Protein 5N0L (pdb70)

GO terms:
  GO:0000976 transcription cis-regulatory region binding (F, IPI)
  GO:0001217 DNA-binding transcription repressor activity (F, IPI)
  GO:0032993 protein-DNA complex (C, IPI)
  GO:0045892 negative regulation of DNA-templated transcription (P, EXP)

InterPro domains:
  IPR010312 Global transcriptional regulator CodY, N-terminal [PF06018] (5-179)
  IPR013198 Global transcriptional regulator CodY, C-terminal [PF08222] (199-256)
  IPR014154 Global transcriptional regulator CodY [MF_00621] (1-261)
  IPR014154 Global transcriptional regulator CodY [PIRSF011572] (3-258)
  IPR014154 Global transcriptional regulator CodY [PTHR40062] (4-258)
  IPR014154 Global transcriptional regulator CodY [TIGR02787] (6-254)
  IPR029016 GAF-like domain superfamily [G3DSA:3.30.450.40] (3-164)
  IPR036388 Winged helix-like DNA-binding domain superfamily [G3DSA:1.10.10.10] (165-260)
  IPR036390 Winged helix DNA-binding domain superfamily [SSF46785] (168-257)

Solvent-accessible surface area: 40087 Å² total

Nearest PDB structures (foldseek):
  5n0l-assembly1_F  TM=9.807E-01  e=4.565E-30  Clostridioides difficile
  5ey0-assembly1_A  TM=7.472E-01  e=2.878E-13  Staphylococcus aureus subsp. aureus Mu3
  5loe-assembly4_D  TM=6.927E-01  e=2.904E-14  Bacillus subtilis subsp. subtilis str. 168
  2gx5-assembly1_B  TM=6.848E-01  e=1.126E-12  Bacillus subtilis
  8c7u-assembly1_B  TM=6.972E-01  e=2.853E-12  Enterococcus faecalis V583

Foldseek 3Di:
DDDPVVVVVVVVVVVCVVPNPDQAAPQVVQQVLCVVVVWWKFWAWLQFFTRYTDDSPVVQDQWAQPPPRGGTGHDVQLSVLLVVDPAKDFFQAAVSVCVRVVPCVVPRQKGKIKHFQAAPRDGTTIMIIIDHDDGDDVVSVVSVHVSSPVVRPVVD/DDDPVVVVVVVVVVVCVPANPDDQAPQVVQVVLCVVVVWWKFWAWLQFFGRYTDDSPVVQDQWDQPPPPRTTGHDPQLSVLLVVDDAKDWFCAAPNCCSRPVPCVVVRQKGKIKHFQAAPRDGTTIMIIIDHDDGDDVVSVVVVHVSSPVVNVVVD/DDDPVVVVVVVVVVVCVVANVDDAAPQVVQVVLCVVVVWWKFWAWLQFFGRYTDHSPPVQDQWDADPVPRTTGHDPQLSVLLVVDDAKDFFQAAVSVCVRVVVCVVPRQKGKIKHFQAAPNHGTTIMMIIDHDDGDDVVSVVSRHVSSPVVNVVVD/DDDPVVVVVVVVVVLCVVAHPDQQACQVVQQVLCVVVVWWKFWAWLQFFTRYTDDSPVVQDQWDQDPPNRTTGHDPQLSVLLVVDPAKDWFQAAVSVCSRVVVCVPPRQKIKIKHFQAAPNHGTTIMIIIDHDDTDDVVSVVSVHVSSPVVNPVVD/DDDPVVVVVVVVVVLCVPANVHAAACAVVQQVLCVVVVWWKFWAWLQFFGRYTDHSPVVPDQWDADPPNGTTGHDPQLSVLLVVDPAKDFFQAAVSCCSRVVVCVPPSQKGKIKHFQAAPNHGTTIMIIIGHDDTDDVVSVVSVHVSSPVVNVVVD/DDDPVVVVVVVVVVLCVVANPDDQAPQVVQQVLCVVVVWWKFWAWLQFFGRYTDDSPVVPDQWDADPPNRTTGHDPQLSVLLVVDPAKDFFQAAPSVCVRVVPCVVPRQKGKIKHFQAAPNDGTTIMIIIDHDDGDDVVSVVSRHVSSPVVNPVVD

Structure (mmCIF, N/CA/C/O backbone):
data_5N0L
#
_entry.id   5N0L
#
_cell.length_a   120.890
_cell.length_b   190.390
_cell.length_c   43.510
_cell.angle_alpha   90.00
_cell.angle_beta   90.00
_cell.angle_gamma   90.00
#
_symmetry.space_group_name_H-M   'P 21 21 2'
#
loop_
_entity.id
_entity.type
_entity.pdbx_description
1 polymer 'GTP-sensing transcriptional pleiotropic repressor CodY'
2 non-polymer ISOLEUCINE
3 water water
#
loop_
_atom_site.group_PDB
_atom_site.id
_atom_site.type_symbol
_atom_site.label_atom_id
_atom_site.label_alt_id
_atom_site.label_comp_id
_atom_site.label_asym_id
_atom_site.label_entity_id
_atom_site.label_seq_id
_atom_site.pdbx_PDB_ins_code
_atom_site.Cartn_x
_atom_site.Cartn_y
_atom_site.Cartn_z
_atom_site.occupancy
_atom_site.B_iso_or_equiv
_atom_site.auth_seq_id
_atom_site.auth_comp_id
_atom_site.auth_asym_id
_atom_site.auth_atom_id
_atom_site.pdbx_PDB_model_num
ATOM 1 N N . MET A 1 4 ? 64.877 -44.872 -11.481 1.00 59.45 1 MET A N 1
ATOM 2 C CA . MET A 1 4 ? 63.444 -44.946 -11.027 1.00 57.16 1 MET A CA 1
ATOM 3 C C . MET A 1 4 ? 63.165 -43.923 -9.935 1.00 39.15 1 MET A C 1
ATOM 4 O O . MET A 1 4 ? 63.978 -43.725 -9.075 1.00 39.46 1 MET A O 1
ATOM 9 N N . ALA A 1 5 ? 62.004 -43.287 -9.942 1.00 35.96 2 ALA A N 1
ATOM 10 C CA . ALA A 1 5 ? 61.646 -42.426 -8.835 1.00 31.62 2 ALA A CA 1
ATOM 11 C C . ALA A 1 5 ? 61.600 -43.172 -7.506 1.00 26.71 2 ALA A C 1
ATOM 12 O O . ALA A 1 5 ? 61.324 -44.388 -7.463 1.00 29.59 2 ALA A O 1
ATOM 14 N N . SER A 1 6 ? 61.917 -42.431 -6.438 1.00 26.49 3 SER A N 1
ATOM 15 C CA . SER A 1 6 ? 61.899 -42.938 -5.090 1.00 28.24 3 SER A CA 1
ATOM 16 C C . SER A 1 6 ? 60.424 -43.410 -4.790 1.00 27.21 3 SER A C 1
ATOM 17 O O . SER A 1 6 ? 59.466 -42.931 -5.463 1.00 27.96 3 SER A O 1
ATOM 20 N N . GLU A 1 7 ? 60.313 -44.280 -3.829 1.00 27.83 4 GLU A N 1
ATOM 21 C CA . GLU A 1 7 ? 59.006 -44.775 -3.368 1.00 27.92 4 GLU A CA 1
ATOM 22 C C . GLU A 1 7 ? 58.094 -43.671 -2.945 1.00 30.24 4 GLU A C 1
ATOM 23 O O . GLU A 1 7 ? 56.834 -43.695 -3.385 1.00 27.87 4 GLU A O 1
ATOM 29 N N . VAL A 1 8 ? 58.603 -42.741 -2.122 1.00 27.44 5 VAL A N 1
ATOM 30 C CA . VAL A 1 8 ? 57.723 -41.592 -1.682 1.00 26.29 5 VAL A CA 1
ATOM 31 C C . VAL A 1 8 ? 57.215 -40.768 -2.882 1.00 26.45 5 VAL A C 1
ATOM 32 O O . VAL A 1 8 ? 56.038 -40.348 -2.923 1.00 24.71 5 VAL A O 1
ATOM 36 N N . LEU A 1 9 ? 58.075 -40.547 -3.875 1.00 26.32 6 LEU A N 1
ATOM 37 C CA . LEU A 1 9 ? 57.643 -39.845 -5.047 1.00 24.36 6 LEU A CA 1
ATOM 38 C C . LEU A 1 9 ? 56.572 -40.654 -5.839 1.00 25.93 6 LEU A C 1
ATOM 39 O O . LEU A 1 9 ? 55.608 -40.023 -6.358 1.00 27.08 6 LEU A O 1
ATOM 44 N N . GLN A 1 10 ? 56.750 -41.958 -5.952 1.00 18.42 7 GLN A N 1
ATOM 45 C CA . GLN A 1 10 ? 55.795 -42.787 -6.762 1.00 22.76 7 GLN A CA 1
ATOM 46 C C . GLN A 1 10 ? 54.452 -42.797 -6.064 1.00 25.77 7 GLN A C 1
ATOM 47 O O . GLN A 1 10 ? 53.395 -42.793 -6.762 1.00 29.22 7 GLN A O 1
ATOM 53 N N . LYS A 1 11 ? 54.486 -42.867 -4.754 1.00 23.70 8 LYS A N 1
ATOM 54 C CA . LYS A 1 11 ? 53.185 -42.877 -3.934 1.00 22.70 8 LYS A CA 1
ATOM 55 C C . LYS A 1 11 ? 52.517 -41.526 -3.974 1.00 23.00 8 LYS A C 1
ATOM 56 O O . LYS A 1 11 ? 51.307 -41.467 -4.206 1.00 28.20 8 LYS A O 1
ATOM 62 N N . THR A 1 12 ? 53.256 -40.433 -3.843 1.00 23.46 9 THR A N 1
ATOM 63 C CA . THR A 1 12 ? 52.762 -39.088 -4.041 1.00 22.73 9 THR A CA 1
ATOM 64 C C . THR A 1 12 ? 52.135 -38.957 -5.412 1.00 26.65 9 THR A C 1
ATOM 65 O O . THR A 1 12 ? 51.090 -38.274 -5.596 1.00 24.87 9 THR A O 1
ATOM 69 N N . ARG A 1 13 ? 52.772 -39.534 -6.431 1.00 24.29 10 ARG A N 1
ATOM 70 C CA . ARG A 1 13 ? 52.268 -39.393 -7.806 1.00 25.36 10 ARG A CA 1
ATOM 71 C C . ARG A 1 13 ? 50.887 -40.131 -7.931 1.00 24.29 10 ARG A C 1
ATOM 72 O O . ARG A 1 13 ? 49.989 -39.652 -8.657 1.00 27.19 10 ARG A O 1
ATOM 80 N N . LYS A 1 14 ? 50.727 -41.247 -7.252 1.00 26.35 11 LYS A N 1
ATOM 81 C CA . LYS A 1 14 ? 49.445 -41.992 -7.212 1.00 26.74 11 LYS A CA 1
ATOM 82 C C . LYS A 1 14 ? 48.409 -41.183 -6.546 1.00 30.37 11 LYS A C 1
ATOM 83 O O . LYS A 1 14 ? 47.292 -41.063 -7.123 1.00 33.78 11 LYS A O 1
ATOM 89 N N . ILE A 1 15 ? 48.693 -40.682 -5.379 1.00 25.38 12 ILE A N 1
ATOM 90 C CA . ILE A 1 15 ? 47.760 -39.814 -4.665 1.00 27.89 12 ILE A CA 1
ATOM 91 C C . ILE A 1 15 ? 47.348 -38.636 -5.565 1.00 31.28 12 ILE A C 1
ATOM 92 O O . ILE A 1 15 ? 46.140 -38.336 -5.668 1.00 29.46 12 ILE A O 1
ATOM 97 N N . ASN A 1 16 ? 48.321 -37.963 -6.217 1.00 25.79 13 ASN A N 1
ATOM 98 C CA . ASN A 1 16 ? 48.043 -36.779 -6.977 1.00 27.47 13 ASN A CA 1
ATOM 99 C C . ASN A 1 16 ? 47.193 -37.107 -8.194 1.00 26.30 13 ASN A C 1
ATOM 100 O O . ASN A 1 16 ? 46.349 -36.275 -8.606 1.00 31.74 13 ASN A O 1
ATOM 105 N N . LYS A 1 17 ? 47.341 -38.315 -8.733 1.00 25.35 14 LYS A N 1
ATOM 106 C CA . LYS A 1 17 ? 46.504 -38.713 -9.903 1.00 28.05 14 LYS A CA 1
ATOM 107 C C . LYS A 1 17 ? 45.068 -38.794 -9.426 1.00 32.41 14 LYS A C 1
ATOM 108 O O . LYS A 1 17 ? 44.164 -38.341 -10.166 1.00 35.60 14 LYS A O 1
ATOM 114 N N . THR A 1 18 ? 44.873 -39.333 -8.242 1.00 30.67 15 THR A N 1
ATOM 115 C CA . THR A 1 18 ? 43.527 -39.375 -7.661 1.00 32.93 15 THR A CA 1
ATOM 116 C C . THR A 1 18 ? 42.962 -37.983 -7.436 1.00 41.50 15 THR A C 1
ATOM 117 O O . THR A 1 18 ? 41.775 -37.716 -7.771 1.00 43.45 15 THR A O 1
ATOM 121 N N . LEU A 1 19 ? 43.779 -37.087 -6.888 1.00 35.64 16 LEU A N 1
ATOM 122 C CA . LEU A 1 19 ? 43.375 -35.688 -6.641 1.00 38.99 16 LEU A CA 1
ATOM 123 C C . LEU A 1 19 ? 43.164 -34.856 -7.882 1.00 50.55 16 LEU A C 1
ATOM 124 O O . LEU A 1 19 ? 42.117 -34.209 -8.024 1.00 46.91 16 LEU A O 1
ATOM 129 N N . GLN A 1 20 ? 44.190 -34.806 -8.727 1.00 56.08 17 GLN A N 1
ATOM 130 C CA . GLN A 1 20 ? 44.146 -34.030 -9.970 1.00 46.92 17 GLN A CA 1
ATOM 131 C C . GLN A 1 20 ? 42.942 -34.382 -10.783 1.00 36.08 17 GLN A C 1
ATOM 132 O O . GLN A 1 20 ? 42.511 -33.612 -11.593 1.00 64.77 17 GLN A O 1
ATOM 138 N N . THR A 1 21 ? 42.481 -35.587 -10.560 1.00 45.48 18 THR A N 1
ATOM 139 C CA . THR A 1 21 ? 41.336 -36.163 -11.199 1.00 52.49 18 THR A CA 1
ATOM 140 C C . THR A 1 21 ? 40.086 -35.619 -10.626 1.00 66.68 18 THR A C 1
ATOM 141 O O . THR A 1 21 ? 39.320 -35.004 -11.337 1.00 95.84 18 THR A O 1
ATOM 145 N N A SER A 1 22 ? 39.706 -36.083 -9.278 0.50 70.22 19 SER A N 1
ATOM 146 N N B SER A 1 22 ? 39.795 -35.898 -9.210 0.50 51.84 19 SER A N 1
ATOM 147 C CA A SER A 1 22 ? 38.458 -35.810 -8.671 0.50 53.75 19 SER A CA 1
ATOM 148 C CA B SER A 1 22 ? 38.693 -35.398 -8.442 0.50 50.66 19 SER A CA 1
ATOM 149 C C A SER A 1 22 ? 38.387 -34.833 -7.569 0.50 49.00 19 SER A C 1
ATOM 150 C C B SER A 1 22 ? 39.159 -34.459 -7.343 0.50 59.30 19 SER A C 1
ATOM 151 O O A SER A 1 22 ? 37.278 -34.378 -7.220 0.50 66.34 19 SER A O 1
ATOM 152 O O B SER A 1 22 ? 39.013 -33.259 -7.523 0.50 57.53 19 SER A O 1
ATOM 157 N N A GLY A 1 23 ? 39.554 -34.587 -6.988 0.50 44.17 20 GLY A N 1
ATOM 158 N N B GLY A 1 23 ? 39.539 -35.045 -6.187 0.50 67.83 20 GLY A N 1
ATOM 159 C CA A GLY A 1 23 ? 39.724 -33.794 -5.803 0.50 45.51 20 GLY A CA 1
ATOM 160 C CA B GLY A 1 23 ? 39.977 -34.423 -4.930 0.50 58.52 20 GLY A CA 1
ATOM 161 C C A GLY A 1 23 ? 40.033 -34.777 -4.665 0.50 29.86 20 GLY A C 1
ATOM 162 C C B GLY A 1 23 ? 39.394 -33.164 -4.281 0.50 57.79 20 GLY A C 1
ATOM 163 O O A GLY A 1 23 ? 40.245 -34.372 -3.572 0.50 39.81 20 GLY A O 1
ATOM 164 O O B GLY A 1 23 ? 39.528 -32.101 -4.789 0.50 47.26 20 GLY A O 1
ATOM 165 N N A GLY A 1 24 ? 39.816 -36.053 -4.952 0.50 39.71 21 GLY A N 1
ATOM 166 N N B GLY A 1 24 ? 38.750 -33.261 -3.112 0.50 63.57 21 GLY A N 1
ATOM 167 C CA A GLY A 1 24 ? 39.778 -37.087 -3.915 0.50 26.73 21 GLY A CA 1
ATOM 168 C CA B GLY A 1 24 ? 38.105 -34.426 -2.599 0.50 45.21 21 GLY A CA 1
ATOM 169 C C A GLY A 1 24 ? 38.352 -37.188 -3.279 0.50 23.71 21 GLY A C 1
ATOM 170 C C B GLY A 1 24 ? 36.609 -34.297 -2.930 0.50 50.76 21 GLY A C 1
ATOM 171 O O A GLY A 1 24 ? 38.027 -38.108 -2.538 0.50 14.82 21 GLY A O 1
ATOM 172 O O B GLY A 1 24 ? 35.754 -34.063 -2.151 0.50 58.90 21 GLY A O 1
ATOM 173 N N A SER A 1 25 ? 37.554 -36.203 -3.697 0.50 25.69 22 SER A N 1
ATOM 174 N N B SER A 1 25 ? 36.415 -34.325 -4.185 0.50 40.16 22 SER A N 1
ATOM 175 C CA A SER A 1 25 ? 36.236 -35.781 -3.304 0.50 27.40 22 SER A CA 1
ATOM 176 C CA B SER A 1 25 ? 35.137 -34.247 -4.694 0.50 36.10 22 SER A CA 1
ATOM 177 C C A SER A 1 25 ? 35.176 -36.125 -4.302 0.50 30.32 22 SER A C 1
ATOM 178 C C B SER A 1 25 ? 34.756 -35.622 -4.890 0.50 33.97 22 SER A C 1
ATOM 179 O O A SER A 1 25 ? 35.388 -36.122 -5.482 0.50 24.65 22 SER A O 1
ATOM 180 O O B SER A 1 25 ? 35.374 -36.403 -5.558 0.50 81.01 22 SER A O 1
ATOM 185 N N A SER A 1 26 ? 34.009 -36.386 -3.777 0.50 23.09 23 SER A N 1
ATOM 186 N N B SER A 1 26 ? 33.772 -35.943 -4.111 0.50 33.28 23 SER A N 1
ATOM 187 C CA A SER A 1 26 ? 32.903 -36.689 -4.623 0.50 25.12 23 SER A CA 1
ATOM 188 C CA B SER A 1 26 ? 32.968 -37.048 -4.407 0.50 38.32 23 SER A CA 1
ATOM 189 C C A SER A 1 26 ? 31.610 -36.474 -3.849 0.50 30.86 23 SER A C 1
ATOM 190 C C B SER A 1 26 ? 31.643 -36.583 -3.753 0.50 36.44 23 SER A C 1
ATOM 191 O O A SER A 1 26 ? 31.619 -36.054 -2.747 0.50 29.52 23 SER A O 1
ATOM 192 O O B SER A 1 26 ? 31.621 -36.192 -2.648 0.50 50.64 23 SER A O 1
ATOM 197 N N . VAL A 1 27 ? 30.657 -36.473 -4.464 1.00 24.50 24 VAL A N 1
ATOM 198 C CA . VAL A 1 27 ? 29.331 -36.289 -3.823 1.00 26.39 24 VAL A CA 1
ATOM 199 C C . VAL A 1 27 ? 28.647 -37.632 -3.756 1.00 19.49 24 VAL A C 1
ATOM 200 O O . VAL A 1 27 ? 28.662 -38.350 -4.690 1.00 21.17 24 VAL A O 1
ATOM 204 N N . SER A 1 28 ? 28.144 -37.969 -2.588 1.00 38.31 25 SER A N 1
ATOM 205 C CA . SER A 1 28 ? 27.455 -39.211 -2.341 1.00 29.77 25 SER A CA 1
ATOM 206 C C . SER A 1 28 ? 25.961 -38.940 -2.153 1.00 27.58 25 SER A C 1
ATOM 207 O O . SER A 1 28 ? 25.642 -37.986 -1.573 1.00 26.21 25 SER A O 1
ATOM 210 N N . PHE A 1 29 ? 25.170 -39.837 -2.697 1.00 35.03 26 PHE A N 1
ATOM 211 C CA . PHE A 1 29 ? 23.725 -39.854 -2.594 1.00 25.19 26 PHE A CA 1
ATOM 212 C C . PHE A 1 29 ? 23.347 -41.084 -1.786 1.00 20.85 26 PHE A C 1
ATOM 213 O O . PHE A 1 29 ? 22.289 -41.627 -1.938 1.00 23.35 26 PHE A O 1
ATOM 221 N N . ASP A 1 30 ? 24.227 -41.530 -0.909 1.00 20.96 27 ASP A N 1
ATOM 222 C CA . ASP A 1 30 ? 23.913 -42.680 -0.070 1.00 19.07 27 ASP A CA 1
ATOM 223 C C . ASP A 1 30 ? 22.682 -42.410 0.852 1.00 20.32 27 ASP A C 1
ATOM 224 O O . ASP A 1 30 ? 21.931 -43.336 1.092 1.00 22.64 27 ASP A O 1
ATOM 229 N N . LEU A 1 31 ? 22.529 -41.195 1.347 1.00 20.63 28 LEU A N 1
ATOM 230 C CA . LEU A 1 31 ? 21.430 -40.872 2.292 1.00 21.37 28 LEU A CA 1
ATOM 231 C C . LEU A 1 31 ? 20.109 -40.904 1.507 1.00 23.09 28 LEU A C 1
ATOM 232 O O . LEU A 1 31 ? 19.156 -41.593 1.983 1.00 23.35 28 LEU A O 1
ATOM 237 N N . LEU A 1 32 ? 20.096 -40.369 0.326 1.00 21.06 29 LEU A N 1
ATOM 238 C CA . LEU A 1 32 ? 18.792 -40.447 -0.475 1.00 20.35 29 LEU A CA 1
ATOM 239 C C . LEU A 1 32 ? 18.565 -41.882 -0.869 1.00 22.55 29 LEU A C 1
ATOM 240 O O . LEU A 1 32 ? 17.428 -42.404 -0.841 1.00 23.06 29 LEU A O 1
ATOM 245 N N . ALA A 1 33 ? 19.607 -42.611 -1.329 1.00 22.23 30 ALA A N 1
ATOM 246 C CA . ALA A 1 33 ? 19.392 -43.986 -1.728 1.00 23.39 30 ALA A CA 1
ATOM 247 C C . ALA A 1 33 ? 18.826 -44.825 -0.565 1.00 21.69 30 ALA A C 1
ATOM 248 O O . ALA A 1 33 ? 18.050 -45.780 -0.833 1.00 23.00 30 ALA A O 1
ATOM 250 N N . GLY A 1 34 ? 19.351 -44.630 0.666 1.00 21.25 31 GLY A N 1
ATOM 251 C CA . GLY A 1 34 ? 18.882 -45.328 1.867 1.00 23.41 31 GLY A CA 1
ATOM 252 C C . GLY A 1 34 ? 17.387 -44.998 2.087 1.00 22.78 31 GLY A C 1
ATOM 253 O O . GLY A 1 34 ? 16.659 -45.880 2.524 1.00 24.38 31 GLY A O 1
ATOM 254 N N . ALA A 1 35 ? 17.072 -43.740 1.971 1.00 21.26 32 ALA A N 1
ATOM 255 C CA . ALA A 1 35 ? 15.624 -43.279 2.215 1.00 22.03 32 ALA A CA 1
ATOM 256 C C . ALA A 1 35 ? 14.704 -43.984 1.174 1.00 24.91 32 ALA A C 1
ATOM 257 O O . ALA A 1 35 ? 13.696 -44.608 1.509 1.00 23.39 32 ALA A O 1
ATOM 259 N N . LEU A 1 36 ? 15.068 -43.923 -0.064 1.00 21.55 33 LEU A N 1
ATOM 260 C CA . LEU A 1 36 ? 14.346 -44.641 -1.163 1.00 22.67 33 LEU A CA 1
ATOM 261 C C . LEU A 1 36 ? 14.316 -46.105 -0.966 1.00 23.54 33 LEU A C 1
ATOM 262 O O . LEU A 1 36 ? 13.288 -46.784 -1.225 1.00 23.10 33 LEU A O 1
ATOM 267 N N . GLY A 1 37 ? 15.464 -46.750 -0.612 1.00 18.75 34 GLY A N 1
ATOM 268 C CA . GLY A 1 37 ? 15.450 -48.268 -0.561 1.00 18.60 34 GLY A CA 1
ATOM 269 C C . GLY A 1 37 ? 14.597 -48.670 0.721 1.00 19.90 34 GLY A C 1
ATOM 270 O O . GLY A 1 37 ? 14.006 -49.757 0.761 1.00 24.28 34 GLY A O 1
ATOM 271 N N . ASP A 1 38 ? 14.477 -47.798 1.723 1.00 22.42 35 ASP A N 1
ATOM 272 C CA . ASP A 1 38 ? 13.622 -48.054 2.896 1.00 26.49 35 ASP A CA 1
ATOM 273 C C . ASP A 1 38 ? 12.158 -47.922 2.440 1.00 27.47 35 ASP A C 1
ATOM 274 O O . ASP A 1 38 ? 11.389 -48.874 2.663 1.00 25.16 35 ASP A O 1
ATOM 279 N N . VAL A 1 39 ? 11.799 -46.839 1.775 1.00 22.34 36 VAL A N 1
ATOM 280 C CA . VAL A 1 39 ? 10.268 -46.599 1.508 1.00 27.96 36 VAL A CA 1
ATOM 281 C C . VAL A 1 39 ? 9.910 -47.655 0.467 1.00 44.23 36 VAL A C 1
ATOM 282 O O . VAL A 1 39 ? 8.846 -48.141 0.660 1.00 32.21 36 VAL A O 1
ATOM 286 N N . LEU A 1 40 ? 10.759 -48.051 -0.618 1.00 30.35 37 LEU A N 1
ATOM 287 C CA . LEU A 1 40 ? 10.431 -48.925 -1.583 1.00 29.55 37 LEU A CA 1
ATOM 288 C C . LEU A 1 40 ? 10.894 -50.335 -1.387 1.00 21.96 37 LEU A C 1
ATOM 289 O O . LEU A 1 40 ? 10.660 -51.112 -2.304 1.00 25.39 37 LEU A O 1
ATOM 294 N N . SER A 1 41 ? 11.536 -50.667 -0.212 1.00 23.16 38 SER A N 1
ATOM 295 C CA . SER A 1 41 ? 12.052 -52.030 0.083 1.00 23.64 38 SER A CA 1
ATOM 296 C C . SER A 1 41 ? 12.835 -52.508 -1.107 1.00 24.72 38 SER A C 1
ATOM 297 O O . SER A 1 41 ? 12.589 -53.616 -1.597 1.00 22.66 38 SER A O 1
ATOM 300 N N . SER A 1 42 ? 13.790 -51.680 -1.578 1.00 24.23 39 SER A N 1
ATOM 301 C CA . SER A 1 42 ? 14.397 -51.977 -2.859 1.00 22.91 39 SER A CA 1
ATOM 302 C C . SER A 1 42 ? 15.950 -51.844 -2.780 1.00 21.77 39 SER A C 1
ATOM 303 O O . SER A 1 42 ? 16.392 -51.076 -1.992 1.00 21.26 39 SER A O 1
ATOM 306 N N . ASN A 1 43 ? 16.613 -52.515 -3.692 1.00 19.44 40 ASN A N 1
ATOM 307 C CA . ASN A 1 43 ? 18.048 -52.055 -4.051 1.00 21.66 40 ASN A CA 1
ATOM 308 C C . ASN A 1 43 ? 17.919 -50.808 -4.856 1.00 21.22 40 ASN A C 1
ATOM 309 O O . ASN A 1 43 ? 17.156 -50.791 -5.798 1.00 21.62 40 ASN A O 1
ATOM 314 N N . VAL A 1 44 ? 18.693 -49.779 -4.532 1.00 19.80 41 VAL A N 1
ATOM 315 C CA . VAL A 1 44 ? 18.707 -48.515 -5.192 1.00 19.75 41 VAL A CA 1
ATOM 316 C C . VAL A 1 44 ? 20.190 -48.187 -5.610 1.00 20.64 41 VAL A C 1
ATOM 317 O O . VAL A 1 44 ? 21.066 -48.175 -4.725 1.00 22.30 41 VAL A O 1
ATOM 321 N N . TYR A 1 45 ? 20.310 -47.881 -6.848 1.00 19.05 42 TYR A N 1
ATOM 322 C CA . TYR A 1 45 ? 21.597 -47.371 -7.408 1.00 19.13 42 TYR A CA 1
ATOM 323 C C . TYR A 1 45 ? 21.444 -46.032 -8.045 1.00 22.19 42 TYR A C 1
ATOM 324 O O . TYR A 1 45 ? 20.558 -45.844 -8.927 1.00 22.17 42 TYR A O 1
ATOM 333 N N . VAL A 1 46 ? 22.249 -45.045 -7.591 1.00 20.22 43 VAL A N 1
ATOM 334 C CA . VAL A 1 46 ? 22.312 -43.762 -8.237 1.00 19.11 43 VAL A CA 1
ATOM 335 C C . VAL A 1 46 ? 23.616 -43.811 -9.043 1.00 22.45 43 VAL A C 1
ATOM 336 O O . VAL A 1 46 ? 24.645 -43.872 -8.394 1.00 25.67 43 VAL A O 1
ATOM 340 N N . VAL A 1 47 ? 23.513 -43.735 -10.352 1.00 20.98 44 VAL A N 1
ATOM 341 C CA . VAL A 1 47 ? 24.629 -44.048 -11.220 1.00 22.72 44 VAL A CA 1
ATOM 342 C C . VAL A 1 47 ? 24.876 -42.870 -12.151 1.00 26.39 44 VAL A C 1
ATOM 343 O O . VAL A 1 47 ? 23.982 -42.417 -12.898 1.00 23.09 44 VAL A O 1
ATOM 347 N N . SER A 1 48 ? 26.128 -42.316 -12.206 1.00 23.18 45 SER A N 1
ATOM 348 C CA . SER A 1 48 ? 26.400 -41.237 -13.103 1.00 25.97 45 SER A CA 1
ATOM 349 C C . SER A 1 48 ? 26.327 -41.741 -14.576 1.00 23.89 45 SER A C 1
ATOM 350 O O . SER A 1 48 ? 26.329 -42.963 -14.839 1.00 22.66 45 SER A O 1
ATOM 353 N N . ALA A 1 49 ? 26.283 -40.795 -15.530 1.00 25.55 46 ALA A N 1
ATOM 354 C CA . ALA A 1 49 ? 26.187 -41.148 -16.964 1.00 26.56 46 ALA A CA 1
ATOM 355 C C . ALA A 1 49 ? 27.379 -42.040 -17.359 1.00 25.77 46 ALA A C 1
ATOM 356 O O . ALA A 1 49 ? 27.277 -42.963 -18.163 1.00 23.49 46 ALA A O 1
ATOM 358 N N . LYS A 1 50 ? 28.544 -41.729 -16.744 1.00 27.00 47 LYS A N 1
ATOM 359 C CA . LYS A 1 50 ? 29.763 -42.599 -16.965 1.00 23.54 47 LYS A CA 1
ATOM 360 C C . LYS A 1 50 ? 29.902 -43.882 -16.159 1.00 25.29 47 LYS A C 1
ATOM 361 O O . LYS A 1 50 ? 30.900 -44.652 -16.257 1.00 26.36 47 LYS A O 1
ATOM 367 N N . GLY A 1 51 ? 28.822 -44.269 -15.463 1.00 24.07 48 GLY A N 1
ATOM 368 C CA . GLY A 1 51 ? 28.809 -45.490 -14.807 1.00 25.77 48 GLY A CA 1
ATOM 369 C C . GLY A 1 51 ? 29.179 -45.525 -13.361 1.00 21.68 48 GLY A C 1
ATOM 370 O O . GLY A 1 51 ? 29.221 -46.648 -12.791 1.00 24.11 48 GLY A O 1
ATOM 371 N N . LYS A 1 52 ? 29.513 -44.402 -12.736 1.00 20.61 49 LYS A N 1
ATOM 372 C CA . LYS A 1 52 ? 30.014 -44.478 -11.358 1.00 23.75 49 LYS A CA 1
ATOM 373 C C . LYS A 1 52 ? 28.835 -44.560 -10.390 1.00 21.20 49 LYS A C 1
ATOM 374 O O . LYS A 1 52 ? 27.892 -43.756 -10.521 1.00 25.51 49 LYS A O 1
ATOM 380 N N . VAL A 1 53 ? 28.913 -45.416 -9.400 1.00 20.99 50 VAL A N 1
ATOM 381 C CA . VAL A 1 53 ? 27.894 -45.507 -8.347 1.00 23.20 50 VAL A CA 1
ATOM 382 C C . VAL A 1 53 ? 28.080 -44.403 -7.309 1.00 27.13 50 VAL A C 1
ATOM 383 O O . VAL A 1 53 ? 29.092 -44.444 -6.521 1.00 30.96 50 VAL A O 1
ATOM 387 N N . LEU A 1 54 ? 27.204 -43.380 -7.331 1.00 22.35 51 LEU A N 1
ATOM 388 C CA . LEU A 1 54 ? 27.226 -42.260 -6.468 1.00 23.84 51 LEU A CA 1
ATOM 389 C C . LEU A 1 54 ? 26.431 -42.451 -5.200 1.00 23.04 51 LEU A C 1
ATOM 390 O O . LEU A 1 54 ? 26.628 -41.722 -4.196 1.00 21.99 51 LEU A O 1
ATOM 395 N N . GLY A 1 55 ? 25.446 -43.374 -5.276 1.00 20.30 52 GLY A N 1
ATOM 396 C CA . GLY A 1 55 ? 24.579 -43.618 -4.118 1.00 21.62 52 GLY A CA 1
ATOM 397 C C . GLY A 1 55 ? 24.125 -45.064 -4.224 1.00 19.04 52 GLY A C 1
ATOM 398 O O . GLY A 1 55 ? 23.843 -45.579 -5.316 1.00 21.45 52 GLY A O 1
ATOM 399 N N . LEU A 1 56 ? 24.081 -45.725 -3.097 1.00 20.81 53 LEU A N 1
ATOM 400 C CA . LEU A 1 56 ? 23.790 -47.147 -3.057 1.00 22.37 53 LEU A CA 1
ATOM 401 C C . LEU A 1 56 ? 23.070 -47.502 -1.827 1.00 23.68 53 LEU A C 1
ATOM 402 O O . LEU A 1 56 ? 23.441 -47.069 -0.782 1.00 22.21 53 LEU A O 1
ATOM 407 N N . HIS A 1 57 ? 21.989 -48.324 -1.971 1.00 24.59 54 HIS A N 1
ATOM 408 C CA . HIS A 1 57 ? 21.377 -49.005 -0.866 1.00 20.21 54 HIS A CA 1
ATOM 409 C C . HIS A 1 57 ? 21.019 -50.408 -1.282 1.00 22.86 54 HIS A C 1
ATOM 410 O O . HIS A 1 57 ? 20.434 -50.640 -2.386 1.00 24.52 54 HIS A O 1
ATOM 417 N N . LEU A 1 58 ? 21.319 -51.373 -0.440 1.00 22.90 55 LEU A N 1
ATOM 418 C CA . LEU A 1 58 ? 21.059 -52.820 -0.785 1.00 23.29 55 LEU A CA 1
ATOM 419 C C . LEU A 1 58 ? 20.108 -53.473 0.200 1.00 27.16 55 LEU A C 1
ATOM 420 O O . LEU A 1 58 ? 20.468 -53.779 1.317 1.00 25.85 55 LEU A O 1
ATOM 425 N N . ASN A 1 59 ? 18.856 -53.641 -0.229 1.00 27.77 56 ASN A N 1
ATOM 426 C CA . ASN A 1 59 ? 17.906 -54.462 0.499 1.00 24.25 56 ASN A CA 1
ATOM 427 C C . ASN A 1 59 ? 18.238 -55.958 0.383 1.00 23.69 56 ASN A C 1
ATOM 428 O O . ASN A 1 59 ? 17.987 -56.704 1.304 1.00 31.33 56 ASN A O 1
ATOM 433 N N . ASP A 1 60 ? 18.799 -56.369 -0.768 1.00 25.10 57 ASP A N 1
ATOM 434 C CA . ASP A 1 60 ? 19.149 -57.723 -1.083 1.00 27.71 57 ASP A CA 1
ATOM 435 C C . ASP A 1 60 ? 20.667 -57.713 -1.495 1.00 29.52 57 ASP A C 1
ATOM 436 O O . ASP A 1 60 ? 20.982 -57.514 -2.632 1.00 26.53 57 ASP A O 1
ATOM 441 N N . VAL A 1 61 ? 21.524 -57.835 -0.497 1.00 26.78 58 VAL A N 1
ATOM 442 C CA . VAL A 1 61 ? 23.012 -57.635 -0.709 1.00 29.66 58 VAL A CA 1
ATOM 443 C C . VAL A 1 61 ? 23.620 -58.552 -1.783 1.00 27.98 58 VAL A C 1
ATOM 444 O O . VAL A 1 61 ? 24.479 -58.102 -2.609 1.00 31.23 58 VAL A O 1
ATOM 448 N N . GLN A 1 62 ? 23.117 -59.777 -1.874 1.00 28.35 59 GLN A N 1
ATOM 449 C CA . GLN A 1 62 ? 23.634 -60.760 -2.812 1.00 31.83 59 GLN A CA 1
ATOM 450 C C . GLN A 1 62 ? 23.421 -60.417 -4.251 1.00 25.33 59 GLN A C 1
ATOM 451 O O . GLN A 1 62 ? 24.069 -60.982 -5.120 1.00 29.49 59 GLN A O 1
ATOM 457 N N . ASP A 1 63 ? 22.416 -59.575 -4.564 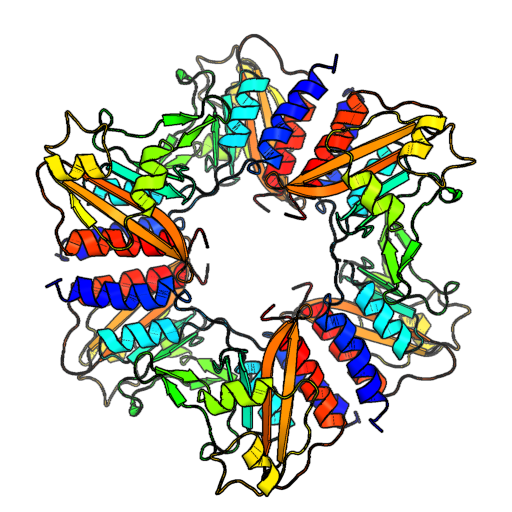1.00 24.59 60 ASP A N 1
ATOM 458 C CA . ASP A 1 63 ? 22.120 -59.182 -5.907 1.00 26.03 60 ASP A CA 1
ATOM 459 C C . ASP A 1 63 ? 22.779 -57.922 -6.418 1.00 23.30 60 ASP A C 1
ATOM 460 O O . ASP A 1 63 ? 22.479 -57.476 -7.521 1.00 26.77 60 ASP A O 1
ATOM 465 N N . SER A 1 64 ? 23.796 -57.385 -5.676 1.00 24.43 61 SER A N 1
ATOM 466 C CA . SER A 1 64 ? 24.440 -56.135 -6.100 1.00 23.42 61 SER A CA 1
ATOM 467 C C . SER A 1 64 ? 25.121 -56.305 -7.426 1.00 22.77 61 SER A C 1
ATOM 468 O O . SER A 1 64 ? 25.779 -57.319 -7.632 1.00 28.67 61 SER A O 1
ATOM 471 N N . SER A 1 65 ? 24.950 -55.358 -8.308 1.00 24.64 62 SER A N 1
ATOM 472 C CA . SER A 1 65 ? 25.690 -55.337 -9.593 1.00 25.35 62 SER A CA 1
ATOM 473 C C . SER A 1 65 ? 26.919 -54.391 -9.538 1.00 25.33 62 SER A C 1
ATOM 474 O O . SER A 1 65 ? 27.447 -54.055 -10.567 1.00 29.19 62 SER A O 1
ATOM 477 N N . VAL A 1 66 ? 27.202 -53.870 -8.366 1.00 23.88 63 VAL A N 1
ATOM 478 C CA . VAL A 1 66 ? 28.330 -52.934 -8.175 1.00 25.43 63 VAL A CA 1
ATOM 479 C C . VAL A 1 66 ? 29.594 -53.747 -8.320 1.00 27.81 63 VAL A C 1
ATOM 480 O O . VAL A 1 66 ? 29.722 -54.881 -7.878 1.00 27.13 63 VAL A O 1
ATOM 484 N N . ILE A 1 67 ? 30.507 -53.142 -9.056 1.00 26.00 64 ILE A N 1
ATOM 485 C CA . ILE A 1 67 ? 31.874 -53.737 -9.151 1.00 30.95 64 ILE A CA 1
ATOM 486 C C . ILE A 1 67 ? 32.831 -52.708 -8.743 1.00 31.14 64 ILE A C 1
ATOM 487 O O . ILE A 1 67 ? 32.585 -51.547 -8.892 1.00 26.13 64 ILE A O 1
ATOM 492 N N . GLU A 1 68 ? 34.013 -53.174 -8.284 1.00 33.09 65 GLU A N 1
ATOM 493 C CA . GLU A 1 68 ? 35.054 -52.291 -7.796 1.00 33.45 65 GLU A CA 1
ATOM 494 C C . GLU A 1 68 ? 36.019 -52.205 -8.931 1.00 37.66 65 GLU A C 1
ATOM 495 O O . GLU A 1 68 ? 36.365 -53.227 -9.511 1.00 46.18 65 GLU A O 1
ATOM 501 N N . ASP A 1 69 ? 36.419 -51.012 -9.273 1.00 33.99 66 ASP A N 1
ATOM 502 C CA . ASP A 1 69 ? 37.404 -50.875 -10.362 1.00 39.05 66 ASP A CA 1
ATOM 503 C C . ASP A 1 69 ? 38.741 -51.613 -9.921 1.00 52.70 66 ASP A C 1
ATOM 504 O O . ASP A 1 69 ? 39.235 -51.441 -8.793 1.00 47.43 66 ASP A O 1
ATOM 509 N N . GLU A 1 70 ? 39.228 -52.474 -10.825 1.00 53.96 67 GLU A N 1
ATOM 510 C CA . GLU A 1 70 ? 40.435 -53.317 -10.678 1.00 57.23 67 GLU A CA 1
ATOM 511 C C . GLU A 1 70 ? 41.587 -52.502 -10.116 1.00 64.21 67 GLU A C 1
ATOM 512 O O . GLU A 1 70 ? 42.300 -52.989 -9.241 1.00 68.64 67 GLU A O 1
ATOM 518 N N . TYR A 1 71 ? 41.739 -51.264 -10.615 1.00 66.24 68 TYR A N 1
ATOM 519 C CA . TYR A 1 71 ? 42.862 -50.380 -10.231 1.00 65.64 68 TYR A CA 1
ATOM 520 C C . TYR A 1 71 ? 42.478 -49.476 -9.079 1.00 67.17 68 TYR A C 1
ATOM 521 O O . TYR A 1 71 ? 43.057 -49.578 -7.998 1.00 82.49 68 TYR A O 1
ATOM 530 N N . THR A 1 72 ? 41.517 -48.606 -9.286 1.00 58.42 69 THR A N 1
ATOM 531 C CA . THR A 1 72 ? 41.087 -47.670 -8.215 1.00 55.48 69 THR A CA 1
ATOM 532 C C . THR A 1 72 ? 40.244 -48.318 -7.080 1.00 63.18 69 THR A C 1
ATOM 533 O O . THR A 1 72 ? 40.175 -47.774 -5.962 1.00 73.04 69 THR A O 1
ATOM 537 N N . LYS A 1 73 ? 39.535 -49.401 -7.389 1.00 53.36 70 LYS A N 1
ATOM 538 C CA . LYS A 1 73 ? 38.492 -49.909 -6.445 1.00 52.03 70 LYS A CA 1
ATOM 539 C C . LYS A 1 73 ? 37.242 -49.029 -6.392 1.00 48.51 70 LYS A C 1
ATOM 540 O O . LYS A 1 73 ? 36.408 -49.256 -5.511 1.00 46.99 70 LYS A O 1
ATOM 546 N N . GLN A 1 74 ? 37.114 -48.029 -7.279 1.00 51.10 71 GLN A N 1
ATOM 547 C CA . GLN A 1 74 ? 35.947 -47.186 -7.272 1.00 46.01 71 GLN A CA 1
ATOM 548 C C . GLN A 1 74 ? 34.688 -48.010 -7.683 1.00 43.17 71 GLN A C 1
ATOM 549 O O . GLN A 1 74 ? 34.730 -48.900 -8.522 1.00 38.03 71 GLN A O 1
ATOM 555 N N . LYS A 1 75 ? 33.574 -47.658 -7.074 1.00 35.52 72 LYS A N 1
ATOM 556 C CA . LYS A 1 75 ? 32.357 -48.395 -7.327 1.00 27.33 72 LYS A CA 1
ATOM 557 C C . LYS A 1 75 ? 31.682 -47.928 -8.625 1.00 25.76 72 LYS A C 1
ATOM 558 O O . LYS A 1 75 ? 31.495 -46.740 -8.881 1.00 26.05 72 LYS A O 1
ATOM 564 N N . LYS A 1 76 ? 31.361 -48.884 -9.464 1.00 21.72 73 LYS A N 1
ATOM 565 C CA . LYS A 1 76 ? 30.795 -48.595 -10.788 1.00 24.98 73 LYS A CA 1
ATOM 566 C C . LYS A 1 76 ? 29.897 -49.737 -11.253 1.00 22.34 73 LYS A C 1
ATOM 567 O O . LYS A 1 76 ? 29.866 -50.830 -10.691 1.00 24.31 73 LYS A O 1
ATOM 573 N N . PHE A 1 77 ? 29.144 -49.435 -12.309 1.00 23.42 74 PHE A N 1
ATOM 574 C CA . PHE A 1 77 ? 28.559 -50.494 -13.167 1.00 27.40 74 PHE A CA 1
ATOM 575 C C . PHE A 1 77 ? 29.569 -50.911 -14.247 1.00 22.43 74 PHE A C 1
ATOM 576 O O . PHE A 1 77 ? 30.446 -50.114 -14.676 1.00 25.75 74 PHE A O 1
ATOM 584 N N . SER A 1 78 ? 29.391 -52.099 -14.721 1.00 24.93 75 SER A N 1
ATOM 585 C CA . SER A 1 78 ? 30.199 -52.653 -15.837 1.00 29.35 75 SER A CA 1
ATOM 586 C C . SER A 1 78 ? 29.953 -51.751 -17.032 1.00 26.71 75 SER A C 1
ATOM 587 O O . SER A 1 78 ? 29.010 -50.972 -17.057 1.00 28.92 75 SER A O 1
ATOM 590 N N . ASP A 1 79 ? 30.845 -51.735 -17.974 1.00 25.41 76 ASP A N 1
ATOM 591 C CA . ASP A 1 79 ? 30.644 -50.962 -19.140 1.00 27.86 76 ASP A CA 1
ATOM 592 C C . ASP A 1 79 ? 29.331 -51.331 -19.878 1.00 26.44 76 ASP A C 1
ATOM 593 O O . ASP A 1 79 ? 28.685 -50.451 -20.393 1.00 24.39 76 ASP A O 1
ATOM 598 N N . GLU A 1 80 ? 29.005 -52.612 -19.973 1.00 26.50 77 GLU A N 1
ATOM 599 C CA . GLU A 1 80 ? 27.773 -53.054 -20.662 1.00 25.30 77 GLU A CA 1
ATOM 600 C C . GLU A 1 80 ? 26.544 -52.462 -19.952 1.00 26.19 77 GLU A C 1
ATOM 601 O O . GLU A 1 80 ? 25.631 -51.951 -20.650 1.00 27.80 77 GLU A O 1
ATOM 607 N N . TYR A 1 81 ? 26.523 -52.523 -18.634 1.00 27.76 78 TYR A N 1
ATOM 608 C CA . TYR A 1 81 ? 25.362 -51.943 -17.875 1.00 24.01 78 TYR A CA 1
ATOM 609 C C . TYR A 1 81 ? 25.325 -50.442 -18.021 1.00 27.49 78 TYR A C 1
ATOM 610 O O . TYR A 1 81 ? 24.252 -49.850 -18.191 1.00 25.44 78 TYR A O 1
ATOM 619 N N . THR A 1 82 ? 26.494 -49.779 -17.969 1.00 26.30 79 THR A N 1
ATOM 620 C CA . THR A 1 82 ? 26.591 -48.397 -18.139 1.00 24.56 79 THR A CA 1
ATOM 621 C C . THR A 1 82 ? 26.033 -47.907 -19.445 1.00 28.07 79 THR A C 1
ATOM 622 O O . THR A 1 82 ? 25.292 -46.905 -19.407 1.00 28.51 79 THR A O 1
ATOM 626 N N . GLN A 1 83 ? 26.425 -48.564 -20.570 1.00 23.72 80 GLN A N 1
ATOM 627 C CA . GLN A 1 83 ? 25.971 -48.302 -21.960 1.00 29.35 80 GLN A CA 1
ATOM 628 C C . GLN A 1 83 ? 24.459 -48.554 -22.098 1.00 21.61 80 GLN A C 1
ATOM 629 O O . GLN A 1 83 ? 23.740 -47.661 -22.783 1.00 27.98 80 GLN A O 1
ATOM 635 N N . ASN A 1 84 ? 24.067 -49.637 -21.506 1.00 26.50 81 ASN A N 1
ATOM 636 C CA . ASN A 1 84 ? 22.674 -50.059 -21.715 1.00 25.79 81 ASN A CA 1
ATOM 637 C C . ASN A 1 84 ? 21.690 -49.159 -21.013 1.00 26.18 81 ASN A C 1
ATOM 638 O O . ASN A 1 84 ? 20.637 -48.886 -21.628 1.00 24.56 81 ASN A O 1
ATOM 643 N N . VAL A 1 85 ? 21.977 -48.658 -19.817 1.00 21.67 82 VAL A N 1
ATOM 644 C CA . VAL A 1 85 ? 21.000 -47.751 -19.169 1.00 22.70 82 VAL A CA 1
ATOM 645 C C . VAL A 1 85 ? 20.787 -46.438 -19.934 1.00 27.53 82 VAL A C 1
ATOM 646 O O . VAL A 1 85 ? 19.724 -45.774 -19.828 1.00 25.45 82 VAL A O 1
ATOM 650 N N . LEU A 1 86 ? 21.805 -45.978 -20.722 1.00 22.89 83 LEU A N 1
ATOM 651 C CA . LEU A 1 86 ? 21.697 -44.770 -21.417 1.00 23.94 83 LEU A CA 1
ATOM 652 C C . LEU A 1 86 ? 20.832 -44.909 -22.707 1.00 24.62 83 LEU A C 1
ATOM 653 O O . LEU A 1 86 ? 20.491 -43.911 -23.338 1.00 31.74 83 LEU A O 1
ATOM 658 N N . LYS A 1 87 ? 20.490 -46.146 -23.065 1.00 26.30 84 LYS A N 1
ATOM 659 C CA . LYS A 1 87 ? 19.591 -46.440 -24.215 1.00 28.89 84 LYS A CA 1
ATOM 660 C C . LYS A 1 87 ? 18.134 -46.202 -23.805 1.00 30.09 84 LYS A C 1
ATOM 661 O O . LYS A 1 87 ? 17.301 -46.114 -24.707 1.00 34.84 84 LYS A O 1
ATOM 667 N N . ILE A 1 88 ? 17.880 -46.044 -22.523 1.00 26.58 85 ILE A N 1
ATOM 668 C CA . ILE A 1 88 ? 16.516 -45.780 -21.949 1.00 30.57 85 ILE A CA 1
ATOM 669 C C . ILE A 1 88 ? 16.357 -44.260 -21.817 1.00 28.82 85 ILE A C 1
ATOM 670 O O . ILE A 1 88 ? 17.054 -43.635 -21.047 1.00 32.94 85 ILE A O 1
ATOM 675 N N . ASP A 1 89 ? 15.426 -43.639 -22.566 1.00 29.61 86 ASP A N 1
ATOM 676 C CA . ASP A 1 89 ? 15.258 -42.165 -22.500 1.00 31.83 86 ASP A CA 1
ATOM 677 C C . ASP A 1 89 ? 14.079 -41.646 -21.680 1.00 33.40 86 ASP A C 1
ATOM 678 O O . ASP A 1 89 ? 13.985 -40.476 -21.454 1.00 32.25 86 ASP A O 1
ATOM 683 N N . GLU A 1 90 ? 13.211 -42.550 -21.272 1.00 31.92 87 GLU A N 1
ATOM 684 C CA . GLU A 1 90 ? 12.070 -42.284 -20.373 1.00 32.28 87 GLU A CA 1
ATOM 685 C C . GLU A 1 90 ? 12.010 -43.378 -19.352 1.00 27.11 87 GLU A C 1
ATOM 686 O O . GLU A 1 90 ? 12.487 -44.451 -19.620 1.00 28.37 87 GLU A O 1
ATOM 692 N N . THR A 1 91 ? 11.338 -43.142 -18.213 1.00 23.62 88 THR A N 1
ATOM 693 C CA . THR A 1 91 ? 11.183 -44.159 -17.263 1.00 23.77 88 THR A CA 1
ATOM 694 C C . THR A 1 91 ? 10.775 -45.489 -17.866 1.00 23.28 88 THR A C 1
ATOM 695 O O . THR A 1 91 ? 9.801 -45.631 -18.659 1.00 28.28 88 THR A O 1
ATOM 699 N N . LEU A 1 92 ? 11.525 -46.507 -17.505 1.00 23.12 89 LEU A N 1
ATOM 700 C CA . LEU A 1 92 ? 11.241 -47.880 -17.832 1.00 22.52 89 LEU A CA 1
ATOM 701 C C . LEU A 1 92 ? 10.782 -48.579 -16.587 1.00 25.92 89 LEU A C 1
ATOM 702 O O . LEU A 1 92 ? 11.549 -48.835 -15.612 1.00 21.64 89 LEU A O 1
ATOM 707 N N . GLU A 1 93 ? 9.459 -48.923 -16.533 1.00 23.58 90 GLU A N 1
ATOM 708 C CA . GLU A 1 93 ? 8.971 -49.501 -15.280 1.00 26.21 90 GLU A CA 1
ATOM 709 C C . GLU A 1 93 ? 8.748 -50.941 -15.347 1.00 22.79 90 GLU A C 1
ATOM 710 O O . GLU A 1 93 ? 8.280 -51.452 -16.355 1.00 23.21 90 GLU A O 1
ATOM 716 N N . ASN A 1 94 ? 9.050 -51.616 -14.243 1.00 23.79 91 ASN A N 1
ATOM 717 C CA . ASN A 1 94 ? 8.755 -53.027 -14.066 1.00 25.23 91 ASN A CA 1
ATOM 718 C C . ASN A 1 94 ? 9.314 -53.931 -15.096 1.00 24.38 91 ASN A C 1
ATOM 719 O O . ASN A 1 94 ? 8.667 -54.801 -15.609 1.00 24.41 91 ASN A O 1
ATOM 724 N N . LEU A 1 95 ? 10.587 -53.705 -15.458 1.00 25.04 92 LEU A N 1
ATOM 725 C CA . LEU A 1 95 ? 11.275 -54.612 -16.231 1.00 24.87 92 LEU A CA 1
ATOM 726 C C . LEU A 1 95 ? 11.370 -55.918 -15.387 1.00 25.18 92 LEU A C 1
ATOM 727 O O . LEU A 1 95 ? 11.687 -55.887 -14.170 1.00 26.36 92 LEU A O 1
ATOM 732 N N . ASN A 1 96 ? 11.000 -57.040 -16.019 1.00 23.67 93 ASN A N 1
ATOM 733 C CA . ASN A 1 96 ? 10.790 -58.387 -15.433 1.00 32.46 93 ASN A CA 1
ATOM 734 C C . ASN A 1 96 ? 10.711 -59.343 -16.713 1.00 29.10 93 ASN A C 1
ATOM 735 O O . ASN A 1 96 ? 10.544 -58.854 -17.781 1.00 50.46 93 ASN A O 1
ATOM 740 N N . GLY A 1 97 ? 10.771 -60.656 -16.738 1.00 47.61 94 GLY A N 1
ATOM 741 C CA . GLY A 1 97 ? 11.588 -61.452 -16.099 1.00 32.33 94 GLY A CA 1
ATOM 742 C C . GLY A 1 97 ? 12.689 -61.552 -17.234 1.00 35.03 94 GLY A C 1
ATOM 743 O O . GLY A 1 97 ? 13.689 -60.901 -17.079 1.00 33.20 94 GLY A O 1
ATOM 744 N N . GLU A 1 98 ? 12.530 -62.293 -18.341 1.00 37.09 95 GLU A N 1
ATOM 745 C CA . GLU A 1 98 ? 13.633 -62.394 -19.373 1.00 40.88 95 GLU A CA 1
ATOM 746 C C . GLU A 1 98 ? 13.925 -61.106 -20.112 1.00 35.47 95 GLU A C 1
ATOM 747 O O . GLU A 1 98 ? 15.097 -60.879 -20.560 1.00 38.40 95 GLU A O 1
ATOM 753 N N . LYS A 1 99 ? 12.939 -60.219 -20.247 1.00 40.72 96 LYS A N 1
ATOM 754 C CA . LYS A 1 99 ? 13.280 -58.911 -20.808 1.00 37.81 96 LYS A CA 1
ATOM 755 C C . LYS A 1 99 ? 14.403 -58.169 -20.017 1.00 33.42 96 LYS A C 1
ATOM 756 O O . LYS A 1 99 ? 15.012 -57.326 -20.581 1.00 39.59 96 LYS A O 1
ATOM 762 N N . ILE A 1 100 ? 14.566 -58.424 -18.712 1.00 29.72 97 ILE A N 1
ATOM 763 C CA . ILE A 1 100 ? 15.607 -57.785 -17.911 1.00 28.05 97 ILE A CA 1
ATOM 764 C C . ILE A 1 100 ? 16.933 -57.907 -18.661 1.00 28.01 97 ILE A C 1
ATOM 765 O O . ILE A 1 100 ? 17.729 -56.969 -18.660 1.00 31.15 97 ILE A O 1
ATOM 770 N N . LEU A 1 101 ? 17.147 -59.039 -19.274 1.00 28.81 98 LEU A N 1
ATOM 771 C CA . LEU A 1 101 ? 18.435 -59.359 -19.925 1.00 34.22 98 LEU A CA 1
ATOM 772 C C . LEU A 1 101 ? 18.824 -58.512 -21.134 1.00 35.32 98 LEU A C 1
ATOM 773 O O . LEU A 1 101 ? 20.021 -58.467 -21.486 1.00 33.47 98 LEU A O 1
ATOM 778 N N . GLU A 1 102 ? 17.844 -57.896 -21.796 1.00 35.27 99 GLU A N 1
ATOM 779 C CA . GLU A 1 102 ? 18.114 -57.008 -22.903 1.00 43.56 99 GLU A CA 1
ATOM 780 C C . GLU A 1 102 ? 18.941 -55.791 -22.402 1.00 40.12 99 GLU A C 1
ATOM 781 O O . GLU A 1 102 ? 19.846 -55.328 -23.103 1.00 39.86 99 GLU A O 1
ATOM 787 N N . ILE A 1 103 ? 18.672 -55.341 -21.171 1.00 33.26 100 ILE A N 1
ATOM 788 C CA . ILE A 1 103 ? 19.379 -54.221 -20.541 1.00 28.80 100 ILE A CA 1
ATOM 789 C C . ILE A 1 103 ? 20.496 -54.652 -19.572 1.00 26.20 100 ILE A C 1
ATOM 790 O O . ILE A 1 103 ? 21.605 -54.008 -19.554 1.00 33.22 100 ILE A O 1
ATOM 795 N N . PHE A 1 104 ? 20.259 -55.673 -18.786 1.00 25.60 101 PHE A N 1
ATOM 796 C CA . PHE A 1 104 ? 21.170 -56.095 -17.716 1.00 25.17 101 PHE A CA 1
ATOM 797 C C . PHE A 1 104 ? 21.475 -57.548 -17.976 1.00 23.88 101 PHE A C 1
ATOM 798 O O . PHE A 1 104 ? 20.844 -58.466 -17.393 1.00 26.68 101 PHE A O 1
ATOM 806 N N . PRO A 1 105 ? 22.530 -57.812 -18.821 1.00 27.85 102 PRO A N 1
ATOM 807 C CA . PRO A 1 105 ? 22.645 -59.200 -19.276 1.00 35.33 102 PRO A CA 1
ATOM 808 C C . PRO A 1 105 ? 23.124 -60.258 -18.323 1.00 30.84 102 PRO A C 1
ATOM 809 O O . PRO A 1 105 ? 23.057 -61.436 -18.688 1.00 40.79 102 PRO A O 1
ATOM 813 N N . GLU A 1 106 ? 23.575 -59.858 -17.128 1.00 31.85 103 GLU A N 1
ATOM 814 C CA . GLU A 1 106 ? 24.103 -60.768 -16.156 1.00 34.63 103 GLU A CA 1
ATOM 815 C C . GLU A 1 106 ? 23.121 -61.109 -15.071 1.00 38.90 103 GLU A C 1
ATOM 816 O O . GLU A 1 106 ? 23.500 -61.530 -13.947 1.00 37.14 103 GLU A O 1
ATOM 822 N N . GLU A 1 107 ? 21.840 -60.963 -15.352 1.00 30.23 104 GLU A N 1
ATOM 823 C CA . GLU A 1 107 ? 20.916 -61.144 -14.287 1.00 30.55 104 GLU A CA 1
ATOM 824 C C . GLU A 1 107 ? 20.295 -62.519 -14.192 1.00 30.59 104 GLU A C 1
ATOM 825 O O . GLU A 1 107 ? 19.193 -62.652 -13.525 1.00 34.83 104 GLU A O 1
ATOM 831 N N . HIS A 1 108 ? 20.955 -63.553 -14.715 1.00 40.86 105 HIS A N 1
ATOM 832 C CA . HIS A 1 108 ? 20.297 -64.869 -14.918 1.00 43.20 105 HIS A CA 1
ATOM 833 C C . HIS A 1 108 ? 19.667 -65.607 -13.682 1.00 52.86 105 HIS A C 1
ATOM 834 O O . HIS A 1 108 ? 18.649 -66.379 -13.849 1.00 61.90 105 HIS A O 1
ATOM 841 N N . GLY A 1 109 ? 20.177 -65.389 -12.460 1.00 48.84 106 GLY A N 1
ATOM 842 C CA . GLY A 1 109 ? 19.394 -65.919 -11.271 1.00 42.35 106 GLY A CA 1
ATOM 843 C C . GLY A 1 109 ? 18.341 -64.963 -10.650 1.00 41.38 106 GLY A C 1
ATOM 844 O O . GLY A 1 109 ? 17.775 -65.256 -9.585 1.00 45.18 106 GLY A O 1
ATOM 845 N N . ARG A 1 110 ? 18.083 -63.810 -11.278 1.00 37.88 107 ARG A N 1
ATOM 846 C CA . ARG A 1 110 ? 17.364 -62.709 -10.596 1.00 34.72 107 ARG A CA 1
ATOM 847 C C . ARG A 1 110 ? 16.245 -62.206 -11.517 1.00 33.49 107 ARG A C 1
ATOM 848 O O . ARG A 1 110 ? 15.908 -61.031 -11.525 1.00 28.28 107 ARG A O 1
ATOM 856 N N . LEU A 1 111 ? 15.655 -63.117 -12.291 1.00 30.02 108 LEU A N 1
ATOM 857 C CA . LEU A 1 111 ? 14.750 -62.713 -13.379 1.00 34.53 108 LEU A CA 1
ATOM 858 C C . LEU A 1 111 ? 13.377 -62.500 -12.836 1.00 27.19 108 LEU A C 1
ATOM 859 O O . LEU A 1 111 ? 12.562 -61.903 -13.560 1.00 34.12 108 LEU A O 1
ATOM 864 N N . GLN A 1 112 ? 13.134 -62.954 -11.604 1.00 28.65 109 GLN A N 1
ATOM 865 C CA . GLN A 1 112 ? 11.803 -62.735 -10.899 1.00 28.20 109 GLN A CA 1
ATOM 866 C C . GLN A 1 112 ? 11.672 -61.335 -10.295 1.00 29.86 109 GLN A C 1
ATOM 867 O O . GLN A 1 112 ? 10.658 -60.920 -9.798 1.00 31.09 109 GLN A O 1
ATOM 873 N N . LYS A 1 113 ? 12.691 -60.534 -10.347 1.00 25.20 110 LYS A N 1
ATOM 874 C CA . LYS A 1 113 ? 12.642 -59.204 -9.807 1.00 23.49 110 LYS A CA 1
ATOM 875 C C . LYS A 1 113 ? 11.955 -58.194 -10.752 1.00 19.81 110 LYS A C 1
ATOM 876 O O . LYS A 1 113 ? 11.792 -58.435 -11.933 1.00 26.43 110 LYS A O 1
ATOM 882 N N . TYR A 1 114 ? 11.479 -57.116 -10.142 1.00 22.56 111 TYR A N 1
ATOM 883 C CA . TYR A 1 114 ? 10.964 -55.975 -10.859 1.00 22.36 111 TYR A CA 1
ATOM 884 C C . TYR A 1 114 ? 11.980 -54.896 -10.742 1.00 19.68 111 TYR A C 1
ATOM 885 O O . TYR A 1 114 ? 12.362 -54.557 -9.624 1.00 20.76 111 TYR A O 1
ATOM 894 N N . THR A 1 115 ? 12.347 -54.358 -11.874 1.00 21.92 112 THR A N 1
ATOM 895 C CA . THR A 1 115 ? 13.326 -53.272 -11.922 1.00 22.98 112 THR A CA 1
ATOM 896 C C . THR A 1 115 ? 12.793 -52.049 -12.686 1.00 21.00 112 THR A C 1
ATOM 897 O O . THR A 1 115 ? 12.229 -52.186 -13.795 1.00 26.92 112 THR A O 1
ATOM 901 N N . THR A 1 116 ? 12.909 -50.889 -12.073 1.00 18.33 113 THR A N 1
ATOM 902 C CA . THR A 1 116 ? 12.581 -49.645 -12.664 1.00 21.38 113 THR A CA 1
ATOM 903 C C . THR A 1 116 ? 13.837 -48.787 -12.897 1.00 22.06 113 THR A C 1
ATOM 904 O O . THR A 1 116 ? 14.675 -48.650 -11.981 1.00 24.71 113 THR A O 1
ATOM 908 N N . VAL A 1 117 ? 13.910 -48.219 -14.065 1.00 22.01 114 VAL A N 1
ATOM 909 C CA . VAL A 1 117 ? 15.079 -47.398 -14.514 1.00 21.70 114 VAL A CA 1
ATOM 910 C C . VAL A 1 117 ? 14.621 -46.008 -14.904 1.00 23.69 114 VAL A C 1
ATOM 911 O O . VAL A 1 117 ? 13.748 -45.802 -15.833 1.00 25.08 114 VAL A O 1
ATOM 915 N N . VAL A 1 118 ? 15.118 -45.058 -14.118 1.00 20.55 115 VAL A N 1
ATOM 916 C CA . VAL A 1 118 ? 14.712 -43.669 -14.236 1.00 21.65 115 VAL A CA 1
ATOM 917 C C . VAL A 1 118 ? 15.879 -42.813 -14.674 1.00 20.92 115 VAL A C 1
ATOM 918 O O . VAL A 1 118 ? 16.858 -42.696 -13.875 1.00 22.76 115 VAL A O 1
ATOM 922 N N . PRO A 1 119 ? 15.741 -42.169 -15.849 1.00 25.42 116 PRO A N 1
ATOM 923 C CA . PRO A 1 119 ? 16.814 -41.213 -16.241 1.00 24.18 116 PRO A CA 1
ATOM 924 C C . PRO A 1 119 ? 16.937 -40.062 -15.263 1.00 25.41 116 PRO A C 1
ATOM 925 O O . PRO A 1 119 ? 15.951 -39.498 -14.761 1.00 23.14 116 PRO A O 1
ATOM 929 N N . ILE A 1 120 ? 18.181 -39.628 -14.994 1.00 22.30 117 ILE A N 1
ATOM 930 C CA . ILE A 1 120 ? 18.427 -38.471 -14.169 1.00 24.07 117 ILE A CA 1
ATOM 931 C C . ILE A 1 120 ? 18.869 -37.371 -15.118 1.00 25.21 117 ILE A C 1
ATOM 932 O O . ILE A 1 120 ? 19.907 -37.496 -15.817 1.00 24.36 117 ILE A O 1
ATOM 937 N N . LEU A 1 121 ? 18.104 -36.303 -15.148 1.00 25.78 118 LEU A N 1
ATOM 938 C CA . LEU A 1 121 ? 18.250 -35.217 -16.069 1.00 25.49 118 LEU A CA 1
ATOM 939 C C . LEU A 1 121 ? 18.392 -33.939 -15.242 1.00 26.21 118 LEU A C 1
ATOM 940 O O . LEU A 1 121 ? 17.864 -33.796 -14.134 1.00 31.81 118 LEU A O 1
ATOM 945 N N . GLY A 1 122 ? 19.208 -33.031 -15.762 1.00 33.22 119 GLY A N 1
ATOM 946 C CA . GLY A 1 122 ? 19.483 -31.807 -15.088 1.00 35.31 119 GLY A CA 1
ATOM 947 C C . GLY A 1 122 ? 19.937 -30.891 -16.157 1.00 40.36 119 GLY A C 1
ATOM 948 O O . GLY A 1 122 ? 20.732 -31.293 -16.950 1.00 32.72 119 GLY A O 1
ATOM 949 N N . SER A 1 123 ? 19.347 -29.690 -16.207 1.00 47.77 120 SER A N 1
ATOM 950 C CA . SER A 1 123 ? 19.587 -28.692 -17.242 1.00 55.86 120 SER A CA 1
ATOM 951 C C . SER A 1 123 ? 19.701 -29.304 -18.635 1.00 70.05 120 SER A C 1
ATOM 952 O O . SER A 1 123 ? 20.759 -29.220 -19.309 1.00 69.06 120 SER A O 1
ATOM 955 N N . GLY A 1 124 ? 18.583 -29.932 -19.023 1.00 59.81 121 GLY A N 1
ATOM 956 C CA . GLY A 1 124 ? 18.447 -30.685 -20.298 1.00 78.66 121 GLY A CA 1
ATOM 957 C C . GLY A 1 124 ? 19.463 -31.749 -20.707 1.00 76.92 121 GLY A C 1
ATOM 958 O O . GLY A 1 124 ? 19.468 -32.167 -21.871 1.00 100.02 121 GLY A O 1
ATOM 959 N N . GLN A 1 125 ? 20.289 -32.221 -19.770 1.00 53.00 122 GLN A N 1
ATOM 960 C CA . GLN A 1 125 ? 21.358 -33.192 -20.059 1.00 37.93 122 GLN A CA 1
ATOM 961 C C . GLN A 1 125 ? 21.067 -34.478 -19.294 1.00 30.01 122 GLN A C 1
ATOM 962 O O . GLN A 1 125 ? 20.566 -34.442 -18.167 1.00 36.66 122 GLN A O 1
ATOM 968 N N . ARG A 1 126 ? 21.434 -35.610 -19.871 1.00 33.73 123 ARG A N 1
ATOM 969 C CA . ARG A 1 126 ? 21.346 -36.894 -19.182 1.00 24.18 123 ARG A CA 1
ATOM 970 C C . ARG A 1 126 ? 22.663 -37.029 -18.301 1.00 27.51 123 ARG A C 1
ATOM 971 O O . ARG A 1 126 ? 23.745 -37.227 -18.832 1.00 39.10 123 ARG A O 1
ATOM 979 N N . LEU A 1 127 ? 22.465 -36.877 -17.002 1.00 28.03 124 LEU A N 1
ATOM 980 C CA . LEU A 1 127 ? 23.515 -36.888 -15.992 1.00 23.76 124 LEU A CA 1
ATOM 981 C C . LEU A 1 127 ? 23.765 -38.195 -15.333 1.00 28.10 124 LEU A C 1
ATOM 982 O O . LEU A 1 127 ? 24.803 -38.400 -14.713 1.00 26.45 124 LEU A O 1
ATOM 987 N N . GLY A 1 128 ? 22.783 -39.100 -15.386 1.00 22.96 125 GLY A N 1
ATOM 988 C CA . GLY A 1 128 ? 22.920 -40.357 -14.736 1.00 24.43 125 GLY A CA 1
ATOM 989 C C . GLY A 1 128 ? 21.566 -41.138 -14.773 1.00 20.81 125 GLY A C 1
ATOM 990 O O . GLY A 1 128 ? 20.692 -40.785 -15.616 1.00 24.46 125 GLY A O 1
ATOM 991 N N . THR A 1 129 ? 21.493 -42.139 -13.935 1.00 21.94 126 THR A N 1
ATOM 992 C CA . THR A 1 129 ? 20.350 -43.088 -13.888 1.00 21.18 126 THR A CA 1
ATOM 993 C C . THR A 1 129 ? 20.103 -43.538 -12.503 1.00 23.80 126 THR A C 1
ATOM 994 O O . THR A 1 129 ? 20.974 -43.765 -11.711 1.00 21.17 126 THR A O 1
ATOM 998 N N . LEU A 1 130 ? 18.795 -43.621 -12.138 1.00 20.28 127 LEU A N 1
ATOM 999 C CA . LEU A 1 130 ? 18.382 -44.154 -10.887 1.00 22.10 127 LEU A CA 1
ATOM 1000 C C . LEU A 1 130 ? 17.793 -45.535 -11.235 1.00 21.64 127 LEU A C 1
ATOM 1001 O O . LEU A 1 130 ? 16.917 -45.653 -12.113 1.00 23.37 127 LEU A O 1
ATOM 1006 N N . VAL A 1 131 ? 18.267 -46.565 -10.576 1.00 20.33 128 VAL A N 1
ATOM 1007 C CA . VAL A 1 131 ? 17.869 -47.963 -10.757 1.00 22.45 128 VAL A CA 1
ATOM 1008 C C . VAL A 1 131 ? 17.351 -48.515 -9.447 1.00 22.22 128 VAL A C 1
ATOM 1009 O O . VAL A 1 131 ? 17.924 -48.363 -8.348 1.00 20.51 128 VAL A O 1
ATOM 1013 N N . LEU A 1 132 ? 16.091 -49.052 -9.492 1.00 20.31 129 LEU A N 1
ATOM 1014 C CA . LEU A 1 132 ? 15.431 -49.511 -8.321 1.00 23.91 129 LEU A CA 1
ATOM 1015 C C . LEU A 1 132 ? 14.957 -50.910 -8.607 1.00 21.23 129 LEU A C 1
ATOM 1016 O O . LEU A 1 132 ? 14.501 -51.180 -9.714 1.00 23.53 129 LEU A O 1
ATOM 1021 N N . SER A 1 133 ? 15.179 -51.817 -7.658 1.00 20.40 130 SER A N 1
ATOM 1022 C CA . SER A 1 133 ? 14.901 -53.221 -7.899 1.00 20.17 130 SER A CA 1
ATOM 1023 C C . SER A 1 133 ? 14.474 -53.985 -6.686 1.00 20.52 130 SER A C 1
ATOM 1024 O O . SER A 1 133 ? 14.984 -53.765 -5.624 1.00 19.57 130 SER A O 1
ATOM 1027 N N . ARG A 1 134 ? 13.416 -54.838 -6.808 1.00 20.88 131 ARG A N 1
ATOM 1028 C CA . ARG A 1 134 ? 12.922 -55.564 -5.674 1.00 20.53 131 ARG A CA 1
ATOM 1029 C C . ARG A 1 134 ? 12.170 -56.830 -6.124 1.00 17.39 131 ARG A C 1
ATOM 1030 O O . ARG A 1 134 ? 11.783 -56.996 -7.298 1.00 21.05 131 ARG A O 1
ATOM 1038 N N . TYR A 1 135 ? 12.018 -57.729 -5.210 1.00 18.64 132 TYR A N 1
ATOM 1039 C CA . TYR A 1 135 ? 11.316 -58.992 -5.429 1.00 20.35 132 TYR A CA 1
ATOM 1040 C C . TYR A 1 135 ? 9.797 -58.696 -5.137 1.00 21.01 132 TYR A C 1
ATOM 1041 O O . TYR A 1 135 ? 9.460 -57.726 -4.495 1.00 19.94 132 TYR A O 1
ATOM 1050 N N . SER A 1 136 ? 9.039 -59.590 -5.705 1.00 21.07 133 SER A N 1
ATOM 1051 C CA A SER A 1 136 ? 7.590 -59.881 -5.232 0.50 21.85 133 SER A CA 1
ATOM 1052 C CA B SER A 1 136 ? 7.592 -59.851 -5.219 0.50 21.94 133 SER A CA 1
ATOM 1053 C C . SER A 1 136 ? 6.575 -58.839 -5.732 1.00 21.06 133 SER A C 1
ATOM 1054 O O . SER A 1 136 ? 5.520 -59.238 -6.245 1.00 24.31 133 SER A O 1
ATOM 1059 N N . ASN A 1 137 ? 6.786 -57.582 -5.520 1.00 20.20 134 ASN A N 1
ATOM 1060 C CA . ASN A 1 137 ? 5.871 -56.472 -5.881 1.00 24.42 134 ASN A CA 1
ATOM 1061 C C . ASN A 1 137 ? 6.294 -55.620 -7.021 1.00 23.32 134 ASN A C 1
ATOM 1062 O O . ASN A 1 137 ? 7.301 -54.878 -6.943 1.00 21.85 134 ASN A O 1
ATOM 1067 N N . SER A 1 138 ? 5.449 -55.501 -8.042 1.00 22.93 135 SER A N 1
ATOM 1068 C CA . SER A 1 138 ? 5.641 -54.514 -9.030 1.00 23.46 135 SER A CA 1
ATOM 1069 C C . SER A 1 138 ? 5.530 -53.097 -8.461 1.00 22.77 135 SER A C 1
ATOM 1070 O O . SER A 1 138 ? 4.921 -52.870 -7.379 1.00 21.24 135 SER A O 1
ATOM 1073 N N . PHE A 1 139 ? 6.153 -52.130 -9.121 1.00 23.89 136 PHE A N 1
ATOM 1074 C CA . PHE A 1 139 ? 6.073 -50.726 -8.770 1.00 22.85 136 PHE A CA 1
ATOM 1075 C C . PHE A 1 139 ? 4.769 -50.193 -9.323 1.00 25.00 136 PHE A C 1
ATOM 1076 O O . PHE A 1 139 ? 4.334 -50.592 -10.371 1.00 30.50 136 PHE A O 1
ATOM 1084 N N . ASN A 1 140 ? 4.174 -49.290 -8.594 1.00 23.28 137 ASN A N 1
ATOM 1085 C CA . ASN A 1 140 ? 2.908 -48.645 -9.084 1.00 22.88 137 ASN A CA 1
ATOM 1086 C C . ASN A 1 140 ? 3.195 -47.190 -9.359 1.00 24.39 137 ASN A C 1
ATOM 1087 O O . ASN A 1 140 ? 4.375 -46.677 -9.224 1.00 21.32 137 ASN A O 1
ATOM 1092 N N . ASP A 1 141 ? 2.237 -46.406 -9.782 1.00 22.16 138 ASP A N 1
ATOM 1093 C CA . ASP A 1 141 ? 2.446 -45.026 -10.159 1.00 24.07 138 ASP A CA 1
ATOM 1094 C C . ASP A 1 141 ? 2.881 -44.138 -8.999 1.00 21.15 138 ASP A C 1
ATOM 1095 O O . ASP A 1 141 ? 3.509 -43.101 -9.255 1.00 23.80 138 ASP A O 1
ATOM 1100 N N . ASP A 1 142 ? 2.445 -44.463 -7.762 1.00 19.99 139 ASP A N 1
ATOM 1101 C CA . ASP A 1 142 ? 2.819 -43.748 -6.558 1.00 21.58 139 ASP A CA 1
ATOM 1102 C C . ASP A 1 142 ? 4.374 -43.956 -6.389 1.00 20.83 139 ASP A C 1
ATOM 1103 O O . ASP A 1 142 ? 4.984 -43.005 -6.006 1.00 21.59 139 ASP A O 1
ATOM 1108 N N . ASP A 1 143 ? 4.765 -45.164 -6.570 1.00 19.34 140 ASP A N 1
ATOM 1109 C CA . ASP A 1 143 ? 6.284 -45.503 -6.474 1.00 21.71 140 ASP A CA 1
ATOM 1110 C C . ASP A 1 143 ? 7.052 -44.689 -7.497 1.00 21.84 140 ASP A C 1
ATOM 1111 O O . ASP A 1 143 ? 8.159 -44.117 -7.177 1.00 23.20 140 ASP A O 1
ATOM 1116 N N . LEU A 1 144 ? 6.519 -44.574 -8.683 1.00 19.70 141 LEU A N 1
ATOM 1117 C CA . LEU A 1 144 ? 7.087 -43.764 -9.750 1.00 22.52 141 LEU A CA 1
ATOM 1118 C C . LEU A 1 144 ? 7.156 -42.302 -9.455 1.00 21.22 141 LEU A C 1
ATOM 1119 O O . LEU A 1 144 ? 8.120 -41.621 -9.841 1.00 20.94 141 LEU A O 1
ATOM 1124 N N . VAL A 1 145 ? 6.107 -41.735 -8.769 1.00 18.59 142 VAL A N 1
ATOM 1125 C CA . VAL A 1 145 ? 6.153 -40.386 -8.361 1.00 19.15 142 VAL A CA 1
ATOM 1126 C C . VAL A 1 145 ? 7.451 -40.200 -7.516 1.00 18.86 142 VAL A C 1
ATOM 1127 O O . VAL A 1 145 ? 8.143 -39.186 -7.711 1.00 21.79 142 VAL A O 1
ATOM 1131 N N . ILE A 1 146 ? 7.579 -41.032 -6.540 1.00 18.38 143 ILE A N 1
ATOM 1132 C CA . ILE A 1 146 ? 8.679 -40.878 -5.523 1.00 20.16 143 ILE A CA 1
ATOM 1133 C C . ILE A 1 146 ? 10.012 -41.031 -6.287 1.00 22.20 143 ILE A C 1
ATOM 1134 O O . ILE A 1 146 ? 10.919 -40.227 -6.126 1.00 23.47 143 ILE A O 1
ATOM 1139 N N . ALA A 1 147 ? 10.065 -42.014 -7.110 1.00 17.28 144 ALA A N 1
ATOM 1140 C CA . ALA A 1 147 ? 11.340 -42.251 -7.923 1.00 18.85 144 ALA A CA 1
ATOM 1141 C C . ALA A 1 147 ? 11.666 -41.149 -8.826 1.00 22.29 144 ALA A C 1
ATOM 1142 O O . ALA A 1 147 ? 12.867 -40.718 -8.922 1.00 22.51 144 ALA A O 1
ATOM 1144 N N . GLU A 1 148 ? 10.706 -40.596 -9.543 1.00 20.65 145 GLU A N 1
ATOM 1145 C CA . GLU A 1 148 ? 10.953 -39.581 -10.458 1.00 20.28 145 GLU A CA 1
ATOM 1146 C C . GLU A 1 148 ? 11.304 -38.238 -9.857 1.00 19.12 145 GLU A C 1
ATOM 1147 O O . GLU A 1 148 ? 12.216 -37.510 -10.411 1.00 23.88 145 GLU A O 1
ATOM 1153 N N . TYR A 1 149 ? 10.635 -37.846 -8.762 1.00 19.89 146 TYR A N 1
ATOM 1154 C CA . TYR A 1 149 ? 10.980 -36.661 -8.166 1.00 21.70 146 TYR A CA 1
ATOM 1155 C C . TYR A 1 149 ? 12.398 -36.833 -7.496 1.00 20.10 146 TYR A C 1
ATOM 1156 O O . TYR A 1 149 ? 13.163 -35.858 -7.527 1.00 22.69 146 TYR A O 1
ATOM 1165 N N . SER A 1 150 ? 12.658 -37.983 -6.943 1.00 19.02 147 SER A N 1
ATOM 1166 C CA . SER A 1 150 ? 14.005 -38.228 -6.313 1.00 19.68 147 SER A CA 1
ATOM 1167 C C . SER A 1 150 ? 15.102 -38.167 -7.355 1.00 20.93 147 SER A C 1
ATOM 1168 O O . SER A 1 150 ? 16.152 -37.481 -7.065 1.00 21.15 147 SER A O 1
ATOM 1171 N N . ALA A 1 151 ? 14.872 -38.724 -8.522 1.00 17.32 148 ALA A N 1
ATOM 1172 C CA . ALA A 1 151 ? 15.822 -38.561 -9.680 1.00 19.29 148 ALA A CA 1
ATOM 1173 C C . ALA A 1 151 ? 16.025 -37.157 -10.107 1.00 20.43 148 ALA A C 1
ATOM 1174 O O . ALA A 1 151 ? 17.159 -36.698 -10.369 1.00 21.44 148 ALA A O 1
ATOM 1176 N N . THR A 1 152 ? 14.932 -36.363 -10.190 1.00 22.25 149 THR A N 1
ATOM 1177 C CA . THR A 1 152 ? 15.035 -34.995 -10.497 1.00 21.46 149 THR A CA 1
ATOM 1178 C C . THR A 1 152 ? 15.868 -34.215 -9.441 1.00 20.73 149 THR A C 1
ATOM 1179 O O . THR A 1 152 ? 16.669 -33.340 -9.810 1.00 25.36 149 THR A O 1
ATOM 1183 N N . VAL A 1 153 ? 15.683 -34.528 -8.168 1.00 18.15 150 VAL A N 1
ATOM 1184 C CA . VAL A 1 153 ? 16.460 -33.878 -7.128 1.00 21.66 150 VAL A CA 1
ATOM 1185 C C . VAL A 1 153 ? 17.997 -34.238 -7.284 1.00 22.85 150 V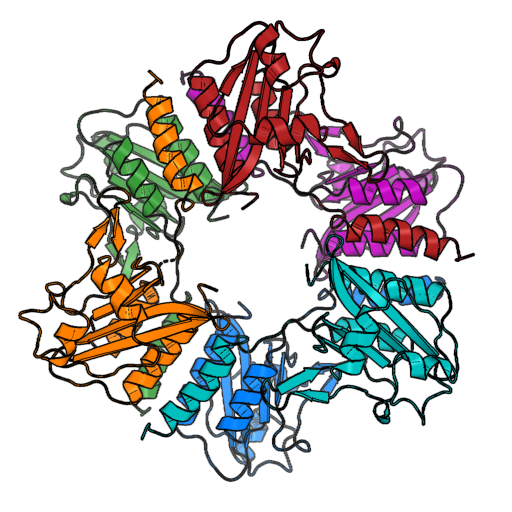AL A C 1
ATOM 1186 O O . VAL A 1 153 ? 18.848 -33.289 -7.216 1.00 25.24 150 VAL A O 1
ATOM 1190 N N . VAL A 1 154 ? 18.270 -35.468 -7.562 1.00 20.92 151 VAL A N 1
ATOM 1191 C CA . VAL A 1 154 ? 19.735 -35.851 -7.879 1.00 23.98 151 VAL A CA 1
ATOM 1192 C C . VAL A 1 154 ? 20.266 -34.987 -9.024 1.00 23.79 151 VAL A C 1
ATOM 1193 O O . VAL A 1 154 ? 21.355 -34.331 -8.864 1.00 25.36 151 VAL A O 1
ATOM 1197 N N . GLY A 1 155 ? 19.474 -34.852 -10.110 1.00 20.07 152 GLY A N 1
ATOM 1198 C CA . GLY A 1 155 ? 19.785 -33.939 -11.195 1.00 24.79 152 GLY A CA 1
ATOM 1199 C C . GLY A 1 155 ? 20.126 -32.493 -10.852 1.00 24.78 152 GLY A C 1
ATOM 1200 O O . GLY A 1 155 ? 21.085 -31.912 -11.393 1.00 30.39 152 GLY A O 1
ATOM 1201 N N . LEU A 1 156 ? 19.390 -31.938 -9.897 1.00 23.11 153 LEU A N 1
ATOM 1202 C CA . LEU A 1 156 ? 19.568 -30.619 -9.416 1.00 24.78 153 LEU A CA 1
ATOM 1203 C C . LEU A 1 156 ? 20.829 -30.466 -8.615 1.00 25.06 153 LEU A C 1
ATOM 1204 O O . LEU A 1 156 ? 21.340 -29.350 -8.464 1.00 26.79 153 LEU A O 1
ATOM 1209 N N . GLU A 1 157 ? 21.222 -31.571 -8.010 1.00 23.59 154 GLU A N 1
ATOM 1210 C CA A GLU A 1 157 ? 22.344 -31.575 -7.048 0.50 26.86 154 GLU A CA 1
ATOM 1211 C CA B GLU A 1 157 ? 22.338 -31.587 -7.040 0.50 27.29 154 GLU A CA 1
ATOM 1212 C C . GLU A 1 157 ? 23.658 -31.946 -7.705 1.00 29.69 154 GLU A C 1
ATOM 1213 O O . GLU A 1 157 ? 24.716 -31.659 -7.110 1.00 38.87 154 GLU A O 1
ATOM 1224 N N . ILE A 1 158 ? 23.603 -32.582 -8.858 1.00 27.68 155 ILE A N 1
ATOM 1225 C CA . ILE A 1 158 ? 24.826 -32.860 -9.621 1.00 37.57 155 ILE A CA 1
ATOM 1226 C C . ILE A 1 158 ? 25.195 -31.708 -10.563 1.00 51.08 155 ILE A C 1
ATOM 1227 O O . ILE A 1 158 ? 26.388 -31.329 -10.697 1.00 52.92 155 ILE A O 1
ATOM 1232 N N . LEU A 1 159 ? 24.128 -31.229 -11.229 1.00 59.86 156 LEU A N 1
ATOM 1233 C CA . LEU A 1 159 ? 24.030 -30.234 -12.330 1.00 65.75 156 LEU A CA 1
ATOM 1234 C C . LEU A 1 159 ? 25.034 -29.103 -12.298 1.00 61.89 156 LEU A C 1
ATOM 1235 O O . LEU A 1 159 ? 26.029 -29.175 -13.062 1.00 91.44 156 LEU A O 1
ATOM 1241 N N . MET B 1 4 ? 26.004 19.919 0.163 1.00 73.31 1 MET B N 1
ATOM 1242 C CA . MET B 1 4 ? 25.288 18.805 -0.560 1.00 64.38 1 MET B CA 1
ATOM 1243 C C . MET B 1 4 ? 26.163 18.063 -1.560 1.00 46.24 1 MET B C 1
ATOM 1244 O O . MET B 1 4 ? 26.882 18.670 -2.368 1.00 71.97 1 MET B O 1
ATOM 1249 N N . ALA B 1 5 ? 26.024 16.740 -1.540 1.00 48.16 2 ALA B N 1
ATOM 1250 C CA . ALA B 1 5 ? 26.645 15.915 -2.539 1.00 41.62 2 ALA B CA 1
ATOM 1251 C C . ALA B 1 5 ? 26.052 16.223 -3.883 1.00 41.01 2 ALA B C 1
ATOM 1252 O O . ALA B 1 5 ? 24.871 16.584 -3.998 1.00 52.48 2 ALA B O 1
ATOM 1254 N N . SER B 1 6 ? 26.872 16.079 -4.914 1.00 39.09 3 SER B N 1
ATOM 1255 C CA . SER B 1 6 ? 26.409 16.289 -6.251 1.00 39.49 3 SER B CA 1
ATOM 1256 C C . SER B 1 6 ? 25.330 15.251 -6.607 1.00 39.98 3 SER B C 1
ATOM 1257 O O . SER B 1 6 ? 25.233 14.163 -6.031 1.00 37.10 3 SER B O 1
ATOM 1260 N N . GLU B 1 7 ? 24.546 15.586 -7.605 1.00 38.47 4 GLU B N 1
ATOM 1261 C CA . GLU B 1 7 ? 23.427 14.662 -8.043 1.00 36.05 4 GLU B CA 1
ATOM 1262 C C . GLU B 1 7 ? 23.986 13.248 -8.372 1.00 38.19 4 GLU B C 1
ATOM 1263 O O . GLU B 1 7 ? 23.459 12.223 -7.917 1.00 37.54 4 GLU B O 1
ATOM 1269 N N . VAL B 1 8 ? 25.081 13.207 -9.146 1.00 36.80 5 VAL B N 1
ATOM 1270 C CA . VAL B 1 8 ? 25.649 11.930 -9.574 1.00 34.87 5 VAL B CA 1
ATOM 1271 C C . VAL B 1 8 ? 26.061 11.131 -8.373 1.00 28.75 5 VAL B C 1
ATOM 1272 O O . VAL B 1 8 ? 25.839 9.921 -8.347 1.00 29.75 5 VAL B O 1
ATOM 1276 N N . LEU B 1 9 ? 26.662 11.780 -7.389 1.00 30.25 6 LEU B N 1
ATOM 1277 C CA . LEU B 1 9 ? 27.029 11.070 -6.162 1.00 32.26 6 LEU B CA 1
ATOM 1278 C C . LEU B 1 9 ? 25.788 10.609 -5.355 1.00 30.51 6 LEU B C 1
ATOM 1279 O O . LEU B 1 9 ? 25.740 9.526 -4.839 1.00 28.84 6 LEU B O 1
ATOM 1284 N N . GLN B 1 10 ? 24.789 11.448 -5.233 1.00 32.15 7 GLN B N 1
ATOM 1285 C CA . GLN B 1 10 ? 23.550 11.006 -4.531 1.00 33.80 7 GLN B CA 1
ATOM 1286 C C . GLN B 1 10 ? 22.906 9.795 -5.238 1.00 28.35 7 GLN B C 1
ATOM 1287 O O . GLN B 1 10 ? 22.407 8.871 -4.589 1.00 36.66 7 GLN B O 1
ATOM 1293 N N . LYS B 1 11 ? 22.876 9.817 -6.562 1.00 32.46 8 LYS B N 1
ATOM 1294 C CA . LYS B 1 11 ? 22.257 8.671 -7.317 1.00 32.23 8 LYS B CA 1
ATOM 1295 C C . LYS B 1 11 ? 23.101 7.439 -7.200 1.00 32.52 8 LYS B C 1
ATOM 1296 O O . LYS B 1 11 ? 22.616 6.356 -6.999 1.00 28.44 8 LYS B O 1
ATOM 1302 N N . THR B 1 12 ? 24.428 7.626 -7.278 1.00 34.33 9 THR B N 1
ATOM 1303 C CA . THR B 1 12 ? 25.327 6.503 -7.023 1.00 29.62 9 THR B CA 1
ATOM 1304 C C . THR B 1 12 ? 25.101 5.859 -5.639 1.00 27.93 9 THR B C 1
ATOM 1305 O O . THR B 1 12 ? 25.098 4.623 -5.512 1.00 27.62 9 THR B O 1
ATOM 1309 N N . ARG B 1 13 ? 24.891 6.700 -4.626 1.00 29.41 10 ARG B N 1
ATOM 1310 C CA . ARG B 1 13 ? 24.695 6.224 -3.288 1.00 32.22 10 ARG B CA 1
ATOM 1311 C C . ARG B 1 13 ? 23.397 5.448 -3.143 1.00 30.62 10 ARG B C 1
ATOM 1312 O O . ARG B 1 13 ? 23.373 4.473 -2.374 1.00 29.38 10 ARG B O 1
ATOM 1320 N N . LYS B 1 14 ? 22.361 5.866 -3.887 1.00 34.01 11 LYS B N 1
ATOM 1321 C CA . LYS B 1 14 ? 21.074 5.118 -3.892 1.00 37.84 11 LYS B CA 1
ATOM 1322 C C . LYS B 1 14 ? 21.261 3.761 -4.542 1.00 33.10 11 LYS B C 1
ATOM 1323 O O . LYS B 1 14 ? 20.824 2.742 -3.985 1.00 32.15 11 LYS B O 1
ATOM 1329 N N . ILE B 1 15 ? 21.896 3.732 -5.725 1.00 26.47 12 ILE B N 1
ATOM 1330 C CA . ILE B 1 15 ? 22.194 2.468 -6.391 1.00 29.20 12 ILE B CA 1
ATOM 1331 C C . ILE B 1 15 ? 23.019 1.588 -5.447 1.00 28.37 12 ILE B C 1
ATOM 1332 O O . ILE B 1 15 ? 22.726 0.396 -5.262 1.00 27.93 12 ILE B O 1
ATOM 1337 N N . ASN B 1 16 ? 24.067 2.174 -4.830 1.00 26.53 13 ASN B N 1
ATOM 1338 C CA . ASN B 1 16 ? 24.845 1.344 -3.929 1.00 32.10 13 ASN B CA 1
ATOM 1339 C C . ASN B 1 16 ? 24.139 0.774 -2.723 1.00 31.54 13 ASN B C 1
ATOM 1340 O O . ASN B 1 16 ? 24.485 -0.344 -2.297 1.00 36.23 13 ASN B O 1
ATOM 1345 N N . LYS B 1 17 ? 23.157 1.487 -2.179 1.00 36.55 14 LYS B N 1
ATOM 1346 C CA . LYS B 1 17 ? 22.372 0.944 -1.040 1.00 36.93 14 LYS B CA 1
ATOM 1347 C C . LYS B 1 17 ? 21.613 -0.297 -1.448 1.00 35.28 14 LYS B C 1
ATOM 1348 O O . LYS B 1 17 ? 21.543 -1.234 -0.704 1.00 40.67 14 LYS B O 1
ATOM 1354 N N . THR B 1 18 ? 21.038 -0.278 -2.644 1.00 31.56 15 THR B N 1
ATOM 1355 C CA . THR B 1 18 ? 20.418 -1.459 -3.256 1.00 34.64 15 THR B CA 1
ATOM 1356 C C . THR B 1 18 ? 21.403 -2.582 -3.392 1.00 37.93 15 THR B C 1
ATOM 1357 O O . THR B 1 18 ? 21.077 -3.706 -3.093 1.00 44.24 15 THR B O 1
ATOM 1361 N N . LEU B 1 19 ? 22.602 -2.286 -3.856 1.00 37.59 16 LEU B N 1
ATOM 1362 C CA . LEU B 1 19 ? 23.577 -3.337 -4.053 1.00 39.96 16 LEU B CA 1
ATOM 1363 C C . LEU B 1 19 ? 24.215 -3.833 -2.781 1.00 47.11 16 LEU B C 1
ATOM 1364 O O . LEU B 1 19 ? 24.284 -5.042 -2.568 1.00 47.48 16 LEU B O 1
ATOM 1369 N N . GLN B 1 20 ? 24.690 -2.905 -1.942 1.00 50.66 17 GLN B N 1
ATOM 1370 C CA . GLN B 1 20 ? 25.274 -3.251 -0.629 1.00 46.09 17 GLN B CA 1
ATOM 1371 C C . GLN B 1 20 ? 24.270 -4.139 0.158 1.00 60.11 17 GLN B C 1
ATOM 1372 O O . GLN B 1 20 ? 24.696 -4.971 0.947 1.00 90.40 17 GLN B O 1
ATOM 1378 N N . THR B 1 21 ? 22.992 -3.941 -0.082 1.00 54.59 18 THR B N 1
ATOM 1379 C CA . THR B 1 21 ? 21.895 -4.736 0.493 1.00 51.37 18 THR B CA 1
ATOM 1380 C C . THR B 1 21 ? 21.725 -6.083 -0.106 1.00 57.56 18 THR B C 1
ATOM 1381 O O . THR B 1 21 ? 21.822 -7.069 0.577 1.00 81.11 18 THR B O 1
ATOM 1385 N N A SER B 1 22 ? 21.347 -6.113 -1.371 0.50 54.67 19 SER B N 1
ATOM 1386 N N B SER B 1 22 ? 21.521 -6.153 -1.409 0.50 70.41 19 SER B N 1
ATOM 1387 C CA A SER B 1 22 ? 20.752 -7.308 -1.956 0.50 52.56 19 SER B CA 1
ATOM 1388 C CA B SER B 1 22 ? 21.154 -7.426 -2.026 0.50 71.98 19 SER B CA 1
ATOM 1389 C C A SER B 1 22 ? 21.497 -7.795 -3.162 0.50 51.72 19 SER B C 1
ATOM 1390 C C B SER B 1 22 ? 22.089 -7.904 -3.127 0.50 67.14 19 SER B C 1
ATOM 1391 O O A SER B 1 22 ? 21.497 -9.001 -3.421 0.50 35.03 19 SER B O 1
ATOM 1392 O O B SER B 1 22 ? 22.261 -9.095 -3.327 0.50 91.40 19 SER B O 1
ATOM 1397 N N A GLY B 1 23 ? 22.016 -6.845 -3.949 0.50 54.24 20 GLY B N 1
ATOM 1398 N N B GLY B 1 23 ? 22.719 -6.972 -3.820 0.50 60.74 20 GLY B N 1
ATOM 1399 C CA A GLY B 1 23 ? 23.097 -7.127 -4.923 0.50 52.29 20 GLY B CA 1
ATOM 1400 C CA B GLY B 1 23 ? 23.318 -7.275 -5.127 0.50 41.68 20 GLY B CA 1
ATOM 1401 C C A GLY B 1 23 ? 22.979 -7.239 -6.460 0.50 38.48 20 GLY B C 1
ATOM 1402 C C B GLY B 1 23 ? 22.213 -6.839 -6.128 0.50 38.33 20 GLY B C 1
ATOM 1403 O O A GLY B 1 23 ? 23.640 -8.149 -6.979 0.50 64.49 20 GLY B O 1
ATOM 1404 O O B GLY B 1 23 ? 21.213 -6.085 -5.701 0.50 42.50 20 GLY B O 1
ATOM 1405 N N A GLY B 1 24 ? 22.085 -6.513 -7.204 0.50 45.96 21 GLY B N 1
ATOM 1406 N N B GLY B 1 24 ? 22.238 -7.385 -7.384 0.50 58.53 21 GLY B N 1
ATOM 1407 C CA A GLY B 1 24 ? 20.670 -6.075 -6.838 0.50 33.11 21 GLY B CA 1
ATOM 1408 C CA B GLY B 1 24 ? 22.990 -8.637 -7.822 0.50 34.25 21 GLY B CA 1
ATOM 1409 C C A GLY B 1 24 ? 19.734 -7.136 -7.435 0.50 24.53 21 GLY B C 1
ATOM 1410 C C B GLY B 1 24 ? 22.110 -9.887 -7.629 0.50 43.50 21 GLY B C 1
ATOM 1411 O O A GLY B 1 24 ? 18.936 -6.940 -8.387 0.50 17.55 21 GLY B O 1
ATOM 1412 O O B GLY B 1 24 ? 21.642 -10.604 -8.538 0.50 44.31 21 GLY B O 1
ATOM 1413 N N A SER B 1 25 ? 19.860 -8.266 -6.800 0.50 27.25 22 SER B N 1
ATOM 1414 N N B SER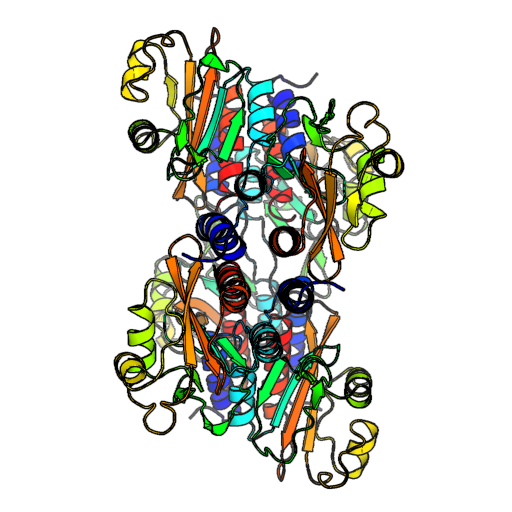 B 1 25 ? 21.872 -10.164 -6.391 0.50 36.14 22 SER B N 1
ATOM 1415 C CA A SER B 1 25 ? 19.866 -9.592 -7.399 0.50 38.17 22 SER B CA 1
ATOM 1416 C CA B SER B 1 25 ? 21.022 -11.255 -6.120 0.50 40.18 22 SER B CA 1
ATOM 1417 C C A SER B 1 25 ? 18.885 -10.267 -6.486 0.50 43.69 22 SER B C 1
ATOM 1418 C C B SER B 1 25 ? 19.559 -10.851 -6.090 0.50 43.06 22 SER B C 1
ATOM 1419 O O A SER B 1 25 ? 18.781 -9.921 -5.287 0.50 60.30 22 SER B O 1
ATOM 1420 O O B SER B 1 25 ? 19.130 -9.761 -5.602 0.50 54.86 22 SER B O 1
ATOM 1425 N N A SER B 1 26 ? 18.132 -11.208 -7.007 0.50 41.78 23 SER B N 1
ATOM 1426 N N B SER B 1 26 ? 18.769 -11.741 -6.649 0.50 38.06 23 SER B N 1
ATOM 1427 C CA A SER B 1 26 ? 17.391 -12.064 -6.125 0.50 39.98 23 SER B CA 1
ATOM 1428 C CA B SER B 1 26 ? 17.442 -11.940 -6.161 0.50 36.67 23 SER B CA 1
ATOM 1429 C C A SER B 1 26 ? 17.388 -13.439 -6.790 0.50 43.14 23 SER B C 1
ATOM 1430 C C B SER B 1 26 ? 17.119 -13.317 -6.726 0.50 36.16 23 SER B C 1
ATOM 1431 O O A SER B 1 26 ? 17.900 -13.584 -7.903 0.50 43.89 23 SER B O 1
ATOM 1432 O O B SER B 1 26 ? 17.236 -13.520 -7.930 0.50 46.01 23 SER B O 1
ATOM 1437 N N A VAL B 1 27 ? 16.895 -14.449 -6.080 0.50 30.02 24 VAL B N 1
ATOM 1438 N N B VAL B 1 27 ? 16.810 -14.289 -5.873 0.50 26.49 24 VAL B N 1
ATOM 1439 C CA A VAL B 1 27 ? 16.416 -15.685 -6.694 0.50 27.49 24 VAL B CA 1
ATOM 1440 C CA B VAL B 1 27 ? 16.505 -15.620 -6.379 0.50 25.26 24 VAL B CA 1
ATOM 1441 C C A VAL B 1 27 ? 14.965 -15.902 -6.166 0.50 27.27 24 VAL B C 1
ATOM 1442 C C B VAL B 1 27 ? 15.030 -15.575 -6.719 0.50 33.25 24 VAL B C 1
ATOM 1443 O O A VAL B 1 27 ? 14.231 -14.968 -6.157 0.50 23.31 24 VAL B O 1
ATOM 1444 O O B VAL B 1 27 ? 14.765 -15.838 -7.870 0.50 25.85 24 VAL B O 1
ATOM 1451 N N . SER B 1 28 ? 14.018 -15.839 -8.103 1.00 44.28 25 SER B N 1
ATOM 1452 C CA . SER B 1 28 ? 12.819 -15.963 -8.695 1.00 36.01 25 SER B CA 1
ATOM 1453 C C . SER B 1 28 ? 12.607 -17.451 -8.717 1.00 35.06 25 SER B C 1
ATOM 1454 O O . SER B 1 28 ? 13.425 -18.243 -9.290 1.00 31.20 25 SER B O 1
ATOM 1457 N N . PHE B 1 29 ? 11.603 -17.846 -7.961 1.00 39.97 26 PHE B N 1
ATOM 1458 C CA . PHE B 1 29 ? 10.877 -19.089 -8.238 1.00 28.85 26 PHE B CA 1
ATOM 1459 C C . PHE B 1 29 ? 9.600 -18.963 -9.043 1.00 28.20 26 PHE B C 1
ATOM 1460 O O . PHE B 1 29 ? 8.707 -19.844 -8.937 1.00 26.72 26 PHE B O 1
ATOM 1468 N N . ASP B 1 30 ? 9.553 -17.967 -9.891 1.00 23.87 27 ASP B N 1
ATOM 1469 C CA . ASP B 1 30 ? 8.376 -17.796 -10.791 1.00 24.92 27 ASP B CA 1
ATOM 1470 C C . ASP B 1 30 ? 8.131 -18.999 -11.694 1.00 29.28 27 ASP B C 1
ATOM 1471 O O . ASP B 1 30 ? 6.926 -19.356 -11.920 1.00 28.51 27 ASP B O 1
ATOM 1476 N N . LEU B 1 31 ? 9.181 -19.662 -12.188 1.00 26.27 28 LEU B N 1
ATOM 1477 C CA . LEU B 1 31 ? 9.018 -20.828 -13.024 1.00 26.97 28 LEU B CA 1
ATOM 1478 C C . LEU B 1 31 ? 8.346 -21.990 -12.325 1.00 28.00 28 LEU B C 1
ATOM 1479 O O . LEU B 1 31 ? 7.342 -22.566 -12.849 1.00 30.82 28 LEU B O 1
ATOM 1484 N N . LEU B 1 32 ? 8.831 -22.308 -11.155 1.00 24.85 29 LEU B N 1
ATOM 1485 C CA . LEU B 1 32 ? 8.229 -23.339 -10.371 1.00 26.14 29 LEU B CA 1
ATOM 1486 C C . LEU B 1 32 ? 6.797 -23.007 -9.952 1.00 24.92 29 LEU B C 1
ATOM 1487 O O . LEU B 1 32 ? 5.891 -23.906 -10.032 1.00 25.04 29 LEU B O 1
ATOM 1492 N N . ALA B 1 33 ? 6.593 -21.783 -9.509 1.00 24.37 30 ALA B N 1
ATOM 1493 C CA . ALA B 1 33 ? 5.281 -21.316 -9.102 1.00 27.28 30 ALA B CA 1
ATOM 1494 C C . ALA B 1 33 ? 4.317 -21.453 -10.236 1.00 26.17 30 ALA B C 1
ATOM 1495 O O . ALA B 1 33 ? 3.180 -21.897 -9.966 1.00 30.28 30 ALA B O 1
ATOM 1497 N N . GLY B 1 34 ? 4.734 -21.094 -11.458 1.00 28.68 31 GLY B N 1
ATOM 1498 C CA . GLY B 1 34 ? 3.920 -21.271 -12.643 1.00 37.47 31 GLY B CA 1
ATOM 1499 C C . GLY B 1 34 ? 3.554 -22.723 -12.948 1.00 32.01 31 GLY B C 1
ATOM 1500 O O . GLY B 1 34 ? 2.388 -23.043 -13.267 1.00 37.27 31 GLY B O 1
ATOM 1501 N N . ALA B 1 35 ? 4.512 -23.626 -12.844 1.00 32.82 32 ALA B N 1
ATOM 1502 C CA . ALA B 1 35 ? 4.248 -25.024 -13.088 1.00 31.65 32 ALA B CA 1
ATOM 1503 C C . ALA B 1 35 ? 3.260 -25.592 -12.051 1.00 31.49 32 ALA B C 1
ATOM 1504 O O . ALA B 1 35 ? 2.302 -26.346 -12.415 1.00 29.76 32 ALA B O 1
ATOM 1506 N N . LEU B 1 36 ? 3.460 -25.223 -10.790 1.00 28.03 33 LEU B N 1
ATOM 1507 C CA . LEU B 1 36 ? 2.551 -25.652 -9.739 1.00 31.00 33 LEU B CA 1
ATOM 1508 C C . LEU B 1 36 ? 1.177 -25.029 -9.946 1.00 30.39 33 LEU B C 1
ATOM 1509 O O . LEU B 1 36 ? 0.168 -25.681 -9.699 1.00 35.20 33 LEU B O 1
ATOM 1514 N N . GLY B 1 37 ? 1.153 -23.754 -10.245 1.00 27.11 34 GLY B N 1
ATOM 1515 C CA . GLY B 1 37 ? -0.083 -23.021 -10.515 1.00 30.26 34 GLY B CA 1
ATOM 1516 C C . GLY B 1 37 ? -0.888 -23.640 -11.616 1.00 33.29 34 GLY B C 1
ATOM 1517 O O . GLY B 1 37 ? -2.148 -23.683 -11.517 1.00 38.09 34 GLY B O 1
ATOM 1518 N N . ASP B 1 38 ? -0.201 -24.084 -12.669 1.00 32.51 35 ASP B N 1
ATOM 1519 C CA . ASP B 1 38 ? -0.844 -24.767 -13.746 1.00 32.15 35 ASP B CA 1
ATOM 1520 C C . ASP B 1 38 ? -1.469 -26.129 -13.312 1.00 36.15 35 ASP B C 1
ATOM 1521 O O . ASP B 1 38 ? -2.721 -26.337 -13.503 1.00 41.01 35 ASP B O 1
ATOM 1526 N N . VAL B 1 39 ? -0.646 -27.022 -12.749 1.00 34.86 36 VAL B N 1
ATOM 1527 C CA . VAL B 1 39 ? -1.128 -28.355 -12.387 1.00 30.60 36 VAL B CA 1
ATOM 1528 C C . VAL B 1 39 ? -2.141 -28.405 -11.210 1.00 31.77 36 VAL B C 1
ATOM 1529 O O . VAL B 1 39 ? -3.006 -29.315 -11.169 1.00 34.99 36 VAL B O 1
ATOM 1533 N N . LEU B 1 40 ? -2.094 -27.440 -10.298 1.00 30.49 37 LEU B N 1
ATOM 1534 C CA . LEU B 1 40 ? -3.045 -27.296 -9.223 1.00 35.27 37 LEU B CA 1
ATOM 1535 C C . LEU B 1 40 ? -4.183 -26.259 -9.506 1.00 32.67 37 LEU B C 1
ATOM 1536 O O . LEU B 1 40 ? -5.015 -26.080 -8.653 1.00 36.47 37 LEU B O 1
ATOM 1541 N N . SER B 1 41 ? -4.190 -25.579 -10.643 1.00 32.91 38 SER B N 1
ATOM 1542 C CA . SER B 1 41 ? -5.156 -24.498 -10.924 1.00 31.97 38 SER B CA 1
ATOM 1543 C C . SER B 1 41 ? -5.269 -23.519 -9.767 1.00 38.52 38 SER B C 1
ATOM 1544 O O . SER B 1 41 ? -6.413 -23.216 -9.311 1.00 37.86 38 SER B O 1
ATOM 1547 N N . SER B 1 42 ? -4.080 -23.040 -9.263 1.00 30.27 39 SER B N 1
ATOM 1548 C CA . SER B 1 42 ? -3.979 -22.327 -8.032 1.00 31.60 39 SER B CA 1
ATOM 1549 C C . SER B 1 42 ? -3.175 -21.030 -8.175 1.00 35.16 39 SER B C 1
ATOM 1550 O O . SER B 1 42 ? -2.315 -20.890 -9.101 1.00 32.46 39 SER B O 1
ATOM 1553 N N . ASN B 1 43 ? -3.512 -20.095 -7.279 1.00 28.90 40 ASN B N 1
ATOM 1554 C CA . ASN B 1 43 ? -2.621 -19.026 -6.865 1.00 30.45 40 ASN B CA 1
ATOM 1555 C C . ASN B 1 43 ? -1.533 -19.705 -6.072 1.00 31.96 40 ASN B C 1
ATOM 1556 O O . ASN B 1 43 ? -1.782 -20.500 -5.199 1.00 30.29 40 ASN B O 1
ATOM 1561 N N . VAL B 1 44 ? -0.314 -19.338 -6.384 1.00 32.12 41 VAL B N 1
ATOM 1562 C CA . VAL B 1 44 ? 0.875 -19.949 -5.753 1.00 25.22 41 VAL B CA 1
ATOM 1563 C C . VAL B 1 44 ? 1.775 -18.807 -5.312 1.00 23.01 41 VAL B C 1
ATOM 1564 O O . VAL B 1 44 ? 2.151 -17.925 -6.113 1.00 28.26 41 VAL B O 1
ATOM 1568 N N . TYR B 1 45 ? 2.118 -18.846 -4.034 1.00 25.84 42 TYR B N 1
ATOM 1569 C CA . TYR B 1 45 ? 3.046 -17.901 -3.476 1.00 25.34 42 TYR B CA 1
ATOM 1570 C C . TYR B 1 45 ? 4.257 -18.627 -2.819 1.00 27.69 42 TYR B C 1
ATOM 1571 O O . TYR B 1 45 ? 4.075 -19.448 -1.951 1.00 21.63 42 TYR B O 1
ATOM 1580 N N . VAL B 1 46 ? 5.481 -18.268 -3.219 1.00 26.84 43 VAL B N 1
ATOM 1581 C CA . VAL B 1 46 ? 6.688 -18.835 -2.595 1.00 26.47 43 VAL B CA 1
ATOM 1582 C C . VAL B 1 46 ? 7.236 -17.671 -1.821 1.00 21.12 43 VAL B C 1
ATOM 1583 O O . VAL B 1 46 ? 7.592 -16.664 -2.457 1.00 24.63 43 VAL B O 1
ATOM 1587 N N . VAL B 1 47 ? 7.157 -17.728 -0.483 1.00 22.73 44 VAL B N 1
ATOM 1588 C CA . VAL B 1 47 ? 7.410 -16.581 0.404 1.00 23.20 44 VAL B CA 1
ATOM 1589 C C . VAL B 1 47 ? 8.593 -16.868 1.337 1.00 22.87 44 VAL B C 1
ATOM 1590 O O . VAL B 1 47 ? 8.573 -17.844 2.084 1.00 23.01 44 VAL B O 1
ATOM 1594 N N . SER B 1 48 ? 9.677 -16.064 1.234 1.00 25.77 45 SER B N 1
ATOM 1595 C CA . SER B 1 48 ? 10.746 -16.236 2.234 1.00 22.81 45 SER B CA 1
ATOM 1596 C C . SER B 1 48 ? 10.319 -16.113 3.691 1.00 23.56 45 SER B C 1
ATOM 1597 O O . SER B 1 48 ? 9.249 -15.475 4.022 1.00 24.53 45 SER B O 1
ATOM 1600 N N . ALA B 1 49 ? 11.108 -16.571 4.644 1.00 26.86 46 ALA B N 1
ATOM 1601 C CA . ALA B 1 49 ? 10.774 -16.432 6.038 1.00 25.17 46 ALA B CA 1
ATOM 1602 C C . ALA B 1 49 ? 10.544 -14.993 6.439 1.00 28.11 46 ALA B C 1
ATOM 1603 O O . ALA B 1 49 ? 9.672 -14.704 7.283 1.00 29.84 46 ALA B O 1
ATOM 1605 N N . LYS B 1 50 ? 11.310 -14.059 5.839 1.00 24.72 47 LYS B N 1
ATOM 1606 C CA . LYS B 1 50 ? 11.162 -12.649 6.063 1.00 21.84 47 LYS B CA 1
ATOM 1607 C C . LYS B 1 50 ? 10.055 -11.948 5.251 1.00 25.12 47 LYS B C 1
ATOM 1608 O O . LYS B 1 50 ? 9.872 -10.729 5.414 1.00 25.72 47 LYS B O 1
ATOM 1614 N N . GLY B 1 51 ? 9.302 -12.721 4.475 1.00 25.72 48 GLY B N 1
ATOM 1615 C CA . GLY B 1 51 ? 8.091 -12.217 3.867 1.00 25.04 48 GLY B CA 1
ATOM 1616 C C . GLY B 1 51 ? 8.207 -11.816 2.414 1.00 28.50 48 GLY B C 1
ATOM 1617 O O . GLY B 1 51 ? 7.241 -11.272 1.784 1.00 28.15 48 GLY B O 1
ATOM 1618 N N . LYS B 1 52 ? 9.365 -12.062 1.813 1.00 29.07 49 LYS B N 1
ATOM 1619 C CA . LYS B 1 52 ? 9.561 -11.584 0.477 1.00 24.51 49 LYS B CA 1
ATOM 1620 C C . LYS B 1 52 ? 8.948 -12.611 -0.505 1.00 23.86 49 LYS B C 1
ATOM 1621 O O . LYS B 1 52 ? 9.087 -13.824 -0.340 1.00 25.71 49 LYS B O 1
ATOM 1627 N N . VAL B 1 53 ? 8.159 -12.130 -1.482 1.00 26.46 50 VAL B N 1
ATOM 1628 C CA . VAL B 1 53 ? 7.553 -13.045 -2.461 1.00 25.77 50 VAL B CA 1
ATOM 1629 C C . VAL B 1 53 ? 8.597 -13.395 -3.523 1.00 26.97 50 VAL B C 1
ATOM 1630 O O . VAL B 1 53 ? 8.968 -12.535 -4.314 1.00 32.25 50 VAL B O 1
ATOM 1634 N N . LEU B 1 54 ? 9.145 -14.595 -3.450 1.00 26.76 51 LEU B N 1
ATOM 1635 C CA . LEU B 1 54 ? 10.206 -14.989 -4.391 1.00 25.87 51 LEU B CA 1
ATOM 1636 C C . LEU B 1 54 ? 9.686 -15.663 -5.657 1.00 30.01 51 LEU B C 1
ATOM 1637 O O . LEU B 1 54 ? 10.370 -15.750 -6.710 1.00 26.68 51 LEU B O 1
ATOM 1642 N N . GLY B 1 55 ? 8.428 -16.159 -5.549 1.00 28.83 52 GLY B N 1
ATOM 1643 C CA . GLY B 1 55 ? 7.819 -16.716 -6.740 1.00 27.29 52 GLY B CA 1
ATOM 1644 C C . GLY B 1 55 ? 6.303 -16.523 -6.633 1.00 26.62 52 GLY B C 1
ATOM 1645 O O . GLY B 1 55 ? 5.762 -16.576 -5.530 1.00 24.18 52 GLY B O 1
ATOM 1646 N N . LEU B 1 56 ? 5.709 -16.338 -7.785 1.00 28.12 53 LEU B N 1
ATOM 1647 C CA . LEU B 1 56 ? 4.228 -15.982 -7.809 1.00 27.69 53 LEU B CA 1
ATOM 1648 C C . LEU B 1 56 ? 3.565 -16.538 -9.039 1.00 33.36 53 LEU B C 1
ATOM 1649 O O . LEU B 1 56 ? 4.101 -16.392 -10.148 1.00 30.40 53 LEU B O 1
ATOM 1654 N N . HIS B 1 57 ? 2.409 -17.193 -8.872 1.00 28.16 54 HIS B N 1
ATOM 1655 C CA . HIS B 1 57 ? 1.555 -17.440 -10.021 1.00 31.89 54 HIS B CA 1
ATOM 1656 C C . HIS B 1 57 ? 0.146 -17.127 -9.599 1.00 32.95 54 HIS B C 1
ATOM 1657 O O . HIS B 1 57 ? -0.278 -17.541 -8.494 1.00 31.23 54 HIS B O 1
ATOM 1664 N N . LEU B 1 58 ? -0.564 -16.388 -10.452 1.00 35.76 55 LEU B N 1
ATOM 1665 C CA . LEU B 1 58 ? -1.956 -16.001 -10.104 1.00 37.49 55 LEU B CA 1
ATOM 1666 C C . LEU B 1 58 ? -2.913 -16.587 -11.118 1.00 41.33 55 LEU B C 1
ATOM 1667 O O . LEU B 1 58 ? -2.955 -16.176 -12.256 1.00 43.00 55 LEU B O 1
ATOM 1672 N N . ASN B 1 59 ? -3.623 -17.603 -10.666 1.00 45.02 56 ASN B N 1
ATOM 1673 C CA . ASN B 1 59 ? -4.767 -18.160 -11.371 1.00 43.10 56 ASN B CA 1
ATOM 1674 C C . ASN B 1 59 ? -5.943 -17.157 -11.284 1.00 43.13 56 ASN B C 1
ATOM 1675 O O . ASN B 1 59 ? -6.746 -17.076 -12.180 1.00 45.91 56 ASN B O 1
ATOM 1680 N N . ASP B 1 60 ? -6.004 -16.412 -10.187 1.00 41.17 57 ASP B N 1
ATOM 1681 C CA . ASP B 1 60 ? -7.118 -15.527 -9.865 1.00 46.42 57 ASP B CA 1
ATOM 1682 C C . ASP B 1 60 ? -6.487 -14.201 -9.481 1.00 44.70 57 ASP B C 1
ATOM 1683 O O . ASP B 1 60 ? -6.208 -13.941 -8.357 1.00 41.40 57 ASP B O 1
ATOM 1688 N N . VAL B 1 61 ? -6.242 -13.371 -10.459 1.00 48.28 58 VAL B N 1
ATOM 1689 C CA . VAL B 1 61 ? -5.450 -12.159 -10.264 1.00 52.46 58 VAL B CA 1
ATOM 1690 C C . VAL B 1 61 ? -6.025 -11.197 -9.239 1.00 53.64 58 VAL B C 1
ATOM 1691 O O . VAL B 1 61 ? -5.294 -10.640 -8.466 1.00 52.74 58 VAL B O 1
ATOM 1695 N N . GLN B 1 62 ? -7.363 -11.033 -9.237 1.00 49.72 59 GLN B N 1
ATOM 1696 C CA . GLN B 1 62 ? -8.049 -10.138 -8.267 1.00 46.28 59 GLN B CA 1
ATOM 1697 C C . GLN B 1 62 ? -7.762 -10.466 -6.820 1.00 52.64 59 GLN B C 1
ATOM 1698 O O . GLN B 1 62 ? -8.092 -9.621 -5.950 1.00 61.88 59 GLN B O 1
ATOM 1704 N N . ASP B 1 63 ? -7.244 -11.692 -6.553 1.00 42.84 60 ASP B N 1
ATOM 1705 C CA . ASP B 1 63 ? -7.168 -12.209 -5.200 1.00 38.91 60 ASP B CA 1
ATOM 1706 C C . ASP B 1 63 ? -5.743 -12.107 -4.556 1.00 43.92 60 ASP B C 1
ATOM 1707 O O . ASP B 1 63 ? -5.504 -12.600 -3.418 1.00 39.40 60 ASP B O 1
ATOM 1712 N N . SER B 1 64 ? -4.860 -11.417 -5.255 1.00 35.21 61 SER B N 1
ATOM 1713 C CA . SER B 1 64 ? -3.451 -11.396 -4.818 1.00 36.80 61 SER B CA 1
ATOM 1714 C C . SER B 1 64 ? -3.258 -10.741 -3.447 1.00 38.85 61 SER B C 1
ATOM 1715 O O . SER B 1 64 ? -3.785 -9.632 -3.204 1.00 44.34 61 SER B O 1
ATOM 1718 N N . SER B 1 65 ? -2.456 -11.371 -2.583 1.00 33.77 62 SER B N 1
ATOM 1719 C CA . SER B 1 65 ? -2.028 -10.711 -1.338 1.00 36.55 62 SER B CA 1
ATOM 1720 C C . SER B 1 65 ? -0.665 -10.031 -1.431 1.00 40.73 62 SER B C 1
ATOM 1721 O O . SER B 1 65 ? -0.171 -9.580 -0.396 1.00 44.99 62 SER B O 1
ATOM 1724 N N . VAL B 1 66 ? -0.079 -9.935 -2.634 1.00 32.19 63 VAL B N 1
ATOM 1725 C CA . VAL B 1 66 ? 1.183 -9.262 -2.802 1.00 32.96 63 VAL B CA 1
ATOM 1726 C C . VAL B 1 66 ? 1.064 -7.752 -2.590 1.00 34.72 63 VAL B C 1
ATOM 1727 O O . VAL B 1 66 ? 0.189 -7.081 -3.130 1.00 37.53 63 VAL B O 1
ATOM 1731 N N . ILE B 1 67 ? 1.995 -7.186 -1.821 1.00 37.78 64 ILE B N 1
ATOM 1732 C CA . ILE B 1 67 ? 2.203 -5.750 -1.778 1.00 34.35 64 ILE B CA 1
ATOM 1733 C C . ILE B 1 67 ? 3.655 -5.426 -2.191 1.00 39.34 64 ILE B C 1
ATOM 1734 O O . ILE B 1 67 ? 4.544 -6.270 -2.042 1.00 36.21 64 ILE B O 1
ATOM 1739 N N . GLU B 1 68 ? 3.864 -4.207 -2.680 1.00 41.92 65 GLU B N 1
ATOM 1740 C CA . GLU B 1 68 ? 5.209 -3.752 -3.111 1.00 46.68 65 GLU B CA 1
ATOM 1741 C C . GLU B 1 68 ? 5.756 -2.951 -1.958 1.00 41.05 65 GLU B C 1
ATOM 1742 O O . GLU B 1 68 ? 5.085 -2.034 -1.439 1.00 40.19 65 GLU B O 1
ATOM 1748 N N . ASP B 1 69 ? 6.963 -3.205 -1.540 1.00 42.72 66 ASP B N 1
ATOM 1749 C CA . ASP B 1 69 ? 7.513 -2.363 -0.485 1.00 44.29 66 ASP B CA 1
ATOM 1750 C C . ASP B 1 69 ? 7.563 -0.878 -0.942 1.00 36.34 66 ASP B C 1
ATOM 1751 O O . ASP B 1 69 ? 7.950 -0.580 -2.081 1.00 49.70 66 ASP B O 1
ATOM 1756 N N . GLU B 1 70 ? 7.103 0.041 -0.088 1.00 49.89 67 GLU B N 1
ATOM 1757 C CA . GLU B 1 70 ? 7.100 1.497 -0.390 1.00 63.62 67 GLU B CA 1
ATOM 1758 C C . GLU B 1 70 ? 8.441 2.012 -0.955 1.00 67.67 67 GLU B C 1
ATOM 1759 O O . GLU B 1 70 ? 8.469 2.890 -1.815 1.00 66.29 67 GLU B O 1
ATOM 1765 N N . TYR B 1 71 ? 9.545 1.480 -0.429 1.00 58.19 68 TYR B N 1
ATOM 1766 C CA . TYR B 1 71 ? 10.881 1.922 -0.806 1.00 56.75 68 TYR B CA 1
ATOM 1767 C C . TYR B 1 71 ? 11.564 1.035 -1.835 1.00 75.54 68 TYR B C 1
ATOM 1768 O O . TYR B 1 71 ? 11.861 1.478 -2.943 1.00 102.90 68 TYR B O 1
ATOM 1777 N N . THR B 1 72 ? 11.800 -0.220 -1.476 1.00 65.45 69 THR B N 1
ATOM 1778 C CA . THR B 1 72 ? 12.495 -1.148 -2.365 1.00 64.92 69 THR B CA 1
ATOM 1779 C C . THR B 1 72 ? 11.639 -1.584 -3.556 1.00 82.94 69 THR B C 1
ATOM 1780 O O . THR B 1 72 ? 12.177 -2.041 -4.560 1.00 89.68 69 THR B O 1
ATOM 1784 N N . LYS B 1 73 ? 10.314 -1.447 -3.428 1.00 79.16 70 LYS B N 1
ATOM 1785 C CA . LYS B 1 73 ? 9.324 -1.928 -4.417 1.00 88.07 70 LYS B CA 1
ATOM 1786 C C . LYS B 1 73 ? 9.329 -3.469 -4.548 1.00 73.28 70 LYS B C 1
ATOM 1787 O O . LYS B 1 73 ? 8.652 -4.043 -5.406 1.00 58.70 70 LYS B O 1
ATOM 1793 N N . GLN B 1 74 ? 10.012 -4.126 -3.607 1.00 50.14 71 GLN B N 1
ATOM 1794 C CA . GLN B 1 74 ? 10.117 -5.571 -3.604 1.00 45.59 71 GLN B CA 1
ATOM 1795 C C . GLN B 1 74 ? 8.746 -6.132 -3.242 1.00 36.13 71 GLN B C 1
ATOM 1796 O O . GLN B 1 74 ? 8.061 -5.612 -2.349 1.00 34.83 71 GLN B O 1
ATOM 1802 N N . LYS B 1 75 ? 8.392 -7.209 -3.905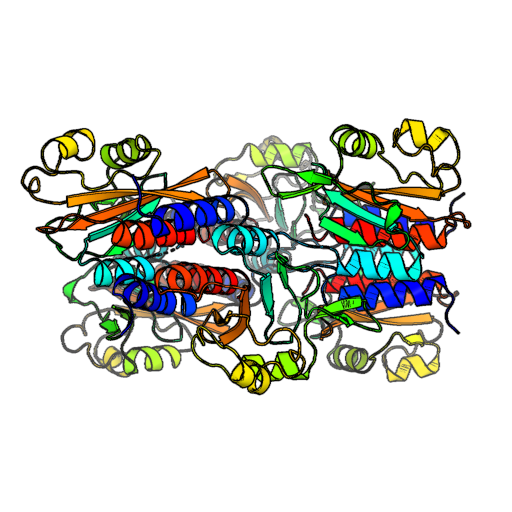 1.00 35.55 72 LYS B N 1
ATOM 1803 C CA . LYS B 1 75 ? 7.104 -7.848 -3.634 1.00 34.86 72 LYS B CA 1
ATOM 1804 C C . LYS B 1 75 ? 7.203 -8.682 -2.349 1.00 32.54 72 LYS B C 1
ATOM 1805 O O . LYS B 1 75 ? 8.168 -9.409 -2.120 1.00 34.02 72 LYS B O 1
ATOM 1811 N N . LYS B 1 76 ? 6.210 -8.554 -1.497 1.00 27.56 73 LYS B N 1
ATOM 1812 C CA . LYS B 1 76 ? 6.214 -9.111 -0.191 1.00 28.94 73 LYS B CA 1
ATOM 1813 C C . LYS B 1 76 ? 4.772 -9.363 0.318 1.00 29.77 73 LYS B C 1
ATOM 1814 O O . LYS B 1 76 ? 3.790 -8.904 -0.310 1.00 32.07 73 LYS B O 1
ATOM 1820 N N . PHE B 1 77 ? 4.696 -10.049 1.452 1.00 26.57 74 PHE B N 1
ATOM 1821 C CA . PHE B 1 77 ? 3.467 -10.091 2.272 1.00 29.34 74 PHE B CA 1
ATOM 1822 C C . PHE B 1 77 ? 3.573 -9.026 3.304 1.00 32.30 74 PHE B C 1
ATOM 1823 O O . PHE B 1 77 ? 4.675 -8.622 3.715 1.00 29.50 74 PHE B O 1
ATOM 1831 N N . SER B 1 78 ? 2.421 -8.564 3.786 1.00 31.66 75 SER B N 1
ATOM 1832 C CA . SER B 1 78 ? 2.391 -7.671 4.892 1.00 33.59 75 SER B CA 1
ATOM 1833 C C . SER B 1 78 ? 3.143 -8.282 6.093 1.00 27.91 75 SER B C 1
ATOM 1834 O O . SER B 1 78 ? 3.352 -9.490 6.155 1.00 29.27 75 SER B O 1
ATOM 1837 N N . ASP B 1 79 ? 3.536 -7.436 7.041 1.00 30.38 76 ASP B N 1
ATOM 1838 C CA . ASP B 1 79 ? 4.110 -7.930 8.289 1.00 34.57 76 ASP B CA 1
ATOM 1839 C C . ASP B 1 79 ? 3.199 -8.913 8.969 1.00 32.93 76 ASP B C 1
ATOM 1840 O O . ASP B 1 79 ? 3.643 -9.934 9.460 1.00 30.88 76 ASP B O 1
ATOM 1845 N N . GLU B 1 80 ? 1.884 -8.601 9.009 1.00 36.33 77 GLU B N 1
ATOM 1846 C CA . GLU B 1 80 ? 0.913 -9.545 9.604 1.00 30.68 77 GLU B CA 1
ATOM 1847 C C . GLU B 1 80 ? 0.960 -10.928 8.968 1.00 27.68 77 GLU B C 1
ATOM 1848 O O . GLU B 1 80 ? 1.056 -11.954 9.671 1.00 34.24 77 GLU B O 1
ATOM 1854 N N . TYR B 1 81 ? 0.829 -10.954 7.633 1.00 29.65 78 TYR B N 1
ATOM 1855 C CA . TYR B 1 81 ? 0.804 -12.199 6.891 1.00 27.07 78 TYR B CA 1
ATOM 1856 C C . TYR B 1 81 ? 2.148 -12.962 7.016 1.00 32.68 78 TYR B C 1
ATOM 1857 O O . TYR B 1 81 ? 2.182 -14.163 7.170 1.00 29.62 78 TYR B O 1
ATOM 1866 N N . THR B 1 82 ? 3.214 -12.182 7.059 1.00 31.78 79 THR B N 1
ATOM 1867 C CA . THR B 1 82 ? 4.552 -12.752 7.155 1.00 28.90 79 THR B CA 1
ATOM 1868 C C . THR B 1 82 ? 4.726 -13.462 8.482 1.00 25.13 79 THR B C 1
ATOM 1869 O O . THR B 1 82 ? 5.173 -14.598 8.519 1.00 28.54 79 THR B O 1
ATOM 1873 N N . GLN B 1 83 ? 4.325 -12.805 9.586 1.00 33.74 80 GLN B N 1
ATOM 1874 C CA . GLN B 1 83 ? 4.440 -13.402 10.917 1.00 34.84 80 GLN B CA 1
ATOM 1875 C C . GLN B 1 83 ? 3.449 -14.541 11.100 1.00 37.17 80 GLN B C 1
ATOM 1876 O O . GLN B 1 83 ? 3.797 -15.538 11.746 1.00 33.09 80 GLN B O 1
ATOM 1882 N N . ASN B 1 84 ? 2.250 -14.416 10.502 1.00 35.59 81 ASN B N 1
ATOM 1883 C CA . ASN B 1 84 ? 1.219 -15.391 10.729 1.00 32.96 81 ASN B CA 1
ATOM 1884 C C . ASN B 1 84 ? 1.580 -16.720 10.114 1.00 31.33 81 ASN B C 1
ATOM 1885 O O . ASN B 1 84 ? 1.404 -17.721 10.771 1.00 34.21 81 ASN B O 1
ATOM 1890 N N . VAL B 1 85 ? 2.120 -16.738 8.890 1.00 30.28 82 VAL B N 1
ATOM 1891 C CA . VAL B 1 85 ? 2.524 -18.005 8.272 1.00 32.66 82 VAL B CA 1
ATOM 1892 C C . VAL B 1 85 ? 3.577 -18.757 9.062 1.00 32.67 82 VAL B C 1
ATOM 1893 O O . VAL B 1 85 ? 3.595 -19.995 9.001 1.00 32.15 82 VAL B O 1
ATOM 1897 N N . LEU B 1 86 ? 4.416 -18.040 9.827 1.00 27.21 83 LEU B N 1
ATOM 1898 C CA . LEU B 1 86 ? 5.431 -18.725 10.655 1.00 31.90 83 LEU B CA 1
ATOM 1899 C C . LEU B 1 86 ? 4.896 -19.387 11.853 1.00 33.28 83 LEU B C 1
ATOM 1900 O O . LEU B 1 86 ? 5.618 -20.158 12.488 1.00 39.99 83 LEU B O 1
ATOM 1905 N N . LYS B 1 87 ? 3.599 -19.107 12.184 1.00 34.42 84 LYS B N 1
ATOM 1906 C CA . LYS B 1 87 ? 2.941 -19.849 13.273 1.00 37.90 84 LYS B CA 1
ATOM 1907 C C . LYS B 1 87 ? 2.549 -21.282 12.919 1.00 40.55 84 LYS B C 1
ATOM 1908 O O . LYS B 1 87 ? 2.301 -22.071 13.818 1.00 42.25 84 LYS B O 1
ATOM 1914 N N . ILE B 1 88 ? 2.541 -21.623 11.629 1.00 36.59 85 ILE B N 1
ATOM 1915 C CA . ILE B 1 88 ? 2.164 -22.932 11.113 1.00 37.38 85 ILE B CA 1
ATOM 1916 C C . ILE B 1 88 ? 3.448 -23.745 10.950 1.00 38.35 85 ILE B C 1
ATOM 1917 O O . ILE B 1 88 ? 4.243 -23.372 10.154 1.00 39.50 85 ILE B O 1
ATOM 1922 N N . ASP B 1 89 ? 3.656 -24.817 11.712 1.00 38.90 86 ASP B N 1
ATOM 1923 C CA . ASP B 1 89 ? 4.900 -25.592 11.607 1.00 37.96 86 ASP B CA 1
ATOM 1924 C C . ASP B 1 89 ? 4.815 -26.887 10.810 1.00 36.71 86 ASP B C 1
ATOM 1925 O O . ASP B 1 89 ? 5.815 -27.558 10.591 1.00 44.42 86 ASP B O 1
ATOM 1930 N N . GLU B 1 90 ? 3.607 -27.271 10.420 1.00 35.37 87 GLU B N 1
ATOM 1931 C CA . GLU B 1 90 ? 3.400 -28.442 9.577 1.00 38.47 87 GLU B CA 1
ATOM 1932 C C . GLU B 1 90 ? 2.400 -28.044 8.543 1.00 35.79 87 GLU B C 1
ATOM 1933 O O . GLU B 1 90 ? 1.618 -27.085 8.744 1.00 34.55 87 GLU B O 1
ATOM 1939 N N . THR B 1 91 ? 2.308 -28.825 7.502 1.00 30.37 88 THR B N 1
ATOM 1940 C CA . THR B 1 91 ? 1.377 -28.496 6.462 1.00 26.30 88 THR B CA 1
ATOM 1941 C C . THR B 1 91 ? -0.079 -28.304 7.044 1.00 26.52 88 THR B C 1
ATOM 1942 O O . THR B 1 91 ? -0.533 -29.100 7.784 1.00 28.60 88 THR B O 1
ATOM 1946 N N . LEU B 1 92 ? -0.676 -27.202 6.703 1.00 31.10 89 LEU B N 1
ATOM 1947 C CA . LEU B 1 92 ? -2.160 -26.977 7.057 1.00 31.09 89 LEU B CA 1
ATOM 1948 C C . LEU B 1 92 ? -2.939 -26.999 5.769 1.00 32.65 89 LEU B C 1
ATOM 1949 O O . LEU B 1 92 ? -2.753 -26.114 4.918 1.00 28.41 89 LEU B O 1
ATOM 1954 N N . GLU B 1 93 ? -3.806 -28.006 5.576 1.00 33.52 90 GLU B N 1
ATOM 1955 C CA . GLU B 1 93 ? -4.440 -28.074 4.287 1.00 32.29 90 GLU B CA 1
ATOM 1956 C C . GLU B 1 93 ? -5.916 -27.617 4.425 1.00 32.35 90 GLU B C 1
ATOM 1957 O O . GLU B 1 93 ? -6.537 -27.821 5.443 1.00 37.89 90 GLU B O 1
ATOM 1963 N N . ASN B 1 94 ? -6.388 -27.072 3.342 1.00 30.74 91 ASN B N 1
ATOM 1964 C CA . ASN B 1 94 ? -7.756 -26.680 3.207 1.00 35.02 91 ASN B CA 1
ATOM 1965 C C . ASN B 1 94 ? -8.283 -25.798 4.279 1.00 35.77 91 ASN B C 1
ATOM 1966 O O . ASN B 1 94 ? -9.222 -26.115 4.963 1.00 40.53 91 ASN B O 1
ATOM 1971 N N . LEU B 1 95 ? -7.651 -24.668 4.399 1.00 39.75 92 LEU B N 1
ATOM 1972 C CA . LEU B 1 95 ? -8.088 -23.673 5.281 1.00 43.83 92 LEU B CA 1
ATOM 1973 C C . LEU B 1 95 ? -9.339 -23.176 4.522 1.00 56.10 92 LEU B C 1
ATOM 1974 O O . LEU B 1 95 ? -9.303 -22.871 3.332 1.00 40.88 92 LEU B O 1
ATOM 1979 N N . ASN B 1 96 ? -10.422 -23.052 5.251 1.00 46.58 93 ASN B N 1
ATOM 1980 C CA . ASN B 1 96 ? -11.705 -22.655 4.645 1.00 75.97 93 ASN B CA 1
ATOM 1981 C C . ASN B 1 96 ? -12.631 -22.108 5.744 1.00 78.20 93 ASN B C 1
ATOM 1982 O O . ASN B 1 96 ? -12.470 -22.456 6.877 1.00 92.02 93 ASN B O 1
ATOM 1987 N N . GLY B 1 97 ? -13.628 -21.307 5.397 1.00 95.37 94 GLY B N 1
ATOM 1988 C CA . GLY B 1 97 ? -13.598 -19.880 5.273 1.00 86.96 94 GLY B CA 1
ATOM 1989 C C . GLY B 1 97 ? -13.545 -19.108 6.569 1.00 94.41 94 GLY B C 1
ATOM 1990 O O . GLY B 1 97 ? -13.260 -17.921 6.544 1.00 121.80 94 GLY B O 1
ATOM 1991 N N . GLU B 1 98 ? -13.796 -19.760 7.696 1.00 90.99 95 GLU B N 1
ATOM 1992 C CA . GLU B 1 98 ? -13.735 -19.064 8.974 1.00 92.20 95 GLU B CA 1
ATOM 1993 C C . GLU B 1 98 ? -12.400 -19.317 9.651 1.00 84.32 95 GLU B C 1
ATOM 1994 O O . GLU B 1 98 ? -11.878 -18.487 10.328 1.00 103.41 95 GLU B O 1
ATOM 2000 N N . LYS B 1 99 ? -11.806 -20.464 9.446 1.00 83.78 96 LYS B N 1
ATOM 2001 C CA . LYS B 1 99 ? -10.425 -20.698 9.982 1.00 85.49 96 LYS B CA 1
ATOM 2002 C C . LYS B 1 99 ? -9.321 -19.804 9.331 1.00 70.22 96 LYS B C 1
ATOM 2003 O O . LYS B 1 99 ? -8.259 -19.630 9.868 1.00 82.10 96 LYS B O 1
ATOM 2009 N N . ILE B 1 100 ? -9.587 -19.312 8.134 1.00 60.32 97 ILE B N 1
ATOM 2010 C CA . ILE B 1 100 ? -8.776 -18.416 7.395 1.00 56.53 97 ILE B CA 1
ATOM 2011 C C . ILE B 1 100 ? -8.551 -17.078 8.075 1.00 46.21 97 ILE B C 1
ATOM 2012 O O . ILE B 1 100 ? -7.518 -16.472 7.927 1.00 62.13 97 ILE B O 1
ATOM 2017 N N . LEU B 1 101 ? -9.525 -16.602 8.831 1.00 58.24 98 LEU B N 1
ATOM 2018 C CA . LEU B 1 101 ? -9.387 -15.295 9.436 1.00 65.74 98 LEU B CA 1
ATOM 2019 C C . LEU B 1 101 ? -8.357 -15.316 10.515 1.00 58.43 98 LEU B C 1
ATOM 2020 O O . LEU B 1 101 ? -7.803 -14.309 10.851 1.00 63.58 98 LEU B O 1
ATOM 2025 N N . GLU B 1 102 ? -8.135 -16.479 11.086 1.00 63.83 99 GLU B N 1
ATOM 2026 C CA . GLU B 1 102 ? -7.078 -16.634 12.076 1.00 63.85 99 GLU B CA 1
ATOM 2027 C C . GLU B 1 102 ? -5.684 -16.358 11.432 1.00 49.35 99 GLU B C 1
ATOM 2028 O O . GLU B 1 102 ? -4.850 -15.674 12.005 1.00 54.08 99 GLU B O 1
ATOM 2034 N N . ILE B 1 103 ? -5.484 -16.763 10.190 1.00 53.84 100 ILE B N 1
ATOM 2035 C CA . ILE B 1 103 ? -4.178 -16.558 9.531 1.00 45.56 100 ILE B CA 1
ATOM 2036 C C . ILE B 1 103 ? -4.094 -15.446 8.522 1.00 40.23 100 ILE B C 1
ATOM 2037 O O . ILE B 1 103 ? -3.107 -14.734 8.493 1.00 33.16 100 ILE B O 1
ATOM 2042 N N . PHE B 1 104 ? -5.103 -15.349 7.674 1.00 40.92 101 PHE B N 1
ATOM 2043 C CA . PHE B 1 104 ? -5.212 -14.346 6.649 1.00 47.45 101 PHE B CA 1
ATOM 2044 C C . PHE B 1 104 ? -6.528 -13.513 6.767 1.00 49.83 101 PHE B C 1
ATOM 2045 O O . PHE B 1 104 ? -7.378 -13.671 5.963 1.00 55.56 101 PHE B O 1
ATOM 2053 N N . PRO B 1 105 ? -6.579 -12.566 7.687 1.00 50.11 102 PRO B N 1
ATOM 2054 C CA . PRO B 1 105 ? -7.698 -11.668 8.033 1.00 46.94 102 PRO B CA 1
ATOM 2055 C C . PRO B 1 105 ? -8.244 -10.808 6.922 1.00 67.69 102 PRO B C 1
ATOM 2056 O O . PRO B 1 105 ? -9.381 -10.393 7.007 1.00 72.54 102 PRO B O 1
ATOM 2060 N N . GLU B 1 106 ? -7.482 -10.538 5.881 1.00 66.71 103 GLU B N 1
ATOM 2061 C CA . GLU B 1 106 ? -7.974 -9.698 4.847 1.00 47.46 103 GLU B CA 1
ATOM 2062 C C . GLU B 1 106 ? -8.414 -10.427 3.627 1.00 75.06 103 GLU B C 1
ATOM 2063 O O . GLU B 1 106 ? -8.210 -10.000 2.509 1.00 122.82 103 GLU B O 1
ATOM 2069 N N . GLU B 1 107 ? -9.004 -11.571 3.876 1.00 79.22 104 GLU B N 1
ATOM 2070 C CA . GLU B 1 107 ? -9.546 -12.395 2.864 1.00 89.27 104 GLU B CA 1
ATOM 2071 C C . GLU B 1 107 ? -10.974 -12.239 3.314 1.00 111.59 104 GLU B C 1
ATOM 2072 O O . GLU B 1 107 ? -11.553 -13.155 3.928 1.00 138.37 104 GLU B O 1
ATOM 2078 N N . HIS B 1 108 ? -11.546 -11.071 3.077 1.00 115.24 105 HIS B N 1
ATOM 2079 C CA . HIS B 1 108 ? -12.915 -10.963 3.515 1.00 126.18 105 HIS B CA 1
ATOM 2080 C C . HIS B 1 108 ? -14.025 -11.460 2.628 1.00 104.75 105 HIS B C 1
ATOM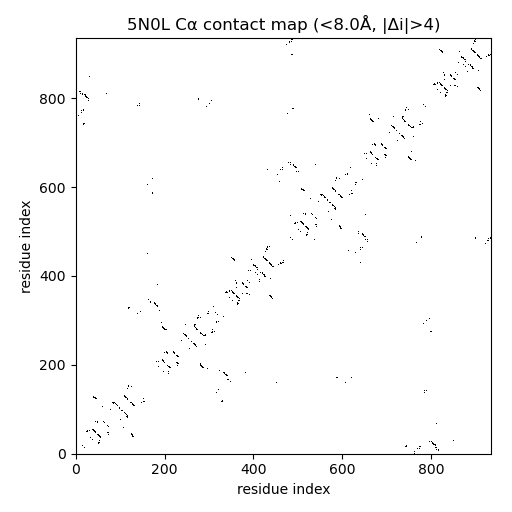 2081 O O . HIS B 1 108 ? -15.004 -12.016 3.120 1.00 162.83 105 HIS B O 1
ATOM 2088 N N . GLY B 1 109 ? -13.868 -11.315 1.332 1.00 65.35 106 GLY B N 1
ATOM 2089 C CA . GLY B 1 109 ? -14.859 -11.920 0.494 1.00 69.45 106 GLY B CA 1
ATOM 2090 C C . GLY B 1 109 ? -14.423 -13.284 -0.003 1.00 64.48 106 GLY B C 1
ATOM 2091 O O . GLY B 1 109 ? -15.256 -13.974 -0.570 1.00 80.79 106 GLY B O 1
ATOM 2092 N N . ARG B 1 110 ? -13.198 -13.734 0.311 1.00 77.01 107 ARG B N 1
ATOM 2093 C CA . ARG B 1 110 ? -12.715 -14.970 -0.320 1.00 87.64 107 ARG B CA 1
ATOM 2094 C C . ARG B 1 110 ? -12.811 -16.190 0.652 1.00 97.84 107 ARG B C 1
ATOM 2095 O O . ARG B 1 110 ? -11.885 -17.012 0.744 1.00 108.37 107 ARG B O 1
ATOM 2103 N N . LEU B 1 111 ? -13.934 -16.321 1.365 1.00 82.67 108 LEU B N 1
ATOM 2104 C CA . LEU B 1 111 ? -14.065 -17.370 2.403 1.00 94.41 108 LEU B CA 1
ATOM 2105 C C . LEU B 1 111 ? -14.504 -18.738 1.859 1.00 90.30 108 LEU B C 1
ATOM 2106 O O . LEU B 1 111 ? -14.482 -19.742 2.581 1.00 96.51 108 LEU B O 1
ATOM 2111 N N . GLN B 1 112 ? -14.910 -18.761 0.596 1.00 54.84 109 GLN B N 1
ATOM 2112 C CA . GLN B 1 112 ? -15.311 -19.990 -0.105 1.00 65.36 109 GLN B CA 1
ATOM 2113 C C . GLN B 1 112 ? -14.058 -20.693 -0.733 1.00 64.38 109 GLN B C 1
ATOM 2114 O O . GLN B 1 112 ? -14.149 -21.796 -1.310 1.00 74.79 109 GLN B O 1
ATOM 2120 N N . LYS B 1 113 ? -12.882 -20.058 -0.632 1.00 52.66 110 LYS B N 1
ATOM 2121 C CA . LYS B 1 113 ? -11.642 -20.612 -1.200 1.00 41.82 110 LYS B CA 1
ATOM 2122 C C . LYS B 1 113 ? -11.031 -21.665 -0.333 1.00 46.02 110 LYS B C 1
ATOM 2123 O O . LYS B 1 113 ? -11.255 -21.694 0.899 1.00 41.55 110 LYS B O 1
ATOM 2129 N N . TYR B 1 114 ? -10.236 -22.524 -0.977 1.00 36.36 111 TYR B N 1
ATOM 2130 C CA . TYR B 1 114 ? -9.500 -23.581 -0.226 1.00 33.46 111 TYR B CA 1
ATOM 2131 C C . TYR B 1 114 ? -8.073 -23.166 -0.275 1.00 32.68 111 TYR B C 1
ATOM 2132 O O . TYR B 1 114 ? -7.561 -22.861 -1.386 1.00 32.19 111 TYR B O 1
ATOM 2141 N N . THR B 1 115 ? -7.486 -23.065 0.909 1.00 30.82 112 THR B N 1
ATOM 2142 C CA . THR B 1 115 ? -6.068 -22.549 0.989 1.00 27.27 112 THR B CA 1
ATOM 2143 C C . THR B 1 115 ? -5.199 -23.543 1.760 1.00 29.29 112 THR B C 1
ATOM 2144 O O . THR B 1 115 ? -5.567 -24.059 2.829 1.00 32.31 112 THR B O 1
ATOM 2148 N N . THR B 1 116 ? -3.976 -23.750 1.241 1.00 30.61 113 THR B N 1
ATOM 2149 C CA . THR B 1 116 ? -3.060 -24.712 1.841 1.00 30.26 113 THR B CA 1
ATOM 2150 C C . THR B 1 116 ? -1.725 -23.996 2.067 1.00 29.26 113 THR B C 1
ATOM 2151 O O . THR B 1 116 ? -1.342 -23.230 1.238 1.00 26.43 113 THR B O 1
ATOM 2155 N N . VAL B 1 117 ? -1.186 -24.189 3.242 1.00 26.82 114 VAL B N 1
ATOM 2156 C CA . VAL B 1 117 ? 0.066 -23.547 3.665 1.00 24.50 114 VAL B CA 1
ATOM 2157 C C . VAL B 1 117 ? 1.084 -24.665 3.974 1.00 28.25 114 VAL B C 1
ATOM 2158 O O . VAL B 1 117 ? 0.878 -25.529 4.856 1.00 26.50 114 VAL B O 1
ATOM 2162 N N . VAL B 1 118 ? 2.212 -24.591 3.280 1.00 26.34 115 VAL B N 1
ATOM 2163 C CA . VAL B 1 118 ? 3.243 -25.652 3.417 1.00 21.57 115 VAL B CA 1
ATOM 2164 C C . VAL B 1 118 ? 4.560 -25.001 3.831 1.00 22.16 115 VAL B C 1
ATOM 2165 O O . VAL B 1 118 ? 5.039 -24.167 3.092 1.00 23.24 115 VAL B O 1
ATOM 2169 N N . PRO B 1 119 ? 5.055 -25.338 5.004 1.00 23.85 116 PRO B N 1
ATOM 2170 C CA . PRO B 1 119 ? 6.407 -24.765 5.359 1.00 24.52 116 PRO B CA 1
ATOM 2171 C C . PRO B 1 119 ? 7.495 -25.174 4.387 1.00 26.05 116 PRO B C 1
ATOM 2172 O O . PRO B 1 119 ? 7.494 -26.293 3.936 1.00 22.66 116 PRO B O 1
ATOM 2176 N N . ILE B 1 120 ? 8.401 -24.242 4.083 1.00 24.64 117 ILE B N 1
ATOM 2177 C CA . ILE B 1 120 ? 9.563 -24.572 3.235 1.00 20.49 117 ILE B CA 1
ATOM 2178 C C . ILE B 1 120 ? 10.745 -24.688 4.211 1.00 23.76 117 ILE B C 1
ATOM 2179 O O . ILE B 1 120 ? 11.082 -23.724 4.894 1.00 25.73 117 ILE B O 1
ATOM 2184 N N . LEU B 1 121 ? 11.314 -25.888 4.256 1.00 23.91 118 LEU B N 1
ATOM 2185 C CA . LEU B 1 121 ? 12.330 -26.211 5.223 1.00 26.55 118 LEU B CA 1
ATOM 2186 C C . LEU B 1 121 ? 13.578 -26.605 4.455 1.00 28.76 118 LEU B C 1
ATOM 2187 O O . LEU B 1 121 ? 13.471 -27.276 3.456 1.00 26.78 118 LEU B O 1
ATOM 2192 N N . GLY B 1 122 ? 14.756 -26.247 4.948 1.00 30.81 119 GLY B N 1
ATOM 2193 C CA . GLY B 1 122 ? 15.951 -26.639 4.246 1.00 30.20 119 GLY B CA 1
ATOM 2194 C C . GLY B 1 122 ? 17.098 -26.610 5.240 1.00 38.05 119 GLY B C 1
ATOM 2195 O O . GLY B 1 122 ? 17.178 -25.700 6.057 1.00 34.18 119 GLY B O 1
ATOM 2196 N N . SER B 1 123 ? 17.962 -27.621 5.173 1.00 43.10 120 SER B N 1
ATOM 2197 C CA . SER B 1 123 ? 19.016 -27.783 6.187 1.00 48.57 120 SER B CA 1
ATOM 2198 C C . SER B 1 123 ? 18.497 -27.519 7.607 1.00 58.46 120 SER B C 1
ATOM 2199 O O . SER B 1 123 ? 18.986 -26.626 8.351 1.00 64.73 120 SER B O 1
ATOM 2202 N N . GLY B 1 124 ? 17.454 -28.273 7.917 1.00 51.78 121 GLY B N 1
ATOM 2203 C CA . GLY B 1 124 ? 16.648 -28.132 9.123 1.00 58.43 121 GLY B CA 1
ATOM 2204 C C . GLY B 1 124 ? 16.350 -26.755 9.668 1.00 58.96 121 GLY B C 1
ATOM 2205 O O . GLY B 1 124 ? 16.316 -26.596 10.896 1.00 67.74 121 GLY B O 1
ATOM 2206 N N . GLN B 1 125 ? 16.132 -25.771 8.786 1.00 39.13 122 GLN B N 1
ATOM 2207 C CA . GLN B 1 125 ? 15.684 -24.439 9.193 1.00 33.26 122 GLN B CA 1
ATOM 2208 C C . GLN B 1 125 ? 14.396 -24.125 8.438 1.00 30.29 122 GLN B C 1
ATOM 2209 O O . GLN B 1 125 ? 14.206 -24.592 7.380 1.00 32.21 122 GLN B O 1
ATOM 2215 N N . ARG B 1 126 ? 13.569 -23.263 8.994 1.00 28.35 123 ARG B N 1
ATOM 2216 C CA . ARG B 1 126 ? 12.352 -22.751 8.256 1.00 30.19 123 ARG B CA 1
ATOM 2217 C C . ARG B 1 126 ? 12.846 -21.570 7.395 1.00 27.42 123 ARG B C 1
ATOM 2218 O O . ARG B 1 126 ? 13.249 -20.528 7.917 1.00 35.29 123 ARG B O 1
ATOM 2226 N N . LEU B 1 127 ? 12.850 -21.778 6.099 1.00 23.96 124 LEU B N 1
ATOM 2227 C CA . LEU B 1 127 ? 13.353 -20.838 5.126 1.00 26.79 124 LEU B CA 1
ATOM 2228 C C . LEU B 1 127 ? 12.293 -20.044 4.446 1.00 26.63 124 LEU B C 1
ATOM 2229 O O . LEU B 1 127 ? 12.562 -18.940 3.905 1.00 26.24 124 LEU B O 1
ATOM 2234 N N . GLY B 1 128 ? 11.049 -20.590 4.492 1.00 26.81 125 GLY B N 1
ATOM 2235 C CA . GLY B 1 128 ? 10.044 -19.886 3.748 1.00 24.51 125 GLY B CA 1
ATOM 2236 C C . GLY B 1 128 ? 8.681 -20.647 3.925 1.00 24.68 125 GLY B C 1
ATOM 2237 O O . GLY B 1 128 ? 8.593 -21.521 4.751 1.00 20.89 125 GLY B O 1
ATOM 2238 N N . THR B 1 129 ? 7.715 -20.280 3.102 1.00 24.95 126 THR B N 1
ATOM 2239 C CA . THR B 1 129 ? 6.367 -20.921 3.147 1.00 24.38 126 THR B CA 1
ATOM 2240 C C . THR B 1 129 ? 5.841 -20.945 1.737 1.00 24.13 126 THR B C 1
ATOM 2241 O O . THR B 1 129 ? 6.046 -19.956 0.985 1.00 23.83 126 THR B O 1
ATOM 2245 N N . LEU B 1 130 ? 5.196 -22.045 1.342 1.00 23.66 127 LEU B N 1
ATOM 2246 C CA . LEU B 1 130 ? 4.556 -22.116 0.070 1.00 23.28 127 LEU B CA 1
ATOM 2247 C C . LEU B 1 130 ? 2.988 -22.028 0.393 1.00 24.90 127 LEU B C 1
ATOM 2248 O O . LEU B 1 130 ? 2.549 -22.762 1.267 1.00 23.58 127 LEU B O 1
ATOM 2253 N N . VAL B 1 131 ? 2.334 -21.080 -0.269 1.00 25.24 128 VAL B N 1
ATOM 2254 C CA . VAL B 1 131 ? 0.857 -20.843 -0.039 1.00 27.39 128 VAL B CA 1
ATOM 2255 C C . VAL B 1 131 ? 0.161 -21.158 -1.351 1.00 24.83 128 VAL B C 1
ATOM 2256 O O . VAL B 1 131 ? 0.536 -20.598 -2.373 1.00 24.50 128 VAL B O 1
ATOM 2260 N N . LEU B 1 132 ? -0.916 -22.009 -1.302 1.00 27.16 129 LEU B N 1
ATOM 2261 C CA . LEU B 1 132 ? -1.619 -22.394 -2.523 1.00 27.15 129 LEU B CA 1
ATOM 2262 C C . LEU B 1 132 ? -3.138 -22.100 -2.245 1.00 29.90 129 LEU B C 1
ATOM 2263 O O . LEU B 1 132 ? -3.566 -22.275 -1.122 1.00 28.18 129 LEU B O 1
ATOM 2268 N N . SER B 1 133 ? -3.779 -21.551 -3.247 1.00 31.97 130 SER B N 1
ATOM 2269 C CA . SER B 1 133 ? -5.230 -21.223 -3.042 1.00 33.17 130 SER B CA 1
ATOM 2270 C C . SER B 1 133 ? -6.010 -21.388 -4.307 1.00 31.97 130 SER B C 1
ATOM 2271 O O . SER B 1 133 ? -5.568 -21.003 -5.391 1.00 32.54 130 SER B O 1
ATOM 2274 N N . ARG B 1 134 ? -7.218 -21.963 -4.172 1.00 34.34 131 ARG B N 1
ATOM 2275 C CA . ARG B 1 134 ? -8.101 -22.049 -5.312 1.00 32.66 131 ARG B CA 1
ATOM 2276 C C . ARG B 1 134 ? -9.573 -22.111 -4.872 1.00 33.82 131 ARG B C 1
ATOM 2277 O O . ARG B 1 134 ? -9.894 -22.395 -3.701 1.00 34.92 131 ARG B O 1
ATOM 2285 N N . TYR B 1 135 ? -10.419 -21.844 -5.837 1.00 40.31 132 TYR B N 1
ATOM 2286 C CA . TYR B 1 135 ? -11.882 -22.010 -5.564 1.00 43.90 132 TYR B CA 1
ATOM 2287 C C . TYR B 1 135 ? -12.351 -23.417 -5.801 1.00 42.55 132 TYR B C 1
ATOM 2288 O O . TYR B 1 135 ? -11.738 -24.183 -6.535 1.00 40.95 132 TYR B O 1
ATOM 2297 N N . SER B 1 136 ? -13.492 -23.740 -5.164 1.00 39.15 133 SER B N 1
ATOM 2298 C CA A SER B 1 136 ? -14.363 -24.844 -5.576 0.50 48.90 133 SER B CA 1
ATOM 2299 C CA B SER B 1 136 ? -14.363 -24.848 -5.608 0.50 47.08 133 SER B CA 1
ATOM 2300 C C . SER B 1 136 ? -13.880 -26.221 -5.138 1.00 51.77 133 SER B C 1
ATOM 2301 O O . SER B 1 136 ? -14.663 -26.973 -4.555 1.00 53.45 133 SER B O 1
ATOM 2306 N N . ASN B 1 137 ? -12.594 -26.537 -5.367 1.00 45.50 134 ASN B N 1
ATOM 2307 C CA . ASN B 1 137 ? -12.060 -27.895 -5.149 1.00 46.43 134 ASN B CA 1
ATOM 2308 C C . ASN B 1 137 ? -11.082 -27.923 -4.011 1.00 36.16 134 ASN B C 1
ATOM 2309 O O . ASN B 1 137 ? -10.077 -27.189 -4.061 1.00 38.21 134 ASN B O 1
ATOM 2314 N N . SER B 1 138 ? -11.366 -28.738 -2.990 1.00 36.51 135 SER B N 1
ATOM 2315 C CA . SER B 1 138 ? -10.395 -28.891 -1.863 1.00 36.45 135 SER B CA 1
ATOM 2316 C C . SER B 1 138 ? -9.161 -29.592 -2.353 1.00 38.19 135 SER B C 1
ATOM 2317 O O . SER B 1 138 ? -9.225 -30.325 -3.333 1.00 31.90 135 SER B O 1
ATOM 2320 N N . PHE B 1 139 ? -8.014 -29.318 -1.732 1.00 34.99 136 PHE B N 1
ATOM 2321 C CA . PHE B 1 139 ? -6.818 -30.096 -2.026 1.00 27.77 136 PHE B CA 1
ATOM 2322 C C . PHE B 1 139 ? -6.833 -31.501 -1.389 1.00 28.84 136 PHE B C 1
ATOM 2323 O O . PHE B 1 139 ? -7.319 -31.659 -0.264 1.00 36.29 136 PHE B O 1
ATOM 2331 N N . ASN B 1 140 ? -6.285 -32.512 -2.066 1.00 27.13 137 ASN B N 1
ATOM 2332 C CA . ASN B 1 140 ? -6.277 -33.887 -1.547 1.00 29.95 137 ASN B CA 1
ATOM 2333 C C . ASN B 1 140 ? -4.799 -34.264 -1.371 1.00 25.40 137 ASN B C 1
ATOM 2334 O O . ASN B 1 140 ? -3.902 -33.362 -1.516 1.00 27.67 137 ASN B O 1
ATOM 2339 N N . ASP B 1 141 ? -4.606 -35.490 -0.942 1.00 24.37 138 ASP B N 1
ATOM 2340 C CA . ASP B 1 141 ? -3.218 -35.924 -0.515 1.00 25.04 138 ASP B CA 1
ATOM 2341 C C . ASP B 1 141 ? -2.348 -35.992 -1.722 1.00 26.59 138 ASP B C 1
ATOM 2342 O O . ASP B 1 141 ? -1.084 -35.707 -1.529 1.00 26.69 138 ASP B O 1
ATOM 2347 N N . ASP B 1 142 ? -2.858 -36.265 -2.908 1.00 27.06 139 ASP B N 1
ATOM 2348 C CA . ASP B 1 142 ? -2.021 -36.177 -4.120 1.00 30.14 139 ASP B CA 1
ATOM 2349 C C . ASP B 1 142 ? -1.516 -34.759 -4.350 1.00 30.31 139 ASP B C 1
ATOM 2350 O O . ASP B 1 142 ? -0.329 -34.536 -4.814 1.00 28.68 139 ASP B O 1
ATOM 2355 N N . ASP B 1 143 ? -2.398 -33.775 -4.153 1.00 27.31 140 ASP B N 1
ATOM 2356 C CA . ASP B 1 143 ? -1.984 -32.416 -4.280 1.00 24.98 140 ASP B CA 1
ATOM 2357 C C . ASP B 1 143 ? -0.883 -32.106 -3.277 1.00 26.38 140 ASP B C 1
ATOM 2358 O O . ASP B 1 143 ? 0.006 -31.314 -3.627 1.00 29.05 140 ASP B O 1
ATOM 2363 N N . LEU B 1 144 ? -1.031 -32.604 -2.045 1.00 23.32 141 LEU B N 1
ATOM 2364 C CA . LEU B 1 144 ? -0.032 -32.365 -0.978 1.00 22.64 141 LEU B CA 1
ATOM 2365 C C . LEU B 1 144 ? 1.321 -32.988 -1.341 1.00 23.15 141 LEU B C 1
ATOM 2366 O O . LEU B 1 144 ? 2.341 -32.378 -1.014 1.00 24.54 141 LEU B O 1
ATOM 2371 N N . VAL B 1 145 ? 1.289 -34.145 -1.942 1.00 21.50 142 VAL B N 1
ATOM 2372 C CA . VAL B 1 145 ? 2.563 -34.746 -2.455 1.00 22.81 142 VAL B CA 1
ATOM 2373 C C . VAL B 1 145 ? 3.303 -33.736 -3.327 1.00 26.13 142 VAL B C 1
ATOM 2374 O O . VAL B 1 145 ? 4.528 -33.439 -3.096 1.00 26.11 142 VAL B O 1
ATOM 2378 N N . ILE B 1 146 ? 2.595 -33.181 -4.312 1.00 25.02 143 ILE B N 1
ATOM 2379 C CA . ILE B 1 146 ? 3.169 -32.257 -5.267 1.00 23.47 143 ILE B CA 1
ATOM 2380 C C . ILE B 1 146 ? 3.665 -30.988 -4.598 1.00 26.34 143 ILE B C 1
ATOM 2381 O O . ILE B 1 146 ? 4.772 -30.490 -4.846 1.00 24.82 143 ILE B O 1
ATOM 2386 N N . ALA B 1 147 ? 2.855 -30.455 -3.732 1.00 22.44 144 ALA B N 1
ATOM 2387 C CA . ALA B 1 147 ? 3.133 -29.239 -3.017 1.00 26.96 144 ALA B CA 1
ATOM 2388 C C . ALA B 1 147 ? 4.312 -29.433 -2.104 1.00 23.69 144 ALA B C 1
ATOM 2389 O O . ALA B 1 147 ? 5.161 -28.498 -2.082 1.00 25.17 144 ALA B O 1
ATOM 2391 N N . GLU B 1 148 ? 4.349 -30.539 -1.381 1.00 19.54 145 GLU B N 1
ATOM 2392 C CA . GLU B 1 148 ? 5.414 -30.713 -0.353 1.00 21.36 145 GLU B CA 1
ATOM 2393 C C . GLU B 1 148 ? 6.746 -30.994 -1.061 1.00 21.14 145 GLU B C 1
ATOM 2394 O O . GLU B 1 148 ? 7.767 -30.498 -0.529 1.00 24.22 145 GLU B O 1
ATOM 2400 N N . TYR B 1 149 ? 6.756 -31.766 -2.095 1.00 19.91 146 TYR B N 1
ATOM 2401 C CA . TYR B 1 149 ? 8.080 -31.939 -2.773 1.00 23.40 146 TYR B CA 1
ATOM 2402 C C . TYR B 1 149 ? 8.511 -30.668 -3.420 1.00 24.90 146 TYR B C 1
ATOM 2403 O O . TYR B 1 149 ? 9.730 -30.305 -3.399 1.00 21.75 146 TYR B O 1
ATOM 2412 N N . SER B 1 150 ? 7.586 -29.884 -3.944 1.00 24.21 147 SER B N 1
ATOM 2413 C CA . SER B 1 150 ? 7.978 -28.632 -4.538 1.00 24.52 147 SER B CA 1
ATOM 2414 C C . SER B 1 150 ? 8.581 -27.684 -3.495 1.00 24.48 147 SER B C 1
ATOM 2415 O O . SER B 1 150 ? 9.548 -26.972 -3.823 1.00 23.44 147 SER B O 1
ATOM 2418 N N . ALA B 1 151 ? 7.966 -27.615 -2.308 1.00 23.08 148 ALA B N 1
ATOM 2419 C CA . ALA B 1 151 ? 8.402 -26.795 -1.170 1.00 22.66 148 ALA B CA 1
ATOM 2420 C C . ALA B 1 151 ? 9.842 -27.269 -0.789 1.00 23.54 148 ALA B C 1
ATOM 2421 O O . ALA B 1 151 ? 10.711 -26.414 -0.579 1.00 24.65 148 ALA B O 1
ATOM 2423 N N . THR B 1 152 ? 10.022 -28.553 -0.746 1.00 20.00 149 THR B N 1
ATOM 2424 C CA . THR B 1 152 ? 11.319 -29.184 -0.354 1.00 22.48 149 THR B CA 1
ATOM 2425 C C . THR B 1 152 ? 12.374 -28.744 -1.409 1.00 22.12 149 THR B C 1
ATOM 2426 O O . THR B 1 152 ? 13.500 -28.382 -1.026 1.00 24.51 149 THR B O 1
ATOM 2430 N N . VAL B 1 153 ? 12.050 -28.751 -2.674 1.00 20.03 150 VAL B N 1
ATOM 2431 C CA . VAL B 1 153 ? 13.020 -28.308 -3.712 1.00 25.29 150 VAL B CA 1
ATOM 2432 C C . VAL B 1 153 ? 13.330 -26.820 -3.563 1.00 23.98 150 VAL B C 1
ATOM 2433 O O . VAL B 1 153 ? 14.514 -26.401 -3.755 1.00 26.51 150 VAL B O 1
ATOM 2437 N N . VAL B 1 154 ? 12.331 -25.935 -3.280 1.00 20.74 151 VAL B N 1
ATOM 2438 C CA . VAL B 1 154 ? 12.650 -24.559 -3.004 1.00 19.25 151 VAL B CA 1
ATOM 2439 C C . VAL B 1 154 ? 13.670 -24.535 -1.837 1.00 22.63 151 VAL B C 1
ATOM 2440 O O . VAL B 1 154 ? 14.666 -23.726 -1.894 1.00 24.78 151 VAL B O 1
ATOM 2444 N N . GLY B 1 155 ? 13.438 -25.345 -0.815 1.00 19.58 152 GLY B N 1
ATOM 2445 C CA . GLY B 1 155 ? 14.267 -25.407 0.414 1.00 23.24 152 GLY B CA 1
ATOM 2446 C C . GLY B 1 155 ? 15.729 -25.718 -0.018 1.00 23.30 152 GLY B C 1
ATOM 2447 O O . GLY B 1 155 ? 16.641 -25.052 0.511 1.00 28.73 152 GLY B O 1
ATOM 2448 N N . LEU B 1 156 ? 15.870 -26.598 -0.975 1.00 21.78 153 LEU B N 1
ATOM 2449 C CA . LEU B 1 156 ? 17.185 -26.992 -1.576 1.00 24.53 153 LEU B CA 1
ATOM 2450 C C . LEU B 1 156 ? 17.872 -25.917 -2.320 1.00 27.04 153 LEU B C 1
ATOM 2451 O O . LEU B 1 156 ? 19.199 -25.871 -2.272 1.00 27.01 153 LEU B O 1
ATOM 2456 N N . GLU B 1 157 ? 17.153 -25.034 -2.932 1.00 28.15 154 GLU B N 1
ATOM 2457 C CA A GLU B 1 157 ? 17.671 -24.017 -3.813 0.50 32.06 154 GLU B CA 1
ATOM 2458 C CA B GLU B 1 157 ? 17.699 -24.016 -3.804 0.50 31.87 154 GLU B CA 1
ATOM 2459 C C . GLU B 1 157 ? 17.906 -22.647 -3.160 1.00 28.43 154 GLU B C 1
ATOM 2460 O O . GLU B 1 157 ? 18.559 -21.780 -3.748 1.00 41.97 154 GLU B O 1
ATOM 2471 N N . ILE B 1 158 ? 17.359 -22.436 -1.962 1.00 33.22 155 ILE B N 1
ATOM 2472 C CA . ILE B 1 158 ? 17.653 -21.237 -1.171 1.00 40.30 155 ILE B CA 1
ATOM 2473 C C . ILE B 1 158 ? 18.929 -21.462 -0.307 1.00 49.79 155 ILE B C 1
ATOM 2474 O O . ILE B 1 158 ? 19.803 -20.597 -0.170 1.00 60.27 155 ILE B O 1
ATOM 2479 N N . LEU B 1 159 ? 18.890 -22.625 0.356 1.00 55.87 156 LEU B N 1
ATOM 2480 C CA . LEU B 1 159 ? 19.800 -23.132 1.348 1.00 68.69 156 LEU B CA 1
ATOM 2481 C C . LEU B 1 159 ? 21.258 -22.855 0.938 1.00 84.92 156 LEU B C 1
ATOM 2482 O O . LEU B 1 159 ? 21.787 -21.833 1.388 1.00 95.32 156 LEU B O 1
ATOM 2488 N N . MET C 1 4 ? -2.620 -45.493 -18.924 1.00 43.62 1 MET C N 1
ATOM 2489 C CA . MET C 1 4 ? -2.479 -44.010 -18.798 1.00 35.40 1 MET C CA 1
ATOM 2490 C C . MET C 1 4 ? -2.096 -43.668 -17.397 1.00 33.20 1 MET C C 1
ATOM 2491 O O . MET C 1 4 ? -2.709 -44.142 -16.403 1.00 32.16 1 MET C O 1
ATOM 2496 N N . ALA C 1 5 ? -1.033 -42.874 -17.284 1.00 26.44 2 ALA C N 1
ATOM 2497 C CA . ALA C 1 5 ? -0.476 -42.690 -15.970 1.00 28.62 2 ALA C CA 1
ATOM 2498 C C . ALA C 1 5 ? -1.441 -41.947 -15.076 1.00 27.12 2 ALA C C 1
ATOM 2499 O O . ALA C 1 5 ? -2.157 -41.028 -15.536 1.00 28.74 2 ALA C O 1
ATOM 2501 N N . SER C 1 6 ? -1.420 -42.290 -13.798 1.00 26.01 3 SER C N 1
ATOM 2502 C CA . SER C 1 6 ? -2.222 -41.606 -12.790 1.00 26.63 3 SER C CA 1
ATOM 2503 C C . SER C 1 6 ? -1.982 -40.110 -12.795 1.00 25.95 3 SER C C 1
ATOM 2504 O O . SER C 1 6 ? -0.902 -39.593 -13.095 1.00 24.31 3 SER C O 1
ATOM 2507 N N . GLU C 1 7 ? -3.016 -39.367 -12.449 1.00 25.58 4 GLU C N 1
ATOM 2508 C CA . GLU C 1 7 ? -2.979 -37.930 -12.508 1.00 22.93 4 GLU C CA 1
ATOM 2509 C C . GLU C 1 7 ? -1.760 -37.348 -11.693 1.00 23.08 4 GLU C C 1
ATOM 2510 O O . GLU C 1 7 ? -1.063 -36.436 -12.157 1.00 27.15 4 GLU C O 1
ATOM 2516 N N . VAL C 1 8 ? -1.575 -37.843 -10.504 1.00 21.78 5 VAL C N 1
ATOM 2517 C CA . VAL C 1 8 ? -0.415 -37.419 -9.655 1.00 21.41 5 VAL C CA 1
ATOM 2518 C C . VAL C 1 8 ? 0.939 -37.593 -10.374 1.00 22.52 5 VAL C C 1
ATOM 2519 O O . VAL C 1 8 ? 1.789 -36.681 -10.311 1.00 26.13 5 VAL C O 1
ATOM 2523 N N . LEU C 1 9 ? 1.044 -38.673 -11.101 1.00 20.84 6 LEU C N 1
ATOM 2524 C CA . LEU C 1 9 ? 2.316 -38.948 -11.860 1.00 20.85 6 LEU C CA 1
ATOM 2525 C C . LEU C 1 9 ? 2.430 -38.037 -13.082 1.00 23.49 6 LEU C C 1
ATOM 2526 O O . LEU C 1 9 ? 3.524 -37.428 -13.435 1.00 23.03 6 LEU C O 1
ATOM 2531 N N . GLN C 1 10 ? 1.308 -37.784 -13.785 1.00 26.94 7 GLN C N 1
ATOM 2532 C CA . GLN C 1 10 ? 1.352 -36.810 -14.855 1.00 23.80 7 GLN C CA 1
ATOM 2533 C C . GLN C 1 10 ? 1.757 -35.380 -14.405 1.00 25.11 7 GLN C C 1
ATOM 2534 O O . GLN C 1 10 ? 2.448 -34.679 -15.131 1.00 27.08 7 GLN C O 1
ATOM 2540 N N . LYS C 1 11 ? 1.258 -34.962 -13.238 1.00 24.39 8 LYS C N 1
ATOM 2541 C CA . LYS C 1 11 ? 1.437 -33.622 -12.749 1.00 26.73 8 LYS C CA 1
ATOM 2542 C C . LYS C 1 11 ? 2.912 -33.535 -12.274 1.00 26.32 8 LYS C C 1
ATOM 2543 O O . LYS C 1 11 ? 3.579 -32.523 -12.542 1.00 27.88 8 LYS C O 1
ATOM 2549 N N . THR C 1 12 ? 3.328 -34.604 -11.636 1.00 24.75 9 THR C N 1
ATOM 2550 C CA . THR C 1 12 ? 4.774 -34.734 -11.153 1.00 24.46 9 THR C CA 1
ATOM 2551 C C . THR C 1 12 ? 5.739 -34.602 -12.330 1.00 25.98 9 THR C C 1
ATOM 2552 O O . THR C 1 12 ? 6.747 -33.791 -12.314 1.00 24.19 9 THR C O 1
ATOM 2556 N N . ARG C 1 13 ? 5.419 -35.273 -13.396 1.00 23.47 10 ARG C N 1
ATOM 2557 C CA . ARG C 1 13 ? 6.186 -35.129 -14.656 1.00 25.04 10 ARG C CA 1
ATOM 2558 C C . ARG C 1 13 ? 6.272 -33.758 -15.268 1.00 23.66 10 ARG C C 1
ATOM 2559 O O . ARG C 1 13 ? 7.397 -33.325 -15.768 1.00 27.95 10 ARG C O 1
ATOM 2567 N N . LYS C 1 14 ? 5.170 -33.003 -15.240 1.00 25.90 11 LYS C N 1
ATOM 2568 C CA . LYS C 1 14 ? 5.157 -31.631 -15.675 1.00 28.38 11 LYS C CA 1
ATOM 2569 C C . LYS C 1 14 ? 6.020 -30.740 -14.793 1.00 28.63 11 LYS C C 1
ATOM 2570 O O . LYS C 1 14 ? 6.803 -29.919 -15.356 1.00 31.28 11 LYS C O 1
ATOM 2576 N N . ILE C 1 15 ? 5.896 -30.905 -13.460 1.00 24.12 12 ILE C N 1
ATOM 2577 C CA . ILE C 1 15 ? 6.687 -30.140 -12.517 1.00 23.95 12 ILE C CA 1
ATOM 2578 C C . ILE C 1 15 ? 8.194 -30.475 -12.780 1.00 25.53 12 ILE C C 1
ATOM 2579 O O . ILE C 1 15 ? 9.072 -29.556 -12.795 1.00 26.29 12 ILE C O 1
ATOM 2584 N N . ASN C 1 16 ? 8.468 -31.741 -12.945 1.00 21.91 13 ASN C N 1
ATOM 2585 C CA . ASN C 1 16 ? 9.903 -32.176 -13.110 1.00 25.79 13 ASN C CA 1
ATOM 2586 C C . ASN C 1 16 ? 10.511 -31.709 -14.389 1.00 26.81 13 ASN C C 1
ATOM 2587 O O . ASN C 1 16 ? 11.774 -31.348 -14.380 1.00 27.24 13 ASN C O 1
ATOM 2592 N N . LYS C 1 17 ? 9.724 -31.633 -15.477 1.00 26.49 14 LYS C N 1
ATOM 2593 C CA . LYS C 1 17 ? 10.204 -30.945 -16.708 1.00 32.14 14 LYS C CA 1
ATOM 2594 C C . LYS C 1 17 ? 10.668 -29.506 -16.466 1.00 35.19 14 LYS C C 1
ATOM 2595 O O . LYS C 1 17 ? 11.721 -29.054 -17.013 1.00 36.19 14 LYS C O 1
ATOM 2601 N N . THR C 1 18 ? 9.903 -28.767 -15.680 1.00 29.46 15 THR C N 1
ATOM 2602 C CA . THR C 1 18 ? 10.311 -27.470 -15.298 1.00 33.54 15 THR C CA 1
ATOM 2603 C C . THR C 1 18 ? 11.613 -27.524 -14.469 1.00 33.00 15 THR C C 1
ATOM 2604 O O . THR C 1 18 ? 12.570 -26.759 -14.721 1.00 36.65 15 THR C O 1
ATOM 2608 N N . LEU C 1 19 ? 11.641 -28.434 -13.515 1.00 25.07 16 LEU C N 1
ATOM 2609 C CA . LEU C 1 19 ? 12.858 -28.509 -12.656 1.00 29.80 16 LEU C CA 1
ATOM 2610 C C . LEU C 1 19 ? 14.111 -28.957 -13.401 1.00 33.44 16 LEU C C 1
ATOM 2611 O O . LEU C 1 19 ? 15.165 -28.316 -13.236 1.00 36.55 16 LEU C O 1
ATOM 2616 N N . GLN C 1 20 ? 13.977 -29.971 -14.228 1.00 33.50 17 GLN C N 1
ATOM 2617 C CA . GLN C 1 20 ? 15.053 -30.477 -15.101 1.00 34.70 17 GLN C CA 1
ATOM 2618 C C . GLN C 1 20 ? 15.594 -29.459 -16.064 1.00 42.50 17 GLN C C 1
ATOM 2619 O O . GLN C 1 20 ? 16.733 -29.586 -16.453 1.00 67.36 17 GLN C O 1
ATOM 2625 N N . THR C 1 21 ? 14.808 -28.479 -16.465 1.00 34.68 18 THR C N 1
ATOM 2626 C CA . THR C 1 21 ? 15.276 -27.441 -17.347 1.00 31.82 18 THR C CA 1
ATOM 2627 C C . THR C 1 21 ? 15.979 -26.337 -16.610 1.00 44.15 18 THR C C 1
ATOM 2628 O O . THR C 1 21 ? 17.069 -25.916 -17.014 1.00 55.22 18 THR C O 1
ATOM 2632 N N A SER C 1 22 ? 15.341 -25.820 -15.562 0.50 46.95 19 SER C N 1
ATOM 2633 N N B SER C 1 22 ? 15.391 -25.857 -15.525 0.50 44.79 19 SER C N 1
ATOM 2634 C CA A SER C 1 22 ? 15.696 -24.512 -15.022 0.50 45.94 19 SER C CA 1
ATOM 2635 C CA B SER C 1 22 ? 15.821 -24.601 -14.949 0.50 42.11 19 SER C CA 1
ATOM 2636 C C A SER C 1 22 ? 15.862 -24.492 -13.534 0.50 56.77 19 SER C C 1
ATOM 2637 C C B SER C 1 22 ? 15.940 -24.612 -13.481 0.50 35.19 19 SER C C 1
ATOM 2638 O O A SER C 1 22 ? 16.784 -23.852 -13.048 0.50 47.08 19 SER C O 1
ATOM 2639 O O B SER C 1 22 ? 16.094 -23.561 -12.926 0.50 31.92 19 SER C O 1
ATOM 2644 N N A GLY C 1 23 ? 14.923 -25.112 -12.802 0.50 56.35 20 GLY C N 1
ATOM 2645 N N B GLY C 1 23 ? 15.690 -25.736 -12.811 0.50 34.46 20 GLY C N 1
ATOM 2646 C CA A GLY C 1 23 ? 15.155 -25.395 -11.382 0.50 52.22 20 GLY C CA 1
ATOM 2647 C CA B GLY C 1 23 ? 15.576 -25.668 -11.337 0.50 32.24 20 GLY C CA 1
ATOM 2648 C C A GLY C 1 23 ? 14.318 -25.006 -10.144 0.50 46.36 20 GLY C C 1
ATOM 2649 C C B GLY C 1 23 ? 14.272 -24.935 -11.022 0.50 22.30 20 GLY C C 1
ATOM 2650 O O A GLY C 1 23 ? 14.872 -25.148 -9.055 0.50 61.58 20 GLY C O 1
ATOM 2651 O O B GLY C 1 23 ? 13.518 -24.651 -12.032 0.50 20.45 20 GLY C O 1
ATOM 2652 N N A GLY C 1 24 ? 13.070 -24.487 -10.199 0.50 35.18 21 GLY C N 1
ATOM 2653 N N B GLY C 1 24 ? 14.084 -24.463 -9.757 0.50 28.07 21 GLY C N 1
ATOM 2654 C CA A GLY C 1 24 ? 12.440 -23.783 -11.310 0.50 25.46 21 GLY C CA 1
ATOM 2655 C CA B GLY C 1 24 ? 15.122 -23.915 -8.793 0.50 30.47 21 GLY C CA 1
ATOM 2656 C C A GLY C 1 24 ? 12.663 -22.353 -10.925 0.50 24.29 21 GLY C C 1
ATOM 2657 C C B GLY C 1 24 ? 15.593 -22.507 -9.182 0.50 36.90 21 GLY C C 1
ATOM 2658 O O A GLY C 1 24 ? 11.777 -21.632 -10.447 0.50 15.37 21 GLY C O 1
ATOM 2659 O O B GLY C 1 24 ? 15.420 -21.488 -8.532 0.50 47.90 21 GLY C O 1
ATOM 2660 N N A SER C 1 25 ? 13.950 -21.975 -11.160 0.50 26.74 22 SER C N 1
ATOM 2661 N N B SER C 1 25 ? 16.098 -22.501 -10.373 0.50 29.00 22 SER C N 1
ATOM 2662 C CA A SER C 1 25 ? 14.676 -20.942 -10.488 0.50 28.75 22 SER C CA 1
ATOM 2663 C CA B SER C 1 25 ? 16.896 -21.452 -10.923 0.50 30.10 22 SER C CA 1
ATOM 2664 C C A SER C 1 25 ? 15.289 -20.079 -11.561 0.50 25.94 22 SER C C 1
ATOM 2665 C C B SER C 1 25 ? 16.084 -20.361 -11.616 0.50 41.12 22 SER C C 1
ATOM 2666 O O A SER C 1 25 ? 15.703 -20.588 -12.604 0.50 29.67 22 SER C O 1
ATOM 2667 O O B SER C 1 25 ? 15.378 -20.632 -12.594 0.50 65.23 22 SER C O 1
ATOM 2672 N N A SER C 1 26 ? 15.392 -18.789 -11.335 0.50 22.94 23 SER C N 1
ATOM 2673 N N B SER C 1 26 ? 16.166 -19.136 -11.105 0.50 45.53 23 SER C N 1
ATOM 2674 C CA A SER C 1 26 ? 16.181 -17.955 -12.244 0.50 28.02 23 SER C CA 1
ATOM 2675 C CA B SER C 1 26 ? 16.085 -17.947 -11.967 0.50 42.70 23 SER C CA 1
ATOM 2676 C C A SER C 1 26 ? 16.850 -16.929 -11.386 0.50 29.28 23 SER C C 1
ATOM 2677 C C B SER C 1 26 ? 16.690 -16.794 -11.205 0.50 34.51 23 SER C C 1
ATOM 2678 O O A SER C 1 26 ? 16.529 -16.753 -10.224 0.50 30.22 23 SER C O 1
ATOM 2679 O O B SER C 1 26 ? 16.343 -16.555 -10.063 0.50 36.34 23 SER C O 1
ATOM 2684 N N A VAL C 1 27 ? 17.850 -16.278 -11.934 0.50 29.11 24 VAL C N 1
ATOM 2685 N N B VAL C 1 27 ? 17.631 -16.088 -11.819 0.50 36.54 24 VAL C N 1
ATOM 2686 C CA A VAL C 1 27 ? 18.332 -15.057 -11.298 0.50 29.65 24 VAL C CA 1
ATOM 2687 C CA B VAL C 1 27 ? 18.346 -15.035 -11.092 0.50 32.55 24 VAL C CA 1
ATOM 2688 C C A VAL C 1 27 ? 17.480 -13.873 -11.721 0.50 29.50 24 VAL C C 1
ATOM 2689 C C B VAL C 1 27 ? 17.555 -13.763 -10.739 0.50 33.47 24 VAL C C 1
ATOM 2690 O O A VAL C 1 27 ? 17.099 -13.807 -12.869 0.50 31.01 24 VAL C O 1
ATOM 2691 O O B VAL C 1 27 ? 17.357 -13.490 -9.556 0.50 45.57 24 VAL C O 1
ATOM 2698 N N A SER C 1 28 ? 17.138 -12.993 -10.748 0.50 31.73 25 SER C N 1
ATOM 2699 N N B SER C 1 28 ? 17.102 -12.955 -11.676 0.50 38.25 25 SER C N 1
ATOM 2700 C CA A SER C 1 28 ? 16.370 -11.757 -10.940 0.50 32.09 25 SER C CA 1
ATOM 2701 C CA B SER C 1 28 ? 16.348 -11.739 -11.260 0.50 37.00 25 SER C CA 1
ATOM 2702 C C A SER C 1 28 ? 17.185 -10.478 -10.640 0.50 36.24 25 SER C C 1
ATOM 2703 C C B SER C 1 28 ? 17.165 -10.539 -10.741 0.50 37.78 25 SER C C 1
ATOM 2704 O O A SER C 1 28 ? 17.836 -10.392 -9.576 0.50 37.44 25 SER C O 1
ATOM 2705 O O B SER C 1 28 ? 17.720 -10.544 -9.626 0.50 40.05 25 SER C O 1
ATOM 2710 N N . PHE C 1 29 ? 17.169 -9.503 -11.560 1.00 42.60 26 PHE C N 1
ATOM 2711 C CA . PHE C 1 29 ? 17.679 -8.187 -11.254 1.00 28.74 26 PHE C CA 1
ATOM 2712 C C . PHE C 1 29 ? 16.592 -7.165 -11.109 1.00 23.02 26 PHE C C 1
ATOM 2713 O O . PHE C 1 29 ? 16.776 -5.995 -11.403 1.00 25.25 26 PHE C O 1
ATOM 2721 N N . ASP C 1 30 ? 15.413 -7.588 -10.611 1.00 26.93 27 ASP C N 1
ATOM 2722 C CA . ASP C 1 30 ? 14.382 -6.582 -10.463 1.00 24.15 27 ASP C CA 1
ATOM 2723 C C . ASP C 1 30 ? 14.710 -5.488 -9.458 1.00 27.28 27 ASP C C 1
ATOM 2724 O O . ASP C 1 30 ? 14.348 -4.323 -9.683 1.00 27.12 27 ASP C O 1
ATOM 2729 N N . LEU C 1 31 ? 15.455 -5.835 -8.386 1.00 26.40 28 LEU C N 1
ATOM 2730 C CA . LEU C 1 31 ? 15.814 -4.854 -7.378 1.00 29.57 28 LEU C CA 1
ATOM 2731 C C . LEU C 1 31 ? 16.727 -3.711 -7.967 1.00 29.54 28 LEU C C 1
ATOM 2732 O O . LEU C 1 31 ? 16.478 -2.506 -7.766 1.00 26.15 28 LEU C O 1
ATOM 2737 N N . LEU C 1 32 ? 17.756 -4.111 -8.697 1.00 26.33 29 LEU C N 1
ATOM 2738 C CA . LEU C 1 32 ? 18.589 -3.155 -9.393 1.00 27.61 29 LEU C CA 1
ATOM 2739 C C . LEU C 1 32 ? 17.794 -2.347 -10.503 1.00 26.59 29 LEU C C 1
ATOM 2740 O O . LEU C 1 32 ? 17.915 -1.134 -10.623 1.00 27.34 29 LEU C O 1
ATOM 2745 N N . ALA C 1 33 ? 17.008 -3.045 -11.325 1.00 26.22 30 ALA C N 1
ATOM 2746 C CA . ALA C 1 33 ? 16.226 -2.379 -12.329 1.00 28.94 30 ALA C CA 1
ATOM 2747 C C . ALA C 1 33 ? 15.275 -1.278 -11.702 1.00 29.29 30 ALA C C 1
ATOM 2748 O O . ALA C 1 33 ? 15.095 -0.179 -12.273 1.00 26.44 30 ALA C O 1
ATOM 2750 N N . GLY C 1 34 ? 14.678 -1.600 -10.555 1.00 28.61 31 GLY C N 1
ATOM 2751 C CA . GLY C 1 34 ? 13.883 -0.652 -9.797 1.00 32.97 31 GLY C CA 1
ATOM 2752 C C . GLY C 1 34 ? 14.628 0.533 -9.284 1.00 31.91 31 GLY C C 1
ATOM 2753 O O . GLY C 1 34 ? 14.159 1.635 -9.389 1.00 30.27 31 GLY C O 1
ATOM 2754 N N . ALA C 1 35 ? 15.835 0.295 -8.746 1.00 29.26 32 ALA C N 1
ATOM 2755 C CA . ALA C 1 35 ? 16.695 1.373 -8.257 1.00 28.28 32 ALA C CA 1
ATOM 2756 C C . ALA C 1 35 ? 17.134 2.265 -9.436 1.00 28.19 32 ALA C C 1
ATOM 2757 O O . ALA C 1 35 ? 17.028 3.467 -9.341 1.00 32.07 32 ALA C O 1
ATOM 2759 N N . LEU C 1 36 ? 17.573 1.683 -10.560 1.00 31.60 33 LEU C N 1
ATOM 2760 C CA . LEU C 1 36 ? 17.866 2.491 -11.781 1.00 29.24 33 LEU C CA 1
ATOM 2761 C C . LEU C 1 36 ? 16.689 3.257 -12.325 1.00 31.48 33 LEU C C 1
ATOM 2762 O O . LEU C 1 36 ? 16.799 4.360 -12.771 1.00 28.31 33 LEU C O 1
ATOM 2767 N N . GLY C 1 37 ? 15.582 2.573 -12.364 1.00 28.98 34 GLY C N 1
ATOM 2768 C CA . GLY C 1 37 ? 14.370 3.144 -12.874 1.00 30.05 34 GLY C CA 1
ATOM 2769 C C . GLY C 1 37 ? 13.945 4.349 -12.039 1.00 27.43 34 GLY C C 1
ATOM 2770 O O . GLY C 1 37 ? 13.482 5.341 -12.570 1.00 37.12 34 GLY C O 1
ATOM 2771 N N . ASP C 1 38 ? 14.073 4.236 -10.717 1.00 30.68 35 ASP C N 1
ATOM 2772 C CA . ASP C 1 38 ? 13.835 5.328 -9.783 1.00 38.51 35 ASP C CA 1
ATOM 2773 C C . ASP C 1 38 ? 14.791 6.463 -10.055 1.00 33.94 35 ASP C C 1
ATOM 2774 O O . ASP C 1 38 ? 14.362 7.548 -10.302 1.00 35.63 35 ASP C O 1
ATOM 2779 N N . VAL C 1 39 ? 16.113 6.201 -10.093 1.00 33.54 36 VAL C N 1
ATOM 2780 C CA . VAL C 1 39 ? 17.031 7.336 -10.143 1.00 32.05 36 VAL C CA 1
ATOM 2781 C C . VAL C 1 39 ? 17.110 7.974 -11.522 1.00 33.11 36 VAL C C 1
ATOM 2782 O O . VAL C 1 39 ? 17.372 9.182 -11.630 1.00 38.21 36 VAL C O 1
ATOM 2786 N N . LEU C 1 40 ? 16.851 7.202 -12.563 1.00 35.67 37 LEU C N 1
ATOM 2787 C CA . LEU C 1 40 ? 16.820 7.721 -13.934 1.00 35.00 37 LEU C CA 1
ATOM 2788 C C . LEU C 1 40 ? 15.450 7.957 -14.480 1.00 35.92 37 LEU C C 1
ATOM 2789 O O . LEU C 1 40 ? 15.334 8.329 -15.641 1.00 32.36 37 LEU C O 1
ATOM 2794 N N . SER C 1 41 ? 14.431 7.793 -13.658 1.00 34.62 38 SER C N 1
ATOM 2795 C CA . SER C 1 41 ? 12.996 7.977 -14.173 1.00 37.78 38 SER C CA 1
ATOM 2796 C C . SER C 1 41 ? 12.740 7.298 -15.529 1.00 30.41 38 SER C C 1
ATOM 2797 O O . SER C 1 41 ? 12.187 7.906 -16.472 1.00 40.17 38 SER C O 1
ATOM 2800 N N . SER C 1 42 ? 13.159 6.040 -15.624 1.00 31.21 39 SER C N 1
ATOM 2801 C CA . SER C 1 42 ? 13.169 5.325 -16.906 1.00 31.48 39 SER C CA 1
ATOM 2802 C C . SER C 1 42 ? 12.500 3.976 -16.791 1.00 27.82 39 SER C C 1
ATOM 2803 O O . SER C 1 42 ? 12.426 3.385 -15.690 1.00 30.49 39 SER C O 1
ATOM 2806 N N . ASN C 1 43 ? 12.101 3.476 -17.965 1.00 28.32 40 ASN C N 1
ATOM 2807 C CA . ASN C 1 43 ? 11.827 2.071 -18.171 1.00 26.40 40 ASN C CA 1
ATOM 2808 C C . ASN C 1 43 ? 13.207 1.425 -18.263 1.00 26.74 40 ASN C C 1
ATOM 2809 O O . ASN C 1 43 ? 14.043 1.971 -18.936 1.00 27.72 40 ASN C O 1
ATOM 2814 N N . VAL C 1 44 ? 13.382 0.345 -17.562 1.00 28.21 41 VAL C N 1
ATOM 2815 C CA . VAL C 1 44 ? 14.657 -0.387 -17.464 1.00 24.69 41 VAL C CA 1
ATOM 2816 C C . VAL C 1 44 ? 14.455 -1.861 -17.766 1.00 31.03 41 VAL C C 1
ATOM 2817 O O . VAL C 1 44 ? 13.619 -2.546 -17.106 1.00 28.21 41 VAL C O 1
ATOM 2821 N N . TYR C 1 45 ? 15.242 -2.391 -18.703 1.00 25.29 42 TYR C N 1
ATOM 2822 C CA . TYR C 1 45 ? 15.255 -3.760 -19.009 1.00 24.35 42 TYR C CA 1
ATOM 2823 C C . TYR C 1 45 ? 16.653 -4.350 -18.847 1.00 24.10 42 TYR C C 1
ATOM 2824 O O . TYR C 1 45 ? 17.574 -3.803 -19.464 1.00 27.37 42 TYR C O 1
ATOM 2833 N N . VAL C 1 46 ? 16.787 -5.396 -18.099 1.00 23.02 43 VAL C N 1
ATOM 2834 C CA . VAL C 1 46 ? 18.045 -6.218 -18.014 1.00 25.27 43 VAL C CA 1
ATOM 2835 C C . VAL C 1 46 ? 17.775 -7.464 -18.784 1.00 25.95 43 VAL C C 1
ATOM 2836 O O . VAL C 1 46 ? 16.975 -8.319 -18.320 1.00 27.15 43 VAL C O 1
ATOM 2840 N N . VAL C 1 47 ? 18.441 -7.592 -19.947 1.00 21.29 44 VAL C N 1
ATOM 2841 C CA . VAL C 1 47 ? 18.131 -8.633 -20.889 1.00 26.42 44 VAL C CA 1
ATOM 2842 C C . VAL C 1 47 ? 19.308 -9.540 -21.091 1.00 29.96 44 VAL C C 1
ATOM 2843 O O . VAL C 1 47 ? 20.362 -9.058 -21.503 1.00 33.68 44 VAL C O 1
ATOM 2847 N N . SER C 1 48 ? 19.117 -10.837 -20.829 1.00 26.27 45 SER C N 1
ATOM 2848 C CA . SER C 1 48 ? 20.170 -11.826 -21.110 1.00 28.83 45 SER C CA 1
ATOM 2849 C C . SER C 1 48 ? 20.488 -11.861 -22.614 1.00 26.22 45 SER C C 1
ATOM 2850 O O . SER C 1 48 ? 19.709 -11.398 -23.501 1.00 25.47 45 SER C O 1
ATOM 2853 N N . ALA C 1 49 ? 21.664 -12.363 -22.966 1.00 28.73 46 ALA C N 1
ATOM 2854 C CA . ALA C 1 49 ? 22.061 -12.473 -24.364 1.00 30.12 46 ALA C CA 1
ATOM 2855 C C . ALA C 1 49 ? 21.052 -13.303 -25.189 1.00 30.54 46 ALA C C 1
ATOM 2856 O O . ALA C 1 49 ? 20.802 -12.993 -26.344 1.00 33.87 46 ALA C O 1
ATOM 2858 N N . LYS C 1 50 ? 20.474 -14.330 -24.576 1.00 34.90 47 LYS C N 1
ATOM 2859 C CA . LYS C 1 50 ? 19.452 -15.121 -25.246 1.00 37.42 47 LYS C CA 1
ATOM 2860 C C . LYS C 1 50 ? 18.055 -14.444 -25.303 1.00 30.76 47 LYS C C 1
ATOM 2861 O O . LYS C 1 50 ? 17.135 -15.020 -25.890 1.00 36.36 47 LYS C O 1
ATOM 2867 N N . GLY C 1 51 ? 17.900 -13.279 -24.746 1.00 25.09 48 GLY C N 1
ATOM 2868 C CA . GLY C 1 51 ? 16.558 -12.561 -24.763 1.00 25.50 48 GLY C CA 1
ATOM 2869 C C . GLY C 1 51 ? 15.740 -12.591 -23.527 1.00 30.48 48 GLY C C 1
ATOM 2870 O O . GLY C 1 51 ? 14.602 -11.976 -23.536 1.00 32.83 48 GLY C O 1
ATOM 2871 N N . LYS C 1 52 ? 16.235 -13.220 -22.460 1.00 25.54 49 LYS C N 1
ATOM 2872 C CA . LYS C 1 52 ? 15.410 -13.292 -21.241 1.00 28.09 49 LYS C CA 1
ATOM 2873 C C . LYS C 1 52 ? 15.414 -12.026 -20.453 1.00 29.92 49 LYS C C 1
ATOM 2874 O O . LYS C 1 52 ? 16.481 -11.472 -20.229 1.00 33.16 49 LYS C O 1
ATOM 2880 N N . VAL C 1 53 ? 14.252 -11.487 -20.061 1.00 28.28 50 VAL C N 1
ATOM 2881 C CA . VAL C 1 53 ? 14.179 -10.306 -19.220 1.00 26.50 50 VAL C CA 1
ATOM 2882 C C . VAL C 1 53 ? 14.393 -10.727 -17.787 1.00 26.55 50 VAL C C 1
ATOM 2883 O O . VAL C 1 53 ? 13.539 -11.256 -17.160 1.00 30.22 50 VAL C O 1
ATOM 2887 N N . LEU C 1 54 ? 15.580 -10.462 -17.241 1.00 27.00 51 LEU C N 1
ATOM 2888 C CA . LEU C 1 54 ? 15.942 -10.848 -15.903 1.00 24.18 51 LEU C CA 1
ATOM 2889 C C . LEU C 1 54 ? 15.644 -9.791 -14.879 1.00 24.97 51 LEU C C 1
ATOM 2890 O O . LEU C 1 54 ? 15.607 -10.128 -13.689 1.00 32.71 51 LEU C O 1
ATOM 2895 N N . GLY C 1 55 ? 15.447 -8.540 -15.345 1.00 25.39 52 GLY C N 1
ATOM 2896 C CA . GLY C 1 55 ? 15.091 -7.442 -14.509 1.00 26.27 52 GLY C CA 1
ATOM 2897 C C . GLY C 1 55 ? 14.274 -6.454 -15.300 1.00 25.91 52 GLY C C 1
ATOM 2898 O O . GLY C 1 55 ? 14.506 -6.187 -16.485 1.00 26.27 52 GLY C O 1
ATOM 2899 N N . LEU C 1 56 ? 13.298 -5.870 -14.631 1.00 30.19 53 LEU C N 1
ATOM 2900 C CA . LEU C 1 56 ? 12.343 -5.011 -15.351 1.00 26.37 53 LEU C CA 1
ATOM 2901 C C . LEU C 1 56 ? 11.851 -3.991 -14.360 1.00 27.98 53 LEU C C 1
ATOM 2902 O O . LEU C 1 56 ? 11.469 -4.372 -13.163 1.00 32.20 53 LEU C O 1
ATOM 2907 N N . HIS C 1 57 ? 11.840 -2.741 -14.827 1.00 26.23 54 HIS C N 1
ATOM 2908 C CA . HIS C 1 57 ? 11.073 -1.682 -14.136 1.00 30.42 54 HIS C CA 1
ATOM 2909 C C . HIS C 1 57 ? 10.386 -0.862 -15.142 1.00 30.33 54 HIS C C 1
ATOM 2910 O O . HIS C 1 57 ? 10.972 -0.491 -16.162 1.00 30.11 54 HIS C O 1
ATOM 2917 N N . LEU C 1 58 ? 9.098 -0.544 -14.884 1.00 29.51 55 LEU C N 1
ATOM 2918 C CA . LEU C 1 58 ? 8.383 0.276 -15.848 1.00 29.97 55 LEU C CA 1
ATOM 2919 C C . LEU C 1 58 ? 7.985 1.554 -15.207 1.00 31.13 55 LEU C C 1
ATOM 2920 O O . LEU C 1 58 ? 7.104 1.591 -14.338 1.00 35.86 55 LEU C O 1
ATOM 2925 N N . ASN C 1 59 ? 8.561 2.625 -15.703 1.00 33.65 56 ASN C N 1
ATOM 2926 C CA . ASN C 1 59 ? 8.177 3.965 -15.344 1.00 36.23 56 ASN C CA 1
ATOM 2927 C C . ASN C 1 59 ? 6.922 4.322 -16.176 1.00 35.47 56 ASN C C 1
ATOM 2928 O O . ASN C 1 59 ? 5.987 5.067 -15.714 1.00 38.94 56 ASN C O 1
ATOM 2933 N N . ASP C 1 60 ? 6.914 3.808 -17.393 1.00 41.74 57 ASP C N 1
ATOM 2934 C CA . ASP C 1 60 ? 5.856 4.016 -18.358 1.00 41.35 57 ASP C CA 1
ATOM 2935 C C . ASP C 1 60 ? 5.310 2.635 -18.785 1.00 40.75 57 ASP C C 1
ATOM 2936 O O . ASP C 1 60 ? 5.739 2.094 -19.785 1.00 35.89 57 ASP C O 1
ATOM 2941 N N . VAL C 1 61 ? 4.340 2.087 -18.036 1.00 38.07 58 VAL C N 1
ATOM 2942 C CA . VAL C 1 61 ? 3.846 0.704 -18.216 1.00 42.07 58 VAL C CA 1
ATOM 2943 C C . VAL C 1 61 ? 3.329 0.398 -19.656 1.00 45.31 58 VAL C C 1
ATOM 2944 O O . VAL C 1 61 ? 3.577 -0.688 -20.184 1.00 51.35 58 VAL C O 1
ATOM 2948 N N . GLN C 1 62 ? 2.729 1.407 -20.301 1.00 36.24 59 GLN C N 1
ATOM 2949 C CA . GLN C 1 62 ? 2.129 1.337 -21.669 1.00 42.28 59 GLN C CA 1
ATOM 2950 C C . GLN C 1 62 ? 3.138 1.048 -22.711 1.00 38.49 59 GLN C C 1
ATOM 2951 O O . GLN C 1 62 ? 2.760 0.677 -23.775 1.00 37.52 59 GLN C O 1
ATOM 2957 N N . ASP C 1 63 ? 4.428 1.297 -22.426 1.00 36.78 60 ASP C N 1
ATOM 2958 C CA . ASP C 1 63 ? 5.501 1.252 -23.439 1.00 36.26 60 ASP C CA 1
ATOM 2959 C C . ASP C 1 63 ? 6.340 -0.042 -23.396 1.00 31.35 60 ASP C C 1
ATOM 2960 O O . ASP C 1 63 ? 7.342 -0.206 -24.159 1.00 34.11 60 ASP C O 1
ATOM 2965 N N . SER C 1 64 ? 5.986 -0.938 -22.484 1.00 25.61 61 SER C N 1
ATOM 2966 C CA . SER C 1 64 ? 6.678 -2.201 -22.390 1.00 30.04 61 SER C CA 1
ATOM 2967 C C . SER C 1 64 ? 6.853 -2.990 -23.672 1.00 35.92 61 SER C C 1
ATOM 2968 O O . SER C 1 64 ? 5.882 -3.212 -24.422 1.00 32.08 61 SER C O 1
ATOM 2971 N N . SER C 1 65 ? 8.094 -3.470 -23.914 1.00 30.70 62 SER C N 1
ATOM 2972 C CA . SER C 1 65 ? 8.416 -4.365 -24.974 1.00 27.92 62 SER C CA 1
ATOM 2973 C C . SER C 1 65 ? 8.505 -5.832 -24.511 1.00 28.29 62 SER C C 1
ATOM 2974 O O . SER C 1 65 ? 8.820 -6.699 -25.333 1.00 30.85 62 SER C O 1
ATOM 2977 N N . VAL C 1 66 ? 8.148 -6.142 -23.261 1.00 27.74 63 VAL C N 1
ATOM 2978 C CA . VAL C 1 66 ? 8.223 -7.504 -22.727 1.00 31.10 63 VAL C CA 1
ATOM 2979 C C . VAL C 1 66 ? 7.138 -8.362 -23.311 1.00 32.50 63 VAL C C 1
ATOM 2980 O O . VAL C 1 66 ? 5.966 -7.890 -23.415 1.00 33.33 63 VAL C O 1
ATOM 2984 N N . ILE C 1 67 ? 7.495 -9.557 -23.736 1.00 28.02 64 ILE C N 1
ATOM 2985 C CA . ILE C 1 67 ? 6.555 -10.591 -24.185 1.00 31.76 64 ILE C CA 1
ATOM 2986 C C . ILE C 1 67 ? 6.791 -11.897 -23.407 1.00 36.15 64 ILE C C 1
ATOM 2987 O O . ILE C 1 67 ? 7.811 -12.016 -22.715 1.00 35.70 64 ILE C O 1
ATOM 2992 N N . GLU C 1 68 ? 5.806 -12.809 -23.430 1.00 42.73 65 GLU C N 1
ATOM 2993 C CA . GLU C 1 68 ? 5.760 -14.007 -22.549 1.00 56.36 65 GLU C CA 1
ATOM 2994 C C . GLU C 1 68 ? 5.988 -15.175 -23.471 1.00 54.25 65 GLU C C 1
ATOM 2995 O O . GLU C 1 68 ? 5.343 -15.328 -24.468 1.00 54.24 65 GLU C O 1
ATOM 3001 N N . ASP C 1 69 ? 6.902 -16.036 -23.068 1.00 44.55 66 ASP C N 1
ATOM 3002 C CA . ASP C 1 69 ? 7.266 -17.182 -23.855 1.00 56.25 66 ASP C CA 1
ATOM 3003 C C . ASP C 1 69 ? 6.083 -18.141 -23.740 1.00 61.36 66 ASP C C 1
ATOM 3004 O O . ASP C 1 69 ? 5.654 -18.507 -22.667 1.00 63.68 66 ASP C O 1
ATOM 3009 N N . GLU C 1 70 ? 5.565 -18.511 -24.885 1.00 71.67 67 GLU C N 1
ATOM 3010 C CA . GLU C 1 70 ? 4.427 -19.408 -25.028 1.00 89.61 67 GLU C CA 1
ATOM 3011 C C . GLU C 1 70 ? 4.537 -20.632 -24.097 1.00 82.55 67 GLU C C 1
ATOM 3012 O O . GLU C 1 70 ? 3.624 -20.894 -23.308 1.00 89.10 67 GLU C O 1
ATOM 3018 N N . TYR C 1 71 ? 5.681 -21.325 -24.150 1.00 88.38 68 TYR C N 1
ATOM 3019 C CA . TYR C 1 71 ? 5.886 -22.618 -23.454 1.00 101.64 68 TYR C CA 1
ATOM 3020 C C . TYR C 1 71 ? 6.498 -22.555 -22.035 1.00 115.50 68 TYR C C 1
ATOM 3021 O O . TYR C 1 71 ? 6.584 -23.585 -21.392 1.00 134.79 68 TYR C O 1
ATOM 3030 N N . THR C 1 72 ? 6.949 -21.395 -21.550 1.00 116.39 69 THR C N 1
ATOM 3031 C CA . THR C 1 72 ? 7.370 -21.262 -20.131 1.00 97.98 69 THR C CA 1
ATOM 3032 C C . THR C 1 72 ? 6.821 -20.069 -19.358 1.00 96.45 69 THR C C 1
ATOM 3033 O O . THR C 1 72 ? 6.985 -20.003 -18.146 1.00 98.12 69 THR C O 1
ATOM 3037 N N . LYS C 1 73 ? 6.192 -19.131 -20.068 1.00 103.47 70 LYS C N 1
ATOM 3038 C CA . LYS C 1 73 ? 5.712 -17.845 -19.545 1.00 84.10 70 LYS C CA 1
ATOM 3039 C C . LYS C 1 73 ? 6.865 -16.937 -19.100 1.00 82.62 70 LYS C C 1
ATOM 3040 O O . LYS C 1 73 ? 6.640 -15.813 -18.638 1.00 92.73 70 LYS C O 1
ATOM 3046 N N . GLN C 1 74 ? 8.097 -17.397 -19.272 1.00 59.45 71 GLN C N 1
ATOM 3047 C CA . GLN C 1 74 ? 9.214 -16.522 -19.083 1.00 49.00 71 GLN C CA 1
ATOM 3048 C C . GLN C 1 74 ? 9.095 -15.192 -19.859 1.00 50.53 71 GLN C C 1
ATOM 3049 O O . GLN C 1 74 ? 8.700 -15.172 -21.005 1.00 50.03 71 GLN C O 1
ATOM 3055 N N . LYS C 1 75 ? 9.424 -14.091 -19.203 1.00 35.20 72 LYS C N 1
ATOM 3056 C CA . LYS C 1 75 ? 9.493 -12.830 -19.824 1.00 30.66 72 LYS C CA 1
ATOM 3057 C C . LYS C 1 75 ? 10.717 -12.759 -20.745 1.00 31.72 72 LYS C C 1
ATOM 3058 O O . LYS C 1 75 ? 11.831 -13.238 -20.388 1.00 33.53 72 LYS C O 1
ATOM 3064 N N . LYS C 1 76 ? 10.518 -12.142 -21.904 1.00 32.19 73 LYS C N 1
ATOM 3065 C CA . LYS C 1 76 ? 11.579 -12.037 -22.930 1.00 32.70 73 LYS C CA 1
ATOM 3066 C C . LYS C 1 76 ? 11.361 -10.880 -23.893 1.00 31.37 73 LYS C C 1
ATOM 3067 O O . LYS C 1 76 ? 10.279 -10.195 -23.902 1.00 32.04 73 LYS C O 1
ATOM 3073 N N . PHE C 1 77 ? 12.381 -10.635 -24.719 1.00 27.32 74 PHE C N 1
ATOM 3074 C CA . PHE C 1 77 ? 12.264 -9.822 -25.886 1.00 27.87 74 PHE C CA 1
ATOM 3075 C C . PHE C 1 77 ? 11.974 -10.724 -27.062 1.00 27.96 74 PHE C C 1
ATOM 3076 O O . PHE C 1 77 ? 12.325 -11.891 -27.071 1.00 31.52 74 PHE C O 1
ATOM 3084 N N . SER C 1 78 ? 11.361 -10.139 -28.089 1.00 28.16 75 SER C N 1
ATOM 3085 C CA . SER C 1 78 ? 11.174 -10.822 -29.343 1.00 26.80 75 SER C CA 1
ATOM 3086 C C . SER C 1 78 ? 12.547 -11.214 -29.899 1.00 29.40 75 SER C C 1
ATOM 3087 O O . SER C 1 78 ? 13.582 -10.628 -29.528 1.00 34.61 75 SER C O 1
ATOM 3090 N N . ASP C 1 79 ? 12.523 -12.124 -30.821 1.00 29.57 76 ASP C N 1
ATOM 3091 C CA . ASP C 1 79 ? 13.785 -12.546 -31.527 1.00 31.56 76 ASP C CA 1
ATOM 3092 C C . ASP C 1 79 ? 14.469 -11.382 -32.206 1.00 32.00 76 ASP C C 1
ATOM 3093 O O . ASP C 1 79 ? 15.718 -11.248 -32.126 1.00 32.63 76 ASP C O 1
ATOM 3098 N N . GLU C 1 80 ? 13.699 -10.501 -32.861 1.00 32.42 77 GLU C N 1
ATOM 3099 C CA . GLU C 1 80 ? 14.349 -9.386 -33.541 1.00 33.89 77 GLU C CA 1
ATOM 3100 C C . GLU C 1 80 ? 14.992 -8.340 -32.554 1.00 26.10 77 GLU C C 1
ATOM 3101 O O . GLU C 1 80 ? 16.090 -7.862 -32.778 1.00 34.79 77 GLU C O 1
ATOM 3107 N N . TYR C 1 81 ? 14.280 -7.983 -31.483 1.00 27.83 78 TYR C N 1
ATOM 3108 C CA . TYR C 1 81 ? 14.782 -7.124 -30.480 1.00 25.32 78 TYR C CA 1
ATOM 3109 C C . TYR C 1 81 ? 16.064 -7.790 -29.843 1.00 28.63 78 TYR C C 1
ATOM 3110 O O . TYR C 1 81 ? 17.093 -7.081 -29.559 1.00 29.89 78 TYR C O 1
ATOM 3119 N N . THR C 1 82 ? 15.955 -9.067 -29.527 1.00 28.63 79 THR C N 1
ATOM 3120 C CA . THR C 1 82 ? 17.020 -9.825 -28.892 1.00 27.41 79 THR C CA 1
ATOM 3121 C C . THR C 1 82 ? 18.290 -9.797 -29.741 1.00 27.31 79 THR C C 1
ATOM 3122 O O . THR C 1 82 ? 19.377 -9.490 -29.255 1.00 33.62 79 THR C O 1
ATOM 3126 N N . GLN C 1 83 ? 18.147 -10.082 -30.997 1.00 28.83 80 GLN C N 1
ATOM 3127 C CA . GLN C 1 83 ? 19.305 -10.157 -31.890 1.00 31.15 80 GLN C CA 1
ATOM 3128 C C . GLN C 1 83 ? 19.775 -8.786 -32.192 1.00 29.13 80 GLN C C 1
ATOM 3129 O O . GLN C 1 83 ? 20.992 -8.596 -32.313 1.00 31.86 80 GLN C O 1
ATOM 3135 N N . ASN C 1 84 ? 18.872 -7.799 -32.308 1.00 28.66 81 ASN C N 1
ATOM 3136 C CA . ASN C 1 84 ? 19.359 -6.457 -32.662 1.00 29.97 81 ASN C CA 1
ATOM 3137 C C . ASN C 1 84 ? 20.252 -5.854 -31.545 1.00 32.52 81 ASN C C 1
ATOM 3138 O O . ASN C 1 84 ? 21.282 -5.260 -31.858 1.00 33.98 81 ASN C O 1
ATOM 3143 N N . VAL C 1 85 ? 19.906 -6.029 -30.269 1.00 27.82 82 VAL C N 1
ATOM 3144 C CA . VAL C 1 85 ? 20.670 -5.408 -29.203 1.00 30.70 82 VAL C CA 1
ATOM 3145 C C . VAL C 1 85 ? 22.071 -6.035 -29.091 1.00 32.05 82 VAL C C 1
ATOM 3146 O O . VAL C 1 85 ? 23.011 -5.333 -28.661 1.00 30.80 82 VAL C O 1
ATOM 3150 N N . LEU C 1 86 ? 22.193 -7.309 -29.438 1.00 32.51 83 LEU C N 1
ATOM 3151 C CA . LEU C 1 86 ? 23.500 -7.983 -29.483 1.00 35.22 83 LEU C CA 1
ATOM 3152 C C . LEU C 1 86 ? 24.404 -7.468 -30.535 1.00 37.93 83 LEU C C 1
ATOM 3153 O O . LEU C 1 86 ? 25.612 -7.712 -30.444 1.00 45.78 83 LEU C O 1
ATOM 3158 N N . LYS C 1 87 ? 23.881 -6.791 -31.545 1.00 32.31 84 LYS C N 1
ATOM 3159 C CA . LYS C 1 87 ? 24.788 -6.219 -32.579 1.00 43.33 84 LYS C CA 1
ATOM 3160 C C . LYS C 1 87 ? 25.520 -4.973 -32.086 1.00 38.20 84 LYS C C 1
ATOM 3161 O O . LYS C 1 87 ? 26.456 -4.546 -32.701 1.00 47.89 84 LYS C O 1
ATOM 3167 N N . ILE C 1 88 ? 25.011 -4.359 -31.025 1.00 38.63 85 ILE C N 1
ATOM 3168 C CA . ILE C 1 88 ? 25.507 -3.109 -30.447 1.00 37.58 85 ILE C CA 1
ATOM 3169 C C . ILE C 1 88 ? 26.635 -3.502 -29.485 1.00 38.88 85 ILE C C 1
ATOM 3170 O O . ILE C 1 88 ? 26.355 -4.217 -28.508 1.00 35.72 85 ILE C O 1
ATOM 3175 N N . ASP C 1 89 ? 27.870 -3.036 -29.724 1.00 41.50 86 ASP C N 1
ATOM 3176 C CA . ASP C 1 89 ? 29.019 -3.536 -28.950 1.00 44.48 86 ASP C CA 1
ATOM 3177 C C . ASP C 1 89 ? 29.627 -2.475 -27.967 1.00 39.95 86 ASP C C 1
ATOM 3178 O O . ASP C 1 89 ? 30.543 -2.774 -27.180 1.00 50.64 86 ASP C O 1
ATOM 3183 N N . GLU C 1 90 ? 29.099 -1.242 -28.029 1.00 34.57 87 GLU C N 1
ATOM 3184 C CA . GLU C 1 90 ? 29.444 -0.175 -27.142 1.00 34.72 87 GLU C CA 1
ATOM 3185 C C . GLU C 1 90 ? 28.181 0.524 -26.712 1.00 36.87 87 GLU C C 1
ATOM 3186 O O . GLU C 1 90 ? 27.117 0.380 -27.360 1.00 38.84 87 GLU C O 1
ATOM 3192 N N . THR C 1 91 ? 28.250 1.287 -25.639 1.00 29.33 88 THR C N 1
ATOM 3193 C CA . THR C 1 91 ? 27.067 2.118 -25.253 1.00 27.00 88 THR C CA 1
ATOM 3194 C C . THR C 1 91 ? 26.522 2.972 -26.421 1.00 32.08 88 THR C C 1
ATOM 3195 O O . THR C 1 91 ? 27.259 3.636 -27.137 1.00 36.40 88 THR C O 1
ATOM 3199 N N . LEU C 1 92 ? 25.199 2.841 -26.675 1.00 36.46 89 LEU C N 1
ATOM 3200 C CA . LEU C 1 92 ? 24.500 3.696 -27.583 1.00 34.15 89 LEU C CA 1
ATOM 3201 C C . LEU C 1 92 ? 23.623 4.633 -26.710 1.00 34.57 89 LEU C C 1
ATOM 3202 O O . LEU C 1 92 ? 22.696 4.182 -25.998 1.00 38.29 89 LEU C O 1
ATOM 3207 N N . GLU C 1 93 ? 23.937 5.903 -26.668 1.00 27.57 90 GLU C N 1
ATOM 3208 C CA . GLU C 1 93 ? 23.190 6.861 -25.829 1.00 36.08 90 GLU C CA 1
ATOM 3209 C C . GLU C 1 93 ? 22.206 7.670 -26.677 1.00 35.38 90 GLU C C 1
ATOM 3210 O O . GLU C 1 93 ? 22.483 8.085 -27.807 1.00 38.51 90 GLU C O 1
ATOM 3216 N N . ASN C 1 94 ? 21.069 7.948 -26.068 1.00 32.12 91 ASN C N 1
ATOM 3217 C CA . ASN C 1 94 ? 20.114 8.909 -26.635 1.00 39.52 91 ASN C CA 1
ATOM 3218 C C . ASN C 1 94 ? 19.665 8.589 -28.054 1.00 33.69 91 ASN C C 1
ATOM 3219 O O . ASN C 1 94 ? 19.521 9.481 -28.854 1.00 38.39 91 ASN C O 1
ATOM 3224 N N . LEU C 1 95 ? 19.442 7.295 -28.333 1.00 35.10 92 LEU C N 1
ATOM 3225 C CA . LEU C 1 95 ? 18.774 6.873 -29.494 1.00 35.69 92 LEU C CA 1
ATOM 3226 C C . LEU C 1 95 ? 17.341 7.564 -29.421 1.00 36.03 92 LEU C C 1
ATOM 3227 O O . LEU C 1 95 ? 16.668 7.593 -28.356 1.00 35.31 92 LEU C O 1
ATOM 3232 N N . ASN C 1 96 ? 16.964 8.172 -30.536 1.00 32.45 93 ASN C N 1
ATOM 3233 C CA . ASN C 1 96 ? 15.838 9.102 -30.671 1.00 40.17 93 ASN C CA 1
ATOM 3234 C C . ASN C 1 96 ? 15.860 9.311 -32.210 1.00 45.60 93 ASN C C 1
ATOM 3235 O O . ASN C 1 96 ? 16.799 8.853 -32.816 1.00 74.16 93 ASN C O 1
ATOM 3240 N N . GLY C 1 97 ? 14.852 9.808 -32.904 1.00 65.22 94 GLY C N 1
ATOM 3241 C CA . GLY C 1 97 ? 13.482 9.477 -32.748 1.00 56.77 94 GLY C CA 1
ATOM 3242 C C . GLY C 1 97 ? 13.447 8.307 -33.729 1.00 50.18 94 GLY C C 1
ATOM 3243 O O . GLY C 1 97 ? 13.448 7.211 -33.312 1.00 49.85 94 GLY C O 1
ATOM 3244 N N . GLU C 1 98 ? 13.563 8.555 -35.037 1.00 62.82 95 GLU C N 1
ATOM 3245 C CA . GLU C 1 98 ? 13.564 7.479 -36.052 1.00 54.24 95 GLU C CA 1
ATOM 3246 C C . GLU C 1 98 ? 14.716 6.518 -36.103 1.00 52.77 95 GLU C C 1
ATOM 3247 O O . GLU C 1 98 ? 14.529 5.362 -36.499 1.00 51.52 95 GLU C O 1
ATOM 3253 N N . LYS C 1 99 ? 15.909 6.949 -35.751 1.00 51.96 96 LYS C N 1
ATOM 3254 C CA . LYS C 1 99 ? 16.976 5.968 -35.599 1.00 52.08 96 LYS C CA 1
ATOM 3255 C C . LYS C 1 99 ? 16.574 4.855 -34.594 1.00 47.19 96 LYS C C 1
ATOM 3256 O O . LYS C 1 99 ? 17.093 3.735 -34.707 1.00 51.71 96 LYS C O 1
ATOM 3262 N N . ILE C 1 100 ? 15.652 5.132 -33.635 1.00 35.78 97 ILE C N 1
ATOM 3263 C CA . ILE C 1 100 ? 15.183 4.073 -32.710 1.00 35.47 97 ILE C CA 1
ATOM 3264 C C . ILE C 1 100 ? 14.807 2.828 -33.524 1.00 32.59 97 ILE C C 1
ATOM 3265 O O . ILE C 1 100 ? 15.112 1.699 -33.106 1.00 33.16 97 ILE C O 1
ATOM 3270 N N . LEU C 1 101 ? 14.142 3.032 -34.681 1.00 36.68 98 LEU C N 1
ATOM 3271 C CA . LEU C 1 101 ? 13.612 1.911 -35.510 1.00 34.98 98 LEU C CA 1
ATOM 3272 C C . LEU C 1 101 ? 14.660 0.955 -36.121 1.00 29.18 98 LEU C C 1
ATOM 3273 O O . LEU C 1 101 ? 14.393 -0.188 -36.444 1.00 38.61 98 LEU C O 1
ATOM 3278 N N . GLU C 1 102 ? 15.882 1.456 -36.231 1.00 36.78 99 GLU C N 1
ATOM 3279 C CA . GLU C 1 102 ? 16.995 0.609 -36.725 1.00 32.96 99 GLU C CA 1
ATOM 3280 C C . GLU C 1 102 ? 17.293 -0.551 -35.780 1.00 31.20 99 GLU C C 1
ATOM 3281 O O . GLU C 1 102 ? 17.655 -1.612 -36.222 1.00 39.91 99 GLU C O 1
ATOM 3287 N N . ILE C 1 103 ? 17.145 -0.337 -34.491 1.00 33.49 100 ILE C N 1
ATOM 3288 C CA . ILE C 1 103 ? 17.331 -1.367 -33.483 1.00 34.95 100 ILE C CA 1
ATOM 3289 C C . ILE C 1 103 ? 16.001 -1.982 -32.982 1.00 30.39 100 ILE C C 1
ATOM 3290 O O . ILE C 1 103 ? 15.918 -3.155 -32.761 1.00 32.64 100 ILE C O 1
ATOM 3295 N N . PHE C 1 104 ? 15.005 -1.133 -32.741 1.00 32.33 101 PHE C N 1
ATOM 3296 C CA . PHE C 1 104 ? 13.714 -1.579 -32.115 1.00 28.29 101 PHE C CA 1
ATOM 3297 C C . PHE C 1 104 ? 12.554 -1.232 -33.076 1.00 28.31 101 PHE C C 1
ATOM 3298 O O . PHE C 1 104 ? 11.961 -0.142 -32.960 1.00 32.77 101 PHE C O 1
ATOM 3306 N N . PRO C 1 105 ? 12.291 -2.118 -34.055 1.00 32.49 102 PRO C N 1
ATOM 3307 C CA . PRO C 1 105 ? 11.407 -1.723 -35.130 1.00 34.30 102 PRO C CA 1
ATOM 3308 C C . PRO C 1 105 ? 9.916 -1.544 -34.810 1.00 29.81 102 PRO C C 1
ATOM 3309 O O . PRO C 1 105 ? 9.206 -1.109 -35.695 1.00 36.02 102 PRO C O 1
ATOM 3313 N N . GLU C 1 106 ? 9.491 -1.876 -33.610 1.00 31.18 103 GLU C N 1
ATOM 3314 C CA . GLU C 1 106 ? 8.055 -1.795 -33.204 1.00 31.98 103 GLU C CA 1
ATOM 3315 C C . GLU C 1 106 ? 7.786 -0.601 -32.302 1.00 33.94 103 GLU C C 1
ATOM 3316 O O . GLU C 1 106 ? 6.830 -0.627 -31.505 1.00 36.65 103 GLU C O 1
ATOM 3322 N N . GLU C 1 107 ? 8.609 0.462 -32.399 1.00 32.25 104 GLU C N 1
ATOM 3323 C CA . GLU C 1 107 ? 8.481 1.601 -31.505 1.00 32.02 104 GLU C CA 1
ATOM 3324 C C . GLU C 1 107 ? 7.626 2.754 -32.050 1.00 40.38 104 GLU C C 1
ATOM 3325 O O . GLU C 1 107 ? 7.770 3.878 -31.559 1.00 39.62 104 GLU C O 1
ATOM 3331 N N . HIS C 1 108 ? 6.695 2.413 -32.982 1.00 45.05 105 HIS C N 1
ATOM 3332 C CA . HIS C 1 108 ? 6.102 3.344 -33.881 1.00 44.05 105 HIS C CA 1
ATOM 3333 C C . HIS C 1 108 ? 5.387 4.545 -33.303 1.00 66.79 105 HIS C C 1
ATOM 3334 O O . HIS C 1 108 ? 5.585 5.683 -33.863 1.00 97.71 105 HIS C O 1
ATOM 3341 N N . GLY C 1 109 ? 4.675 4.360 -32.126 1.00 50.56 106 GLY C N 1
ATOM 3342 C CA . GLY C 1 109 ? 4.213 5.752 -31.475 1.00 40.55 106 GLY C CA 1
ATOM 3343 C C . GLY C 1 109 ? 5.048 6.234 -30.292 1.00 43.40 106 GLY C C 1
ATOM 3344 O O . GLY C 1 109 ? 4.586 7.065 -29.451 1.00 35.20 106 GLY C O 1
ATOM 3345 N N . ARG C 1 110 ? 6.279 5.741 -30.213 1.00 41.66 107 ARG C N 1
ATOM 3346 C CA . ARG C 1 110 ? 7.165 6.029 -29.044 1.00 37.18 107 ARG C CA 1
ATOM 3347 C C . ARG C 1 110 ? 8.496 6.617 -29.467 1.00 36.82 107 ARG C C 1
ATOM 3348 O O . ARG C 1 110 ? 9.574 6.378 -28.804 1.00 41.34 107 ARG C O 1
ATOM 3356 N N . LEU C 1 111 ? 8.507 7.369 -30.528 1.00 32.79 108 LEU C N 1
ATOM 3357 C CA . LEU C 1 111 ? 9.797 7.762 -31.116 1.00 36.53 108 LEU C CA 1
ATOM 3358 C C . LEU C 1 111 ? 10.378 9.049 -30.498 1.00 37.27 108 LEU C C 1
ATOM 3359 O O . LEU C 1 111 ? 11.537 9.420 -30.736 1.00 48.48 108 LEU C O 1
ATOM 3364 N N . GLN C 1 112 ? 9.589 9.724 -29.675 1.00 38.38 109 GLN C N 1
ATOM 3365 C CA . GLN C 1 112 ? 10.011 10.967 -29.045 1.00 40.75 109 GLN C CA 1
ATOM 3366 C C . GLN C 1 112 ? 10.814 10.578 -27.758 1.00 43.18 109 GLN C C 1
ATOM 3367 O O . GLN C 1 112 ? 11.222 11.441 -27.026 1.00 45.60 109 GLN C O 1
ATOM 3373 N N . LYS C 1 113 ? 10.991 9.283 -27.491 1.00 37.11 110 LYS C N 1
ATOM 3374 C CA . LYS C 1 113 ? 11.701 8.782 -26.296 1.00 35.83 110 LYS C CA 1
ATOM 3375 C C . LYS C 1 113 ? 13.201 8.872 -26.537 1.00 36.66 110 LYS C C 1
ATOM 3376 O O . LYS C 1 113 ? 13.647 8.988 -27.700 1.00 36.20 110 LYS C O 1
ATOM 3382 N N . TYR C 1 114 ? 13.930 8.897 -25.415 1.00 40.25 111 TYR C N 1
ATOM 3383 C CA . TYR C 1 114 ? 15.397 8.787 -25.433 1.00 36.80 111 TYR C CA 1
ATOM 3384 C C . TYR C 1 114 ? 15.736 7.463 -24.891 1.00 32.61 111 TYR C C 1
ATOM 3385 O O . TYR C 1 114 ? 15.279 7.119 -23.801 1.00 33.11 111 TYR C O 1
ATOM 3394 N N . THR C 1 115 ? 16.545 6.694 -25.625 1.00 30.80 112 THR C N 1
ATOM 3395 C CA . THR C 1 115 ? 16.847 5.354 -25.207 1.00 30.55 112 THR C CA 1
ATOM 3396 C C . THR C 1 115 ? 18.356 5.158 -25.245 1.00 29.87 112 THR C C 1
ATOM 3397 O O . THR C 1 115 ? 19.027 5.544 -26.224 1.00 32.10 112 THR C O 1
ATOM 3401 N N . THR C 1 116 ? 18.823 4.546 -24.177 1.00 28.13 113 THR C N 1
ATOM 3402 C CA . THR C 1 116 ? 20.237 4.204 -24.022 1.00 28.07 113 THR C CA 1
ATOM 3403 C C . THR C 1 116 ? 20.354 2.708 -23.884 1.00 31.66 113 THR C C 1
ATOM 3404 O O . THR C 1 116 ? 19.617 2.060 -23.121 1.00 28.64 113 THR C O 1
ATOM 3408 N N . VAL C 1 117 ? 21.308 2.139 -24.631 1.00 29.86 114 VAL C N 1
ATOM 3409 C CA . VAL C 1 117 ? 21.538 0.725 -24.695 1.00 25.65 114 VAL C CA 1
ATOM 3410 C C . VAL C 1 117 ? 23.008 0.480 -24.235 1.00 26.41 114 VAL C C 1
ATOM 3411 O O . VAL C 1 117 ? 23.937 1.043 -24.855 1.00 29.18 114 VAL C O 1
ATOM 3415 N N . VAL C 1 118 ? 23.135 -0.299 -23.200 1.00 27.09 115 VAL C N 1
ATOM 3416 C CA . VAL C 1 118 ? 24.466 -0.601 -22.573 1.00 25.23 115 VAL C CA 1
ATOM 3417 C C . VAL C 1 118 ? 24.743 -2.105 -22.616 1.00 26.28 115 VAL C C 1
ATOM 3418 O O . VAL C 1 118 ? 24.096 -2.918 -21.923 1.00 24.47 115 VAL C O 1
ATOM 3422 N N . PRO C 1 119 ? 25.804 -2.520 -23.350 1.00 23.02 116 PRO C N 1
ATOM 3423 C CA . PRO C 1 119 ? 26.199 -3.889 -23.238 1.00 27.94 116 PRO C CA 1
ATOM 3424 C C . PRO C 1 119 ? 26.631 -4.306 -21.829 1.00 24.85 116 PRO C C 1
ATOM 3425 O O . PRO C 1 119 ? 27.268 -3.524 -21.113 1.00 27.77 116 PRO C O 1
ATOM 3429 N N . ILE C 1 120 ? 26.236 -5.511 -21.461 1.00 26.42 117 ILE C N 1
ATOM 3430 C CA . ILE C 1 120 ? 26.607 -6.162 -20.181 1.00 26.55 117 ILE C CA 1
ATOM 3431 C C . ILE C 1 120 ? 27.652 -7.196 -20.479 1.00 28.51 117 ILE C C 1
ATOM 3432 O O . ILE C 1 120 ? 27.394 -8.184 -21.113 1.00 25.59 117 ILE C O 1
ATOM 3437 N N . LEU C 1 121 ? 28.880 -6.904 -20.028 1.00 32.28 118 LEU C N 1
ATOM 3438 C CA . LEU C 1 121 ? 30.018 -7.749 -20.318 1.00 32.90 118 LEU C CA 1
ATOM 3439 C C . LEU C 1 121 ? 30.551 -8.254 -19.001 1.00 33.16 118 LEU C C 1
ATOM 3440 O O . LEU C 1 121 ? 30.544 -7.542 -18.013 1.00 28.79 118 LEU C O 1
ATOM 3445 N N . GLY C 1 122 ? 30.967 -9.506 -18.999 1.00 30.53 119 GLY C N 1
ATOM 3446 C CA . GLY C 1 122 ? 31.637 -10.112 -17.850 1.00 32.28 119 GLY C CA 1
ATOM 3447 C C . GLY C 1 122 ? 32.743 -11.003 -18.306 1.00 34.30 119 GLY C C 1
ATOM 3448 O O . GLY C 1 122 ? 32.585 -11.735 -19.233 1.00 32.66 119 GLY C O 1
ATOM 3449 N N . SER C 1 123 ? 33.908 -10.859 -17.688 1.00 42.49 120 SER C N 1
ATOM 3450 C CA . SER C 1 123 ? 35.116 -11.579 -18.136 1.00 47.93 120 SER C CA 1
ATOM 3451 C C . SER C 1 123 ? 35.385 -11.433 -19.634 1.00 54.49 120 SER C C 1
ATOM 3452 O O . SER C 1 123 ? 35.669 -12.400 -20.317 1.00 61.86 120 SER C O 1
ATOM 3455 N N . GLY C 1 124 ? 35.252 -10.192 -20.108 1.00 51.92 121 GLY C N 1
ATOM 3456 C CA . GLY C 1 124 ? 35.314 -9.825 -21.528 1.00 57.22 121 GLY C CA 1
ATOM 3457 C C . GLY C 1 124 ? 34.327 -10.512 -22.470 1.00 51.11 121 GLY C C 1
ATOM 3458 O O . GLY C 1 124 ? 34.498 -10.454 -23.680 1.00 69.62 121 GLY C O 1
ATOM 3459 N N . GLN C 1 125 ? 33.294 -11.149 -21.927 1.00 40.76 122 GLN C N 1
ATOM 3460 C CA . GLN C 1 125 ? 32.205 -11.818 -22.751 1.00 42.97 122 GLN C CA 1
ATOM 3461 C C . GLN C 1 125 ? 30.893 -11.038 -22.772 1.00 42.70 122 GLN C C 1
ATOM 3462 O O . GLN C 1 125 ? 30.582 -10.399 -21.791 1.00 36.77 122 GLN C O 1
ATOM 3468 N N . ARG C 1 126 ? 30.131 -11.107 -23.878 1.00 36.39 123 ARG C N 1
ATOM 3469 C CA . ARG C 1 126 ? 28.839 -10.407 -23.943 1.00 30.51 123 ARG C CA 1
ATOM 3470 C C . ARG C 1 126 ? 27.731 -11.264 -23.309 1.00 33.12 123 ARG C C 1
ATOM 3471 O O . ARG C 1 126 ? 27.330 -12.252 -23.899 1.00 48.30 123 ARG C O 1
ATOM 3479 N N . LEU C 1 127 ? 27.224 -10.859 -22.150 1.00 31.04 124 LEU C N 1
ATOM 3480 C CA . LEU C 1 127 ? 26.306 -11.712 -21.365 1.00 29.94 124 LEU C CA 1
ATOM 3481 C C . LEU C 1 127 ? 24.858 -11.190 -21.419 1.00 29.05 124 LEU C C 1
ATOM 3482 O O . LEU C 1 127 ? 23.947 -11.948 -21.035 1.00 33.19 124 LEU C O 1
ATOM 3487 N N . GLY C 1 128 ? 24.679 -9.938 -21.807 1.00 25.11 125 GLY C N 1
ATOM 3488 C CA . GLY C 1 128 ? 23.319 -9.333 -21.896 1.00 28.86 125 GLY C CA 1
ATOM 3489 C C . GLY C 1 128 ? 23.443 -7.893 -22.225 1.00 25.56 125 GLY C C 1
ATOM 3490 O O . GLY C 1 128 ? 24.486 -7.444 -22.743 1.00 30.06 125 GLY C O 1
ATOM 3491 N N . THR C 1 129 ? 22.355 -7.133 -21.972 1.00 24.91 126 THR C N 1
ATOM 3492 C CA . THR C 1 129 ? 22.225 -5.772 -22.332 1.00 26.47 126 THR C CA 1
ATOM 3493 C C . THR C 1 129 ? 21.261 -5.112 -21.346 1.00 23.51 126 THR C C 1
ATOM 3494 O O . THR C 1 129 ? 20.278 -5.760 -20.886 1.00 26.31 126 THR C O 1
ATOM 3498 N N . LEU C 1 130 ? 21.582 -3.892 -21.023 1.00 23.49 127 LEU C N 1
ATOM 3499 C CA . LEU C 1 130 ? 20.815 -2.980 -20.225 1.00 22.34 127 LEU C CA 1
ATOM 3500 C C . LEU C 1 130 ? 20.174 -1.967 -21.162 1.00 27.64 127 LEU C C 1
ATOM 3501 O O . LEU C 1 130 ? 20.824 -1.340 -21.977 1.00 26.33 127 LEU C O 1
ATOM 3506 N N . VAL C 1 131 ? 18.851 -1.799 -21.062 1.00 27.61 128 VAL C N 1
ATOM 3507 C CA . VAL C 1 131 ? 18.157 -0.825 -21.950 1.00 25.45 128 VAL C CA 1
ATOM 3508 C C . VAL C 1 131 ? 17.384 0.141 -21.037 1.00 25.84 128 VAL C C 1
ATOM 3509 O O . VAL C 1 131 ? 16.662 -0.356 -20.084 1.00 27.70 128 VAL C O 1
ATOM 3513 N N . LEU C 1 132 ? 17.562 1.455 -21.256 1.00 25.42 129 LEU C N 1
ATOM 3514 C CA . LEU C 1 132 ? 16.984 2.486 -20.436 1.00 25.68 129 LEU C CA 1
ATOM 3515 C C . LEU C 1 132 ? 16.249 3.406 -21.330 1.00 30.93 129 LEU C C 1
ATOM 3516 O O . LEU C 1 132 ? 16.757 3.778 -22.340 1.00 25.77 129 LEU C O 1
ATOM 3521 N N . SER C 1 133 ? 15.004 3.771 -20.993 1.00 30.60 130 SER C N 1
ATOM 3522 C CA . SER C 1 133 ? 14.303 4.673 -21.897 1.00 29.04 130 SER C CA 1
ATOM 3523 C C . SER C 1 133 ? 13.391 5.621 -21.123 1.00 33.95 130 SER C C 1
ATOM 3524 O O . SER C 1 133 ? 12.710 5.209 -20.171 1.00 29.01 130 SER C O 1
ATOM 3527 N N . ARG C 1 134 ? 13.323 6.859 -21.556 1.00 31.37 131 ARG C N 1
ATOM 3528 C CA . ARG C 1 134 ? 12.443 7.822 -20.914 1.00 35.65 131 ARG C CA 1
ATOM 3529 C C . ARG C 1 134 ? 12.039 8.935 -21.860 1.00 37.91 131 ARG C C 1
ATOM 3530 O O . ARG C 1 134 ? 12.644 9.145 -22.968 1.00 32.71 131 ARG C O 1
ATOM 3538 N N . TYR C 1 135 ? 10.967 9.635 -21.429 1.00 37.44 132 TYR C N 1
ATOM 3539 C CA . TYR C 1 135 ? 10.494 10.770 -22.188 1.00 38.92 132 TYR C CA 1
ATOM 3540 C C . TYR C 1 135 ? 11.260 12.012 -21.802 1.00 33.64 132 TYR C C 1
ATOM 3541 O O . TYR C 1 135 ? 11.787 12.098 -20.670 1.00 40.05 132 TYR C O 1
ATOM 3550 N N . SER C 1 136 ? 11.287 12.956 -22.757 1.00 37.44 133 SER C N 1
ATOM 3551 C CA A SER C 1 136 ? 11.467 14.400 -22.426 0.50 44.29 133 SER C CA 1
ATOM 3552 C CA B SER C 1 136 ? 11.469 14.386 -22.501 0.50 40.88 133 SER C CA 1
ATOM 3553 C C . SER C 1 136 ? 12.923 14.865 -22.285 1.00 39.69 133 SER C C 1
ATOM 3554 O O . SER C 1 136 ? 13.328 15.874 -22.888 1.00 45.06 133 SER C O 1
ATOM 3559 N N . ASN C 1 137 ? 13.678 14.145 -21.462 1.00 42.78 134 ASN C N 1
ATOM 3560 C CA . ASN C 1 137 ? 15.047 14.491 -21.101 1.00 36.57 134 ASN C CA 1
ATOM 3561 C C . ASN C 1 137 ? 16.014 13.445 -21.617 1.00 40.94 134 ASN C C 1
ATOM 3562 O O . ASN C 1 137 ? 15.916 12.265 -21.243 1.00 38.33 134 ASN C O 1
ATOM 3567 N N . SER C 1 138 ? 16.932 13.899 -22.470 1.00 41.94 135 SER C N 1
ATOM 3568 C CA . SER C 1 138 ? 18.083 13.092 -22.878 1.00 35.79 135 SER C CA 1
ATOM 3569 C C . SER C 1 138 ? 18.894 12.707 -21.653 1.00 34.43 135 SER C C 1
ATOM 3570 O O . SER C 1 138 ? 18.829 13.364 -20.579 1.00 37.17 135 SER C O 1
ATOM 3573 N N . PHE C 1 139 ? 19.583 11.591 -21.778 1.00 34.13 136 PHE C N 1
ATOM 3574 C CA . PHE C 1 139 ? 20.573 11.139 -20.806 1.00 35.09 136 PHE C CA 1
ATOM 3575 C C . PHE C 1 139 ? 21.892 11.945 -20.909 1.00 39.01 136 PHE C C 1
ATOM 3576 O O . PHE C 1 139 ? 22.381 12.208 -22.013 1.00 45.43 136 PHE C O 1
ATOM 3584 N N . ASN C 1 140 ? 22.502 12.275 -19.766 1.00 30.51 137 ASN C N 1
ATOM 3585 C CA . ASN C 1 140 ? 23.780 12.961 -19.770 1.00 32.09 137 ASN C CA 1
ATOM 3586 C C . ASN C 1 140 ? 24.840 11.984 -19.281 1.00 30.55 137 ASN C C 1
ATOM 3587 O O . ASN C 1 140 ? 24.585 10.832 -19.009 1.00 31.28 137 ASN C O 1
ATOM 3592 N N . ASP C 1 141 ? 26.050 12.503 -19.147 1.00 34.21 138 ASP C N 1
ATOM 3593 C CA . ASP C 1 141 ? 27.217 11.647 -18.817 1.00 31.30 138 ASP C CA 1
ATOM 3594 C C . ASP C 1 141 ? 27.176 11.117 -17.415 1.00 27.71 138 ASP C C 1
ATOM 3595 O O . ASP C 1 141 ? 27.652 10.020 -17.168 1.00 30.69 138 ASP C O 1
ATOM 3600 N N . ASP C 1 142 ? 26.556 11.875 -16.489 1.00 32.04 139 ASP C N 1
ATOM 3601 C CA . ASP C 1 142 ? 26.334 11.373 -15.136 1.00 34.82 139 ASP C CA 1
ATOM 3602 C C . ASP C 1 142 ? 25.375 10.164 -15.170 1.00 29.87 139 ASP C C 1
ATOM 3603 O O . ASP C 1 142 ? 25.579 9.162 -14.474 1.00 27.12 139 ASP C O 1
ATOM 3608 N N . ASP C 1 143 ? 24.345 10.259 -16.002 1.00 29.77 140 ASP C N 1
ATOM 3609 C CA . ASP C 1 143 ? 23.436 9.134 -16.184 1.00 32.75 140 ASP C CA 1
ATOM 3610 C C . ASP C 1 143 ? 24.154 7.943 -16.737 1.00 27.18 140 ASP C C 1
ATOM 3611 O O . ASP C 1 143 ? 23.917 6.814 -16.312 1.00 28.99 140 ASP C O 1
ATOM 3616 N N . LEU C 1 144 ? 25.064 8.195 -17.701 1.00 32.01 141 LEU C N 1
ATOM 3617 C CA . LEU C 1 144 ? 25.900 7.088 -18.249 1.00 27.73 141 LEU C CA 1
ATOM 3618 C C . LEU C 1 144 ? 26.812 6.427 -17.228 1.00 27.55 141 LEU C C 1
ATOM 3619 O O . LEU C 1 144 ? 26.995 5.218 -17.271 1.00 27.70 141 LEU C O 1
ATOM 3624 N N . VAL C 1 145 ? 27.344 7.214 -16.283 1.00 28.30 142 VAL C N 1
ATOM 3625 C CA . VAL C 1 145 ? 28.111 6.633 -15.200 1.00 26.22 142 VAL C CA 1
ATOM 3626 C C . VAL C 1 145 ? 27.300 5.598 -14.458 1.00 22.70 142 VAL C C 1
ATOM 3627 O O . VAL C 1 145 ? 27.678 4.477 -14.291 1.00 24.77 142 VAL C O 1
ATOM 3631 N N . ILE C 1 146 ? 26.072 5.994 -14.096 1.00 27.30 143 ILE C N 1
ATOM 3632 C CA . ILE C 1 146 ? 25.211 5.137 -13.325 1.00 26.24 143 ILE C CA 1
ATOM 3633 C C . ILE C 1 146 ? 24.813 3.901 -14.122 1.00 23.26 143 ILE C C 1
ATOM 3634 O O . ILE C 1 146 ? 24.899 2.787 -13.598 1.00 25.30 143 ILE C O 1
ATOM 3639 N N . ALA C 1 147 ? 24.450 4.093 -15.395 1.00 25.09 144 ALA C N 1
ATOM 3640 C CA . ALA C 1 147 ? 24.057 2.994 -16.282 1.00 25.11 144 ALA C CA 1
ATOM 3641 C C . ALA C 1 147 ? 25.157 1.998 -16.509 1.00 23.37 144 ALA C C 1
ATOM 3642 O O . ALA C 1 147 ? 24.980 0.818 -16.482 1.00 24.11 144 ALA C O 1
ATOM 3644 N N . GLU C 1 148 ? 26.354 2.566 -16.769 1.00 24.36 145 GLU C N 1
ATOM 3645 C CA . GLU C 1 148 ? 27.465 1.669 -17.123 1.00 23.60 145 GLU C CA 1
ATOM 3646 C C . GLU C 1 148 ? 28.020 0.928 -15.927 1.00 24.23 145 GLU C C 1
ATOM 3647 O O . GLU C 1 148 ? 28.361 -0.249 -16.056 1.00 24.02 145 GLU C O 1
ATOM 3653 N N . TYR C 1 149 ? 28.085 1.537 -14.755 1.00 23.63 146 TYR C N 1
ATOM 3654 C CA . TYR C 1 149 ? 28.556 0.771 -13.653 1.00 28.35 146 TYR C CA 1
ATOM 3655 C C . TYR C 1 149 ? 27.474 -0.259 -13.183 1.00 22.60 146 TYR C C 1
ATOM 3656 O O . TYR C 1 149 ? 27.791 -1.364 -12.825 1.00 22.87 146 TYR C O 1
ATOM 3665 N N . SER C 1 150 ? 26.186 0.112 -13.313 1.00 26.31 147 SER C N 1
ATOM 3666 C CA . SER C 1 150 ? 25.160 -0.905 -13.088 1.00 25.37 147 SER C CA 1
ATOM 3667 C C . SER C 1 150 ? 25.220 -2.096 -14.041 1.00 20.48 147 SER C C 1
ATOM 3668 O O . SER C 1 150 ? 25.086 -3.231 -13.578 1.00 23.49 147 SER C O 1
ATOM 3671 N N . ALA C 1 151 ? 25.428 -1.847 -15.358 1.00 21.07 148 ALA C N 1
ATOM 3672 C CA . ALA C 1 151 ? 25.637 -2.912 -16.359 1.00 22.24 148 ALA C CA 1
ATOM 3673 C C . ALA C 1 151 ? 26.832 -3.796 -15.973 1.00 21.57 148 ALA C C 1
ATOM 3674 O O . ALA C 1 151 ? 26.770 -4.994 -16.097 1.00 23.89 148 ALA C O 1
ATOM 3676 N N . THR C 1 152 ? 27.946 -3.143 -15.588 1.00 25.23 149 THR C N 1
ATOM 3677 C CA . THR C 1 152 ? 29.097 -3.897 -15.142 1.00 25.23 149 THR C CA 1
ATOM 3678 C C . THR C 1 152 ? 28.834 -4.814 -13.932 1.00 22.07 149 THR C C 1
ATOM 3679 O O . THR C 1 152 ? 29.283 -5.940 -13.875 1.00 25.11 149 THR C O 1
ATOM 3683 N N . VAL C 1 153 ? 28.093 -4.334 -12.952 1.00 21.80 150 VAL C N 1
ATOM 3684 C CA . VAL C 1 153 ? 27.672 -5.122 -11.797 1.00 24.71 150 VAL C CA 1
ATOM 3685 C C . VAL C 1 153 ? 26.833 -6.353 -12.180 1.00 22.73 150 VAL C C 1
ATOM 3686 O O . VAL C 1 153 ? 27.089 -7.450 -11.739 1.00 24.82 150 VAL C O 1
ATOM 3690 N N . VAL C 1 154 ? 25.870 -6.149 -13.093 1.00 23.92 151 VAL C N 1
ATOM 3691 C CA . VAL C 1 154 ? 25.152 -7.263 -13.624 1.00 23.42 151 VAL C CA 1
ATOM 3692 C C . VAL C 1 154 ? 26.087 -8.330 -14.235 1.00 23.32 151 VAL C C 1
ATOM 3693 O O . VAL C 1 154 ? 25.980 -9.503 -13.883 1.00 23.56 151 VAL C O 1
ATOM 3697 N N . GLY C 1 155 ? 27.059 -7.879 -15.028 1.00 24.26 152 GLY C N 1
ATOM 3698 C CA . GLY C 1 155 ? 28.039 -8.768 -15.647 1.00 27.51 152 GLY C CA 1
ATOM 3699 C C . GLY C 1 155 ? 28.816 -9.569 -14.631 1.00 27.90 152 GLY C C 1
ATOM 3700 O O . GLY C 1 155 ? 29.065 -10.740 -14.820 1.00 27.48 152 GLY C O 1
ATOM 3701 N N . LEU C 1 156 ? 29.110 -8.945 -13.506 1.00 27.12 153 LEU C N 1
ATOM 3702 C CA . LEU C 1 156 ? 29.824 -9.629 -12.379 1.00 33.37 153 LEU C CA 1
ATOM 3703 C C . LEU C 1 156 ? 28.967 -10.675 -11.678 1.00 31.35 153 LEU C C 1
ATOM 3704 O O . LEU C 1 156 ? 29.457 -11.609 -11.148 1.00 31.46 153 LEU C O 1
ATOM 3709 N N . GLU C 1 157 ? 27.665 -10.484 -11.688 1.00 35.78 154 GLU C N 1
ATOM 3710 C CA A GLU C 1 157 ? 26.736 -11.347 -10.966 0.50 32.11 154 GLU C CA 1
ATOM 3711 C CA B GLU C 1 157 ? 26.732 -11.366 -10.981 0.50 34.02 154 GLU C CA 1
ATOM 3712 C C . GLU C 1 157 ? 26.181 -12.498 -11.818 1.00 37.32 154 GLU C C 1
ATOM 3713 O O . GLU C 1 157 ? 25.773 -13.508 -11.281 1.00 46.74 154 GLU C O 1
ATOM 3724 N N . ILE C 1 158 ? 26.165 -12.318 -13.133 1.00 40.52 155 ILE C N 1
ATOM 3725 C CA . ILE C 1 158 ? 25.825 -13.378 -14.095 1.00 49.06 155 ILE C CA 1
ATOM 3726 C C . ILE C 1 158 ? 27.024 -14.293 -14.426 1.00 61.11 155 ILE C C 1
ATOM 3727 O O . ILE C 1 158 ? 26.862 -15.509 -14.568 1.00 67.72 155 ILE C O 1
ATOM 3732 N N . LEU C 1 159 ? 28.194 -13.659 -14.607 1.00 57.50 156 LEU C N 1
ATOM 3733 C CA . LEU C 1 159 ? 29.492 -14.273 -14.971 1.00 54.19 156 LEU C CA 1
ATOM 3734 C C . LEU C 1 159 ? 29.779 -15.548 -14.184 1.00 65.29 156 LEU C C 1
ATOM 3735 O O . LEU C 1 159 ? 29.516 -16.637 -14.712 1.00 68.95 156 LEU C O 1
ATOM 3741 N N . MET D 1 4 ? 64.581 -36.077 15.157 1.00 37.49 1 MET D N 1
ATOM 3742 C CA . MET D 1 4 ? 64.283 -34.926 14.216 1.00 38.41 1 MET D CA 1
ATOM 3743 C C . MET D 1 4 ? 63.592 -35.443 12.961 1.00 29.33 1 MET D C 1
ATOM 3744 O O . MET D 1 4 ? 64.090 -36.370 12.279 1.00 27.32 1 MET D O 1
ATOM 3749 N N . ALA D 1 5 ? 62.453 -34.834 12.626 1.00 26.31 2 ALA D N 1
ATOM 3750 C CA . ALA D 1 5 ? 61.825 -35.217 11.426 1.00 24.04 2 ALA D CA 1
ATOM 3751 C C . ALA D 1 5 ? 62.760 -35.048 10.205 1.00 22.11 2 ALA D C 1
ATOM 3752 O O . ALA D 1 5 ? 63.460 -34.055 10.093 1.00 26.06 2 ALA D O 1
ATOM 3754 N N . SER D 1 6 ? 62.667 -35.964 9.282 1.00 21.10 3 SER D N 1
ATOM 3755 C CA . SER D 1 6 ? 63.317 -35.891 7.998 1.00 22.07 3 SER D CA 1
ATOM 3756 C C . SER D 1 6 ? 63.019 -34.547 7.334 1.00 24.67 3 SER D C 1
ATOM 3757 O O . SER D 1 6 ? 61.952 -33.904 7.520 1.00 24.63 3 SER D O 1
ATOM 3760 N N . GLU D 1 7 ? 63.948 -34.108 6.515 1.00 21.30 4 GLU D N 1
ATOM 3761 C CA . GLU D 1 7 ? 63.894 -32.823 5.908 1.00 21.01 4 GLU D CA 1
ATOM 3762 C C . GLU D 1 7 ? 62.639 -32.619 5.038 1.00 22.66 4 GLU D C 1
ATOM 3763 O O . GLU D 1 7 ? 61.977 -31.578 5.159 1.00 21.08 4 GLU D O 1
ATOM 3769 N N . VAL D 1 8 ? 62.346 -33.635 4.253 1.00 20.14 5 VAL D N 1
ATOM 3770 C CA . VAL D 1 8 ? 61.151 -33.566 3.396 1.00 20.18 5 VAL D CA 1
ATOM 3771 C C . VAL D 1 8 ? 59.827 -33.424 4.273 1.00 21.28 5 VAL D C 1
ATOM 3772 O O . VAL D 1 8 ? 58.948 -32.661 3.875 1.00 21.04 5 VAL D O 1
ATOM 3776 N N . LEU D 1 9 ? 59.827 -34.000 5.432 1.00 17.98 6 LEU D N 1
ATOM 3777 C CA . LEU D 1 9 ? 58.640 -33.871 6.361 1.00 22.47 6 LEU D CA 1
ATOM 3778 C C . LEU D 1 9 ? 58.594 -32.515 7.018 1.00 23.57 6 LEU D C 1
ATOM 3779 O O . LEU D 1 9 ? 57.537 -31.840 7.132 1.00 22.08 6 LEU D O 1
ATOM 3784 N N . GLN D 1 10 ? 59.760 -31.955 7.441 1.00 20.97 7 GLN D N 1
ATOM 3785 C CA . GLN D 1 10 ? 59.786 -30.606 7.942 1.00 22.07 7 GLN D CA 1
ATOM 3786 C C . GLN D 1 10 ? 59.303 -29.575 6.891 1.00 20.15 7 GLN D C 1
ATOM 3787 O O . GLN D 1 10 ? 58.642 -28.599 7.261 1.00 23.61 7 GLN D O 1
ATOM 3793 N N . LYS D 1 11 ? 59.696 -29.752 5.624 1.00 20.21 8 LYS D N 1
ATOM 3794 C CA . LYS D 1 11 ? 59.408 -28.831 4.573 1.00 20.31 8 LYS D CA 1
ATOM 3795 C C . LYS D 1 11 ? 57.881 -28.968 4.220 1.00 21.79 8 LYS D C 1
ATOM 3796 O O . LYS D 1 11 ? 57.269 -27.904 4.038 1.00 22.97 8 LYS D O 1
ATOM 3802 N N . THR D 1 12 ? 57.467 -30.189 4.156 1.00 19.76 9 THR D N 1
ATOM 3803 C CA . THR D 1 12 ? 55.936 -30.490 3.969 1.00 23.77 9 THR D CA 1
ATOM 3804 C C . THR D 1 12 ? 55.174 -29.737 5.037 1.00 23.61 9 THR D C 1
ATOM 3805 O O . THR D 1 12 ? 54.106 -29.084 4.748 1.00 23.25 9 THR D O 1
ATOM 3809 N N . ARG D 1 13 ? 55.640 -29.825 6.254 1.00 19.71 10 ARG D N 1
ATOM 3810 C CA . ARG D 1 13 ? 54.941 -29.170 7.388 1.00 24.12 10 ARG D CA 1
ATOM 3811 C C . ARG D 1 13 ? 54.898 -27.662 7.293 1.00 23.64 10 ARG D C 1
ATOM 3812 O O . ARG D 1 13 ? 53.917 -27.042 7.640 1.00 23.03 10 ARG D O 1
ATOM 3820 N N . LYS D 1 14 ? 55.977 -27.034 6.792 1.00 20.84 11 LYS D N 1
ATOM 3821 C CA . LYS D 1 14 ? 55.986 -25.618 6.553 1.00 20.83 11 LYS D CA 1
ATOM 3822 C C . LYS D 1 14 ? 54.988 -25.250 5.411 1.00 22.73 11 LYS D C 1
ATOM 3823 O O . LYS D 1 14 ? 54.253 -24.244 5.554 1.00 26.81 11 LYS D O 1
ATOM 3829 N N . ILE D 1 15 ? 54.969 -26.003 4.333 1.00 20.48 12 ILE D N 1
ATOM 3830 C CA . ILE D 1 15 ? 54.058 -25.723 3.254 1.00 21.08 12 ILE D CA 1
ATOM 3831 C C . ILE D 1 15 ? 52.585 -25.850 3.832 1.00 25.14 12 ILE D C 1
ATOM 3832 O O . ILE D 1 15 ? 51.752 -24.913 3.562 1.00 25.89 12 ILE D O 1
ATOM 3837 N N . ASN D 1 16 ? 52.331 -26.890 4.589 1.00 20.57 13 ASN D N 1
ATOM 3838 C CA . ASN D 1 16 ? 50.936 -27.211 5.120 1.00 24.13 13 ASN D CA 1
ATOM 3839 C C . ASN D 1 16 ? 50.483 -26.162 6.107 1.00 27.66 13 ASN D C 1
ATOM 3840 O O . ASN D 1 16 ? 49.257 -25.769 6.095 1.00 29.94 13 ASN D O 1
ATOM 3845 N N . LYS D 1 17 ? 51.373 -25.619 6.906 1.00 25.64 14 LYS D N 1
ATOM 3846 C CA . LYS D 1 17 ? 51.032 -24.449 7.717 1.00 29.47 14 LYS D CA 1
ATOM 3847 C C . LYS D 1 17 ? 50.662 -23.258 6.921 1.00 30.75 14 LYS D C 1
ATOM 3848 O O . LYS D 1 17 ? 49.701 -22.536 7.312 1.00 31.49 14 LYS D O 1
ATOM 3854 N N . THR D 1 18 ? 51.390 -22.981 5.851 1.00 25.34 15 THR D N 1
ATOM 3855 C CA . THR D 1 18 ? 50.993 -21.932 4.949 1.00 28.62 15 THR D CA 1
ATOM 3856 C C . THR D 1 18 ? 49.576 -22.162 4.355 1.00 31.72 15 THR D C 1
ATOM 3857 O O . THR D 1 18 ? 48.747 -21.257 4.339 1.00 38.63 15 THR D O 1
ATOM 3861 N N . LEU D 1 19 ? 49.347 -23.383 3.916 1.00 27.02 16 LEU D N 1
ATOM 3862 C CA . LEU D 1 19 ? 48.034 -23.840 3.361 1.00 27.43 16 LEU D CA 1
ATOM 3863 C C . LEU D 1 19 ? 46.915 -23.767 4.379 1.00 38.67 16 LEU D C 1
ATOM 3864 O O . LEU D 1 19 ? 45.818 -23.251 4.073 1.00 38.41 16 LEU D O 1
ATOM 3869 N N . GLN D 1 20 ? 47.171 -24.312 5.565 1.00 44.96 17 GLN D N 1
ATOM 3870 C CA . GLN D 1 20 ? 46.161 -24.415 6.636 1.00 45.53 17 GLN D CA 1
ATOM 3871 C C . GLN D 1 20 ? 45.755 -23.058 7.137 1.00 53.77 17 GLN D C 1
ATOM 3872 O O . GLN D 1 20 ? 44.630 -22.947 7.710 1.00 109.04 17 GLN D O 1
ATOM 3878 N N . THR D 1 21 ? 46.538 -22.090 6.801 1.00 37.23 18 THR D N 1
ATOM 3879 C CA . THR D 1 21 ? 46.285 -20.767 7.181 1.00 50.60 18 THR D CA 1
ATOM 3880 C C . THR D 1 21 ? 45.493 -20.042 6.166 1.00 64.51 18 THR D C 1
ATOM 3881 O O . THR D 1 21 ? 44.347 -19.716 6.450 1.00 85.00 18 THR D O 1
ATOM 3885 N N A SER D 1 22 ? 45.884 -20.235 4.915 0.50 57.97 19 SER D N 1
ATOM 3886 N N B SER D 1 22 ? 45.901 -20.139 4.906 0.50 56.36 19 SER D N 1
ATOM 3887 C CA A SER D 1 22 ? 45.286 -19.492 3.856 0.50 56.18 19 SER D CA 1
ATOM 3888 C CA B SER D 1 22 ? 45.326 -19.293 3.900 0.50 52.42 19 SER D CA 1
ATOM 3889 C C A SER D 1 22 ? 44.655 -20.118 2.654 0.50 61.96 19 SER D C 1
ATOM 3890 C C B SER D 1 22 ? 44.732 -19.966 2.706 0.50 42.95 19 SER D C 1
ATOM 3891 O O A SER D 1 22 ? 44.021 -19.412 1.951 0.50 67.83 19 SER D O 1
ATOM 3892 O O B SER D 1 22 ? 44.099 -19.259 1.912 0.50 27.24 19 SER D O 1
ATOM 3897 N N A GLY D 1 23 ? 45.087 -21.324 2.302 0.50 72.31 20 GLY D N 1
ATOM 3898 N N B GLY D 1 23 ? 45.134 -21.235 2.490 0.50 59.00 20 GLY D N 1
ATOM 3899 C CA A GLY D 1 23 ? 44.714 -22.026 1.073 0.50 62.17 20 GLY D CA 1
ATOM 3900 C CA B GLY D 1 23 ? 45.074 -21.871 1.114 0.50 46.73 20 GLY D CA 1
ATOM 3901 C C A GLY D 1 23 ? 45.744 -21.677 -0.023 0.50 48.45 20 GLY D C 1
ATOM 3902 C C B GLY D 1 23 ? 46.341 -21.518 0.284 0.50 33.54 20 GLY D C 1
ATOM 3903 O O A GLY D 1 23 ? 45.409 -21.735 -1.248 0.50 61.75 20 GLY D O 1
ATOM 3904 O O B GLY D 1 23 ? 47.268 -20.913 0.811 0.50 39.13 20 GLY D O 1
ATOM 3905 N N A GLY D 1 24 ? 46.945 -21.247 0.427 0.50 47.49 21 GLY D N 1
ATOM 3906 N N B GLY D 1 24 ? 46.363 -21.915 -0.980 0.50 51.20 21 GLY D N 1
ATOM 3907 C CA A GLY D 1 24 ? 48.062 -20.834 -0.449 0.50 44.17 21 GLY D CA 1
ATOM 3908 C CA B GLY D 1 24 ? 45.292 -21.714 -1.948 0.50 34.62 21 GLY D CA 1
ATOM 3909 C C A GLY D 1 24 ? 47.809 -19.591 -1.315 0.50 31.79 21 GLY D C 1
ATOM 3910 C C B GLY D 1 24 ? 44.639 -20.328 -1.982 0.50 34.37 21 GLY D C 1
ATOM 3911 O O A GLY D 1 24 ? 48.685 -18.770 -1.633 0.50 18.90 21 GLY D O 1
ATOM 3912 O O B GLY D 1 24 ? 44.405 -19.698 -2.991 0.50 41.75 21 GLY D O 1
ATOM 3913 N N A SER D 1 25 ? 46.494 -19.530 -1.585 0.50 32.11 22 SER D N 1
ATOM 3914 N N B SER D 1 25 ? 44.418 -19.824 -0.820 0.50 28.68 22 SER D N 1
ATOM 3915 C CA A SER D 1 25 ? 45.453 -18.782 -2.318 0.50 33.38 22 SER D CA 1
ATOM 3916 C CA B SER D 1 25 ? 43.713 -18.584 -0.721 0.50 34.42 22 SER D CA 1
ATOM 3917 C C A SER D 1 25 ? 44.677 -17.717 -1.620 0.50 35.87 22 SER D C 1
ATOM 3918 C C B SER D 1 25 ? 44.369 -17.302 -0.694 0.50 43.22 22 SER D C 1
ATOM 3919 O O A SER D 1 25 ? 43.843 -17.993 -0.751 0.50 44.54 22 SER D O 1
ATOM 3920 O O B SER D 1 25 ? 44.816 -16.913 0.380 0.50 65.99 22 SER D O 1
ATOM 3925 N N A SER D 1 26 ? 44.878 -16.527 -2.121 0.50 26.81 23 SER D N 1
ATOM 3926 N N B SER D 1 26 ? 44.581 -16.685 -1.832 0.50 36.22 23 SER D N 1
ATOM 3927 C CA A SER D 1 26 ? 44.269 -15.357 -1.607 0.50 28.12 23 SER D CA 1
ATOM 3928 C CA B SER D 1 26 ? 44.656 -15.276 -1.653 0.50 41.27 23 SER D CA 1
ATOM 3929 C C A SER D 1 26 ? 43.537 -14.601 -2.689 0.50 24.33 23 SER D C 1
ATOM 3930 C C B SER D 1 26 ? 43.631 -14.571 -2.587 0.50 35.84 23 SER D C 1
ATOM 3931 O O A SER D 1 26 ? 43.821 -14.723 -3.821 0.50 33.34 23 SER D O 1
ATOM 3932 O O B SER D 1 26 ? 43.762 -14.677 -3.760 0.50 35.37 23 SER D O 1
ATOM 3937 N N A VAL D 1 27 ? 42.488 -13.907 -2.316 0.50 27.00 24 VAL D N 1
ATOM 3938 N N B VAL D 1 27 ? 42.570 -13.946 -2.060 0.50 30.84 24 VAL D N 1
ATOM 3939 C CA A VAL D 1 27 ? 41.868 -13.028 -3.266 0.50 26.08 24 VAL D CA 1
ATOM 3940 C CA B VAL D 1 27 ? 41.781 -13.193 -2.977 0.50 32.04 24 VAL D CA 1
ATOM 3941 C C A VAL D 1 27 ? 42.533 -11.670 -3.128 0.50 25.61 24 VAL D C 1
ATOM 3942 C C B VAL D 1 27 ? 42.605 -12.041 -3.517 0.50 29.81 24 VAL D C 1
ATOM 3943 O O A VAL D 1 27 ? 43.179 -11.240 -2.244 0.50 36.53 24 VAL D O 1
ATOM 3944 O O B VAL D 1 27 ? 43.053 -12.625 -4.553 0.50 43.75 24 VAL D O 1
ATOM 3951 N N . SER D 1 28 ? 42.689 -11.070 -4.304 1.00 33.51 25 SER D N 1
ATOM 3952 C CA . SER D 1 28 ? 43.620 -10.032 -4.589 1.00 30.73 25 SER D CA 1
ATOM 3953 C C . SER D 1 28 ? 42.794 -9.103 -5.460 1.00 29.10 25 SER D C 1
ATOM 3954 O O . SER D 1 28 ? 42.207 -9.494 -6.492 1.00 34.07 25 SER D O 1
ATOM 3957 N N . PHE D 1 29 ? 42.777 -7.870 -5.036 1.00 33.29 26 PHE D N 1
ATOM 3958 C CA . PHE D 1 29 ? 42.177 -6.783 -5.739 1.00 28.87 26 PHE D CA 1
ATOM 3959 C C . PHE D 1 29 ? 43.275 -5.838 -6.223 1.00 28.28 26 PHE D C 1
ATOM 3960 O O . PHE D 1 29 ? 43.055 -4.659 -6.393 1.00 27.98 26 PHE D O 1
ATOM 3968 N N . ASP D 1 30 ? 44.484 -6.368 -6.491 1.00 30.32 27 ASP D N 1
ATOM 3969 C CA . ASP D 1 30 ? 45.521 -5.516 -7.049 1.00 32.95 27 ASP D CA 1
ATOM 3970 C C . ASP D 1 30 ? 45.177 -4.851 -8.406 1.00 29.63 27 ASP D C 1
ATOM 3971 O O . ASP D 1 30 ? 45.560 -3.697 -8.674 1.00 29.28 27 ASP D O 1
ATOM 3976 N N . LEU D 1 31 ? 44.435 -5.551 -9.271 1.00 28.70 28 LEU D N 1
ATOM 3977 C CA . LEU D 1 31 ? 44.059 -4.937 -10.530 1.00 32.31 28 LEU D CA 1
ATOM 3978 C C . LEU D 1 31 ? 43.092 -3.730 -10.363 1.00 25.63 28 LEU D C 1
ATOM 3979 O O . LEU D 1 31 ? 43.272 -2.691 -10.972 1.00 23.75 28 LEU D O 1
ATOM 3984 N N . LEU D 1 32 ? 42.098 -3.884 -9.492 1.00 24.52 29 LEU D N 1
ATOM 3985 C CA . LEU D 1 32 ? 41.226 -2.772 -9.172 1.00 28.61 29 LEU D CA 1
ATOM 3986 C C . LEU D 1 32 ? 41.938 -1.629 -8.489 1.00 26.82 29 LEU D C 1
ATOM 3987 O O . LEU D 1 32 ? 41.773 -0.479 -8.931 1.00 25.26 29 LEU D O 1
ATOM 3992 N N . ALA D 1 33 ? 42.753 -1.945 -7.462 1.00 24.41 30 ALA D N 1
ATOM 3993 C CA . ALA D 1 33 ? 43.557 -0.935 -6.748 1.00 25.58 30 ALA D CA 1
ATOM 3994 C C . ALA D 1 33 ? 44.462 -0.138 -7.750 1.00 27.81 30 ALA D C 1
ATOM 3995 O O . ALA D 1 33 ? 44.651 1.082 -7.620 1.00 25.39 30 ALA D O 1
ATOM 3997 N N . GLY D 1 34 ? 45.056 -0.845 -8.705 1.00 26.64 31 GLY D N 1
ATOM 3998 C CA . GLY D 1 34 ? 45.923 -0.174 -9.722 1.00 29.59 31 GLY D CA 1
ATOM 3999 C C . GLY D 1 34 ? 45.163 0.770 -10.619 1.00 25.77 31 GLY D C 1
ATOM 4000 O O . GLY D 1 34 ? 45.609 1.828 -10.929 1.00 23.08 31 GLY D O 1
ATOM 4001 N N . ALA D 1 35 ? 43.949 0.327 -11.031 1.00 25.59 32 ALA D N 1
ATOM 4002 C CA . ALA D 1 35 ? 43.144 1.173 -11.865 1.00 27.89 32 ALA D CA 1
ATOM 4003 C C . ALA D 1 35 ? 42.707 2.419 -11.077 1.00 24.44 32 ALA D C 1
ATOM 4004 O O . ALA D 1 35 ? 42.766 3.537 -11.596 1.00 24.51 32 ALA D O 1
ATOM 4006 N N . LEU D 1 36 ? 42.269 2.238 -9.823 1.00 24.64 33 LEU D N 1
ATOM 4007 C CA . LEU D 1 36 ? 41.939 3.333 -8.950 1.00 25.59 33 LEU D CA 1
ATOM 4008 C C . LEU D 1 36 ? 43.129 4.280 -8.704 1.00 25.91 33 LEU D C 1
ATOM 4009 O O . LEU D 1 36 ? 43.006 5.502 -8.752 1.00 24.68 33 LEU D O 1
ATOM 4014 N N . GLY D 1 37 ? 44.265 3.653 -8.434 1.00 24.52 34 GLY D N 1
ATOM 4015 C CA . GLY D 1 37 ? 45.493 4.410 -8.232 1.00 29.09 34 GLY D CA 1
ATOM 4016 C C . GLY D 1 37 ? 45.903 5.293 -9.382 1.00 23.92 34 GLY D C 1
ATOM 4017 O O . GLY D 1 37 ? 46.360 6.415 -9.151 1.00 30.28 34 GLY D O 1
ATOM 4018 N N . ASP D 1 38 ? 45.743 4.785 -10.600 1.00 24.89 35 ASP D N 1
ATOM 4019 C CA . ASP D 1 38 ? 46.017 5.487 -11.785 1.00 31.39 35 ASP D CA 1
ATOM 4020 C C . ASP D 1 38 ? 45.060 6.659 -11.934 1.00 32.80 35 ASP D C 1
ATOM 4021 O O . ASP D 1 38 ? 45.474 7.815 -12.100 1.00 28.00 35 ASP D O 1
ATOM 4026 N N . VAL D 1 39 ? 43.741 6.362 -11.913 1.00 31.30 36 VAL D N 1
ATOM 4027 C CA . VAL D 1 39 ? 42.771 7.439 -12.119 1.00 30.92 36 VAL D CA 1
ATOM 4028 C C . VAL D 1 39 ? 42.786 8.533 -11.053 1.00 28.09 36 VAL D C 1
ATOM 4029 O O . VAL D 1 39 ? 42.522 9.698 -11.370 1.00 36.53 36 VAL D O 1
ATOM 4033 N N . LEU D 1 40 ? 43.108 8.177 -9.822 1.00 27.40 37 LEU D N 1
ATOM 4034 C CA . LEU D 1 40 ? 43.107 9.075 -8.710 1.00 29.30 37 LEU D CA 1
ATOM 4035 C C . LEU D 1 40 ? 44.509 9.538 -8.258 1.00 27.64 37 LEU D C 1
ATOM 4036 O O . LEU D 1 40 ? 44.568 10.287 -7.336 1.00 26.57 37 LEU D O 1
ATOM 4041 N N . SER D 1 41 ? 45.577 9.060 -8.913 1.00 26.04 38 SER D N 1
ATOM 4042 C CA . SER D 1 41 ? 47.013 9.403 -8.479 1.00 25.44 38 SER D CA 1
ATOM 4043 C C . SER D 1 41 ? 47.234 9.212 -7.000 1.00 25.98 38 SER D C 1
ATOM 4044 O O . SER D 1 41 ? 47.785 10.076 -6.337 1.00 29.45 38 SER D O 1
ATOM 4047 N N . SER D 1 42 ? 46.806 8.064 -6.480 1.00 23.83 39 SER D N 1
ATOM 4048 C CA . SER D 1 42 ? 46.687 7.825 -5.051 1.00 28.11 39 SER D CA 1
ATOM 4049 C C . SER D 1 42 ? 47.345 6.497 -4.628 1.00 24.55 39 SER D C 1
ATOM 4050 O O . SER D 1 42 ? 47.409 5.585 -5.416 1.00 24.65 39 SER D O 1
ATOM 4053 N N . ASN D 1 43 ? 47.768 6.429 -3.348 1.00 26.33 40 ASN D N 1
ATOM 4054 C CA . ASN D 1 43 ? 47.952 5.192 -2.648 1.00 26.75 40 ASN D CA 1
ATOM 4055 C C . ASN D 1 43 ? 46.548 4.608 -2.428 1.00 28.95 40 ASN D C 1
ATOM 4056 O O . ASN D 1 43 ? 45.643 5.321 -1.917 1.00 30.46 40 ASN D O 1
ATOM 4061 N N . VAL D 1 44 ? 46.398 3.352 -2.791 1.00 25.69 41 VAL D N 1
ATOM 4062 C CA . VAL D 1 44 ? 45.112 2.648 -2.626 1.00 27.28 41 VAL D CA 1
ATOM 4063 C C . VAL D 1 44 ? 45.302 1.360 -1.848 1.00 24.49 41 VAL D C 1
ATOM 4064 O O . VAL D 1 44 ? 46.130 0.493 -2.201 1.00 27.11 41 VAL D O 1
ATOM 4068 N N . TYR D 1 45 ? 44.549 1.207 -0.765 1.00 24.99 42 TYR D N 1
ATOM 4069 C CA . TYR D 1 45 ? 44.558 -0.008 0.021 1.00 24.95 42 TYR D CA 1
ATOM 4070 C C . TYR D 1 45 ? 43.137 -0.585 0.134 1.00 26.82 42 TYR D C 1
ATOM 4071 O O . TYR D 1 45 ? 42.220 0.176 0.466 1.00 28.04 42 TYR D O 1
ATOM 4080 N N . VAL D 1 46 ? 43.042 -1.871 -0.127 1.00 27.25 43 VAL D N 1
ATOM 4081 C CA . VAL D 1 46 ? 41.808 -2.608 0.024 1.00 29.05 43 VAL D CA 1
ATOM 4082 C C . VAL D 1 46 ? 42.119 -3.509 1.173 1.00 28.56 43 VAL D C 1
ATOM 4083 O O . VAL D 1 46 ? 42.900 -4.420 1.020 1.00 27.59 43 VAL D O 1
ATOM 4087 N N . VAL D 1 47 ? 41.516 -3.238 2.328 1.00 28.42 44 VAL D N 1
ATOM 4088 C CA . VAL D 1 47 ? 41.837 -3.877 3.602 1.00 27.99 44 VAL D CA 1
ATOM 4089 C C . VAL D 1 47 ? 40.607 -4.648 4.127 1.00 32.77 44 VAL D C 1
ATOM 4090 O O . VAL D 1 47 ? 39.501 -4.082 4.280 1.00 35.56 44 VAL D O 1
ATOM 4094 N N . SER D 1 48 ? 40.789 -5.932 4.395 1.00 31.97 45 SER D N 1
ATOM 4095 C CA . SER D 1 48 ? 39.700 -6.751 5.003 1.00 38.67 45 SER D CA 1
ATOM 4096 C C . SER D 1 48 ? 39.416 -6.234 6.416 1.00 39.39 45 SER D C 1
ATOM 4097 O O . SER D 1 48 ? 40.239 -5.477 7.022 1.00 38.30 45 SER D O 1
ATOM 4100 N N . ALA D 1 49 ? 38.251 -6.622 6.963 1.00 34.48 46 ALA D N 1
ATOM 4101 C CA . ALA D 1 49 ? 37.881 -6.163 8.296 1.00 41.83 46 ALA D CA 1
ATOM 4102 C C . ALA D 1 49 ? 38.913 -6.618 9.357 1.00 36.01 46 ALA D C 1
ATOM 4103 O O . ALA D 1 49 ? 39.125 -5.946 10.386 1.00 46.33 46 ALA D O 1
ATOM 4105 N N . LYS D 1 50 ? 39.545 -7.755 9.076 1.00 41.31 47 LYS D N 1
ATOM 4106 C CA . LYS D 1 50 ? 40.537 -8.345 9.960 1.00 40.44 47 LYS D CA 1
ATOM 4107 C C . LYS D 1 50 ? 41.923 -7.744 9.768 1.00 42.86 47 LYS D C 1
ATOM 4108 O O . LYS D 1 50 ? 42.838 -8.142 10.517 1.00 40.24 47 LYS D O 1
ATOM 4114 N N . GLY D 1 51 ? 42.074 -6.811 8.815 1.00 44.07 48 GLY D N 1
ATOM 4115 C CA . GLY D 1 51 ? 43.319 -6.043 8.586 1.00 43.62 48 GLY D CA 1
ATOM 4116 C C . GLY D 1 51 ? 44.211 -6.525 7.445 1.00 35.65 48 GLY D C 1
ATOM 4117 O O . GLY D 1 51 ? 45.327 -5.931 7.240 1.00 35.12 48 GLY D O 1
ATOM 4118 N N . LYS D 1 52 ? 43.799 -7.551 6.703 1.00 35.19 49 LYS D N 1
ATOM 4119 C CA . LYS D 1 52 ? 44.577 -8.123 5.604 1.00 41.61 49 LYS D CA 1
ATOM 4120 C C . LYS D 1 52 ? 44.525 -7.220 4.376 1.00 39.12 49 LYS D C 1
ATOM 4121 O O . LYS D 1 52 ? 43.429 -6.764 3.951 1.00 36.01 49 LYS D O 1
ATOM 4127 N N . VAL D 1 53 ? 45.694 -6.940 3.784 1.00 33.08 50 VAL D N 1
ATOM 4128 C CA . VAL D 1 53 ? 45.749 -6.103 2.606 1.00 32.15 50 VAL D CA 1
ATOM 4129 C C . VAL D 1 53 ? 45.475 -6.982 1.420 1.00 36.23 50 VAL D C 1
ATOM 4130 O O . VAL D 1 53 ? 46.284 -7.798 1.029 1.00 34.39 50 VAL D O 1
ATOM 4134 N N . LEU D 1 54 ? 44.267 -6.846 0.858 1.00 34.80 51 LEU D N 1
ATOM 4135 C CA . LEU D 1 54 ? 43.884 -7.642 -0.255 1.00 29.29 51 LEU D CA 1
ATOM 4136 C C . LEU D 1 54 ? 44.181 -7.016 -1.591 1.00 26.89 51 LEU D C 1
ATOM 4137 O O . LEU D 1 54 ? 44.263 -7.756 -2.633 1.00 31.60 51 LEU D O 1
ATOM 4142 N N . GLY D 1 55 ? 44.361 -5.685 -1.599 1.00 29.24 52 GLY D N 1
ATOM 4143 C CA . GLY D 1 55 ? 44.748 -4.976 -2.798 1.00 30.76 52 GLY D CA 1
ATOM 4144 C C . GLY D 1 55 ? 45.528 -3.735 -2.462 1.00 25.68 52 GLY D C 1
ATOM 4145 O O . GLY D 1 55 ? 45.302 -3.059 -1.421 1.00 26.10 52 GLY D O 1
ATOM 4146 N N . LEU D 1 56 ? 46.507 -3.447 -3.334 1.00 26.77 53 LEU D N 1
ATOM 4147 C CA . LEU D 1 56 ? 47.422 -2.355 -3.061 1.00 25.13 53 LEU D CA 1
ATOM 4148 C C . LEU D 1 56 ? 47.911 -1.737 -4.327 1.00 27.12 53 LEU D C 1
ATOM 4149 O O . LEU D 1 56 ? 48.304 -2.471 -5.290 1.00 26.26 53 LEU D O 1
ATOM 4154 N N . HIS D 1 57 ? 47.928 -0.409 -4.327 1.00 29.10 54 HIS D N 1
ATOM 4155 C CA . HIS D 1 57 ? 48.667 0.358 -5.348 1.00 30.25 54 HIS D CA 1
ATOM 4156 C C . HIS D 1 57 ? 49.359 1.491 -4.635 1.00 29.87 54 HIS D C 1
ATOM 4157 O O . HIS D 1 57 ? 48.768 2.211 -3.807 1.00 25.75 54 HIS D O 1
ATOM 4164 N N . LEU D 1 58 ? 50.647 1.669 -4.917 1.00 30.69 55 LEU D N 1
ATOM 4165 C CA . LEU D 1 58 ? 51.356 2.730 -4.301 1.00 26.08 55 LEU D CA 1
ATOM 4166 C C . LEU D 1 58 ? 51.809 3.728 -5.368 1.00 26.46 55 LEU D C 1
ATOM 4167 O O . LEU D 1 58 ? 52.610 3.404 -6.233 1.00 31.94 55 LEU D O 1
ATOM 4172 N N . ASN D 1 59 ? 51.245 4.919 -5.300 1.00 28.17 56 ASN D N 1
ATOM 4173 C CA . ASN D 1 59 ? 51.665 6.119 -6.002 1.00 28.59 56 ASN D CA 1
ATOM 4174 C C . ASN D 1 59 ? 52.926 6.664 -5.327 1.00 27.35 56 ASN D C 1
ATOM 4175 O O . ASN D 1 59 ? 53.823 7.153 -6.026 1.00 30.48 56 ASN D O 1
ATOM 4180 N N . ASP D 1 60 ? 52.924 6.557 -3.997 1.00 31.37 57 ASP D N 1
ATOM 4181 C CA . ASP D 1 60 ? 53.979 7.069 -3.105 1.00 34.50 57 ASP D CA 1
ATOM 4182 C C . ASP D 1 60 ? 54.484 5.936 -2.215 1.00 32.34 57 ASP D C 1
ATOM 4183 O O . ASP D 1 60 ? 53.972 5.734 -1.066 1.00 34.06 57 ASP D O 1
ATOM 4188 N N . VAL D 1 61 ? 55.476 5.177 -2.738 1.00 34.17 58 VAL D N 1
ATOM 4189 C CA . VAL D 1 61 ? 55.912 3.929 -2.110 1.00 35.58 58 VAL D CA 1
ATOM 4190 C C . VAL D 1 61 ? 56.447 4.171 -0.688 1.00 32.74 58 VAL D C 1
ATOM 4191 O O . VAL D 1 61 ? 56.249 3.334 0.205 1.00 37.93 58 VAL D O 1
ATOM 4195 N N . GLN D 1 62 ? 57.095 5.318 -0.466 1.00 36.84 59 GLN D N 1
ATOM 4196 C CA . GLN D 1 62 ? 57.656 5.638 0.860 1.00 38.70 59 GLN D CA 1
ATOM 4197 C C . GLN D 1 62 ? 56.611 5.798 1.975 1.00 37.18 59 GLN D C 1
ATOM 4198 O O . GLN D 1 62 ? 56.933 5.716 3.136 1.00 36.21 59 GLN D O 1
ATOM 4204 N N . ASP D 1 63 ? 55.370 6.065 1.585 1.00 39.30 60 ASP D N 1
ATOM 4205 C CA . ASP D 1 63 ? 54.273 6.340 2.507 1.00 40.96 60 ASP D CA 1
ATOM 4206 C C . ASP D 1 63 ? 53.425 5.098 2.883 1.00 30.01 60 ASP D C 1
ATOM 4207 O O . ASP D 1 63 ? 52.554 5.217 3.688 1.00 34.27 60 ASP D O 1
ATOM 4212 N N . SER D 1 64 ? 53.763 3.912 2.396 1.00 30.82 61 SER D N 1
ATOM 4213 C CA . SER D 1 64 ? 52.991 2.697 2.658 1.00 34.30 61 SER D CA 1
ATOM 4214 C C . SER D 1 64 ? 52.828 2.393 4.114 1.00 40.19 61 SER D C 1
ATOM 4215 O O . SER D 1 64 ? 53.825 2.401 4.892 1.00 37.11 61 SER D O 1
ATOM 4218 N N . SER D 1 65 ? 51.606 2.042 4.506 1.00 39.94 62 SER D N 1
ATOM 4219 C CA . SER D 1 65 ? 51.322 1.550 5.838 1.00 34.90 62 SER D CA 1
ATOM 4220 C C . SER D 1 65 ? 51.159 0.058 5.903 1.00 31.59 62 SER D C 1
ATOM 4221 O O . SER D 1 65 ? 50.776 -0.450 6.963 1.00 42.15 62 SER D O 1
ATOM 4224 N N . VAL D 1 66 ? 51.513 -0.625 4.806 1.00 36.88 63 VAL D N 1
ATOM 4225 C CA . VAL D 1 66 ? 51.477 -2.062 4.769 1.00 39.53 63 VAL D CA 1
ATOM 4226 C C . VAL D 1 66 ? 52.596 -2.625 5.631 1.00 45.17 63 VAL D C 1
ATOM 4227 O O . VAL D 1 66 ? 53.775 -2.168 5.558 1.00 40.73 63 VAL D O 1
ATOM 4231 N N . ILE D 1 67 ? 52.264 -3.618 6.440 1.00 43.71 64 ILE D N 1
ATOM 4232 C CA . ILE D 1 67 ? 53.345 -4.358 7.157 1.00 41.98 64 ILE D CA 1
ATOM 4233 C C . ILE D 1 67 ? 53.246 -5.818 6.845 1.00 45.16 64 ILE D C 1
ATOM 4234 O O . ILE D 1 67 ? 52.148 -6.305 6.557 1.00 44.89 64 ILE D O 1
ATOM 4239 N N . GLU D 1 68 ? 54.385 -6.516 6.829 1.00 42.76 65 GLU D N 1
ATOM 4240 C CA . GLU D 1 68 ? 54.357 -7.947 6.575 1.00 51.77 65 GLU D CA 1
ATOM 4241 C C . GLU D 1 68 ? 54.394 -8.593 7.885 1.00 46.10 65 GLU D C 1
ATOM 4242 O O . GLU D 1 68 ? 55.273 -8.276 8.638 1.00 47.92 65 GLU D O 1
ATOM 4248 N N . ASP D 1 69 ? 53.477 -9.532 8.117 1.00 42.27 66 ASP D N 1
ATOM 4249 C CA . ASP D 1 69 ? 53.463 -10.268 9.290 1.00 49.98 66 ASP D CA 1
ATOM 4250 C C . ASP D 1 69 ? 54.733 -11.076 9.290 1.00 50.95 66 ASP D C 1
ATOM 4251 O O . ASP D 1 69 ? 54.971 -11.878 8.405 1.00 61.62 66 ASP D O 1
ATOM 4256 N N . GLU D 1 70 ? 55.548 -10.797 10.302 1.00 74.68 67 GLU D N 1
ATOM 4257 C CA . GLU D 1 70 ? 56.889 -11.338 10.519 1.00 81.25 67 GLU D CA 1
ATOM 4258 C C . GLU D 1 70 ? 56.820 -12.868 10.492 1.00 66.50 67 GLU D C 1
ATOM 4259 O O . GLU D 1 70 ? 57.669 -13.555 9.925 1.00 58.82 67 GLU D O 1
ATOM 4265 N N . TYR D 1 71 ? 55.771 -13.380 11.119 1.00 63.10 68 TYR D N 1
ATOM 4266 C CA . TYR D 1 71 ? 55.521 -14.805 11.236 1.00 75.19 68 TYR D CA 1
ATOM 4267 C C . TYR D 1 71 ? 54.882 -15.445 9.990 1.00 60.06 68 TYR D C 1
ATOM 4268 O O . TYR D 1 71 ? 55.410 -16.392 9.425 1.00 57.31 68 TYR D O 1
ATOM 4277 N N . THR D 1 72 ? 53.760 -14.895 9.553 1.00 61.64 69 THR D N 1
ATOM 4278 C CA . THR D 1 72 ? 52.934 -15.491 8.477 1.00 74.69 69 THR D CA 1
ATOM 4279 C C . THR D 1 72 ? 53.163 -14.956 7.066 1.00 68.86 69 THR D C 1
ATOM 4280 O O . THR D 1 72 ? 52.641 -15.519 6.084 1.00 83.71 69 THR D O 1
ATOM 4284 N N . LYS D 1 73 ? 53.878 -13.834 6.987 1.00 72.05 70 LYS D N 1
ATOM 4285 C CA . LYS D 1 73 ? 54.260 -13.166 5.731 1.00 73.27 70 LYS D CA 1
ATOM 4286 C C . LYS D 1 73 ? 53.086 -12.469 5.034 1.00 68.82 70 LYS D C 1
ATOM 4287 O O . LYS D 1 73 ? 53.170 -11.983 3.888 1.00 66.06 70 LYS D O 1
ATOM 4293 N N . GLN D 1 74 ? 51.963 -12.357 5.738 1.00 59.75 71 GLN D N 1
ATOM 4294 C CA . GLN D 1 74 ? 50.755 -11.837 5.133 1.00 59.30 71 GLN D CA 1
ATOM 4295 C C . GLN D 1 74 ? 50.788 -10.330 5.260 1.00 51.27 71 GLN D C 1
ATOM 4296 O O . GLN D 1 74 ? 51.194 -9.793 6.303 1.00 52.11 71 GLN D O 1
ATOM 4302 N N . LYS D 1 75 ? 50.417 -9.652 4.191 1.00 40.58 72 LYS D N 1
ATOM 4303 C CA . LYS D 1 75 ? 50.405 -8.200 4.202 1.00 42.30 72 LYS D CA 1
ATOM 4304 C C . LYS D 1 75 ? 49.172 -7.756 4.942 1.00 38.97 72 LYS D C 1
ATOM 4305 O O . LYS D 1 75 ? 48.081 -8.323 4.745 1.00 37.79 72 LYS D O 1
ATOM 4311 N N . LYS D 1 76 ? 49.351 -6.776 5.815 1.00 34.94 73 LYS D N 1
ATOM 4312 C CA . LYS D 1 76 ? 48.312 -6.319 6.701 1.00 39.94 73 LYS D CA 1
ATOM 4313 C C . LYS D 1 76 ? 48.505 -4.861 7.090 1.00 38.26 73 LYS D C 1
ATOM 4314 O O . LYS D 1 76 ? 49.550 -4.241 6.803 1.00 36.60 73 LYS D O 1
ATOM 4320 N N . PHE D 1 77 ? 47.493 -4.320 7.756 1.00 32.64 74 PHE D N 1
ATOM 4321 C CA . PHE D 1 77 ? 47.591 -3.065 8.485 1.00 37.80 74 PHE D CA 1
ATOM 4322 C C . PHE D 1 77 ? 47.887 -3.452 9.938 1.00 39.80 74 PHE D C 1
ATOM 4323 O O . PHE D 1 77 ? 47.580 -4.580 10.402 1.00 41.65 74 PHE D O 1
ATOM 4331 N N . SER D 1 78 ? 48.480 -2.514 10.683 1.00 42.00 75 SER D N 1
ATOM 4332 C CA . SER D 1 78 ? 48.747 -2.726 12.113 1.00 36.79 75 SER D CA 1
ATOM 4333 C C . SER D 1 78 ? 47.410 -2.941 12.822 1.00 41.77 75 SER D C 1
ATOM 4334 O O . SER D 1 78 ? 46.334 -2.665 12.256 1.00 47.33 75 SER D O 1
ATOM 4337 N N . ASP D 1 79 ? 47.512 -3.417 14.048 1.00 47.08 76 ASP D N 1
ATOM 4338 C CA . ASP D 1 79 ? 46.340 -3.672 14.885 1.00 53.81 76 ASP D CA 1
ATOM 4339 C C . ASP D 1 79 ? 45.575 -2.384 15.096 1.00 56.67 76 ASP D C 1
ATOM 4340 O O . ASP D 1 79 ? 44.353 -2.359 14.948 1.00 49.90 76 ASP D O 1
ATOM 4345 N N . GLU D 1 80 ? 46.320 -1.311 15.403 1.00 50.58 77 GLU D N 1
ATOM 4346 C CA . GLU D 1 80 ? 45.694 -0.003 15.633 1.00 46.15 77 GLU D CA 1
ATOM 4347 C C . GLU D 1 80 ? 45.014 0.558 14.391 1.00 35.31 77 GLU D C 1
ATOM 4348 O O . GLU D 1 80 ? 43.933 1.191 14.480 1.00 44.02 77 GLU D O 1
ATOM 4354 N N . TYR D 1 81 ? 45.677 0.406 13.231 1.00 45.17 78 TYR D N 1
ATOM 4355 C CA . TYR D 1 81 ? 45.114 0.938 11.973 1.00 37.29 78 TYR D CA 1
ATOM 4356 C C . TYR D 1 81 ? 43.853 0.161 11.623 1.00 39.89 78 TYR D C 1
ATOM 4357 O O . TYR D 1 81 ? 42.834 0.760 11.223 1.00 38.72 78 TYR D O 1
ATOM 4366 N N . THR D 1 82 ? 43.938 -1.158 11.784 1.00 38.08 79 THR D N 1
ATOM 4367 C CA . THR D 1 82 ? 42.838 -2.072 11.532 1.00 40.27 79 THR D CA 1
ATOM 4368 C C . THR D 1 82 ? 41.564 -1.669 12.314 1.00 34.34 79 THR D C 1
ATOM 4369 O O . THR D 1 82 ? 40.516 -1.518 11.719 1.00 44.55 79 THR D O 1
ATOM 4373 N N . GLN D 1 83 ? 41.720 -1.444 13.611 1.00 43.18 80 GLN D N 1
ATOM 4374 C CA . GLN D 1 83 ? 40.607 -1.089 14.496 1.00 43.75 80 GLN D CA 1
ATOM 4375 C C . GLN D 1 83 ? 40.090 0.290 14.197 1.00 41.72 80 GLN D C 1
ATOM 4376 O O . GLN D 1 83 ? 38.863 0.489 14.144 1.00 49.17 80 GLN D O 1
ATOM 4382 N N . ASN D 1 84 ? 41.003 1.230 13.976 1.00 38.02 81 ASN D N 1
ATOM 4383 C CA . ASN D 1 84 ? 40.599 2.591 13.761 1.00 39.84 81 ASN D CA 1
ATOM 4384 C C . ASN D 1 84 ? 39.748 2.741 12.496 1.00 45.70 81 ASN D C 1
ATOM 4385 O O . ASN D 1 84 ? 38.770 3.492 12.544 1.00 42.69 81 ASN D O 1
ATOM 4390 N N . VAL D 1 85 ? 40.079 2.049 11.395 1.00 41.43 82 VAL D N 1
ATOM 4391 C CA . VAL D 1 85 ? 39.284 2.256 10.194 1.00 34.40 82 VAL D CA 1
ATOM 4392 C C . VAL D 1 85 ? 37.809 1.713 10.393 1.00 41.67 82 VAL D C 1
ATOM 4393 O O . VAL D 1 85 ? 36.829 2.230 9.781 1.00 43.55 82 VAL D O 1
ATOM 4397 N N . LEU D 1 86 ? 37.645 0.701 11.253 1.00 44.49 83 LEU D N 1
ATOM 4398 C CA . LEU D 1 86 ? 36.298 0.143 11.526 1.00 45.64 83 LEU D CA 1
ATOM 4399 C C . LEU D 1 86 ? 35.371 1.072 12.304 1.00 50.28 83 LEU D C 1
ATOM 4400 O O . LEU D 1 86 ? 34.141 0.847 12.304 1.00 47.83 83 LEU D O 1
ATOM 4405 N N . LYS D 1 87 ? 35.940 2.099 12.937 1.00 46.62 84 LYS D N 1
ATOM 4406 C CA . LYS D 1 87 ? 35.187 3.137 13.640 1.00 52.74 84 LYS D CA 1
ATOM 4407 C C . LYS D 1 87 ? 34.563 4.161 12.695 1.00 50.66 84 LYS D C 1
ATOM 4408 O O . LYS D 1 87 ? 33.768 4.993 13.122 1.00 50.88 84 LYS D O 1
ATOM 4414 N N . ILE D 1 88 ? 34.962 4.131 11.433 1.00 37.71 85 ILE D N 1
ATOM 4415 C CA . ILE D 1 88 ? 34.388 5.001 10.420 1.00 40.97 85 ILE D CA 1
ATOM 4416 C C . ILE D 1 88 ? 33.245 4.194 9.745 1.00 41.40 85 ILE D C 1
ATOM 4417 O O . ILE D 1 88 ? 33.482 3.189 9.132 1.00 42.45 85 ILE D O 1
ATOM 4422 N N . ASP D 1 89 ? 32.023 4.657 9.848 1.00 45.29 86 ASP D N 1
ATOM 4423 C CA . ASP D 1 89 ? 30.827 3.897 9.430 1.00 43.97 86 ASP D CA 1
ATOM 4424 C C . ASP D 1 89 ? 30.200 4.432 8.139 1.00 35.57 86 ASP D C 1
ATOM 4425 O O . ASP D 1 89 ? 29.364 3.790 7.591 1.00 41.90 86 ASP D O 1
ATOM 4430 N N . GLU D 1 90 ? 30.591 5.645 7.722 1.00 41.14 87 GLU D N 1
ATOM 4431 C CA . GLU D 1 90 ? 30.300 6.267 6.432 1.00 38.34 87 GLU D CA 1
ATOM 4432 C C . GLU D 1 90 ? 31.593 6.882 5.856 1.00 39.99 87 GLU D C 1
ATOM 4433 O O . GLU D 1 90 ? 32.596 7.132 6.575 1.00 40.19 87 GLU D O 1
ATOM 4439 N N . THR D 1 91 ? 31.530 7.177 4.581 1.00 35.12 88 THR D N 1
ATOM 4440 C CA . THR D 1 91 ? 32.654 7.713 3.893 1.00 31.48 88 THR D CA 1
ATOM 4441 C C . THR D 1 91 ? 33.229 8.924 4.654 1.00 35.94 88 THR D C 1
ATOM 4442 O O . THR D 1 91 ? 32.531 9.829 5.019 1.00 32.51 88 THR D O 1
ATOM 4446 N N . LEU D 1 92 ? 34.531 8.923 4.886 1.00 33.53 89 LEU D N 1
ATOM 4447 C CA . LEU D 1 92 ? 35.216 10.050 5.514 1.00 34.72 89 LEU D CA 1
ATOM 4448 C C . LEU D 1 92 ? 36.130 10.651 4.445 1.00 32.18 89 LEU D C 1
ATOM 4449 O O . LEU D 1 92 ? 37.120 9.973 4.050 1.00 39.32 89 LEU D O 1
ATOM 4454 N N . GLU D 1 93 ? 35.844 11.848 3.932 1.00 36.34 90 GLU D N 1
ATOM 4455 C CA . GLU D 1 93 ? 36.643 12.369 2.794 1.00 33.98 90 GLU D CA 1
ATOM 4456 C C . GLU D 1 93 ? 37.587 13.490 3.177 1.00 36.74 90 GLU D C 1
ATOM 4457 O O . GLU D 1 93 ? 37.275 14.355 4.011 1.00 35.79 90 GLU D O 1
ATOM 4463 N N . ASN D 1 94 ? 38.753 13.500 2.536 1.00 38.29 91 ASN D N 1
ATOM 4464 C CA . ASN D 1 94 ? 39.657 14.623 2.708 1.00 36.55 91 ASN D CA 1
ATOM 4465 C C . ASN D 1 94 ? 40.087 14.854 4.164 1.00 34.63 91 ASN D C 1
ATOM 4466 O O . ASN D 1 94 ? 40.158 15.975 4.627 1.00 40.61 91 ASN D O 1
ATOM 4471 N N . LEU D 1 95 ? 40.369 13.753 4.865 1.00 39.56 92 LEU D N 1
ATOM 4472 C CA . LEU D 1 95 ? 41.116 13.774 6.101 1.00 42.41 92 LEU D CA 1
ATOM 4473 C C . LEU D 1 95 ? 42.519 14.413 5.772 1.00 40.23 92 LEU D C 1
ATOM 4474 O O . LEU D 1 95 ? 43.135 14.090 4.748 1.00 38.13 92 LEU D O 1
ATOM 4479 N N . ASN D 1 96 ? 42.923 15.348 6.623 1.00 42.52 93 ASN D N 1
ATOM 4480 C CA . ASN D 1 96 ? 44.056 16.325 6.446 1.00 44.43 93 ASN D CA 1
ATOM 4481 C C . ASN D 1 96 ? 44.077 17.176 7.765 1.00 47.70 93 ASN D C 1
ATOM 4482 O O . ASN D 1 96 ? 43.090 17.142 8.470 1.00 82.23 93 ASN D O 1
ATOM 4487 N N . GLY D 1 97 ? 45.111 17.814 8.200 1.00 62.25 94 GLY D N 1
ATOM 4488 C CA . GLY D 1 97 ? 46.425 17.331 8.252 1.00 54.08 94 GLY D CA 1
ATOM 4489 C C . GLY D 1 97 ? 46.451 16.683 9.635 1.00 56.35 94 GLY D C 1
ATOM 4490 O O . GLY D 1 97 ? 46.402 15.461 9.730 1.00 79.12 94 GLY D O 1
ATOM 4491 N N . GLU D 1 98 ? 46.461 17.462 10.712 1.00 50.81 95 GLU D N 1
ATOM 4492 C CA . GLU D 1 98 ? 46.568 16.856 12.064 1.00 58.81 95 GLU D CA 1
ATOM 4493 C C . GLU D 1 98 ? 45.430 15.904 12.444 1.00 59.29 95 GLU D C 1
ATOM 4494 O O . GLU D 1 98 ? 45.681 14.896 13.104 1.00 57.29 95 GLU D O 1
ATOM 4500 N N . LYS D 1 99 ? 44.214 16.188 11.970 1.00 59.22 96 LYS D N 1
ATOM 4501 C CA . LYS D 1 99 ? 43.042 15.284 12.133 1.00 61.75 96 LYS D CA 1
ATOM 4502 C C . LYS D 1 99 ? 43.329 13.825 11.673 1.00 60.40 96 LYS D C 1
ATOM 4503 O O . LYS D 1 99 ? 42.737 12.881 12.204 1.00 57.47 96 LYS D O 1
ATOM 4509 N N . ILE D 1 100 ? 44.238 13.652 10.706 1.00 53.39 97 ILE D N 1
ATOM 4510 C CA . ILE D 1 100 ? 44.692 12.319 10.224 1.00 41.15 97 ILE D CA 1
ATOM 4511 C C . ILE D 1 100 ? 45.203 11.460 11.380 1.00 44.35 97 ILE D C 1
ATOM 4512 O O . ILE D 1 100 ? 45.054 10.215 11.357 1.00 43.75 97 ILE D O 1
ATOM 4517 N N . LEU D 1 101 ? 45.858 12.108 12.350 1.00 46.35 98 LEU D N 1
ATOM 4518 C CA . LEU D 1 101 ? 46.413 11.367 13.475 1.00 41.32 98 LEU D CA 1
ATOM 4519 C C . LEU D 1 101 ? 45.336 10.739 14.394 1.00 50.79 98 LEU D C 1
ATOM 4520 O O . LEU D 1 101 ? 45.640 9.785 15.099 1.00 53.40 98 LEU D O 1
ATOM 4525 N N . GLU D 1 102 ? 44.103 11.254 14.368 1.00 54.35 99 GLU D N 1
ATOM 4526 C CA . GLU D 1 102 ? 42.978 10.619 15.113 1.00 60.77 99 GLU D CA 1
ATOM 4527 C C . GLU D 1 102 ? 42.719 9.166 14.669 1.00 58.23 99 GLU D C 1
ATOM 4528 O O . GLU D 1 102 ? 42.329 8.299 15.445 1.00 75.22 99 GLU D O 1
ATOM 4534 N N . ILE D 1 103 ? 42.907 8.935 13.387 1.00 50.94 100 ILE D N 1
ATOM 4535 C CA . ILE D 1 103 ? 42.656 7.656 12.773 1.00 45.36 100 ILE D CA 1
ATOM 4536 C C . ILE D 1 103 ? 43.967 6.873 12.485 1.00 43.26 100 ILE D C 1
ATOM 4537 O O . ILE D 1 103 ? 44.040 5.628 12.690 1.00 36.24 100 ILE D O 1
ATOM 4542 N N . PHE D 1 104 ? 44.989 7.579 12.003 1.00 38.83 101 PHE D N 1
ATOM 4543 C CA . PHE D 1 104 ? 46.226 6.926 11.591 1.00 31.47 101 PHE D CA 1
ATOM 4544 C C . PHE D 1 104 ? 47.327 7.634 12.390 1.00 47.71 101 PHE D C 1
ATOM 4545 O O . PHE D 1 104 ? 47.936 8.603 11.892 1.00 57.13 101 PHE D O 1
ATOM 4553 N N . PRO D 1 105 ? 47.578 7.193 13.647 1.00 43.91 102 PRO D N 1
ATOM 4554 C CA . PRO D 1 105 ? 48.543 7.898 14.532 1.00 48.73 102 PRO D CA 1
ATOM 4555 C C . PRO D 1 105 ? 49.997 7.957 14.057 1.00 51.89 102 PRO D C 1
ATOM 4556 O O . PRO D 1 105 ? 50.755 8.705 14.605 1.00 54.62 102 PRO D O 1
ATOM 4560 N N . GLU D 1 106 ? 50.399 7.171 13.067 1.00 43.20 103 GLU D N 1
ATOM 4561 C CA . GLU D 1 106 ? 51.860 7.092 12.733 1.00 47.42 103 GLU D CA 1
ATOM 4562 C C . GLU D 1 106 ? 52.200 7.949 11.516 1.00 49.70 103 GLU D C 1
ATOM 4563 O O . GLU D 1 106 ? 53.274 7.729 10.892 1.00 47.12 103 GLU D O 1
ATOM 4569 N N . GLU D 1 107 ? 51.321 8.911 11.172 1.00 43.87 104 GLU D N 1
ATOM 4570 C CA . GLU D 1 107 ? 51.473 9.686 9.955 1.00 45.43 104 GLU D CA 1
ATOM 4571 C C . GLU D 1 107 ? 52.240 11.005 10.124 1.00 55.98 104 GLU D C 1
ATOM 4572 O O . GLU D 1 107 ? 51.993 11.940 9.349 1.00 57.88 104 GLU D O 1
ATOM 4578 N N . HIS D 1 108 ? 53.204 11.079 11.060 1.00 58.74 105 HIS D N 1
ATOM 4579 C CA . HIS D 1 108 ? 53.757 12.409 11.477 1.00 64.16 105 HIS D CA 1
ATOM 4580 C C . HIS D 1 108 ? 54.638 13.151 10.440 1.00 71.12 105 HIS D C 1
ATOM 4581 O O . HIS D 1 108 ? 54.978 14.335 10.667 1.00 98.51 105 HIS D O 1
ATOM 4588 N N . GLY D 1 109 ? 55.017 12.487 9.345 1.00 50.89 106 GLY D N 1
ATOM 4589 C CA . GLY D 1 109 ? 55.671 13.186 8.190 1.00 67.23 106 GLY D CA 1
ATOM 4590 C C . GLY D 1 109 ? 54.804 13.406 6.934 1.00 66.27 106 GLY D C 1
ATOM 4591 O O . GLY D 1 109 ? 55.268 13.953 5.882 1.00 59.45 106 GLY D O 1
ATOM 4592 N N . ARG D 1 110 ? 53.530 13.016 7.043 1.00 56.13 107 ARG D N 1
ATOM 4593 C CA . ARG D 1 110 ? 52.657 12.883 5.885 1.00 51.90 107 ARG D CA 1
ATOM 4594 C C . ARG D 1 110 ? 51.332 13.621 6.131 1.00 43.63 107 ARG D C 1
ATOM 4595 O O . ARG D 1 110 ? 50.317 13.220 5.612 1.00 52.42 107 ARG D O 1
ATOM 4603 N N . LEU D 1 111 ? 51.352 14.719 6.895 1.00 42.96 108 LEU D N 1
ATOM 4604 C CA . LEU D 1 111 ? 50.074 15.379 7.289 1.00 46.31 108 LEU D CA 1
ATOM 4605 C C . LEU D 1 111 ? 49.534 16.392 6.268 1.00 47.22 108 LEU D C 1
ATOM 4606 O O . LEU D 1 111 ? 48.460 16.927 6.469 1.00 46.37 108 LEU D O 1
ATOM 4611 N N . GLN D 1 112 ? 50.250 16.619 5.168 1.00 46.45 109 GLN D N 1
ATOM 4612 C CA . GLN D 1 112 ? 49.788 17.475 4.066 1.00 46.99 109 GLN D CA 1
ATOM 4613 C C . GLN D 1 112 ? 48.849 16.700 3.104 1.00 45.42 109 GLN D C 1
ATOM 4614 O O . GLN D 1 112 ? 48.276 17.286 2.166 1.00 55.99 109 GLN D O 1
ATOM 4620 N N . LYS D 1 113 ? 48.740 15.396 3.299 1.00 32.43 110 LYS D N 1
ATOM 4621 C CA . LYS D 1 113 ? 48.079 14.518 2.346 1.00 33.06 110 LYS D CA 1
ATOM 4622 C C . LYS D 1 113 ? 46.569 14.590 2.597 1.00 33.92 110 LYS D C 1
ATOM 4623 O O . LYS D 1 113 ? 46.123 15.011 3.683 1.00 33.94 110 LYS D O 1
ATOM 4629 N N . TYR D 1 114 ? 45.845 14.248 1.559 1.00 32.55 111 TYR D N 1
ATOM 4630 C CA . TYR D 1 114 ? 44.360 14.075 1.619 1.00 33.82 111 TYR D CA 1
ATOM 4631 C C . TYR D 1 114 ? 44.072 12.606 1.575 1.00 31.41 111 TYR D C 1
ATOM 4632 O O . TYR D 1 114 ? 44.497 11.924 0.661 1.00 27.66 111 TYR D O 1
ATOM 4641 N N . THR D 1 115 ? 43.323 12.121 2.550 1.00 35.02 112 THR D N 1
ATOM 4642 C CA . THR D 1 115 ? 43.042 10.729 2.670 1.00 31.78 112 THR D CA 1
ATOM 4643 C C . THR D 1 115 ? 41.497 10.569 2.776 1.00 31.15 112 THR D C 1
ATOM 4644 O O . THR D 1 115 ? 40.878 11.260 3.536 1.00 31.08 112 THR D O 1
ATOM 4648 N N . THR D 1 116 ? 40.961 9.660 1.976 1.00 34.76 113 THR D N 1
ATOM 4649 C CA . THR D 1 116 ? 39.534 9.288 2.009 1.00 28.20 113 THR D CA 1
ATOM 4650 C C . THR D 1 116 ? 39.430 7.805 2.404 1.00 28.14 113 THR D C 1
ATOM 4651 O O . THR D 1 116 ? 40.182 6.934 1.895 1.00 29.82 113 THR D O 1
ATOM 4655 N N . VAL D 1 117 ? 38.448 7.495 3.272 1.00 32.68 114 VAL D N 1
ATOM 4656 C CA . VAL D 1 117 ? 38.242 6.161 3.853 1.00 28.04 114 VAL D CA 1
ATOM 4657 C C . VAL D 1 117 ? 36.755 5.805 3.534 1.00 28.84 114 VAL D C 1
ATOM 4658 O O . VAL D 1 117 ? 35.876 6.535 3.913 1.00 34.55 114 VAL D O 1
ATOM 4662 N N . VAL D 1 118 ? 36.592 4.709 2.821 1.00 28.80 115 VAL D N 1
ATOM 4663 C CA . VAL D 1 118 ? 35.346 4.243 2.320 1.00 29.96 115 VAL D CA 1
ATOM 4664 C C . VAL D 1 118 ? 35.056 2.873 2.924 1.00 31.28 115 VAL D C 1
ATOM 4665 O O . VAL D 1 118 ? 35.713 1.904 2.664 1.00 29.91 115 VAL D O 1
ATOM 4669 N N . PRO D 1 119 ? 34.001 2.764 3.735 1.00 33.55 116 PRO D N 1
ATOM 4670 C CA . PRO D 1 119 ? 33.622 1.403 4.191 1.00 29.24 116 PRO D CA 1
ATOM 4671 C C . PRO D 1 119 ? 33.249 0.469 3.048 1.00 30.39 116 PRO D C 1
ATOM 4672 O O . PRO D 1 119 ? 32.603 0.919 2.076 1.00 33.46 116 PRO D O 1
ATOM 4676 N N . ILE D 1 120 ? 33.677 -0.796 3.144 1.00 30.91 117 ILE D N 1
ATOM 4677 C CA . ILE D 1 120 ? 33.317 -1.819 2.196 1.00 27.80 117 ILE D CA 1
ATOM 4678 C C . ILE D 1 120 ? 32.260 -2.668 2.873 1.00 30.88 117 ILE D C 1
ATOM 4679 O O . ILE D 1 120 ? 32.518 -3.322 3.869 1.00 28.26 117 ILE D O 1
ATOM 4684 N N . LEU D 1 121 ? 31.083 -2.669 2.285 1.00 38.76 118 LEU D N 1
ATOM 4685 C CA . LEU D 1 121 ? 29.952 -3.368 2.814 1.00 39.34 118 LEU D CA 1
ATOM 4686 C C . LEU D 1 121 ? 29.442 -4.338 1.779 1.00 39.34 118 LEU D C 1
ATOM 4687 O O . LEU D 1 121 ? 29.460 -4.035 0.586 1.00 39.85 118 LEU D O 1
ATOM 4692 N N . GLY D 1 122 ? 29.027 -5.512 2.244 1.00 35.44 119 GLY D N 1
ATOM 4693 C CA . GLY D 1 122 ? 28.428 -6.559 1.424 1.00 37.90 119 GLY D CA 1
ATOM 4694 C C . GLY D 1 122 ? 27.255 -7.130 2.191 1.00 40.49 119 GLY D C 1
ATOM 4695 O O . GLY D 1 122 ? 27.360 -7.474 3.348 1.00 40.93 119 GLY D O 1
ATOM 4696 N N . SER D 1 123 ? 26.124 -7.233 1.555 1.00 38.11 120 SER D N 1
ATOM 4697 C CA . SER D 1 123 ? 24.908 -7.737 2.288 1.00 37.95 120 SER D CA 1
ATOM 4698 C C . SER D 1 123 ? 24.660 -6.973 3.629 1.00 38.36 120 SER D C 1
ATOM 4699 O O . SER D 1 123 ? 24.324 -7.545 4.680 1.00 50.41 120 SER D O 1
ATOM 4702 N N . GLY D 1 124 ? 24.879 -5.659 3.555 1.00 44.31 121 GLY D N 1
ATOM 4703 C CA . GLY D 1 124 ? 24.727 -4.758 4.687 1.00 43.23 121 GLY D CA 1
ATOM 4704 C C . GLY D 1 124 ? 25.688 -5.009 5.842 1.00 40.03 121 GLY D C 1
ATOM 4705 O O . GLY D 1 124 ? 25.449 -4.521 6.933 1.00 53.34 121 GLY D O 1
ATOM 4706 N N . GLN D 1 125 ? 26.768 -5.755 5.611 1.00 42.62 122 GLN D N 1
ATOM 4707 C CA . GLN D 1 125 ? 27.729 -6.097 6.659 1.00 37.14 122 GLN D CA 1
ATOM 4708 C C . GLN D 1 125 ? 29.065 -5.402 6.352 1.00 36.81 122 GLN D C 1
ATOM 4709 O O . GLN D 1 125 ? 29.438 -5.316 5.230 1.00 38.59 122 GLN D O 1
ATOM 4715 N N . ARG D 1 126 ? 29.792 -4.982 7.374 1.00 39.28 123 ARG D N 1
ATOM 4716 C CA . ARG D 1 126 ? 31.109 -4.377 7.210 1.00 39.97 123 ARG D CA 1
ATOM 4717 C C . ARG D 1 126 ? 32.183 -5.440 6.897 1.00 36.04 123 ARG D C 1
ATOM 4718 O O . ARG D 1 126 ? 32.619 -6.157 7.792 1.00 44.97 123 ARG D O 1
ATOM 4726 N N . LEU D 1 127 ? 32.648 -5.487 5.643 1.00 33.54 124 LEU D N 1
ATOM 4727 C CA . LEU D 1 127 ? 33.591 -6.556 5.191 1.00 32.87 124 LEU D CA 1
ATOM 4728 C C . LEU D 1 127 ? 35.064 -6.090 5.048 1.00 29.41 124 LEU D C 1
ATOM 4729 O O . LEU D 1 127 ? 35.999 -6.910 4.944 1.00 36.76 124 LEU D O 1
ATOM 4734 N N . GLY D 1 128 ? 35.241 -4.799 5.017 1.00 33.05 125 GLY D N 1
ATOM 4735 C CA . GLY D 1 128 ? 36.626 -4.212 4.804 1.00 28.78 125 GLY D CA 1
ATOM 4736 C C . GLY D 1 128 ? 36.551 -2.734 4.616 1.00 34.93 125 GLY D C 1
ATOM 4737 O O . GLY D 1 128 ? 35.519 -2.096 4.912 1.00 34.57 125 GLY D O 1
ATOM 4738 N N . THR D 1 129 ? 37.630 -2.142 4.136 1.00 29.76 126 THR D N 1
ATOM 4739 C CA . THR D 1 129 ? 37.704 -0.697 4.009 1.00 31.31 126 THR D CA 1
ATOM 4740 C C . THR D 1 129 ? 38.574 -0.388 2.809 1.00 25.95 126 THR D C 1
ATOM 4741 O O . THR D 1 129 ? 39.552 -1.125 2.507 1.00 28.25 126 THR D O 1
ATOM 4745 N N . LEU D 1 130 ? 38.167 0.608 2.059 1.00 27.56 127 LEU D N 1
ATOM 4746 C CA . LEU D 1 130 ? 38.997 1.187 1.014 1.00 28.63 127 LEU D CA 1
ATOM 4747 C C . LEU D 1 130 ? 39.614 2.508 1.472 1.00 31.07 127 LEU D C 1
ATOM 4748 O O . LEU D 1 130 ? 38.923 3.424 1.945 1.00 29.74 127 LEU D O 1
ATOM 4753 N N . VAL D 1 131 ? 40.966 2.590 1.366 1.00 29.76 128 VAL D N 1
ATOM 4754 C CA . VAL D 1 131 ? 41.698 3.776 1.824 1.00 28.03 128 VAL D CA 1
ATOM 4755 C C . VAL D 1 131 ? 42.415 4.339 0.614 1.00 26.07 128 VAL D C 1
ATOM 4756 O O . VAL D 1 131 ? 43.076 3.596 -0.074 1.00 29.01 128 VAL D O 1
ATOM 4760 N N . LEU D 1 132 ? 42.254 5.624 0.361 1.00 25.27 129 LEU D N 1
ATOM 4761 C CA . LEU D 1 132 ? 42.850 6.340 -0.793 1.00 26.36 129 LEU D CA 1
ATOM 4762 C C . LEU D 1 132 ? 43.536 7.554 -0.228 1.00 31.53 129 LEU D C 1
ATOM 4763 O O . LEU D 1 132 ? 42.980 8.294 0.588 1.00 28.53 129 LEU D O 1
ATOM 4768 N N . SER D 1 133 ? 44.748 7.819 -0.692 1.00 31.29 130 SER D N 1
ATOM 4769 C CA . SER D 1 133 ? 45.471 8.973 -0.177 1.00 31.90 130 SER D CA 1
ATOM 4770 C C . SER D 1 133 ? 46.457 9.520 -1.213 1.00 30.49 130 SER D C 1
ATOM 4771 O O . SER D 1 133 ? 47.088 8.757 -1.915 1.00 28.38 130 SER D O 1
ATOM 4774 N N . ARG D 1 134 ? 46.505 10.843 -1.314 1.00 26.20 131 ARG D N 1
ATOM 4775 C CA . ARG D 1 134 ? 47.366 11.553 -2.277 1.00 31.69 131 ARG D CA 1
ATOM 4776 C C . ARG D 1 134 ? 47.748 12.934 -1.786 1.00 28.35 131 ARG D C 1
ATOM 4777 O O . ARG D 1 134 ? 47.178 13.495 -0.831 1.00 28.80 131 ARG D O 1
ATOM 4785 N N . TYR D 1 135 ? 48.739 13.502 -2.466 1.00 24.44 132 TYR D N 1
ATOM 4786 C CA . TYR D 1 135 ? 49.200 14.813 -2.204 1.00 27.72 132 TYR D CA 1
ATOM 4787 C C . TYR D 1 135 ? 48.492 15.768 -3.089 1.00 28.40 132 TYR D C 1
ATOM 4788 O O . TYR D 1 135 ? 47.863 15.376 -4.139 1.00 30.29 132 TYR D O 1
ATOM 4797 N N . SER D 1 136 ? 48.561 17.028 -2.600 1.00 32.73 133 SER D N 1
ATOM 4798 C CA A SER D 1 136 ? 48.262 18.234 -3.370 0.50 34.53 133 SER D CA 1
ATOM 4799 C CA B SER D 1 136 ? 48.261 18.229 -3.379 0.50 31.90 133 SER D CA 1
ATOM 4800 C C . SER D 1 136 ? 46.757 18.521 -3.570 1.00 32.67 133 SER D C 1
ATOM 4801 O O . SER D 1 136 ? 46.320 19.602 -3.332 1.00 29.83 133 SER D O 1
ATOM 4806 N N . ASN D 1 137 ? 45.997 17.543 -4.013 1.00 31.53 134 ASN D N 1
ATOM 4807 C CA . ASN D 1 137 ? 44.600 17.807 -4.486 1.00 29.58 134 ASN D CA 1
ATOM 4808 C C . ASN D 1 137 ? 43.592 17.090 -3.642 1.00 30.52 134 ASN D C 1
ATOM 4809 O O . ASN D 1 137 ? 43.589 15.877 -3.521 1.00 32.28 134 ASN D O 1
ATOM 4814 N N . SER D 1 138 ? 42.723 17.845 -3.037 1.00 32.66 135 SER D N 1
ATOM 4815 C CA . SER D 1 138 ? 41.560 17.198 -2.330 1.00 34.14 135 SER D CA 1
ATOM 4816 C C . SER D 1 138 ? 40.763 16.363 -3.333 1.00 31.73 135 SER D C 1
ATOM 4817 O O . SER D 1 138 ? 40.773 16.623 -4.531 1.00 27.82 135 SER D O 1
ATOM 4820 N N . PHE D 1 139 ? 40.126 15.339 -2.837 1.00 29.73 136 PHE D N 1
ATOM 4821 C CA . PHE D 1 139 ? 39.136 14.513 -3.605 1.00 32.09 136 PHE D CA 1
ATOM 4822 C C . PHE D 1 139 ? 37.833 15.269 -3.776 1.00 33.29 136 PHE D C 1
ATOM 4823 O O . PHE D 1 139 ? 37.455 15.965 -2.852 1.00 31.74 136 PHE D O 1
ATOM 4831 N N . ASN D 1 140 ? 37.184 15.140 -4.936 1.00 26.56 137 ASN D N 1
ATOM 4832 C CA . ASN D 1 140 ? 35.849 15.811 -5.111 1.00 32.48 137 ASN D CA 1
ATOM 4833 C C . ASN D 1 140 ? 34.789 14.740 -5.214 1.00 30.06 137 ASN D C 1
ATOM 4834 O O . ASN D 1 140 ? 35.028 13.577 -4.993 1.00 29.82 137 ASN D O 1
ATOM 4839 N N . ASP D 1 141 ? 33.571 15.142 -5.542 1.00 31.97 138 ASP D N 1
ATOM 4840 C CA . ASP D 1 141 ? 32.474 14.199 -5.517 1.00 30.59 138 ASP D CA 1
ATOM 4841 C C . ASP D 1 141 ? 32.528 13.130 -6.640 1.00 29.42 138 ASP D C 1
ATOM 4842 O O . ASP D 1 141 ? 32.020 11.982 -6.465 1.00 31.62 138 ASP D O 1
ATOM 4847 N N . ASP D 1 142 ? 33.112 13.506 -7.796 1.00 30.56 139 ASP D N 1
ATOM 4848 C CA . ASP D 1 142 ? 33.359 12.598 -8.892 1.00 28.21 139 ASP D CA 1
ATOM 4849 C C . ASP D 1 142 ? 34.312 11.516 -8.453 1.00 27.88 139 ASP D C 1
ATOM 4850 O O . ASP D 1 142 ? 34.110 10.337 -8.812 1.00 25.91 139 ASP D O 1
ATOM 4855 N N . ASP D 1 143 ? 35.367 11.907 -7.705 1.00 29.46 140 ASP D N 1
ATOM 4856 C CA . ASP D 1 143 ? 36.246 10.898 -7.143 1.00 27.08 140 ASP D CA 1
ATOM 4857 C C . ASP D 1 143 ? 35.538 9.973 -6.150 1.00 25.02 140 ASP D C 1
ATOM 4858 O O . ASP D 1 143 ? 35.748 8.758 -6.138 1.00 26.11 140 ASP D O 1
ATOM 4863 N N . LEU D 1 144 ? 34.589 10.536 -5.383 1.00 27.47 141 LEU D N 1
ATOM 4864 C CA . LEU D 1 144 ? 33.793 9.723 -4.443 1.00 26.40 141 LEU D CA 1
ATOM 4865 C C . LEU D 1 144 ? 32.880 8.768 -5.146 1.00 28.04 141 LEU D C 1
ATOM 4866 O O . LEU D 1 144 ? 32.722 7.627 -4.668 1.00 24.99 141 LEU D O 1
ATOM 4871 N N . VAL D 1 145 ? 32.313 9.181 -6.275 1.00 26.69 142 VAL D N 1
ATOM 4872 C CA . VAL D 1 145 ? 31.580 8.225 -7.119 1.00 27.18 142 VAL D CA 1
ATOM 4873 C C . VAL D 1 145 ? 32.412 6.988 -7.435 1.00 27.14 142 VAL D C 1
ATOM 4874 O O . VAL D 1 145 ? 31.996 5.842 -7.205 1.00 23.97 142 VAL D O 1
ATOM 4878 N N . ILE D 1 146 ? 33.623 7.234 -7.938 1.00 27.09 143 ILE D N 1
ATOM 4879 C CA . ILE D 1 146 ? 34.420 6.115 -8.344 1.00 26.99 143 ILE D CA 1
ATOM 4880 C C . ILE D 1 146 ? 34.834 5.256 -7.164 1.00 25.93 143 ILE D C 1
ATOM 4881 O O . ILE D 1 146 ? 34.819 4.039 -7.228 1.00 23.37 143 ILE D O 1
ATOM 4886 N N . ALA D 1 147 ? 35.209 5.895 -6.083 1.00 24.56 144 ALA D N 1
ATOM 4887 C CA . ALA D 1 147 ? 35.644 5.211 -4.873 1.00 27.65 144 ALA D CA 1
ATOM 4888 C C . ALA D 1 147 ? 34.533 4.399 -4.272 1.00 29.64 144 ALA D C 1
ATOM 4889 O O . ALA D 1 147 ? 34.733 3.283 -3.870 1.00 24.87 144 ALA D O 1
ATOM 4891 N N . GLU D 1 148 ? 33.337 5.006 -4.211 1.00 25.63 145 GLU D N 1
ATOM 4892 C CA . GLU D 1 148 ? 32.198 4.323 -3.538 1.00 26.38 145 GLU D CA 1
ATOM 4893 C C . GLU D 1 148 ? 31.668 3.186 -4.337 1.00 24.58 145 GLU D C 1
ATOM 4894 O O . GLU D 1 148 ? 31.403 2.116 -3.764 1.00 26.18 145 GLU D O 1
ATOM 4900 N N . TYR D 1 149 ? 31.549 3.341 -5.665 1.00 29.46 146 TYR D N 1
ATOM 4901 C CA . TYR D 1 149 ? 31.145 2.143 -6.411 1.00 31.13 146 TYR D CA 1
ATOM 4902 C C . TYR D 1 149 ? 32.247 1.054 -6.470 1.00 28.48 146 TYR D C 1
ATOM 4903 O O . TYR D 1 149 ? 31.942 -0.130 -6.416 1.00 26.65 146 TYR D O 1
ATOM 4912 N N . SER D 1 150 ? 33.527 1.455 -6.492 1.00 28.68 147 SER D N 1
ATOM 4913 C CA . SER D 1 150 ? 34.547 0.436 -6.423 1.00 28.11 147 SER D CA 1
ATOM 4914 C C . SER D 1 150 ? 34.459 -0.362 -5.098 1.00 24.27 147 SER D C 1
ATOM 4915 O O . SER D 1 150 ? 34.555 -1.577 -5.085 1.00 26.19 147 SER D O 1
ATOM 4918 N N . ALA D 1 151 ? 34.299 0.327 -3.983 1.00 25.36 148 ALA D N 1
ATOM 4919 C CA . ALA D 1 151 ? 34.165 -0.330 -2.700 1.00 26.61 148 ALA D CA 1
ATOM 4920 C C . ALA D 1 151 ? 32.968 -1.252 -2.701 1.00 28.01 148 ALA D C 1
ATOM 4921 O O . ALA D 1 151 ? 33.041 -2.344 -2.134 1.00 25.50 148 ALA D O 1
ATOM 4923 N N . THR D 1 152 ? 31.877 -0.823 -3.336 1.00 29.22 149 THR D N 1
ATOM 4924 C CA . THR D 1 152 ? 30.636 -1.693 -3.374 1.00 25.65 149 THR D CA 1
ATOM 4925 C C . THR D 1 152 ? 30.914 -2.986 -4.144 1.00 26.11 149 THR D C 1
ATOM 4926 O O . THR D 1 152 ? 30.603 -4.074 -3.730 1.00 25.32 149 THR D O 1
ATOM 4930 N N . VAL D 1 153 ? 31.671 -2.850 -5.222 1.00 27.32 150 VAL D N 1
ATOM 4931 C CA . VAL D 1 153 ? 32.112 -3.970 -6.007 1.00 25.98 150 VAL D CA 1
ATOM 4932 C C . VAL D 1 153 ? 32.999 -4.949 -5.215 1.00 26.65 150 VAL D C 1
ATOM 4933 O O . VAL D 1 153 ? 32.767 -6.176 -5.262 1.00 27.92 150 VAL D O 1
ATOM 4937 N N . VAL D 1 154 ? 34.023 -4.418 -4.517 1.00 23.47 151 VAL D N 1
ATOM 4938 C CA . VAL D 1 154 ? 34.758 -5.295 -3.605 1.00 27.00 151 VAL D CA 1
ATOM 4939 C C . VAL D 1 154 ? 33.837 -6.055 -2.661 1.00 26.18 151 VAL D C 1
ATOM 4940 O O . VAL D 1 154 ? 33.978 -7.244 -2.503 1.00 24.11 151 VAL D O 1
ATOM 4944 N N . GLY D 1 155 ? 32.888 -5.358 -2.072 1.00 26.88 152 GLY D N 1
ATOM 4945 C CA . GLY D 1 155 ? 31.907 -5.965 -1.195 1.00 26.19 152 GLY D CA 1
ATOM 4946 C C . GLY D 1 155 ? 31.144 -7.126 -1.813 1.00 28.86 152 GLY D C 1
ATOM 4947 O O . GLY D 1 155 ? 30.923 -8.127 -1.149 1.00 30.88 152 GLY D O 1
ATOM 4948 N N . LEU D 1 156 ? 30.740 -6.975 -3.062 1.00 28.77 153 LEU D N 1
ATOM 4949 C CA . LEU D 1 156 ? 30.077 -8.035 -3.783 1.00 28.97 153 LEU D CA 1
ATOM 4950 C C . LEU D 1 156 ? 30.964 -9.257 -4.037 1.00 28.33 153 LEU D C 1
ATOM 4951 O O . LEU D 1 156 ? 30.487 -10.375 -4.161 1.00 31.81 153 LEU D O 1
ATOM 4956 N N . GLU 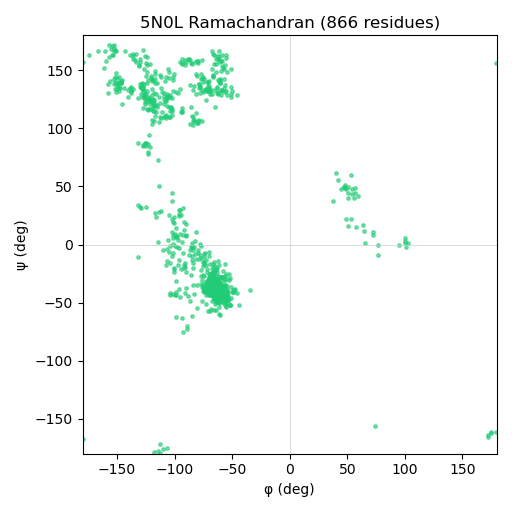D 1 157 ? 32.267 -9.004 -4.154 1.00 29.76 154 GLU D N 1
ATOM 4957 C CA A GLU D 1 157 ? 33.214 -10.059 -4.485 0.50 28.81 154 GLU D CA 1
ATOM 4958 C CA B GLU D 1 157 ? 33.217 -10.075 -4.481 0.50 31.03 154 GLU D CA 1
ATOM 4959 C C . GLU D 1 157 ? 33.732 -10.794 -3.280 1.00 29.42 154 GLU D C 1
ATOM 4960 O O . GLU D 1 157 ? 34.201 -11.881 -3.418 1.00 45.04 154 GLU D O 1
ATOM 4971 N N . ILE D 1 158 ? 33.654 -10.198 -2.101 1.00 30.69 155 ILE D N 1
ATOM 4972 C CA . ILE D 1 158 ? 34.135 -10.824 -0.884 1.00 41.17 155 ILE D CA 1
ATOM 4973 C C . ILE D 1 158 ? 32.949 -11.502 -0.166 1.00 50.10 155 ILE D C 1
ATOM 4974 O O . ILE D 1 158 ? 33.142 -12.549 0.429 1.00 62.06 155 ILE D O 1
ATOM 4979 N N . LEU D 1 159 ? 31.762 -10.859 -0.195 1.00 44.71 156 LEU D N 1
ATOM 4980 C CA . LEU D 1 159 ? 30.475 -11.375 0.367 1.00 48.26 156 LEU D CA 1
ATOM 4981 C C . LEU D 1 159 ? 30.324 -12.836 0.054 1.00 60.72 156 LEU D C 1
ATOM 4982 O O . LEU D 1 159 ? 30.574 -13.647 0.937 1.00 84.25 156 LEU D O 1
ATOM 4988 N N . MET E 1 4 ? 33.173 14.758 -26.477 1.00 72.22 1 MET E N 1
ATOM 4989 C CA . MET E 1 4 ? 34.081 14.291 -25.355 1.00 69.69 1 MET E CA 1
ATOM 4990 C C . MET E 1 4 ? 33.346 13.959 -24.047 1.00 50.24 1 MET E C 1
ATOM 4991 O O . MET E 1 4 ? 32.562 14.730 -23.514 1.00 62.23 1 MET E O 1
ATOM 4996 N N . ALA E 1 5 ? 33.683 12.805 -23.493 1.00 51.50 2 ALA E N 1
ATOM 4997 C CA . ALA E 1 5 ? 33.018 12.351 -22.282 1.00 41.00 2 ALA E CA 1
ATOM 4998 C C . ALA E 1 5 ? 33.597 13.143 -21.128 1.00 39.32 2 ALA E C 1
ATOM 4999 O O . ALA E 1 5 ? 34.792 13.538 -21.159 1.00 45.56 2 ALA E O 1
ATOM 5001 N N . SER E 1 6 ? 32.747 13.415 -20.144 1.00 39.51 3 SER E N 1
ATOM 5002 C CA . SER E 1 6 ? 33.160 14.022 -18.887 1.00 44.25 3 SER E CA 1
ATOM 5003 C C . SER E 1 6 ? 34.272 13.195 -18.191 1.00 38.21 3 SER E C 1
ATOM 5004 O O . SER E 1 6 ? 34.427 11.979 -18.378 1.00 34.09 3 SER E O 1
ATOM 5007 N N . GLU E 1 7 ? 35.045 13.897 -17.391 1.00 36.89 4 GLU E N 1
ATOM 5008 C CA . GLU E 1 7 ? 36.149 13.258 -16.676 1.00 39.67 4 GLU E CA 1
ATOM 5009 C C . GLU E 1 7 ? 35.661 12.066 -15.852 1.00 37.30 4 GLU E C 1
ATOM 5010 O O . GLU E 1 7 ? 36.224 10.957 -15.920 1.00 36.70 4 GLU E O 1
ATOM 5016 N N . VAL E 1 8 ? 34.589 12.258 -15.105 1.00 33.02 5 VAL E N 1
ATOM 5017 C CA . VAL E 1 8 ? 34.048 11.163 -14.312 1.00 35.25 5 VAL E CA 1
ATOM 5018 C C . VAL E 1 8 ? 33.589 9.957 -15.140 1.00 29.29 5 VAL E C 1
ATOM 5019 O O . VAL E 1 8 ? 33.748 8.835 -14.724 1.00 31.13 5 VAL E O 1
ATOM 5023 N N . LEU E 1 9 ? 33.007 10.184 -16.308 1.00 30.84 6 LEU E N 1
ATOM 5024 C CA . LEU E 1 9 ? 32.630 9.079 -17.196 1.00 29.25 6 LEU E CA 1
ATOM 5025 C C . LEU E 1 9 ? 33.858 8.404 -17.820 1.00 30.20 6 LEU E C 1
ATOM 5026 O O . LEU E 1 9 ? 33.881 7.209 -17.993 1.00 28.37 6 LEU E O 1
ATOM 5031 N N . GLN E 1 10 ? 34.861 9.197 -18.171 1.00 30.76 7 GLN E N 1
ATOM 5032 C CA . GLN E 1 10 ? 36.132 8.606 -18.654 1.00 33.64 7 GLN E CA 1
ATOM 5033 C C . GLN E 1 10 ? 36.803 7.717 -17.605 1.00 28.45 7 GLN E C 1
ATOM 5034 O O . GLN E 1 10 ? 37.206 6.600 -17.905 1.00 32.73 7 GLN E O 1
ATOM 5040 N N . LYS E 1 11 ? 36.834 8.181 -16.370 1.00 28.87 8 LYS E N 1
ATOM 5041 C CA . LYS E 1 11 ? 37.434 7.364 -15.290 1.00 30.96 8 LYS E CA 1
ATOM 5042 C C . LYS E 1 11 ? 36.571 6.157 -14.931 1.00 29.25 8 LYS E C 1
ATOM 5043 O O . LYS E 1 11 ? 37.066 5.049 -14.748 1.00 26.73 8 LYS E O 1
ATOM 5049 N N . THR E 1 12 ? 35.239 6.352 -14.932 1.00 32.80 9 THR E N 1
ATOM 5050 C CA . THR E 1 12 ? 34.375 5.206 -14.767 1.00 28.54 9 THR E CA 1
ATOM 5051 C C . THR E 1 12 ? 34.631 4.088 -15.784 1.00 24.84 9 THR E C 1
ATOM 5052 O O . THR E 1 12 ? 34.649 2.879 -15.443 1.00 25.93 9 THR E O 1
ATOM 5056 N N . ARG E 1 13 ? 34.749 4.496 -17.041 1.00 27.59 10 ARG E N 1
ATOM 5057 C CA . ARG E 1 13 ? 35.005 3.545 -18.135 1.00 31.14 10 ARG E CA 1
ATOM 5058 C C . ARG E 1 13 ? 36.328 2.812 -17.967 1.00 29.25 10 ARG E C 1
ATOM 5059 O O . ARG E 1 13 ? 36.427 1.638 -18.309 1.00 27.03 10 ARG E O 1
ATOM 5067 N N . LYS E 1 14 ? 37.325 3.506 -17.426 1.00 25.61 11 LYS E N 1
ATOM 5068 C CA . LYS E 1 14 ? 38.626 2.810 -17.122 1.00 26.62 11 LYS E CA 1
ATOM 5069 C C . LYS E 1 14 ? 38.452 1.746 -16.058 1.00 24.70 11 LYS E C 1
ATOM 5070 O O . LYS E 1 14 ? 38.961 0.583 -16.178 1.00 30.71 11 LYS E O 1
ATOM 5076 N N . ILE E 1 15 ? 37.768 2.109 -14.972 1.00 27.57 12 ILE E N 1
ATOM 5077 C CA . ILE E 1 15 ? 37.506 1.164 -13.870 1.00 25.74 12 ILE E CA 1
ATOM 5078 C C . ILE E 1 15 ? 36.678 -0.016 -14.404 1.00 26.19 12 ILE E C 1
ATOM 5079 O O . ILE E 1 15 ? 36.998 -1.182 -14.132 1.00 26.79 12 ILE E O 1
ATOM 5084 N N . ASN E 1 16 ? 35.650 0.281 -15.228 1.00 26.70 13 ASN E N 1
ATOM 5085 C CA . ASN E 1 16 ? 34.786 -0.750 -15.695 1.00 27.56 13 ASN E CA 1
ATOM 5086 C C . ASN E 1 16 ? 35.515 -1.662 -16.654 1.00 30.09 13 ASN E C 1
ATOM 5087 O O . ASN E 1 16 ? 35.246 -2.852 -16.589 1.00 30.76 13 ASN E O 1
ATOM 5092 N N . LYS E 1 17 ? 36.458 -1.142 -17.481 1.00 27.44 14 LYS E N 1
ATOM 5093 C CA . LYS E 1 17 ? 37.306 -2.038 -18.289 1.00 33.50 14 LYS E CA 1
ATOM 5094 C C . LYS E 1 17 ? 38.072 -3.027 -17.444 1.00 30.81 14 LYS E C 1
ATOM 5095 O O . LYS E 1 17 ? 38.163 -4.182 -17.793 1.00 37.78 14 LYS E O 1
ATOM 5101 N N . THR E 1 18 ? 38.614 -2.562 -16.347 1.00 32.66 15 THR E N 1
ATOM 5102 C CA . THR E 1 18 ? 39.322 -3.442 -15.387 1.00 33.13 15 THR E CA 1
ATOM 5103 C C . THR E 1 18 ? 38.431 -4.517 -14.756 1.00 34.46 15 THR E C 1
ATOM 5104 O O . THR E 1 18 ? 38.741 -5.702 -14.724 1.00 40.06 15 THR E O 1
ATOM 5108 N N . LEU E 1 19 ? 37.300 -4.070 -14.301 1.00 31.95 16 LEU E N 1
ATOM 5109 C CA . LEU E 1 19 ? 36.237 -4.958 -13.774 1.00 35.09 16 LEU E CA 1
ATOM 5110 C C . LEU E 1 19 ? 35.661 -5.961 -14.795 1.00 43.93 16 LEU E C 1
ATOM 5111 O O . LEU E 1 19 ? 35.606 -7.160 -14.516 1.00 47.29 16 LEU E O 1
ATOM 5116 N N . GLN E 1 20 ? 35.279 -5.490 -15.990 1.00 45.78 17 GLN E N 1
ATOM 5117 C CA . GLN E 1 20 ? 34.605 -6.391 -17.009 1.00 37.89 17 GLN E CA 1
ATOM 5118 C C . GLN E 1 20 ? 35.597 -7.432 -17.438 1.00 40.90 17 GLN E C 1
ATOM 5119 O O . GLN E 1 20 ? 35.216 -8.508 -17.833 1.00 70.11 17 GLN E O 1
ATOM 5125 N N . THR E 1 21 ? 36.868 -7.061 -17.369 1.00 43.86 18 THR E N 1
ATOM 5126 C CA . THR E 1 21 ? 37.989 -7.953 -17.680 1.00 47.08 18 THR E CA 1
ATOM 5127 C C . THR E 1 21 ? 38.339 -9.005 -16.669 1.00 51.01 18 THR E C 1
ATOM 5128 O O . THR E 1 21 ? 38.497 -10.150 -17.011 1.00 81.17 18 THR E O 1
ATOM 5132 N N A SER E 1 22 ? 38.521 -8.570 -15.434 0.50 41.65 19 SER E N 1
ATOM 5133 N N B SER E 1 22 ? 38.500 -8.608 -15.415 0.50 61.35 19 SER E N 1
ATOM 5134 C CA A SER E 1 22 ? 39.161 -9.377 -14.405 0.50 46.06 19 SER E CA 1
ATOM 5135 C CA B SER E 1 22 ? 39.076 -9.486 -14.405 0.50 56.95 19 SER E CA 1
ATOM 5136 C C A SER E 1 22 ? 38.286 -9.533 -13.187 0.50 53.36 19 SER E C 1
ATOM 5137 C C B SER E 1 22 ? 38.269 -9.488 -13.135 0.50 62.84 19 SER E C 1
ATOM 5138 O O A SER E 1 22 ? 38.165 -10.754 -12.621 0.50 54.60 19 SER E O 1
ATOM 5139 O O B SER E 1 22 ? 38.225 -10.495 -12.437 0.50 92.74 19 SER E O 1
ATOM 5144 N N A GLY E 1 23 ? 37.790 -8.337 -12.722 0.50 59.38 20 GLY E N 1
ATOM 5145 N N B GLY E 1 23 ? 37.624 -8.358 -12.848 0.50 69.25 20 GLY E N 1
ATOM 5146 C CA A GLY E 1 23 ? 36.709 -8.236 -11.697 0.50 47.82 20 GLY E CA 1
ATOM 5147 C CA B GLY E 1 23 ? 36.859 -8.188 -11.598 0.50 59.50 20 GLY E CA 1
ATOM 5148 C C A GLY E 1 23 ? 36.902 -7.902 -10.197 0.50 40.60 20 GLY E C 1
ATOM 5149 C C B GLY E 1 23 ? 37.556 -7.301 -10.512 0.50 47.19 20 GLY E C 1
ATOM 5150 O O A GLY E 1 23 ? 36.343 -8.629 -9.415 0.50 47.10 20 GLY E O 1
ATOM 5151 O O B GLY E 1 23 ? 38.570 -6.459 -10.787 0.50 62.65 20 GLY E O 1
ATOM 5152 N N A GLY E 1 24 ? 37.704 -6.883 -9.758 0.50 45.80 21 GLY E N 1
ATOM 5153 N N B GLY E 1 24 ? 37.130 -7.598 -9.245 0.50 46.65 21 GLY E N 1
ATOM 5154 C CA A GLY E 1 24 ? 39.026 -6.423 -10.303 0.50 36.85 21 GLY E CA 1
ATOM 5155 C CA B GLY E 1 24 ? 36.697 -8.927 -8.737 0.50 37.60 21 GLY E CA 1
ATOM 5156 C C A GLY E 1 24 ? 40.060 -7.212 -9.501 0.50 29.48 21 GLY E C 1
ATOM 5157 C C B GLY E 1 24 ? 37.819 -9.961 -8.782 0.50 36.12 21 GLY E C 1
ATOM 5158 O O A GLY E 1 24 ? 41.046 -6.656 -8.890 0.50 15.97 21 GLY E O 1
ATOM 5159 O O B GLY E 1 24 ? 38.628 -10.139 -7.844 0.50 51.04 21 GLY E O 1
ATOM 5160 N N A SER E 1 25 ? 39.842 -8.531 -9.660 0.50 28.02 22 SER E N 1
ATOM 5161 N N B SER E 1 25 ? 37.802 -10.671 -9.889 0.50 38.15 22 SER E N 1
ATOM 5162 C CA A SER E 1 25 ? 39.879 -9.585 -8.633 0.50 28.82 22 SER E CA 1
ATOM 5163 C CA B SER E 1 25 ? 38.742 -11.762 -10.171 0.50 45.91 22 SER E CA 1
ATOM 5164 C C A SER E 1 25 ? 40.836 -10.559 -9.249 0.50 30.18 22 SER E C 1
ATOM 5165 C C B SER E 1 25 ? 40.077 -11.453 -9.563 0.50 50.65 22 SER E C 1
ATOM 5166 O O A SER E 1 25 ? 40.986 -10.668 -10.468 0.50 27.61 22 SER E O 1
ATOM 5167 O O B SER E 1 25 ? 40.325 -10.386 -9.023 0.50 75.89 22 SER E O 1
ATOM 5172 N N A SER E 1 26 ? 41.461 -11.318 -8.425 0.50 26.56 23 SER E N 1
ATOM 5173 N N B SER E 1 26 ? 40.930 -12.443 -9.655 0.50 61.17 23 SER E N 1
ATOM 5174 C CA A SER E 1 26 ? 42.242 -12.371 -8.989 0.50 29.21 23 SER E CA 1
ATOM 5175 C CA B SER E 1 26 ? 42.356 -12.449 -9.253 0.50 41.79 23 SER E CA 1
ATOM 5176 C C A SER E 1 26 ? 42.612 -13.275 -7.882 0.50 28.86 23 SER E C 1
ATOM 5177 C C B SER E 1 26 ? 42.585 -13.252 -7.996 0.50 35.31 23 SER E C 1
ATOM 5178 O O A SER E 1 26 ? 42.468 -12.926 -6.719 0.50 36.93 23 SER E O 1
ATOM 5179 O O B SER E 1 26 ? 42.361 -12.800 -6.872 0.50 47.85 23 SER E O 1
ATOM 5184 N N . VAL E 1 27 ? 43.034 -14.468 -8.242 1.00 26.15 24 VAL E N 1
ATOM 5185 C CA . VAL E 1 27 ? 43.423 -15.381 -7.256 1.00 31.54 24 VAL E CA 1
ATOM 5186 C C . VAL E 1 27 ? 44.927 -15.242 -7.211 1.00 40.82 24 VAL E C 1
ATOM 5187 O O . VAL E 1 27 ? 45.513 -15.219 -8.256 1.00 30.21 24 VAL E O 1
ATOM 5191 N N . SER E 1 28 ? 45.484 -15.182 -6.045 1.00 40.81 25 SER E N 1
ATOM 5192 C CA . SER E 1 28 ? 46.971 -15.076 -5.904 1.00 30.15 25 SER E CA 1
ATOM 5193 C C . SER E 1 28 ? 47.501 -16.289 -5.124 1.00 34.73 25 SER E C 1
ATOM 5194 O O . SER E 1 28 ? 46.859 -16.788 -4.220 1.00 35.98 25 SER E O 1
ATOM 5197 N N . PHE E 1 29 ? 48.642 -16.810 -5.535 1.00 38.60 26 PHE E N 1
ATOM 5198 C CA . PHE E 1 29 ? 49.312 -17.904 -4.885 1.00 28.69 26 PHE E CA 1
ATOM 5199 C C . PHE E 1 29 ? 50.678 -17.425 -4.379 1.00 24.86 26 PHE E C 1
ATOM 5200 O O . PHE E 1 29 ? 51.597 -18.243 -4.195 1.00 24.49 26 PHE E O 1
ATOM 5208 N N . ASP E 1 30 ? 50.781 -16.155 -4.099 1.00 25.11 27 ASP E N 1
ATOM 5209 C CA . ASP E 1 30 ? 52.067 -15.621 -3.496 1.00 23.91 27 ASP E CA 1
ATOM 5210 C C . ASP E 1 30 ? 52.443 -16.261 -2.193 1.00 27.03 27 ASP E C 1
ATOM 5211 O O . ASP E 1 30 ? 53.679 -16.490 -1.962 1.00 26.10 27 ASP E O 1
ATOM 5216 N N . LEU E 1 31 ? 51.499 -16.552 -1.279 1.00 26.29 28 LEU E N 1
ATOM 5217 C CA . LEU E 1 31 ? 51.890 -17.141 -0.033 1.00 27.12 28 LEU E CA 1
ATOM 5218 C C . LEU E 1 31 ? 52.464 -18.561 -0.252 1.00 23.37 28 LEU E C 1
ATOM 5219 O O . LEU E 1 31 ? 53.548 -18.960 0.341 1.00 27.16 28 LEU E O 1
ATOM 5224 N N . LEU E 1 32 ? 51.784 -19.357 -1.084 1.00 20.72 29 LEU E N 1
ATOM 5225 C CA . LEU E 1 32 ? 52.240 -20.675 -1.356 1.00 22.81 29 LEU E CA 1
ATOM 5226 C C . LEU E 1 32 ? 53.690 -20.560 -2.055 1.00 23.73 29 LEU E C 1
ATOM 5227 O O . LEU E 1 32 ? 54.591 -21.344 -1.682 1.00 22.77 29 LEU E O 1
ATOM 5232 N N . ALA E 1 33 ? 53.790 -19.674 -3.028 1.00 21.30 30 ALA E N 1
ATOM 5233 C CA . ALA E 1 33 ? 55.051 -19.513 -3.810 1.00 22.98 30 ALA E CA 1
ATOM 5234 C C . ALA E 1 33 ? 56.225 -19.105 -2.847 1.00 25.72 30 ALA E C 1
ATOM 5235 O O . ALA E 1 33 ? 57.343 -19.624 -2.989 1.00 25.72 30 ALA E O 1
ATOM 5237 N N . GLY E 1 34 ? 55.920 -18.278 -1.866 1.00 22.37 31 GLY E N 1
ATOM 5238 C CA . GLY E 1 34 ? 56.849 -17.868 -0.832 1.00 26.72 31 GLY E CA 1
ATOM 5239 C C . GLY E 1 34 ? 57.318 -19.025 0.030 1.00 28.97 31 GLY E C 1
ATOM 5240 O O . GLY E 1 34 ? 58.537 -19.145 0.364 1.00 26.25 31 GLY E O 1
ATOM 5241 N N . ALA E 1 35 ? 56.395 -19.900 0.427 1.00 25.58 32 ALA E N 1
ATOM 5242 C CA . ALA E 1 35 ? 56.758 -21.005 1.262 1.00 29.29 32 ALA E CA 1
ATOM 5243 C C . ALA E 1 35 ? 57.620 -21.965 0.460 1.00 22.48 32 ALA E C 1
ATOM 5244 O O . ALA E 1 35 ? 58.564 -22.587 0.990 1.00 26.30 32 ALA E O 1
ATOM 5246 N N . LEU E 1 36 ? 57.211 -22.206 -0.767 1.00 21.70 33 LEU E N 1
ATOM 5247 C CA . LEU E 1 36 ? 57.932 -23.119 -1.643 1.00 20.83 33 LEU E CA 1
ATOM 5248 C C . LEU E 1 36 ? 59.344 -22.553 -1.899 1.00 23.07 33 LEU E C 1
ATOM 5249 O O . LEU E 1 36 ? 60.327 -23.367 -1.891 1.00 25.41 33 LEU E O 1
ATOM 5254 N N . GLY E 1 37 ? 59.369 -21.280 -2.192 1.00 22.29 34 GLY E N 1
ATOM 5255 C CA . GLY E 1 37 ? 60.646 -20.549 -2.517 1.00 25.76 34 GLY E CA 1
ATOM 5256 C C . GLY E 1 37 ? 61.587 -20.636 -1.353 1.00 25.30 34 GLY E C 1
ATOM 5257 O O . GLY E 1 37 ? 62.866 -20.859 -1.542 1.00 30.55 34 GLY E O 1
ATOM 5258 N N . ASP E 1 38 ? 61.030 -20.492 -0.165 1.00 25.90 35 ASP E N 1
ATOM 5259 C CA . ASP E 1 38 ? 61.752 -20.625 1.087 1.00 24.98 35 ASP E CA 1
ATOM 5260 C C . ASP E 1 38 ? 62.342 -22.017 1.252 1.00 28.57 35 ASP E C 1
ATOM 5261 O O . ASP E 1 38 ? 63.590 -22.168 1.342 1.00 28.10 35 ASP E O 1
ATOM 5266 N N . VAL E 1 39 ? 61.501 -23.056 1.263 1.00 24.91 36 VAL E N 1
ATOM 5267 C CA . VAL E 1 39 ? 61.974 -24.382 1.530 1.00 25.29 36 VAL E CA 1
ATOM 5268 C C . VAL E 1 39 ? 62.849 -24.981 0.410 1.00 23.22 36 VAL E C 1
ATOM 5269 O O . VAL E 1 39 ? 63.651 -25.872 0.709 1.00 24.98 36 VAL E O 1
ATOM 5273 N N . LEU E 1 40 ? 62.693 -24.535 -0.824 1.00 20.95 37 LEU E N 1
ATOM 5274 C CA . LEU E 1 40 ? 63.510 -24.969 -1.953 1.00 23.31 37 LEU E CA 1
ATOM 5275 C C . LEU E 1 40 ? 64.637 -23.993 -2.344 1.00 24.15 37 LEU E C 1
ATOM 5276 O O .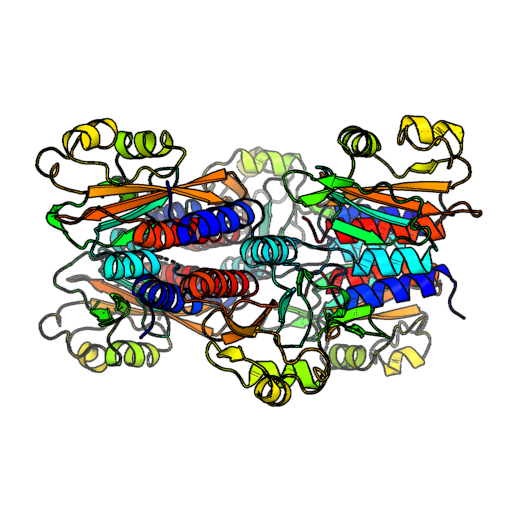 LEU E 1 40 ? 65.299 -24.271 -3.345 1.00 24.46 37 LEU E O 1
ATOM 5281 N N . SER E 1 41 ? 64.765 -22.841 -1.670 1.00 22.90 38 SER E N 1
ATOM 5282 C CA . SER E 1 41 ? 65.713 -21.744 -2.004 1.00 25.29 38 SER E CA 1
ATOM 5283 C C . SER E 1 41 ? 65.664 -21.388 -3.488 1.00 27.64 38 SER E C 1
ATOM 5284 O O . SER E 1 41 ? 66.676 -21.335 -4.194 1.00 25.17 38 SER E O 1
ATOM 5287 N N . SER E 1 42 ? 64.499 -21.204 -4.035 1.00 26.38 39 SER E N 1
ATOM 5288 C CA . SER E 1 42 ? 64.273 -21.128 -5.463 1.00 24.15 39 SER E CA 1
ATOM 5289 C C . SER E 1 42 ? 63.459 -19.902 -5.820 1.00 24.72 39 SER E C 1
ATOM 5290 O O . SER E 1 42 ? 62.635 -19.349 -4.965 1.00 22.30 39 SER E O 1
ATOM 5293 N N . ASN E 1 43 ? 63.635 -19.523 -7.066 1.00 22.62 40 ASN E N 1
ATOM 5294 C CA . ASN E 1 43 ? 62.608 -18.710 -7.803 1.00 21.67 40 ASN E CA 1
ATOM 5295 C C . ASN E 1 43 ? 61.423 -19.623 -8.078 1.00 22.56 40 ASN E C 1
ATOM 5296 O O . ASN E 1 43 ? 61.594 -20.741 -8.422 1.00 22.16 40 ASN E O 1
ATOM 5301 N N . VAL E 1 44 ? 60.219 -19.137 -7.778 1.00 23.29 41 VAL E N 1
ATOM 5302 C CA . VAL E 1 44 ? 59.010 -19.934 -7.972 1.00 24.71 41 VAL E CA 1
ATOM 5303 C C . VAL E 1 44 ? 58.016 -19.097 -8.758 1.00 22.01 41 VAL E C 1
ATOM 5304 O O . VAL E 1 44 ? 57.733 -17.940 -8.384 1.00 22.70 41 VAL E O 1
ATOM 5308 N N . TYR E 1 45 ? 57.498 -19.673 -9.813 1.00 21.02 42 TYR E N 1
ATOM 5309 C CA . TYR E 1 45 ? 56.497 -18.985 -10.661 1.00 23.39 42 TYR E CA 1
ATOM 5310 C C . TYR E 1 45 ? 55.296 -19.901 -10.760 1.00 24.71 42 TYR E C 1
ATOM 5311 O O . TYR E 1 45 ? 55.427 -21.027 -11.106 1.00 21.55 42 TYR E O 1
ATOM 5320 N N . VAL E 1 46 ? 54.128 -19.407 -10.359 1.00 25.09 43 VAL E N 1
ATOM 5321 C CA . VAL E 1 46 ? 52.861 -20.156 -10.618 1.00 27.51 43 VAL E CA 1
ATOM 5322 C C . VAL E 1 46 ? 52.194 -19.417 -11.795 1.00 27.43 43 VAL E C 1
ATOM 5323 O O . VAL E 1 46 ? 51.863 -18.244 -11.672 1.00 27.12 43 VAL E O 1
ATOM 5327 N N . VAL E 1 47 ? 52.064 -20.067 -12.947 1.00 24.32 44 VAL E N 1
ATOM 5328 C CA . VAL E 1 47 ? 51.745 -19.394 -14.214 1.00 26.86 44 VAL E CA 1
ATOM 5329 C C . VAL E 1 47 ? 50.502 -20.055 -14.758 1.00 28.80 44 VAL E C 1
ATOM 5330 O O . VAL E 1 47 ? 50.503 -21.274 -14.995 1.00 28.29 44 VAL E O 1
ATOM 5334 N N . SER E 1 48 ? 49.444 -19.258 -14.989 1.00 31.74 45 SER E N 1
ATOM 5335 C CA . SER E 1 48 ? 48.243 -19.837 -15.589 1.00 29.34 45 SER E CA 1
ATOM 5336 C C . SER E 1 48 ? 48.543 -20.289 -17.030 1.00 28.86 45 SER E C 1
ATOM 5337 O O . SER E 1 48 ? 49.486 -19.808 -17.711 1.00 30.39 45 SER E O 1
ATOM 5340 N N . ALA E 1 49 ? 47.658 -21.110 -17.551 1.00 33.68 46 ALA E N 1
ATOM 5341 C CA . ALA E 1 49 ? 47.738 -21.595 -18.902 1.00 35.41 46 ALA E CA 1
ATOM 5342 C C . ALA E 1 49 ? 47.929 -20.472 -19.936 1.00 33.26 46 ALA E C 1
ATOM 5343 O O . ALA E 1 49 ? 48.661 -20.634 -20.929 1.00 32.72 46 ALA E O 1
ATOM 5345 N N . LYS E 1 50 ? 47.291 -19.335 -19.697 1.00 34.00 47 LYS E N 1
ATOM 5346 C CA . LYS E 1 50 ? 47.391 -18.214 -20.608 1.00 37.55 47 LYS E CA 1
ATOM 5347 C C . LYS E 1 50 ? 48.534 -17.246 -20.307 1.00 34.83 47 LYS E C 1
ATOM 5348 O O . LYS E 1 50 ? 48.579 -16.174 -20.893 1.00 36.18 47 LYS E O 1
ATOM 5354 N N . GLY E 1 51 ? 49.411 -17.620 -19.356 1.00 32.29 48 GLY E N 1
ATOM 5355 C CA . GLY E 1 51 ? 50.665 -16.910 -19.126 1.00 33.03 48 GLY E CA 1
ATOM 5356 C C . GLY E 1 51 ? 50.634 -15.978 -17.977 1.00 32.13 48 GLY E C 1
ATOM 5357 O O . GLY E 1 51 ? 51.625 -15.305 -17.758 1.00 33.66 48 GLY E O 1
ATOM 5358 N N . LYS E 1 52 ? 49.517 -15.868 -17.231 1.00 33.18 49 LYS E N 1
ATOM 5359 C CA . LYS E 1 52 ? 49.504 -14.891 -16.147 1.00 35.80 49 LYS E CA 1
ATOM 5360 C C . LYS E 1 52 ? 50.258 -15.435 -14.943 1.00 27.59 49 LYS E C 1
ATOM 5361 O O . LYS E 1 52 ? 50.180 -16.585 -14.577 1.00 32.01 49 LYS E O 1
ATOM 5367 N N . VAL E 1 53 ? 51.029 -14.582 -14.330 1.00 26.20 50 VAL E N 1
ATOM 5368 C CA . VAL E 1 53 ? 51.778 -14.989 -13.140 1.00 29.24 50 VAL E CA 1
ATOM 5369 C C . VAL E 1 53 ? 50.897 -14.813 -11.935 1.00 24.00 50 VAL E C 1
ATOM 5370 O O . VAL E 1 53 ? 50.678 -13.705 -11.534 1.00 30.92 50 VAL E O 1
ATOM 5374 N N . LEU E 1 54 ? 50.375 -15.916 -11.421 1.00 27.89 51 LEU E N 1
ATOM 5375 C CA . LEU E 1 54 ? 49.430 -15.867 -10.278 1.00 28.05 51 LEU E CA 1
ATOM 5376 C C . LEU E 1 54 ? 50.110 -15.966 -8.960 1.00 28.87 51 LEU E C 1
ATOM 5377 O O . LEU E 1 54 ? 49.522 -15.629 -7.948 1.00 29.27 51 LEU E O 1
ATOM 5382 N N . GLY E 1 55 ? 51.403 -16.405 -8.955 1.00 28.47 52 GLY E N 1
ATOM 5383 C CA . GLY E 1 55 ? 52.093 -16.508 -7.706 1.00 25.35 52 GLY E CA 1
ATOM 5384 C C . GLY E 1 55 ? 53.592 -16.408 -8.039 1.00 26.80 52 GLY E C 1
ATOM 5385 O O . GLY E 1 55 ? 54.017 -16.888 -9.060 1.00 23.28 52 GLY E O 1
ATOM 5386 N N . LEU E 1 56 ? 54.293 -15.705 -7.164 1.00 24.53 53 LEU E N 1
ATOM 5387 C CA . LEU E 1 56 ? 55.732 -15.397 -7.482 1.00 23.63 53 LEU E CA 1
ATOM 5388 C C . LEU E 1 56 ? 56.452 -15.380 -6.203 1.00 22.67 53 LEU E C 1
ATOM 5389 O O . LEU E 1 56 ? 56.071 -14.705 -5.279 1.00 25.66 53 LEU E O 1
ATOM 5394 N N . HIS E 1 57 ? 57.731 -15.970 -6.231 1.00 21.94 54 HIS E N 1
ATOM 5395 C CA . HIS E 1 57 ? 58.659 -15.708 -5.165 1.00 23.59 54 HIS E CA 1
ATOM 5396 C C . HIS E 1 57 ? 60.038 -15.650 -5.891 1.00 23.40 54 HIS E C 1
ATOM 5397 O O . HIS E 1 57 ? 60.281 -16.499 -6.732 1.00 23.31 54 HIS E O 1
ATOM 5404 N N . LEU E 1 58 ? 60.868 -14.652 -5.562 1.00 32.29 55 LEU E N 1
ATOM 5405 C CA . LEU E 1 58 ? 62.200 -14.547 -6.167 1.00 28.55 55 LEU E CA 1
ATOM 5406 C C . LEU E 1 58 ? 63.238 -14.677 -5.076 1.00 29.74 55 LEU E C 1
ATOM 5407 O O . LEU E 1 58 ? 63.313 -13.834 -4.158 1.00 30.83 55 LEU E O 1
ATOM 5412 N N . ASN E 1 59 ? 63.950 -15.809 -5.123 1.00 27.35 56 ASN E N 1
ATOM 5413 C CA . ASN E 1 59 ? 65.138 -15.975 -4.317 1.00 29.34 56 ASN E CA 1
ATOM 5414 C C . ASN E 1 59 ? 66.305 -15.184 -4.966 1.00 27.49 56 ASN E C 1
ATOM 5415 O O . ASN E 1 59 ? 67.146 -14.653 -4.245 1.00 28.22 56 ASN E O 1
ATOM 5420 N N . ASP E 1 60 ? 66.322 -15.120 -6.283 1.00 22.29 57 ASP E N 1
ATOM 5421 C CA . ASP E 1 60 ? 67.391 -14.511 -7.123 1.00 29.61 57 ASP E CA 1
ATOM 5422 C C . ASP E 1 60 ? 66.720 -13.513 -8.070 1.00 27.98 57 ASP E C 1
ATOM 5423 O O . ASP E 1 60 ? 66.381 -13.841 -9.240 1.00 28.04 57 ASP E O 1
ATOM 5428 N N . VAL E 1 61 ? 66.525 -12.308 -7.550 1.00 26.10 58 VAL E N 1
ATOM 5429 C CA . VAL E 1 61 ? 65.637 -11.291 -8.161 1.00 28.74 58 VAL E CA 1
ATOM 5430 C C . VAL E 1 61 ? 66.099 -10.929 -9.559 1.00 31.40 58 VAL E C 1
ATOM 5431 O O . VAL E 1 61 ? 65.276 -10.764 -10.471 1.00 27.06 58 VAL E O 1
ATOM 5435 N N . GLN E 1 62 ? 67.430 -10.836 -9.790 1.00 30.60 59 GLN E N 1
ATOM 5436 C CA . GLN E 1 62 ? 67.924 -10.462 -11.105 1.00 32.09 59 GLN E CA 1
ATOM 5437 C C . GLN E 1 62 ? 67.605 -11.466 -12.208 1.00 31.88 59 GLN E C 1
ATOM 5438 O O . GLN E 1 62 ? 67.678 -11.096 -13.388 1.00 30.51 59 GLN E O 1
ATOM 5444 N N . ASP E 1 63 ? 67.262 -12.715 -11.838 1.00 32.86 60 ASP E N 1
ATOM 5445 C CA . ASP E 1 63 ? 66.941 -13.757 -12.811 1.00 28.93 60 ASP E CA 1
ATOM 5446 C C . ASP E 1 63 ? 65.450 -13.863 -13.142 1.00 28.48 60 ASP E C 1
ATOM 5447 O O . ASP E 1 63 ? 65.051 -14.722 -13.928 1.00 29.84 60 ASP E O 1
ATOM 5452 N N . SER E 1 64 ? 64.672 -12.926 -12.669 1.00 28.92 61 SER E N 1
ATOM 5453 C CA . SER E 1 64 ? 63.198 -13.030 -12.863 1.00 29.19 61 SER E CA 1
ATOM 5454 C C . SER E 1 64 ? 62.827 -13.006 -14.350 1.00 30.00 61 SER E C 1
ATOM 5455 O O . SER E 1 64 ? 63.286 -12.110 -15.044 1.00 29.05 61 SER E O 1
ATOM 5458 N N . SER E 1 65 ? 61.977 -13.937 -14.833 1.00 26.24 62 SER E N 1
ATOM 5459 C CA . SER E 1 65 ? 61.517 -13.883 -16.182 1.00 27.38 62 SER E CA 1
ATOM 5460 C C . SER E 1 65 ? 60.092 -13.240 -16.324 1.00 31.15 62 SER E C 1
ATOM 5461 O O . SER E 1 65 ? 59.493 -13.324 -17.411 1.00 37.80 62 SER E O 1
ATOM 5464 N N . VAL E 1 66 ? 59.634 -12.580 -15.265 1.00 31.03 63 VAL E N 1
ATOM 5465 C CA . VAL E 1 66 ? 58.309 -11.846 -15.274 1.00 32.77 63 VAL E CA 1
ATOM 5466 C C . VAL E 1 66 ? 58.391 -10.606 -16.140 1.00 34.14 63 VAL E C 1
ATOM 5467 O O . VAL E 1 66 ? 59.378 -9.917 -16.152 1.00 37.43 63 VAL E O 1
ATOM 5471 N N . ILE E 1 67 ? 57.369 -10.308 -16.907 1.00 31.96 64 ILE E N 1
ATOM 5472 C CA . ILE E 1 67 ? 57.275 -9.056 -17.628 1.00 37.09 64 ILE E CA 1
ATOM 5473 C C . ILE E 1 67 ? 55.916 -8.480 -17.232 1.00 42.20 64 ILE E C 1
ATOM 5474 O O . ILE E 1 67 ? 55.039 -9.268 -16.841 1.00 43.22 64 ILE E O 1
ATOM 5479 N N . GLU E 1 68 ? 55.790 -7.150 -17.242 1.00 47.47 65 GLU E N 1
ATOM 5480 C CA . GLU E 1 68 ? 54.514 -6.481 -16.940 1.00 53.21 65 GLU E CA 1
ATOM 5481 C C . GLU E 1 68 ? 53.833 -6.197 -18.272 1.00 50.87 65 GLU E C 1
ATOM 5482 O O . GLU E 1 68 ? 54.494 -5.747 -19.205 1.00 49.55 65 GLU E O 1
ATOM 5488 N N . ASP E 1 69 ? 52.542 -6.492 -18.388 1.00 58.84 66 ASP E N 1
ATOM 5489 C CA . ASP E 1 69 ? 51.810 -6.136 -19.600 1.00 61.05 66 ASP E CA 1
ATOM 5490 C C . ASP E 1 69 ? 51.733 -4.626 -19.634 1.00 63.61 66 ASP E C 1
ATOM 5491 O O . ASP E 1 69 ? 51.367 -4.006 -18.662 1.00 64.55 66 ASP E O 1
ATOM 5496 N N . GLU E 1 70 ? 52.107 -4.080 -20.780 1.00 70.96 67 GLU E N 1
ATOM 5497 C CA . GLU E 1 70 ? 52.112 -2.650 -21.074 1.00 93.36 67 GLU E CA 1
ATOM 5498 C C . GLU E 1 70 ? 50.691 -2.165 -20.932 1.00 96.04 67 GLU E C 1
ATOM 5499 O O . GLU E 1 70 ? 50.390 -1.340 -20.066 1.00 101.42 67 GLU E O 1
ATOM 5505 N N . TYR E 1 71 ? 49.823 -2.747 -21.768 1.00 111.69 68 TYR E N 1
ATOM 5506 C CA . TYR E 1 71 ? 48.420 -2.364 -21.897 1.00 105.70 68 TYR E CA 1
ATOM 5507 C C . TYR E 1 71 ? 47.574 -2.761 -20.661 1.00 98.15 68 TYR E C 1
ATOM 5508 O O . TYR E 1 71 ? 47.024 -1.897 -20.037 1.00 109.45 68 TYR E O 1
ATOM 5517 N N . THR E 1 72 ? 47.535 -4.050 -20.290 1.00 103.88 69 THR E N 1
ATOM 5518 C CA . THR E 1 72 ? 46.699 -4.534 -19.144 1.00 101.58 69 THR E CA 1
ATOM 5519 C C . THR E 1 72 ? 47.296 -4.417 -17.714 1.00 99.13 69 THR E C 1
ATOM 5520 O O . THR E 1 72 ? 46.585 -4.531 -16.716 1.00 99.24 69 THR E O 1
ATOM 5524 N N . LYS E 1 73 ? 48.596 -4.200 -17.630 1.00 97.48 70 LYS E N 1
ATOM 5525 C CA . LYS E 1 73 ? 49.324 -4.088 -16.360 1.00 94.24 70 LYS E CA 1
ATOM 5526 C C . LYS E 1 73 ? 49.644 -5.373 -15.577 1.00 87.96 70 LYS E C 1
ATOM 5527 O O . LYS E 1 73 ? 50.302 -5.337 -14.540 1.00 92.18 70 LYS E O 1
ATOM 5533 N N . GLN E 1 74 ? 49.242 -6.515 -16.090 1.00 76.30 71 GLN E N 1
ATOM 5534 C CA . GLN E 1 74 ? 49.444 -7.751 -15.361 1.00 60.40 71 GLN E CA 1
ATOM 5535 C C . GLN E 1 74 ? 50.852 -8.379 -15.484 1.00 54.00 71 GLN E C 1
ATOM 5536 O O . GLN E 1 74 ? 51.486 -8.292 -16.520 1.00 55.91 71 GLN E O 1
ATOM 5542 N N . LYS E 1 75 ? 51.311 -9.025 -14.427 1.00 47.37 72 LYS E N 1
ATOM 5543 C CA . LYS E 1 75 ? 52.507 -9.872 -14.475 1.00 40.56 72 LYS E CA 1
ATOM 5544 C C . LYS E 1 75 ? 52.238 -11.121 -15.294 1.00 35.85 72 LYS E C 1
ATOM 5545 O O . LYS E 1 75 ? 51.209 -11.796 -15.127 1.00 35.29 72 LYS E O 1
ATOM 5551 N N . LYS E 1 76 ? 53.155 -11.425 -16.210 1.00 34.16 73 LYS E N 1
ATOM 5552 C CA . LYS E 1 76 ? 52.993 -12.552 -17.122 1.00 33.62 73 LYS E CA 1
ATOM 5553 C C . LYS E 1 76 ? 54.356 -13.084 -17.563 1.00 32.23 73 LYS E C 1
ATOM 5554 O O . LYS E 1 76 ? 55.358 -12.423 -17.359 1.00 33.24 73 LYS E O 1
ATOM 5560 N N . PHE E 1 77 ? 54.324 -14.233 -18.195 1.00 29.18 74 PHE E N 1
ATOM 5561 C CA . PHE E 1 77 ? 55.396 -14.688 -19.070 1.00 30.53 74 PHE E CA 1
ATOM 5562 C C . PHE E 1 77 ? 55.137 -14.216 -20.480 1.00 33.80 74 PHE E C 1
ATOM 5563 O O . PHE E 1 77 ? 53.976 -13.952 -20.893 1.00 36.88 74 PHE E O 1
ATOM 5571 N N . SER E 1 78 ? 56.203 -14.130 -21.268 1.00 36.03 75 SER E N 1
ATOM 5572 C CA . SER E 1 78 ? 56.061 -13.787 -22.669 1.00 35.08 75 SER E CA 1
ATOM 5573 C C . SER E 1 78 ? 55.225 -14.824 -23.405 1.00 30.89 75 SER E C 1
ATOM 5574 O O . SER E 1 78 ? 55.057 -15.929 -22.914 1.00 41.02 75 SER E O 1
ATOM 5577 N N . ASP E 1 79 ? 54.721 -14.481 -24.572 1.00 38.03 76 ASP E N 1
ATOM 5578 C CA . ASP E 1 79 ? 53.961 -15.469 -25.386 1.00 37.29 76 ASP E CA 1
ATOM 5579 C C . ASP E 1 79 ? 54.797 -16.739 -25.583 1.00 38.88 76 ASP E C 1
ATOM 5580 O O . ASP E 1 79 ? 54.332 -17.858 -25.443 1.00 38.94 76 ASP E O 1
ATOM 5585 N N . GLU E 1 80 ? 56.041 -16.546 -25.965 1.00 39.27 77 GLU E N 1
ATOM 5586 C CA . GLU E 1 80 ? 56.941 -17.661 -26.204 1.00 35.97 77 GLU E CA 1
ATOM 5587 C C . GLU E 1 80 ? 57.113 -18.584 -25.000 1.00 35.35 77 GLU E C 1
ATOM 5588 O O . GLU E 1 80 ? 57.000 -19.828 -25.142 1.00 35.80 77 GLU E O 1
ATOM 5594 N N . TYR E 1 81 ? 57.436 -17.985 -23.845 1.00 36.48 78 TYR E N 1
ATOM 5595 C CA . TYR E 1 81 ? 57.577 -18.734 -22.572 1.00 34.88 78 TYR E CA 1
ATOM 5596 C C . TYR E 1 81 ? 56.244 -19.419 -22.214 1.00 32.86 78 TYR E C 1
ATOM 5597 O O . TYR E 1 81 ? 56.238 -20.544 -21.827 1.00 31.23 78 TYR E O 1
ATOM 5606 N N . THR E 1 82 ? 55.128 -18.697 -22.346 1.00 37.81 79 THR E N 1
ATOM 5607 C CA . THR E 1 82 ? 53.793 -19.224 -22.071 1.00 33.94 79 THR E CA 1
ATOM 5608 C C . THR E 1 82 ? 53.501 -20.470 -22.879 1.00 31.95 79 THR E C 1
ATOM 5609 O O . THR E 1 82 ? 53.026 -21.476 -22.319 1.00 44.14 79 THR E O 1
ATOM 5613 N N . GLN E 1 83 ? 53.727 -20.386 -24.182 1.00 32.09 80 GLN E N 1
ATOM 5614 C CA . GLN E 1 83 ? 53.525 -21.500 -25.090 1.00 41.57 80 GLN E CA 1
ATOM 5615 C C . GLN E 1 83 ? 54.528 -22.613 -24.838 1.00 38.81 80 GLN E C 1
ATOM 5616 O O . GLN E 1 83 ? 54.140 -23.780 -24.890 1.00 35.17 80 GLN E O 1
ATOM 5622 N N . ASN E 1 84 ? 55.791 -22.284 -24.507 1.00 36.44 81 ASN E N 1
ATOM 5623 C CA . ASN E 1 84 ? 56.745 -23.333 -24.321 1.00 35.03 81 ASN E CA 1
ATOM 5624 C C . ASN E 1 84 ? 56.473 -24.199 -23.112 1.00 33.67 81 ASN E C 1
ATOM 5625 O O . ASN E 1 84 ? 56.630 -25.423 -23.177 1.00 36.98 81 ASN E O 1
ATOM 5630 N N . VAL E 1 85 ? 56.047 -23.603 -22.013 1.00 37.07 82 VAL E N 1
ATOM 5631 C CA . VAL E 1 85 ? 55.774 -24.427 -20.788 1.00 35.19 82 VAL E CA 1
ATOM 5632 C C . VAL E 1 85 ? 54.563 -25.371 -20.995 1.00 37.63 82 VAL E C 1
ATOM 5633 O O . VAL E 1 85 ? 54.512 -26.432 -20.420 1.00 38.53 82 VAL E O 1
ATOM 5637 N N . LEU E 1 86 ? 53.653 -25.020 -21.906 1.00 42.47 83 LEU E N 1
ATOM 5638 C CA . LEU E 1 86 ? 52.533 -25.914 -22.207 1.00 42.32 83 LEU E CA 1
ATOM 5639 C C . LEU E 1 86 ? 52.901 -27.144 -23.001 1.00 47.00 83 LEU E C 1
ATOM 5640 O O . LEU E 1 86 ? 52.156 -28.109 -22.996 1.00 51.49 83 LEU E O 1
ATOM 5645 N N . LYS E 1 87 ? 54.052 -27.141 -23.650 1.00 46.45 84 LYS E N 1
ATOM 5646 C CA . LYS E 1 87 ? 54.512 -28.291 -24.384 1.00 46.84 84 LYS E CA 1
ATOM 5647 C C . LYS E 1 87 ? 55.028 -29.360 -23.461 1.00 46.72 84 LYS E C 1
ATOM 5648 O O . LYS E 1 87 ? 55.216 -30.491 -23.898 1.00 52.65 84 LYS E O 1
ATOM 5654 N N . ILE E 1 88 ? 55.285 -29.021 -22.199 1.00 45.46 85 ILE E N 1
ATOM 5655 C CA . ILE E 1 88 ? 55.815 -29.964 -21.228 1.00 40.24 85 ILE E CA 1
ATOM 5656 C C . ILE E 1 88 ? 54.632 -30.541 -20.521 1.00 43.77 85 ILE E C 1
ATOM 5657 O O . ILE E 1 88 ? 53.941 -29.796 -19.816 1.00 45.12 85 ILE E O 1
ATOM 5662 N N . ASP E 1 89 ? 54.412 -31.851 -20.710 1.00 46.93 86 ASP E N 1
ATOM 5663 C CA . ASP E 1 89 ? 53.189 -32.590 -20.287 1.00 49.74 86 ASP E CA 1
ATOM 5664 C C . ASP E 1 89 ? 53.432 -33.496 -19.085 1.00 43.38 86 ASP E C 1
ATOM 5665 O O . ASP E 1 89 ? 52.525 -34.112 -18.578 1.00 42.15 86 ASP E O 1
ATOM 5670 N N . GLU E 1 90 ? 54.673 -33.572 -18.624 1.00 38.31 87 GLU E N 1
ATOM 5671 C CA . GLU E 1 90 ? 55.032 -34.252 -17.392 1.00 41.28 87 GLU E CA 1
ATOM 5672 C C . GLU E 1 90 ? 56.132 -33.448 -16.750 1.00 37.80 87 GLU E C 1
ATOM 5673 O O . GLU E 1 90 ? 56.830 -32.643 -17.401 1.00 34.85 87 GLU E O 1
ATOM 5679 N N . THR E 1 91 ? 56.377 -33.771 -15.495 1.00 33.96 88 THR E N 1
ATOM 5680 C CA . THR E 1 91 ? 57.458 -33.089 -14.764 1.00 33.52 88 THR E CA 1
ATOM 5681 C C . THR E 1 91 ? 58.773 -33.233 -15.488 1.00 36.13 88 THR E C 1
ATOM 5682 O O . THR E 1 91 ? 59.123 -34.314 -15.870 1.00 29.98 88 THR E O 1
ATOM 5686 N N . LEU E 1 92 ? 59.472 -32.111 -15.656 1.00 35.71 89 LEU E N 1
ATOM 5687 C CA . LEU E 1 92 ? 60.761 -32.050 -16.360 1.00 32.00 89 LEU E CA 1
ATOM 5688 C C . LEU E 1 92 ? 61.670 -31.538 -15.303 1.00 28.50 89 LEU E C 1
ATOM 5689 O O . LEU E 1 92 ? 61.537 -30.378 -14.871 1.00 29.83 89 LEU E O 1
ATOM 5694 N N . GLU E 1 93 ? 62.535 -32.401 -14.782 1.00 32.59 90 GLU E N 1
ATOM 5695 C CA . GLU E 1 93 ? 63.385 -31.934 -13.670 1.00 30.40 90 GLU E CA 1
ATOM 5696 C C . GLU E 1 93 ? 64.792 -31.576 -14.165 1.00 29.43 90 GLU E C 1
ATOM 5697 O O . GLU E 1 93 ? 65.267 -32.175 -15.119 1.00 31.30 90 GLU E O 1
ATOM 5703 N N . ASN E 1 94 ? 65.384 -30.573 -13.514 1.00 32.03 91 ASN E N 1
ATOM 5704 C CA . ASN E 1 94 ? 66.844 -30.235 -13.618 1.00 35.76 91 ASN E CA 1
ATOM 5705 C C . ASN E 1 94 ? 67.274 -29.976 -15.028 1.00 35.16 91 ASN E C 1
ATOM 5706 O O . ASN E 1 94 ? 68.302 -30.507 -15.546 1.00 36.07 91 ASN E O 1
ATOM 5711 N N . LEU E 1 95 ? 66.465 -29.137 -15.656 1.00 29.52 92 LEU E N 1
ATOM 5712 C CA . LEU E 1 95 ? 66.787 -28.567 -16.928 1.00 36.94 92 LEU E CA 1
ATOM 5713 C C . LEU E 1 95 ? 68.027 -27.670 -16.630 1.00 31.09 92 LEU E C 1
ATOM 5714 O O . LEU E 1 95 ? 68.066 -26.901 -15.598 1.00 38.12 92 LEU E O 1
ATOM 5719 N N . ASN E 1 96 ? 68.994 -27.842 -17.513 1.00 43.28 93 ASN E N 1
ATOM 5720 C CA . ASN E 1 96 ? 70.444 -27.449 -17.335 1.00 54.17 93 ASN E CA 1
ATOM 5721 C C . ASN E 1 96 ? 71.169 -27.881 -18.643 1.00 63.78 93 ASN E C 1
ATOM 5722 O O . ASN E 1 96 ? 70.634 -28.646 -19.418 1.00 63.67 93 ASN E O 1
ATOM 5727 N N . GLY E 1 97 ? 72.298 -27.324 -19.050 1.00 74.53 94 GLY E N 1
ATOM 5728 C CA . GLY E 1 97 ? 72.545 -25.925 -19.134 1.00 62.85 94 GLY E CA 1
ATOM 5729 C C . GLY E 1 97 ? 71.975 -25.553 -20.509 1.00 61.36 94 GLY E C 1
ATOM 5730 O O . GLY E 1 97 ? 71.026 -24.813 -20.566 1.00 94.34 94 GLY E O 1
ATOM 5731 N N . GLU E 1 98 ? 72.488 -26.099 -21.618 1.00 72.73 95 GLU E N 1
ATOM 5732 C CA . GLU E 1 98 ? 71.995 -25.696 -22.957 1.00 66.07 95 GLU E CA 1
ATOM 5733 C C . GLU E 1 98 ? 70.596 -26.281 -23.361 1.00 52.98 95 GLU E C 1
ATOM 5734 O O . GLU E 1 98 ? 69.883 -25.663 -24.142 1.00 60.34 95 GLU E O 1
ATOM 5740 N N . LYS E 1 99 ? 70.185 -27.427 -22.838 1.00 45.17 96 LYS E N 1
ATOM 5741 C CA . LYS E 1 99 ? 68.731 -27.817 -22.962 1.00 49.80 96 LYS E CA 1
ATOM 5742 C C . LYS E 1 99 ? 67.656 -26.805 -22.442 1.00 48.75 96 LYS E C 1
ATOM 5743 O O . LYS E 1 99 ? 66.509 -26.780 -22.943 1.00 52.51 96 LYS E O 1
ATOM 5749 N N . ILE E 1 100 ? 68.016 -26.015 -21.428 1.00 42.20 97 ILE E N 1
ATOM 5750 C CA . ILE E 1 100 ? 67.202 -24.880 -20.929 1.00 36.59 97 ILE E CA 1
ATOM 5751 C C . ILE E 1 100 ? 66.722 -23.974 -22.050 1.00 37.26 97 ILE E C 1
ATOM 5752 O O . ILE E 1 100 ? 65.562 -23.500 -22.049 1.00 40.55 97 ILE E O 1
ATOM 5757 N N . LEU E 1 101 ? 67.594 -23.756 -23.018 1.00 35.18 98 LEU E N 1
ATOM 5758 C CA . LEU E 1 101 ? 67.324 -22.839 -24.143 1.00 41.15 98 LEU E CA 1
ATOM 5759 C C . LEU E 1 101 ? 66.204 -23.279 -25.082 1.00 45.00 98 LEU E C 1
ATOM 5760 O O . LEU E 1 101 ? 65.607 -22.431 -25.729 1.00 49.01 98 LEU E O 1
ATOM 5765 N N . GLU E 1 102 ? 65.928 -24.581 -25.147 1.00 38.63 99 GLU E N 1
ATOM 5766 C CA . GLU E 1 102 ? 64.781 -25.081 -25.900 1.00 37.38 99 GLU E CA 1
ATOM 5767 C C . GLU E 1 102 ? 63.507 -24.534 -25.367 1.00 45.13 99 GLU E C 1
ATOM 5768 O O . GLU E 1 102 ? 62.631 -24.233 -26.156 1.00 61.08 99 GLU E O 1
ATOM 5774 N N . ILE E 1 103 ? 63.401 -24.403 -24.054 1.00 40.51 100 ILE E N 1
ATOM 5775 C CA . ILE E 1 103 ? 62.152 -23.989 -23.391 1.00 39.74 100 ILE E CA 1
ATOM 5776 C C . ILE E 1 103 ? 62.167 -22.502 -23.045 1.00 35.95 100 ILE E C 1
ATOM 5777 O O . ILE E 1 103 ? 61.177 -21.769 -23.267 1.00 38.80 100 ILE E O 1
ATOM 5782 N N . PHE E 1 104 ? 63.301 -22.034 -22.531 1.00 34.79 101 PHE E N 1
ATOM 5783 C CA . PHE E 1 104 ? 63.446 -20.669 -22.113 1.00 31.97 101 PHE E CA 1
ATOM 5784 C C . PHE E 1 104 ? 64.641 -20.051 -22.882 1.00 36.87 101 PHE E C 1
ATOM 5785 O O . PHE E 1 104 ? 65.704 -19.972 -22.320 1.00 35.88 101 PHE E O 1
ATOM 5793 N N . PRO E 1 105 ? 64.454 -19.645 -24.143 1.00 38.51 102 PRO E N 1
ATOM 5794 C CA . PRO E 1 105 ? 65.554 -19.136 -24.976 1.00 35.85 102 PRO E CA 1
ATOM 5795 C C . PRO E 1 105 ? 66.270 -17.892 -24.484 1.00 42.31 102 PRO E C 1
ATOM 5796 O O . PRO E 1 105 ? 67.368 -17.632 -24.930 1.00 53.66 102 PRO E O 1
ATOM 5800 N N . GLU E 1 106 ? 65.693 -17.136 -23.570 1.00 41.49 103 GLU E N 1
ATOM 5801 C CA . GLU E 1 106 ? 66.328 -15.915 -23.116 1.00 41.88 103 GLU E CA 1
ATOM 5802 C C . GLU E 1 106 ? 67.230 -16.160 -21.935 1.00 38.30 103 GLU E C 1
ATOM 5803 O O . GLU E 1 106 ? 67.637 -15.214 -21.299 1.00 47.89 103 GLU E O 1
ATOM 5809 N N . GLU E 1 107 ? 67.599 -17.407 -21.709 1.00 38.74 104 GLU E N 1
ATOM 5810 C CA . GLU E 1 107 ? 68.448 -17.783 -20.599 1.00 47.21 104 GLU E CA 1
ATOM 5811 C C . GLU E 1 107 ? 69.989 -17.836 -20.843 1.00 48.30 104 GLU E C 1
ATOM 5812 O O . GLU E 1 107 ? 70.703 -18.413 -20.084 1.00 64.13 104 GLU E O 1
ATOM 5818 N N . HIS E 1 108 ? 70.499 -17.203 -21.870 1.00 51.48 105 HIS E N 1
ATOM 5819 C CA . HIS E 1 108 ? 71.981 -17.119 -22.150 1.00 67.70 105 HIS E CA 1
ATOM 5820 C C . HIS E 1 108 ? 72.993 -17.034 -21.013 1.00 69.49 105 HIS E C 1
ATOM 5821 O O . HIS E 1 108 ? 74.070 -17.564 -21.129 1.00 89.60 105 HIS E O 1
ATOM 5828 N N . GLY E 1 109 ? 72.690 -16.299 -19.960 1.00 68.90 106 GLY E N 1
ATOM 5829 C CA . GLY E 1 109 ? 73.603 -16.157 -18.863 1.00 69.49 106 GLY E CA 1
ATOM 5830 C C . GLY E 1 109 ? 73.316 -17.080 -17.739 1.00 67.30 106 GLY E C 1
ATOM 5831 O O . GLY E 1 109 ? 74.162 -17.355 -16.910 1.00 81.65 106 GLY E O 1
ATOM 5832 N N . ARG E 1 110 ? 72.110 -17.620 -17.712 1.00 50.30 107 ARG E N 1
ATOM 5833 C CA . ARG E 1 110 ? 71.822 -18.543 -16.622 1.00 67.43 107 ARG E CA 1
ATOM 5834 C C . ARG E 1 110 ? 71.592 -20.013 -16.962 1.00 71.60 107 ARG E C 1
ATOM 5835 O O . ARG E 1 110 ? 70.603 -20.571 -16.573 1.00 44.72 107 ARG E O 1
ATOM 5843 N N . LEU E 1 111 ? 72.510 -20.604 -17.726 1.00 71.52 108 LEU E N 1
ATOM 5844 C CA . LEU E 1 111 ? 72.495 -22.056 -18.064 1.00 67.30 108 LEU E CA 1
ATOM 5845 C C . LEU E 1 111 ? 73.181 -22.901 -16.962 1.00 76.72 108 LEU E C 1
ATOM 5846 O O . LEU E 1 111 ? 73.284 -24.101 -17.044 1.00 69.80 108 LEU E O 1
ATOM 5851 N N . GLN E 1 112 ? 73.654 -22.178 -15.966 1.00 51.85 109 GLN E N 1
ATOM 5852 C CA . GLN E 1 112 ? 74.332 -22.524 -14.788 1.00 44.18 109 GLN E CA 1
ATOM 5853 C C . GLN E 1 112 ? 73.343 -22.616 -13.639 1.00 56.38 109 GLN E C 1
ATOM 5854 O O . GLN E 1 112 ? 73.742 -22.341 -12.534 1.00 85.55 109 GLN E O 1
ATOM 5860 N N . LYS E 1 113 ? 72.073 -22.912 -13.921 1.00 29.77 110 LYS E N 1
ATOM 5861 C CA . LYS E 1 113 ? 71.037 -23.092 -12.902 1.00 28.72 110 LYS E CA 1
ATOM 5862 C C . LYS E 1 113 ? 70.347 -24.413 -13.111 1.00 31.17 110 LYS E C 1
ATOM 5863 O O . LYS E 1 113 ? 70.475 -24.994 -14.129 1.00 34.09 110 LYS E O 1
ATOM 5869 N N . TYR E 1 114 ? 69.564 -24.862 -12.133 1.00 29.69 111 TYR E N 1
ATOM 5870 C CA . TYR E 1 114 ? 68.788 -26.076 -12.278 1.00 27.24 111 TYR E CA 1
ATOM 5871 C C . TYR E 1 114 ? 67.343 -25.583 -12.262 1.00 24.48 111 TYR E C 1
ATOM 5872 O O . TYR E 1 114 ? 67.014 -24.851 -11.421 1.00 24.89 111 TYR E O 1
ATOM 5881 N N . THR E 1 115 ? 66.601 -25.970 -13.261 1.00 26.71 112 THR E N 1
ATOM 5882 C CA . THR E 1 115 ? 65.214 -25.491 -13.385 1.00 26.87 112 THR E CA 1
ATOM 5883 C C . THR E 1 115 ? 64.262 -26.716 -13.540 1.00 30.06 112 THR E C 1
ATOM 5884 O O . THR E 1 115 ? 64.578 -27.657 -14.247 1.00 29.58 112 THR E O 1
ATOM 5888 N N . THR E 1 116 ? 63.131 -26.706 -12.806 1.00 26.20 113 THR E N 1
ATOM 5889 C CA . THR E 1 116 ? 62.176 -27.806 -12.870 1.00 28.15 113 THR E CA 1
ATOM 5890 C C . THR E 1 116 ? 60.817 -27.216 -13.262 1.00 25.49 113 THR E C 1
ATOM 5891 O O . THR E 1 116 ? 60.468 -26.161 -12.767 1.00 24.71 113 THR E O 1
ATOM 5895 N N . VAL E 1 117 ? 60.105 -27.927 -14.143 1.00 28.26 114 VAL E N 1
ATOM 5896 C CA . VAL E 1 117 ? 58.810 -27.470 -14.682 1.00 25.09 114 VAL E CA 1
ATOM 5897 C C . VAL E 1 117 ? 57.786 -28.560 -14.340 1.00 26.37 114 VAL E C 1
ATOM 5898 O O . VAL E 1 117 ? 57.997 -29.754 -14.660 1.00 27.98 114 VAL E O 1
ATOM 5902 N N . VAL E 1 118 ? 56.692 -28.139 -13.662 1.00 26.99 115 VAL E N 1
ATOM 5903 C CA . VAL E 1 118 ? 55.719 -29.095 -13.194 1.00 25.07 115 VAL E CA 1
ATOM 5904 C C . VAL E 1 118 ? 54.305 -28.614 -13.710 1.00 24.46 115 VAL E C 1
ATOM 5905 O O . VAL E 1 118 ? 53.845 -27.558 -13.340 1.00 24.77 115 VAL E O 1
ATOM 5909 N N . PRO E 1 119 ? 53.674 -29.428 -14.542 1.00 28.66 116 PRO E N 1
ATOM 5910 C CA . PRO E 1 119 ? 52.321 -29.108 -14.990 1.00 28.50 116 PRO E CA 1
ATOM 5911 C C . PRO E 1 119 ? 51.375 -29.031 -13.809 1.00 25.23 116 PRO E C 1
ATOM 5912 O O . PRO E 1 119 ? 51.477 -29.845 -12.892 1.00 32.35 116 PRO E O 1
ATOM 5916 N N . ILE E 1 120 ? 50.478 -28.028 -13.852 1.00 30.54 117 ILE E N 1
ATOM 5917 C CA . ILE E 1 120 ? 49.410 -27.885 -12.872 1.00 24.58 117 ILE E CA 1
ATOM 5918 C C . ILE E 1 120 ? 48.085 -28.383 -13.535 1.00 29.10 117 ILE E C 1
ATOM 5919 O O . ILE E 1 120 ? 47.628 -27.792 -14.501 1.00 26.84 117 ILE E O 1
ATOM 5924 N N . LEU E 1 121 ? 47.541 -29.466 -13.002 1.00 29.48 118 LEU E N 1
ATOM 5925 C CA . LEU E 1 121 ? 46.348 -30.129 -13.561 1.00 32.30 118 LEU E CA 1
ATOM 5926 C C . LEU E 1 121 ? 45.248 -30.042 -12.506 1.00 31.70 118 LEU E C 1
ATOM 5927 O O . LEU E 1 121 ? 45.510 -30.131 -11.322 1.00 31.15 118 LEU E O 1
ATOM 5932 N N . GLY E 1 122 ? 44.018 -29.841 -12.967 1.00 35.10 119 GLY E N 1
ATOM 5933 C CA . GLY E 1 122 ? 42.865 -29.915 -12.072 1.00 35.73 119 GLY E CA 1
ATOM 5934 C C . GLY E 1 122 ? 41.789 -30.613 -12.883 1.00 32.76 119 GLY E C 1
ATOM 5935 O O . GLY E 1 122 ? 41.587 -30.195 -14.041 1.00 46.89 119 GLY E O 1
ATOM 5936 N N . SER E 1 123 ? 41.204 -31.702 -12.324 1.00 39.65 120 SER E N 1
ATOM 5937 C CA . SER E 1 123 ? 40.180 -32.552 -13.026 1.00 38.20 120 SER E CA 1
ATOM 5938 C C . SER E 1 123 ? 40.777 -33.004 -14.369 1.00 40.31 120 SER E C 1
ATOM 5939 O O . SER E 1 123 ? 40.170 -32.879 -15.415 1.00 78.11 120 SER E O 1
ATOM 5942 N N . GLY E 1 124 ? 42.022 -33.489 -14.288 1.00 51.34 121 GLY E N 1
ATOM 5943 C CA . GLY E 1 124 ? 42.864 -33.884 -15.449 1.00 42.79 121 GLY E CA 1
ATOM 5944 C C . GLY E 1 124 ? 42.999 -32.921 -16.628 1.00 40.87 121 GLY E C 1
ATOM 5945 O O . GLY E 1 124 ? 43.309 -33.355 -17.746 1.00 50.52 121 GLY E O 1
ATOM 5946 N N . GLN E 1 125 ? 42.753 -31.624 -16.398 1.00 48.10 122 GLN E N 1
ATOM 5947 C CA . GLN E 1 125 ? 42.914 -30.611 -17.424 1.00 41.19 122 GLN E CA 1
ATOM 5948 C C . GLN E 1 125 ? 44.100 -29.737 -17.025 1.00 39.76 122 GLN E C 1
ATOM 5949 O O . GLN E 1 125 ? 44.285 -29.452 -15.844 1.00 37.02 122 GLN E O 1
ATOM 5955 N N . ARG E 1 126 ? 44.857 -29.286 -18.014 1.00 37.90 123 ARG E N 1
ATOM 5956 C CA . ARG E 1 126 ? 46.027 -28.415 -17.804 1.00 39.69 123 ARG E CA 1
ATOM 5957 C C . ARG E 1 126 ? 45.630 -26.947 -17.567 1.00 38.26 123 ARG E C 1
ATOM 5958 O O . ARG E 1 126 ? 45.202 -26.236 -18.500 1.00 43.68 123 ARG E O 1
ATOM 5966 N N . LEU E 1 127 ? 45.762 -26.513 -16.313 1.00 35.46 124 LEU E N 1
ATOM 5967 C CA . LEU E 1 127 ? 45.355 -25.176 -15.845 1.00 32.18 124 LEU E CA 1
ATOM 5968 C C . LEU E 1 127 ? 46.495 -24.160 -15.696 1.00 34.71 124 LEU E C 1
ATOM 5969 O O . LEU E 1 127 ? 46.296 -22.929 -15.582 1.00 30.70 124 LEU E O 1
ATOM 5974 N N . GLY E 1 128 ? 47.686 -24.696 -15.586 1.00 33.99 125 GLY E N 1
ATOM 5975 C CA . GLY E 1 128 ? 48.852 -23.827 -15.458 1.00 30.37 125 GLY E CA 1
ATOM 5976 C C . GLY E 1 128 ? 50.130 -24.627 -15.329 1.00 31.02 125 GLY E C 1
ATOM 5977 O O . GLY E 1 128 ? 50.154 -25.815 -15.592 1.00 27.62 125 GLY E O 1
ATOM 5978 N N . THR E 1 129 ? 51.142 -23.934 -14.831 1.00 27.66 126 THR E N 1
ATOM 5979 C CA . THR E 1 129 ? 52.486 -24.522 -14.756 1.00 26.12 126 THR E CA 1
ATOM 5980 C C . THR E 1 129 ? 53.229 -23.912 -13.554 1.00 26.54 126 THR E C 1
ATOM 5981 O O . THR E 1 129 ? 53.147 -22.708 -13.300 1.00 24.21 126 THR E O 1
ATOM 5985 N N . LEU E 1 130 ? 53.966 -24.767 -12.836 1.00 25.81 127 LEU E N 1
ATOM 5986 C CA . LEU E 1 130 ? 54.773 -24.352 -11.701 1.00 24.10 127 LEU E CA 1
ATOM 5987 C C . LEU E 1 130 ? 56.247 -24.472 -12.219 1.00 23.92 127 LEU E C 1
ATOM 5988 O O . LEU E 1 130 ? 56.632 -25.531 -12.751 1.00 23.18 127 LEU E O 1
ATOM 5993 N N . VAL E 1 131 ? 56.951 -23.350 -12.133 1.00 25.53 128 VAL E N 1
ATOM 5994 C CA . VAL E 1 131 ? 58.400 -23.303 -12.602 1.00 22.49 128 VAL E CA 1
ATOM 5995 C C . VAL E 1 131 ? 59.223 -22.974 -11.391 1.00 25.20 128 VAL E C 1
ATOM 5996 O O . VAL E 1 131 ? 58.907 -22.008 -10.689 1.00 21.83 128 VAL E O 1
ATOM 6000 N N . LEU E 1 132 ? 60.301 -23.773 -11.172 1.00 23.21 129 LEU E N 1
ATOM 6001 C CA . LEU E 1 132 ? 61.150 -23.566 -10.013 1.00 21.76 129 LEU E CA 1
ATOM 6002 C C . LEU E 1 132 ? 62.619 -23.520 -10.525 1.00 23.67 129 LEU E C 1
ATOM 6003 O O . LEU E 1 132 ? 62.960 -24.310 -11.368 1.00 23.20 129 LEU E O 1
ATOM 6008 N N . SER E 1 133 ? 63.387 -22.603 -10.001 1.00 22.87 130 SER E N 1
ATOM 6009 C CA . SER E 1 133 ? 64.808 -22.519 -10.496 1.00 24.39 130 SER E CA 1
ATOM 6010 C C . SER E 1 133 ? 65.724 -22.100 -9.398 1.00 27.34 130 SER E C 1
ATOM 6011 O O . SER E 1 133 ? 65.393 -21.257 -8.609 1.00 24.90 130 SER E O 1
ATOM 6014 N N . ARG E 1 134 ? 66.902 -22.703 -9.369 1.00 26.95 131 ARG E N 1
ATOM 6015 C CA . ARG E 1 134 ? 67.850 -22.343 -8.332 1.00 24.59 131 ARG E CA 1
ATOM 6016 C C . ARG E 1 134 ? 69.273 -22.633 -8.759 1.00 26.90 131 ARG E C 1
ATOM 6017 O O . ARG E 1 134 ? 69.500 -23.381 -9.708 1.00 25.31 131 ARG E O 1
ATOM 6025 N N . TYR E 1 135 ? 70.170 -22.086 -7.951 1.00 25.68 132 TYR E N 1
ATOM 6026 C CA . TYR E 1 135 ? 71.634 -22.358 -8.193 1.00 28.30 132 TYR E CA 1
ATOM 6027 C C . TYR E 1 135 ? 72.120 -23.543 -7.438 1.00 29.96 132 TYR E C 1
ATOM 6028 O O . TYR E 1 135 ? 71.576 -23.908 -6.424 1.00 29.76 132 TYR E O 1
ATOM 6037 N N . SER E 1 136 ? 73.188 -24.140 -7.989 1.00 32.13 133 SER E N 1
ATOM 6038 C CA A SER E 1 136 ? 74.134 -24.968 -7.229 0.50 42.24 133 SER E CA 1
ATOM 6039 C CA B SER E 1 136 ? 74.142 -25.001 -7.266 0.50 39.16 133 SER E CA 1
ATOM 6040 C C . SER E 1 136 ? 73.689 -26.434 -7.016 1.00 41.25 133 SER E C 1
ATOM 6041 O O . SER E 1 136 ? 74.449 -27.354 -7.225 1.00 38.45 133 SER E O 1
ATOM 6046 N N . ASN E 1 137 ? 72.460 -26.647 -6.588 1.00 37.36 134 ASN E N 1
ATOM 6047 C CA . ASN E 1 137 ? 71.957 -27.970 -6.235 1.00 31.60 134 ASN E CA 1
ATOM 6048 C C . ASN E 1 137 ? 70.803 -28.352 -7.120 1.00 32.90 134 ASN E C 1
ATOM 6049 O O . ASN E 1 137 ? 69.808 -27.583 -7.248 1.00 33.40 134 ASN E O 1
ATOM 6054 N N . SER E 1 138 ? 70.938 -29.495 -7.751 1.00 34.63 135 SER E N 1
ATOM 6055 C CA . SER E 1 138 ? 69.882 -30.076 -8.544 1.00 32.63 135 SER E CA 1
ATOM 6056 C C . SER E 1 138 ? 68.769 -30.422 -7.595 1.00 27.03 135 SER E C 1
ATOM 6057 O O . SER E 1 138 ? 68.938 -30.614 -6.390 1.00 24.50 135 SER E O 1
ATOM 6060 N N . PHE E 1 139 ? 67.577 -30.480 -8.156 1.00 30.36 136 PHE E N 1
ATOM 6061 C CA . PHE E 1 139 ? 66.386 -30.959 -7.377 1.00 28.29 136 PHE E CA 1
ATOM 6062 C C . PHE E 1 139 ? 66.437 -32.483 -7.279 1.00 29.87 136 PHE E C 1
ATOM 6063 O O . PHE E 1 139 ? 66.943 -33.158 -8.173 1.00 35.86 136 PHE E O 1
ATOM 6071 N N . ASN E 1 140 ? 66.040 -33.038 -6.156 1.00 21.51 137 ASN E N 1
ATOM 6072 C CA . ASN E 1 140 ? 66.014 -34.438 -5.967 1.00 21.62 137 ASN E CA 1
ATOM 6073 C C . ASN E 1 140 ? 64.506 -34.859 -5.809 1.00 23.71 137 ASN E C 1
ATOM 6074 O O . ASN E 1 140 ? 63.629 -34.040 -5.926 1.00 28.40 137 ASN E O 1
ATOM 6079 N N . ASP E 1 141 ? 64.301 -36.104 -5.589 1.00 20.52 138 ASP E N 1
ATOM 6080 C CA . ASP E 1 141 ? 62.885 -36.678 -5.492 1.00 22.88 138 ASP E CA 1
ATOM 6081 C C . ASP E 1 141 ? 62.156 -36.154 -4.349 1.00 25.06 138 ASP E C 1
ATOM 6082 O O . ASP E 1 141 ? 60.913 -35.950 -4.528 1.00 25.00 138 ASP E O 1
ATOM 6087 N N . ASP E 1 142 ? 62.787 -35.825 -3.225 1.00 25.56 139 ASP E N 1
ATOM 6088 C CA . ASP E 1 142 ? 62.085 -35.156 -2.077 1.00 23.89 139 ASP E CA 1
ATOM 6089 C C . ASP E 1 142 ? 61.623 -33.784 -2.489 1.00 24.33 139 ASP E C 1
ATOM 6090 O O . ASP E 1 142 ? 60.490 -33.374 -2.104 1.00 26.44 139 ASP E O 1
ATOM 6095 N N . ASP E 1 143 ? 62.456 -33.035 -3.231 1.00 21.69 140 ASP E N 1
ATOM 6096 C CA . ASP E 1 143 ? 62.067 -31.764 -3.760 1.00 20.28 140 ASP E CA 1
ATOM 6097 C C . ASP E 1 143 ? 60.828 -31.903 -4.727 1.00 23.55 140 ASP E C 1
ATOM 6098 O O . ASP E 1 143 ? 59.900 -31.043 -4.718 1.00 26.26 140 ASP E O 1
ATOM 6103 N N . LEU E 1 144 ? 60.837 -32.951 -5.519 1.00 19.91 141 LEU E N 1
ATOM 6104 C CA . LEU E 1 144 ? 59.784 -33.161 -6.487 1.00 22.35 141 LEU E CA 1
ATOM 6105 C C . LEU E 1 144 ? 58.481 -33.501 -5.723 1.00 22.88 141 LEU E C 1
ATOM 6106 O O . LEU E 1 144 ? 57.378 -33.109 -6.214 1.00 24.13 141 LEU E O 1
ATOM 6111 N N . VAL E 1 145 ? 58.583 -34.213 -4.631 1.00 19.81 142 VAL E N 1
ATOM 6112 C CA . VAL E 1 145 ? 57.331 -34.492 -3.850 1.00 21.03 142 VAL E CA 1
ATOM 6113 C C . VAL E 1 145 ? 56.699 -33.191 -3.471 1.00 25.32 142 VAL E C 1
ATOM 6114 O O . VAL E 1 145 ? 55.458 -33.000 -3.702 1.00 25.10 142 VAL E O 1
ATOM 6118 N N . ILE E 1 146 ? 57.506 -32.257 -2.968 1.00 24.93 143 ILE E N 1
ATOM 6119 C CA . ILE E 1 146 ? 57.018 -30.976 -2.490 1.00 23.03 143 ILE E CA 1
ATOM 6120 C C . ILE E 1 146 ? 56.432 -30.151 -3.616 1.00 22.39 143 ILE E C 1
ATOM 6121 O O . ILE E 1 146 ? 55.320 -29.560 -3.505 1.00 23.53 143 ILE E O 1
ATOM 6126 N N . ALA E 1 147 ? 57.163 -30.119 -4.709 1.00 21.29 144 ALA E N 1
ATOM 6127 C CA . ALA E 1 147 ? 56.771 -29.368 -5.835 1.00 24.95 144 ALA E CA 1
ATOM 6128 C C . ALA E 1 147 ? 55.469 -29.917 -6.479 1.00 24.21 144 ALA E C 1
ATOM 6129 O O . ALA E 1 147 ? 54.631 -29.075 -6.902 1.00 25.83 144 ALA E O 1
ATOM 6131 N N . GLU E 1 148 ? 55.383 -31.241 -6.598 1.00 22.42 145 GLU E N 1
ATOM 6132 C CA . GLU E 1 148 ? 54.205 -31.896 -7.315 1.00 23.15 145 GLU E CA 1
ATOM 6133 C C . GLU E 1 148 ? 52.964 -31.814 -6.426 1.00 24.08 145 GLU E C 1
ATOM 6134 O O . GLU E 1 148 ? 51.836 -31.562 -6.954 1.00 26.81 145 GLU E O 1
ATOM 6140 N N . TYR E 1 149 ? 53.126 -31.933 -5.131 1.00 22.04 146 TYR E N 1
ATOM 6141 C CA . TYR E 1 149 ? 51.894 -31.734 -4.299 1.00 25.00 146 TYR E CA 1
ATOM 6142 C C . TYR E 1 149 ? 51.469 -30.291 -4.238 1.00 25.10 146 TYR E C 1
ATOM 6143 O O . TYR E 1 149 ? 50.236 -29.989 -4.311 1.00 24.40 146 TYR E O 1
ATOM 6152 N N . SER E 1 150 ? 52.407 -29.354 -4.232 1.00 21.62 147 SER E N 1
ATOM 6153 C CA . SER E 1 150 ? 52.110 -27.991 -4.311 1.00 24.50 147 SER E CA 1
ATOM 6154 C C . SER E 1 150 ? 51.374 -27.647 -5.633 1.00 25.25 147 SER E C 1
ATOM 6155 O O . SER E 1 150 ? 50.416 -26.857 -5.612 1.00 23.78 147 SER E O 1
ATOM 6158 N N . ALA E 1 151 ? 51.860 -28.141 -6.758 1.00 21.48 148 ALA E N 1
ATOM 6159 C CA . ALA E 1 151 ? 51.212 -27.911 -8.052 1.00 21.29 148 ALA E CA 1
ATOM 6160 C C . ALA E 1 151 ? 49.762 -28.516 -7.987 1.00 22.10 148 ALA E C 1
ATOM 6161 O O . ALA E 1 151 ? 48.883 -27.909 -8.557 1.00 24.08 148 ALA E O 1
ATOM 6163 N N . THR E 1 152 ? 49.631 -29.658 -7.408 1.00 21.36 149 THR E N 1
ATOM 6164 C CA . THR E 1 152 ? 48.336 -30.338 -7.265 1.00 25.87 149 THR E CA 1
ATOM 6165 C C . THR E 1 152 ? 47.359 -29.452 -6.477 1.00 26.26 149 THR E C 1
ATOM 6166 O O . THR E 1 152 ? 46.202 -29.232 -6.945 1.00 24.98 149 THR E O 1
ATOM 6170 N N . VAL E 1 153 ? 47.816 -28.850 -5.398 1.00 22.97 150 VAL E N 1
ATOM 6171 C CA . VAL E 1 153 ? 47.030 -27.928 -4.634 1.00 24.53 150 VAL E CA 1
ATOM 6172 C C . VAL E 1 153 ? 46.622 -26.706 -5.439 1.00 24.39 150 VAL E C 1
ATOM 6173 O O . VAL E 1 153 ? 45.416 -26.228 -5.353 1.00 26.08 150 VAL E O 1
ATOM 6177 N N . VAL E 1 154 ? 47.528 -26.103 -6.193 1.00 23.38 151 VAL E N 1
ATOM 6178 C CA . VAL E 1 154 ? 47.178 -24.973 -7.040 1.00 20.39 151 VAL E CA 1
ATOM 6179 C C . VAL E 1 154 ? 46.005 -25.400 -7.985 1.00 22.65 151 VAL E C 1
ATOM 6180 O O . VAL E 1 154 ? 44.998 -24.631 -8.170 1.00 27.42 151 VAL E O 1
ATOM 6184 N N . GLY E 1 155 ? 46.117 -26.573 -8.576 1.00 23.70 152 GLY E N 1
ATOM 6185 C CA . GLY E 1 155 ? 45.109 -27.031 -9.488 1.00 25.62 152 GLY E CA 1
ATOM 6186 C C . GLY E 1 155 ? 43.770 -27.251 -8.815 1.00 26.69 152 GLY E C 1
ATOM 6187 O O . GLY E 1 155 ? 42.684 -26.970 -9.457 1.00 28.58 152 GLY E O 1
ATOM 6188 N N . LEU E 1 156 ? 43.795 -27.638 -7.571 1.00 22.85 153 LEU E N 1
ATOM 6189 C CA . LEU E 1 156 ? 42.547 -27.739 -6.769 1.00 27.61 153 LEU E CA 1
ATOM 6190 C C . LEU E 1 156 ? 41.928 -26.390 -6.527 1.00 26.59 153 LEU E C 1
ATOM 6191 O O . LEU E 1 156 ? 40.638 -26.308 -6.277 1.00 30.28 153 LEU E O 1
ATOM 6196 N N . GLU E 1 157 ? 42.724 -25.328 -6.542 1.00 31.65 154 GLU E N 1
ATOM 6197 C CA A GLU E 1 157 ? 42.261 -23.997 -6.144 0.50 30.00 154 GLU E CA 1
ATOM 6198 C CA B GLU E 1 157 ? 42.253 -23.992 -6.138 0.50 32.66 154 GLU E CA 1
ATOM 6199 C C . GLU E 1 157 ? 41.932 -23.071 -7.307 1.00 33.64 154 GLU E C 1
ATOM 6200 O O . GLU E 1 157 ? 41.305 -22.003 -7.097 1.00 45.73 154 GLU E O 1
ATOM 6211 N N . ILE E 1 158 ? 42.343 -23.463 -8.511 1.00 37.81 155 ILE E N 1
ATOM 6212 C CA . ILE E 1 158 ? 41.973 -22.750 -9.739 1.00 45.46 155 ILE E CA 1
ATOM 6213 C C . ILE E 1 158 ? 40.684 -23.340 -10.330 1.00 56.46 155 ILE E C 1
ATOM 6214 O O . ILE E 1 158 ? 39.801 -22.622 -10.783 1.00 66.76 155 ILE E O 1
ATOM 6219 N N . LEU E 1 159 ? 4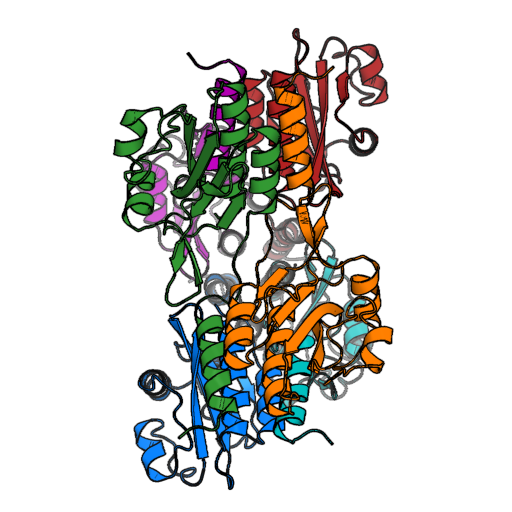0.639 -24.673 -10.297 1.00 56.98 156 LEU E N 1
ATOM 6220 C CA . LEU E 1 159 ? 39.666 -25.550 -10.931 1.00 58.85 156 LEU E CA 1
ATOM 6221 C C . LEU E 1 159 ? 38.251 -25.005 -10.797 1.00 79.69 156 LEU E C 1
ATOM 6222 O O . LEU E 1 159 ? 37.749 -24.439 -11.788 1.00 97.00 156 LEU E O 1
ATOM 6228 N N . MET F 1 4 ? -5.927 -39.974 8.430 1.00 54.98 1 MET F N 1
ATOM 6229 C CA . MET F 1 4 ? -4.546 -40.502 8.067 1.00 49.06 1 MET F CA 1
ATOM 6230 C C . MET F 1 4 ? -4.116 -40.206 6.645 1.00 53.42 1 MET F C 1
ATOM 6231 O O . MET F 1 4 ? -4.882 -40.416 5.694 1.00 41.94 1 MET F O 1
ATOM 6236 N N . ALA F 1 5 ? -2.847 -39.797 6.517 1.00 44.97 2 ALA F N 1
ATOM 6237 C CA . ALA F 1 5 ? -2.277 -39.428 5.255 1.00 36.73 2 ALA F CA 1
ATOM 6238 C C . ALA F 1 5 ? -2.202 -40.659 4.398 1.00 29.20 2 ALA F C 1
ATOM 6239 O O . ALA F 1 5 ? -1.938 -41.752 4.920 1.00 31.02 2 ALA F O 1
ATOM 6241 N N . SER F 1 6 ? -2.432 -40.487 3.091 1.00 29.59 3 SER F N 1
ATOM 6242 C CA . SER F 1 6 ? -2.332 -41.590 2.152 1.00 33.59 3 SER F CA 1
ATOM 6243 C C . SER F 1 6 ? -0.862 -42.100 2.199 1.00 33.74 3 SER F C 1
ATOM 6244 O O . SER F 1 6 ? 0.038 -41.370 2.612 1.00 31.26 3 SER F O 1
ATOM 6247 N N . GLU F 1 7 ? -0.671 -43.323 1.747 1.00 31.31 4 GLU F N 1
ATOM 6248 C CA . GLU F 1 7 ? 0.668 -43.974 1.819 1.00 31.29 4 GLU F CA 1
ATOM 6249 C C . GLU F 1 7 ? 1.687 -43.225 0.991 1.00 28.28 4 GLU F C 1
ATOM 6250 O O . GLU F 1 7 ? 2.836 -43.002 1.479 1.00 30.16 4 GLU F O 1
ATOM 6256 N N . VAL F 1 8 ? 1.332 -42.822 -0.201 1.00 28.25 5 VAL F N 1
ATOM 6257 C CA . VAL F 1 8 ? 2.219 -41.969 -1.028 1.00 25.25 5 VAL F CA 1
ATOM 6258 C C . VAL F 1 8 ? 2.641 -40.675 -0.340 1.00 28.53 5 VAL F C 1
ATOM 6259 O O . VAL F 1 8 ? 3.837 -40.282 -0.363 1.00 25.41 5 VAL F O 1
ATOM 6263 N N . LEU F 1 9 ? 1.731 -40.008 0.342 1.00 24.18 6 LEU F N 1
ATOM 6264 C CA . LEU F 1 9 ? 2.064 -38.862 1.094 1.00 25.08 6 LEU F CA 1
ATOM 6265 C C . LEU F 1 9 ? 3.026 -39.159 2.245 1.00 25.01 6 LEU F C 1
ATOM 6266 O O . LEU F 1 9 ? 3.935 -38.335 2.486 1.00 29.04 6 LEU F O 1
ATOM 6271 N N . GLN F 1 10 ? 2.814 -40.264 2.951 1.00 25.44 7 GLN F N 1
ATOM 6272 C CA . GLN F 1 10 ? 3.638 -40.607 4.121 1.00 26.27 7 GLN F CA 1
ATOM 6273 C C . GLN F 1 10 ? 5.097 -40.911 3.644 1.00 26.04 7 GLN F C 1
ATOM 6274 O O . GLN F 1 10 ? 6.075 -40.566 4.339 1.00 31.60 7 GLN F O 1
ATOM 6280 N N . LYS F 1 11 ? 5.183 -41.610 2.550 1.00 23.54 8 LYS F N 1
ATOM 6281 C CA . LYS F 1 11 ? 6.511 -41.977 1.945 1.00 25.19 8 LYS F CA 1
ATOM 6282 C C . LYS F 1 11 ? 7.170 -40.720 1.372 1.00 28.29 8 LYS F C 1
ATOM 6283 O O . LYS F 1 11 ? 8.377 -40.516 1.628 1.00 26.22 8 LYS F O 1
ATOM 6289 N N . THR F 1 12 ? 6.425 -39.843 0.686 1.00 25.03 9 THR F N 1
ATOM 6290 C CA . THR F 1 12 ? 6.922 -38.523 0.282 1.00 27.71 9 THR F CA 1
ATOM 6291 C C . THR F 1 12 ? 7.485 -37.727 1.491 1.00 27.89 9 THR F C 1
ATOM 6292 O O . THR F 1 12 ? 8.579 -37.127 1.429 1.00 23.07 9 THR F O 1
ATOM 6296 N N . ARG F 1 13 ? 6.768 -37.741 2.609 1.00 23.86 10 ARG F N 1
ATOM 6297 C CA . ARG F 1 13 ? 7.193 -37.017 3.766 1.00 23.65 10 ARG F CA 1
ATOM 6298 C C . ARG F 1 13 ? 8.482 -37.612 4.352 1.00 23.86 10 ARG F C 1
ATOM 6299 O O . ARG F 1 13 ? 9.240 -36.820 4.874 1.00 26.26 10 ARG F O 1
ATOM 6307 N N . LYS F 1 14 ? 8.665 -38.925 4.298 1.00 21.49 11 LYS F N 1
ATOM 6308 C CA . LYS F 1 14 ? 9.953 -39.586 4.755 1.00 24.49 11 LYS F CA 1
ATOM 6309 C C . LYS F 1 14 ? 11.111 -39.160 3.841 1.00 24.40 11 LYS F C 1
ATOM 6310 O O . LYS F 1 14 ? 12.219 -38.808 4.356 1.00 29.36 11 LYS F O 1
ATOM 6316 N N . ILE F 1 15 ? 10.903 -39.213 2.543 1.00 23.79 12 ILE F N 1
ATOM 6317 C CA . ILE F 1 15 ? 11.956 -38.779 1.597 1.00 26.13 12 ILE F CA 1
ATOM 6318 C C . ILE F 1 15 ? 12.261 -37.338 1.843 1.00 26.87 12 ILE F C 1
ATOM 6319 O O . ILE F 1 15 ? 13.436 -36.907 1.829 1.00 26.14 12 ILE F O 1
ATOM 6324 N N . ASN F 1 16 ? 11.215 -36.489 1.965 1.00 22.31 13 ASN F N 1
ATOM 6325 C CA . ASN F 1 16 ? 11.445 -35.073 2.160 1.00 24.81 13 ASN F CA 1
ATOM 6326 C C . ASN F 1 16 ? 12.234 -34.719 3.451 1.00 26.00 13 ASN F C 1
ATOM 6327 O O . ASN F 1 16 ? 12.995 -33.748 3.438 1.00 31.28 13 ASN F O 1
ATOM 6332 N N . LYS F 1 17 ? 12.132 -35.546 4.500 1.00 21.51 14 LYS F N 1
ATOM 6333 C CA . LYS F 1 17 ? 12.739 -35.309 5.776 1.00 25.29 14 LYS F CA 1
ATOM 6334 C C . LYS F 1 17 ? 14.232 -35.573 5.560 1.00 25.36 14 LYS F C 1
ATOM 6335 O O . LYS F 1 17 ? 15.037 -34.833 6.085 1.00 30.53 14 LYS F O 1
ATOM 6341 N N . THR F 1 18 ? 14.530 -36.558 4.785 1.00 22.92 15 THR F N 1
ATOM 6342 C CA . THR F 1 18 ? 15.957 -36.760 4.402 1.00 25.96 15 THR F CA 1
ATOM 6343 C C . THR F 1 18 ? 16.479 -35.573 3.526 1.00 24.15 15 THR F C 1
ATOM 6344 O O . THR F 1 18 ? 17.625 -35.085 3.724 1.00 34.21 15 THR F O 1
ATOM 6348 N N . LEU F 1 19 ? 15.716 -35.132 2.527 1.00 26.11 16 LEU F N 1
ATOM 6349 C CA . LEU F 1 19 ? 16.121 -34.008 1.675 1.00 30.14 16 LEU F CA 1
ATOM 6350 C C . LEU F 1 19 ? 16.229 -32.678 2.402 1.00 29.03 16 LEU F C 1
ATOM 6351 O O . LEU F 1 19 ? 17.298 -32.001 2.379 1.00 39.42 16 LEU F O 1
ATOM 6356 N N . GLN F 1 20 ? 15.250 -32.382 3.245 1.00 29.04 17 GLN F N 1
ATOM 6357 C CA . GLN F 1 20 ? 15.294 -31.209 4.140 1.00 32.54 17 GLN F CA 1
ATOM 6358 C C . GLN F 1 20 ? 16.521 -31.190 5.073 1.00 35.64 17 GLN F C 1
ATOM 6359 O O . GLN F 1 20 ? 16.977 -30.121 5.493 1.00 40.95 17 GLN F O 1
ATOM 6365 N N . THR F 1 21 ? 16.978 -32.357 5.419 1.00 27.36 18 THR F N 1
ATOM 6366 C CA . THR F 1 21 ? 18.091 -32.473 6.403 1.00 32.61 18 THR F CA 1
ATOM 6367 C C . THR F 1 21 ? 19.422 -32.340 5.703 1.00 32.31 18 THR F C 1
ATOM 6368 O O . THR F 1 21 ? 20.228 -31.555 6.098 1.00 45.78 18 THR F O 1
ATOM 6372 N N A SER F 1 22 ? 19.640 -33.172 4.688 0.50 38.18 19 SER F N 1
ATOM 6373 N N B SER F 1 22 ? 19.624 -33.112 4.652 0.50 40.65 19 SER F N 1
ATOM 6374 C CA A SER F 1 22 ? 21.028 -33.382 4.166 0.50 29.68 19 SER F CA 1
ATOM 6375 C CA B SER F 1 22 ? 20.879 -32.960 3.864 0.50 30.26 19 SER F CA 1
ATOM 6376 C C A SER F 1 22 ? 21.061 -33.204 2.649 0.50 32.65 19 SER F C 1
ATOM 6377 C C B SER F 1 22 ? 20.582 -32.312 2.501 0.50 37.73 19 SER F C 1
ATOM 6378 O O A SER F 1 22 ? 22.099 -32.830 2.085 0.50 30.96 19 SER F O 1
ATOM 6379 O O B SER F 1 22 ? 20.921 -31.075 2.218 0.50 41.72 19 SER F O 1
ATOM 6384 N N A GLY F 1 23 ? 19.935 -33.506 1.962 0.50 36.56 20 GLY F N 1
ATOM 6385 N N B GLY F 1 23 ? 19.853 -33.093 1.697 0.50 32.96 20 GLY F N 1
ATOM 6386 C CA A GLY F 1 23 ? 19.840 -33.153 0.553 0.50 35.75 20 GLY F CA 1
ATOM 6387 C CA B GLY F 1 23 ? 19.890 -33.034 0.238 0.50 29.26 20 GLY F CA 1
ATOM 6388 C C A GLY F 1 23 ? 19.952 -34.066 -0.684 0.50 27.99 20 GLY F C 1
ATOM 6389 C C B GLY F 1 23 ? 19.987 -34.544 -0.031 0.50 22.18 20 GLY F C 1
ATOM 6390 O O A GLY F 1 23 ? 20.211 -33.457 -1.729 0.50 50.19 20 GLY F O 1
ATOM 6391 O O B GLY F 1 23 ? 19.878 -35.306 0.900 0.50 21.09 20 GLY F O 1
ATOM 6392 N N A GLY F 1 24 ? 19.907 -35.424 -0.717 0.50 25.15 21 GLY F N 1
ATOM 6393 N N B GLY F 1 24 ? 20.507 -34.971 -1.192 0.50 37.45 21 GLY F N 1
ATOM 6394 C CA A GLY F 1 24 ? 20.094 -36.474 0.332 0.50 18.20 21 GLY F CA 1
ATOM 6395 C CA B GLY F 1 24 ? 21.507 -34.237 -2.032 0.50 35.65 21 GLY F CA 1
ATOM 6396 C C A GLY F 1 24 ? 21.547 -36.945 0.033 0.50 16.91 21 GLY F C 1
ATOM 6397 C C B GLY F 1 24 ? 22.950 -34.420 -1.514 0.50 40.71 21 GLY F C 1
ATOM 6398 O O A GLY F 1 24 ? 21.834 -38.025 -0.442 0.50 11.93 21 GLY F O 1
ATOM 6399 O O B GLY F 1 24 ? 23.760 -35.379 -1.765 0.50 42.57 21 GLY F O 1
ATOM 6400 N N A SER F 1 25 ? 22.364 -35.975 0.423 0.50 16.76 22 SER F N 1
ATOM 6401 N N B SER F 1 25 ? 23.330 -33.471 -0.732 0.50 34.06 22 SER F N 1
ATOM 6402 C CA A SER F 1 25 ? 23.751 -35.804 -0.185 0.50 17.93 22 SER F CA 1
ATOM 6403 C CA B SER F 1 25 ? 24.626 -33.578 -0.302 0.50 34.61 22 SER F CA 1
ATOM 6404 C C A SER F 1 25 ? 24.747 -35.670 0.939 0.50 22.77 22 SER F C 1
ATOM 6405 C C B SER F 1 25 ? 24.999 -34.690 0.609 0.50 27.06 22 SER F C 1
ATOM 6406 O O A SER F 1 25 ? 24.481 -35.002 1.957 0.50 22.99 22 SER F O 1
ATOM 6407 O O B SER F 1 25 ? 24.441 -34.841 1.725 0.50 46.96 22 SER F O 1
ATOM 6412 N N A SER F 1 26 ? 25.937 -36.258 0.750 0.50 17.53 23 SER F N 1
ATOM 6413 N N B SER F 1 26 ? 26.073 -35.384 0.240 0.50 31.76 23 SER F N 1
ATOM 6414 C CA A SER F 1 26 ? 27.111 -35.749 1.525 0.50 19.61 23 SER F CA 1
ATOM 6415 C CA B SER F 1 26 ? 27.006 -35.826 1.282 0.50 31.58 23 SER F CA 1
ATOM 6416 C C A SER F 1 26 ? 28.328 -35.531 0.555 0.50 23.42 23 SER F C 1
ATOM 6417 C C B SER F 1 26 ? 28.440 -35.694 0.714 0.50 29.35 23 SER F C 1
ATOM 6418 O O A SER F 1 26 ? 28.338 -35.960 -0.570 0.50 26.51 23 SER F O 1
ATOM 6419 O O B SER F 1 26 ? 28.738 -36.332 -0.266 0.50 29.38 23 SER F O 1
ATOM 6424 N N . VAL F 1 27 ? 29.341 -34.905 1.178 1.00 22.09 24 VAL F N 1
ATOM 6425 C CA . VAL F 1 27 ? 30.642 -34.809 0.485 1.00 19.87 24 VAL F CA 1
ATOM 6426 C C . VAL F 1 27 ? 31.345 -36.112 0.865 1.00 21.10 24 VAL F C 1
ATOM 6427 O O . VAL F 1 27 ? 31.308 -36.496 1.971 1.00 22.03 24 VAL F O 1
ATOM 6431 N N . SER F 1 28 ? 31.950 -36.813 -0.063 1.00 53.78 25 SER F N 1
ATOM 6432 C CA . SER F 1 28 ? 32.646 -38.047 0.253 1.00 26.65 25 SER F CA 1
ATOM 6433 C C . SER F 1 28 ? 34.134 -37.956 -0.102 1.00 25.81 25 SER F C 1
ATOM 6434 O O . SER F 1 28 ? 34.464 -37.437 -1.088 1.00 28.14 25 SER F O 1
ATOM 6437 N N . PHE F 1 29 ? 34.967 -38.546 0.725 1.00 33.62 26 PHE F N 1
ATOM 6438 C CA . PHE F 1 29 ? 36.407 -38.630 0.466 1.00 26.45 26 PHE F CA 1
ATOM 6439 C C . PHE F 1 29 ? 36.836 -40.080 0.289 1.00 24.50 26 PHE F C 1
ATOM 6440 O O . PHE F 1 29 ? 37.981 -40.442 0.512 1.00 24.07 26 PHE F O 1
ATOM 6448 N N . ASP F 1 30 ? 35.902 -40.944 -0.093 1.00 22.81 27 ASP F N 1
ATOM 6449 C CA . ASP F 1 30 ? 36.253 -42.339 -0.344 1.00 21.01 27 ASP F CA 1
ATOM 6450 C C . ASP F 1 30 ? 37.382 -42.528 -1.390 1.00 25.33 27 ASP F C 1
ATOM 6451 O O . ASP F 1 30 ? 38.155 -43.463 -1.259 1.00 25.03 27 ASP F O 1
ATOM 6456 N N . LEU F 1 31 ? 37.438 -41.711 -2.419 1.00 21.25 28 LEU F N 1
ATOM 6457 C CA . LEU F 1 31 ? 38.410 -41.922 -3.464 1.00 21.62 28 LEU F CA 1
ATOM 6458 C C . LEU F 1 31 ? 39.820 -41.590 -2.863 1.00 23.94 28 LEU F C 1
ATOM 6459 O O . LEU F 1 31 ? 40.734 -42.431 -3.080 1.00 24.30 28 LEU F O 1
ATOM 6464 N N . LEU F 1 32 ? 39.925 -40.498 -2.114 1.00 21.93 29 LEU F N 1
ATOM 6465 C CA . LEU F 1 32 ? 41.217 -40.224 -1.445 1.00 24.76 29 LEU F CA 1
ATOM 6466 C C . LEU F 1 32 ? 41.589 -41.263 -0.439 1.00 26.06 29 LEU F C 1
ATOM 6467 O O . LEU F 1 32 ? 42.745 -41.741 -0.379 1.00 24.47 29 LEU F O 1
ATOM 6472 N N . ALA F 1 33 ? 40.641 -41.694 0.390 1.00 24.13 30 ALA F N 1
ATOM 6473 C CA . ALA F 1 33 ? 40.898 -42.713 1.360 1.00 22.89 30 ALA F CA 1
ATOM 6474 C C . ALA F 1 33 ? 41.365 -44.031 0.723 1.00 22.23 30 ALA F C 1
ATOM 6475 O O . ALA F 1 33 ? 42.193 -44.783 1.320 1.00 24.70 30 ALA F O 1
ATOM 6477 N N . GLY F 1 34 ? 40.793 -44.370 -0.435 1.00 23.42 31 GLY F N 1
ATOM 6478 C CA . GLY F 1 34 ? 41.132 -45.563 -1.188 1.00 24.43 31 GLY F CA 1
ATOM 6479 C C . GLY F 1 34 ? 42.626 -45.443 -1.704 1.00 20.94 31 GLY F C 1
ATOM 6480 O O . GLY F 1 34 ? 43.320 -46.455 -1.668 1.00 27.18 31 GLY F O 1
ATOM 6481 N N . ALA F 1 35 ? 42.932 -44.285 -2.217 1.00 22.58 32 ALA F N 1
ATOM 6482 C CA . ALA F 1 35 ? 44.340 -44.045 -2.746 1.00 25.07 32 ALA F CA 1
ATOM 6483 C C . ALA F 1 35 ? 45.288 -44.140 -1.562 1.00 26.83 32 ALA F C 1
ATOM 6484 O O . ALA F 1 35 ? 46.287 -44.824 -1.664 1.00 24.10 32 ALA F O 1
ATOM 6486 N N . LEU F 1 36 ? 45.003 -43.462 -0.480 1.00 23.02 33 LEU F N 1
ATOM 6487 C CA . LEU F 1 36 ? 45.828 -43.638 0.759 1.00 24.09 33 LEU F CA 1
ATOM 6488 C C . LEU F 1 36 ? 45.939 -45.032 1.300 1.00 24.75 33 LEU F C 1
ATOM 6489 O O . LEU F 1 36 ? 47.052 -45.529 1.736 1.00 23.97 33 LEU F O 1
ATOM 6494 N N . GLY F 1 37 ? 44.761 -45.738 1.374 1.00 21.68 34 GLY F N 1
ATOM 6495 C CA . GLY F 1 37 ? 44.779 -47.029 1.851 1.00 29.79 34 GLY F CA 1
ATOM 6496 C C . GLY F 1 37 ? 45.576 -48.080 1.033 1.00 25.71 34 GLY F C 1
ATOM 6497 O O . GLY F 1 37 ? 46.139 -48.982 1.674 1.00 23.74 34 GLY F O 1
ATOM 6498 N N . ASP F 1 38 ? 45.625 -47.808 -0.316 1.00 37.85 35 ASP F N 1
ATOM 6499 C CA . ASP F 1 38 ? 46.363 -48.562 -1.242 1.00 30.56 35 ASP F CA 1
ATOM 6500 C C . ASP F 1 38 ? 47.816 -48.283 -0.933 1.00 22.52 35 ASP F C 1
ATOM 6501 O O . ASP F 1 38 ? 48.514 -49.274 -0.737 1.00 27.41 35 ASP F O 1
ATOM 6506 N N . VAL F 1 39 ? 48.250 -47.012 -0.961 1.00 20.41 36 VAL F N 1
ATOM 6507 C CA . VAL F 1 39 ? 49.789 -46.747 -0.912 1.00 20.25 36 VAL F CA 1
ATOM 6508 C C . VAL F 1 39 ? 50.309 -46.859 0.561 1.00 21.77 36 VAL F C 1
ATOM 6509 O O . VAL F 1 39 ? 51.591 -47.151 0.716 1.00 36.25 36 VAL F O 1
ATOM 6513 N N . LEU F 1 40 ? 49.475 -46.990 1.542 1.00 20.66 37 LEU F N 1
ATOM 6514 C CA . LEU F 1 40 ? 49.853 -47.268 2.876 1.00 23.92 37 LEU F CA 1
ATOM 6515 C C . LEU F 1 40 ? 49.419 -48.588 3.440 1.00 24.52 37 LEU F C 1
ATOM 6516 O O . LEU F 1 40 ? 49.734 -48.905 4.603 1.00 24.61 37 LEU F O 1
ATOM 6521 N N . SER F 1 41 ? 48.758 -49.401 2.618 1.00 24.33 38 SER F N 1
ATOM 6522 C CA . SER F 1 41 ? 48.233 -50.705 3.038 1.00 27.75 38 SER F CA 1
ATOM 6523 C C . SER F 1 41 ? 47.495 -50.574 4.359 1.00 24.33 38 SER F C 1
ATOM 6524 O O . SER F 1 41 ? 47.785 -51.343 5.288 1.00 25.33 38 SER F O 1
ATOM 6527 N N . SER F 1 42 ? 46.559 -49.587 4.475 1.00 21.78 39 SER F N 1
ATOM 6528 C CA . SER F 1 42 ? 46.039 -49.289 5.821 1.00 21.78 39 SER F CA 1
ATOM 6529 C C . SER F 1 42 ? 44.523 -49.167 5.777 1.00 22.08 39 SER F C 1
ATOM 6530 O O . SER F 1 42 ? 44.019 -48.901 4.698 1.00 22.79 39 SER F O 1
ATOM 6533 N N . ASN F 1 43 ? 43.925 -49.334 6.932 1.00 23.16 40 ASN F N 1
ATOM 6534 C CA . ASN F 1 43 ? 42.569 -48.760 7.141 1.00 19.25 40 ASN F CA 1
ATOM 6535 C C . ASN F 1 43 ? 42.701 -47.281 7.221 1.00 21.73 40 ASN F C 1
ATOM 6536 O O . ASN F 1 43 ? 43.539 -46.771 7.964 1.00 21.54 40 ASN F O 1
ATOM 6541 N N . VAL F 1 44 ? 41.865 -46.526 6.487 1.00 19.85 41 VAL F N 1
ATOM 6542 C CA . VAL F 1 44 ? 41.869 -45.089 6.468 1.00 22.72 41 VAL F CA 1
ATOM 6543 C C . VAL F 1 44 ? 40.462 -44.538 6.785 1.00 19.19 41 VAL F C 1
ATOM 6544 O O . VAL F 1 44 ? 39.493 -45.006 6.092 1.00 20.87 41 VAL F O 1
ATOM 6548 N N . TYR F 1 45 ? 40.409 -43.671 7.749 1.00 17.02 42 TYR F N 1
ATOM 6549 C CA . TYR F 1 45 ? 39.189 -42.948 8.149 1.00 19.33 42 TYR F CA 1
ATOM 6550 C C . TYR F 1 45 ? 39.382 -41.464 7.982 1.00 20.68 42 TYR F C 1
ATOM 6551 O O . TYR F 1 45 ? 40.312 -40.849 8.598 1.00 21.30 42 TYR F O 1
ATOM 6560 N N . VAL F 1 46 ? 38.466 -40.819 7.193 1.00 19.42 43 VAL F N 1
ATOM 6561 C CA . VAL F 1 46 ? 38.408 -39.398 7.158 1.00 20.99 43 VAL F CA 1
ATOM 6562 C C . VAL F 1 46 ? 37.201 -39.009 8.030 1.00 21.38 43 VAL F C 1
ATOM 6563 O O . VAL F 1 46 ? 36.060 -39.332 7.566 1.00 23.96 43 VAL F O 1
ATOM 6567 N N . VAL F 1 47 ? 37.393 -38.397 9.174 1.00 20.15 44 VAL F N 1
ATOM 6568 C CA . VAL F 1 47 ? 36.341 -38.183 10.198 1.00 23.35 44 VAL F CA 1
ATOM 6569 C C . VAL F 1 47 ? 36.119 -36.694 10.442 1.00 27.65 44 VAL F C 1
ATOM 6570 O O . VAL F 1 47 ? 36.980 -35.955 10.906 1.00 26.06 44 VAL F O 1
ATOM 6574 N N . SER F 1 48 ? 34.906 -36.189 10.225 1.00 25.89 45 SER F N 1
ATOM 6575 C CA . SER F 1 48 ? 34.620 -34.822 10.569 1.00 22.28 45 SER F CA 1
ATOM 6576 C C . SER F 1 48 ? 34.742 -34.582 12.074 1.00 22.78 45 SER F C 1
ATOM 6577 O O . SER F 1 48 ? 34.726 -35.527 12.871 1.00 26.03 45 SER F O 1
ATOM 6580 N N . ALA F 1 49 ? 34.861 -33.324 12.497 1.00 25.24 46 ALA F N 1
ATOM 6581 C CA . ALA F 1 49 ? 35.033 -32.995 13.925 1.00 27.65 46 ALA F CA 1
ATOM 6582 C C . ALA F 1 49 ? 33.826 -33.521 14.738 1.00 28.70 46 ALA F C 1
ATOM 6583 O O . ALA F 1 49 ? 33.938 -33.997 15.888 1.00 27.36 46 ALA F O 1
ATOM 6585 N N . LYS F 1 50 ? 32.674 -33.462 14.100 1.00 30.11 47 LYS F N 1
ATOM 6586 C CA . LYS F 1 50 ? 31.466 -34.060 14.745 1.00 27.38 47 LYS F CA 1
ATOM 6587 C C . LYS F 1 50 ? 31.333 -35.582 14.678 1.00 27.92 47 LYS F C 1
ATOM 6588 O O . LYS F 1 50 ? 30.400 -36.126 15.266 1.00 30.06 47 LYS F O 1
ATOM 6594 N N . GLY F 1 51 ? 32.295 -36.293 14.066 1.00 25.73 48 GLY F N 1
ATOM 6595 C CA . GLY F 1 51 ? 32.307 -37.692 14.083 1.00 25.56 48 GLY F CA 1
ATOM 6596 C C . GLY F 1 51 ? 31.830 -38.432 12.882 1.00 22.71 48 GLY F C 1
ATOM 6597 O O . GLY F 1 51 ? 31.830 -39.668 12.925 1.00 23.69 48 GLY F O 1
ATOM 6598 N N . LYS F 1 52 ? 31.363 -37.726 11.846 1.00 24.75 49 LYS F N 1
ATOM 6599 C CA . LYS F 1 52 ? 30.924 -38.389 10.633 1.00 23.41 49 LYS F CA 1
ATOM 6600 C C . LYS F 1 52 ? 32.086 -38.936 9.833 1.00 22.24 49 LYS F C 1
ATOM 6601 O O . LYS F 1 52 ? 33.069 -38.206 9.662 1.00 26.63 49 LYS F O 1
ATOM 6607 N N . VAL F 1 53 ? 31.965 -40.182 9.373 1.00 22.06 50 VAL F N 1
ATOM 6608 C CA . VAL F 1 53 ? 32.970 -40.817 8.497 1.00 22.38 50 VAL F CA 1
ATOM 6609 C C . VAL F 1 53 ? 32.667 -40.398 7.071 1.00 25.41 50 VAL F C 1
ATOM 6610 O O . VAL F 1 53 ? 31.701 -40.855 6.427 1.00 29.21 50 VAL F O 1
ATOM 6614 N N . LEU F 1 54 ? 33.460 -39.440 6.570 1.00 23.38 51 LEU F N 1
ATOM 6615 C CA . LEU F 1 54 ? 33.336 -38.865 5.261 1.00 26.89 51 LEU F CA 1
ATOM 6616 C C . LEU F 1 54 ? 34.051 -39.665 4.201 1.00 25.19 51 LEU F C 1
ATOM 6617 O O . LEU F 1 54 ? 33.771 -39.525 3.035 1.00 25.46 51 LEU F O 1
ATOM 6622 N N . GLY F 1 55 ? 35.092 -40.398 4.636 1.00 22.45 52 GLY F N 1
ATOM 6623 C CA . GLY F 1 55 ? 35.847 -41.219 3.702 1.00 25.98 52 GLY F CA 1
ATOM 6624 C C . GLY F 1 55 ? 36.345 -42.412 4.446 1.00 20.46 52 GLY F C 1
ATOM 6625 O O . GLY F 1 55 ? 36.653 -42.321 5.612 1.00 21.90 52 GLY F O 1
ATOM 6626 N N . LEU F 1 56 ? 36.371 -43.539 3.772 1.00 23.21 53 LEU F N 1
ATOM 6627 C CA . LEU F 1 56 ? 36.709 -44.817 4.354 1.00 23.39 53 LEU F CA 1
ATOM 6628 C C . LEU F 1 56 ? 37.357 -45.740 3.352 1.00 24.70 53 LEU F C 1
ATOM 6629 O O . LEU F 1 56 ? 36.907 -45.890 2.239 1.00 22.47 53 LEU F O 1
ATOM 6634 N N . HIS F 1 57 ? 38.452 -46.385 3.779 1.00 23.98 54 HIS F N 1
ATOM 6635 C CA . HIS F 1 57 ? 38.973 -47.533 3.068 1.00 22.66 54 HIS F CA 1
ATOM 6636 C C . HIS F 1 57 ? 39.366 -48.571 4.094 1.00 24.13 54 HIS F C 1
ATOM 6637 O O . HIS F 1 57 ? 40.006 -48.240 5.090 1.00 23.09 54 HIS F O 1
ATOM 6644 N N . LEU F 1 58 ? 38.971 -49.799 3.902 1.00 21.28 55 LEU F N 1
ATOM 6645 C CA . LEU F 1 58 ? 39.289 -50.887 4.815 1.00 23.40 55 LEU F CA 1
ATOM 6646 C C . LEU F 1 58 ? 40.203 -51.896 4.138 1.00 25.73 55 LEU F C 1
ATOM 6647 O O . LEU F 1 58 ? 39.775 -52.671 3.307 1.00 27.17 55 LEU F O 1
ATOM 6652 N N . ASN F 1 59 ? 41.523 -51.877 4.519 1.00 28.18 56 ASN F N 1
ATOM 6653 C CA . ASN F 1 59 ? 42.390 -52.970 4.207 1.00 27.50 56 ASN F CA 1
ATOM 6654 C C . ASN F 1 59 ? 42.096 -54.221 5.050 1.00 25.59 56 ASN F C 1
ATOM 6655 O O . ASN F 1 59 ? 42.312 -55.334 4.559 1.00 30.76 56 ASN F O 1
ATOM 6660 N N . ASP F 1 60 ? 41.624 -54.018 6.303 1.00 24.99 57 ASP F N 1
ATOM 6661 C CA . ASP F 1 60 ? 41.376 -55.041 7.252 1.00 24.16 57 ASP F CA 1
ATOM 6662 C C . ASP F 1 60 ? 39.903 -54.825 7.751 1.00 26.40 57 ASP F C 1
ATOM 6663 O O . ASP F 1 60 ? 39.656 -54.161 8.746 1.00 24.15 57 ASP F O 1
ATOM 6668 N N . VAL F 1 61 ? 39.011 -55.406 6.980 1.00 31.09 58 VAL F N 1
ATOM 6669 C CA . VAL F 1 61 ? 37.474 -55.187 7.138 1.00 30.27 58 VAL F CA 1
ATOM 6670 C C . VAL F 1 61 ? 36.962 -55.475 8.561 1.00 33.38 58 VAL F C 1
ATOM 6671 O O . VAL F 1 61 ? 36.131 -54.710 9.141 1.00 32.61 58 VAL F O 1
ATOM 6675 N N . GLN F 1 62 ? 37.505 -56.528 9.173 1.00 31.28 59 GLN F N 1
ATOM 6676 C CA . GLN F 1 62 ? 37.097 -56.971 10.512 1.00 32.14 59 GLN F CA 1
ATOM 6677 C C . GLN F 1 62 ? 37.455 -55.981 11.623 1.00 24.36 59 GLN F C 1
ATOM 6678 O O . GLN F 1 62 ? 36.890 -56.015 12.684 1.00 30.57 59 GLN F O 1
ATOM 6684 N N . ASP F 1 63 ? 38.364 -55.028 11.358 1.00 25.40 60 ASP F N 1
ATOM 6685 C CA . ASP F 1 63 ? 38.766 -54.093 12.335 1.00 27.02 60 ASP F CA 1
ATOM 6686 C C . ASP F 1 63 ? 38.102 -52.733 12.288 1.00 29.08 60 ASP F C 1
ATOM 6687 O O . ASP F 1 63 ? 38.482 -51.877 13.054 1.00 27.76 60 ASP F O 1
ATOM 6692 N N . SER F 1 64 ? 37.102 -52.535 11.430 1.00 23.63 61 SER F N 1
ATOM 6693 C CA . SER F 1 64 ? 36.484 -51.240 11.312 1.00 26.14 61 SER F CA 1
ATOM 6694 C C . SER F 1 64 ? 35.852 -50.777 12.621 1.00 25.04 61 SER F C 1
ATOM 6695 O O . SER F 1 64 ? 35.157 -51.577 13.332 1.00 25.57 61 SER F O 1
ATOM 6698 N N . SER F 1 65 ? 36.031 -49.502 12.913 1.00 21.65 62 SER F N 1
ATOM 6699 C CA . SER F 1 65 ? 35.404 -48.853 14.081 1.00 25.36 62 SER F CA 1
ATOM 6700 C C . SER F 1 65 ? 34.151 -48.060 13.639 1.00 20.81 62 SER F C 1
ATOM 6701 O O . SER F 1 65 ? 33.685 -47.256 14.392 1.00 23.44 62 SER F O 1
ATOM 6704 N N . VAL F 1 66 ? 33.747 -48.232 12.392 1.00 21.79 63 VAL F N 1
ATOM 6705 C CA . VAL F 1 66 ? 32.611 -47.394 11.887 1.00 23.48 63 VAL F CA 1
ATOM 6706 C C . VAL F 1 66 ? 31.315 -47.978 12.436 1.00 26.04 63 VAL F C 1
ATOM 6707 O O . VAL F 1 66 ? 31.138 -49.168 12.485 1.00 25.19 63 VAL F O 1
ATOM 6711 N N . ILE F 1 67 ? 30.478 -47.068 12.875 1.00 23.46 64 ILE F N 1
ATOM 6712 C CA . ILE F 1 67 ? 29.098 -47.434 13.337 1.00 26.38 64 ILE F CA 1
ATOM 6713 C C . ILE F 1 67 ? 28.120 -46.616 12.540 1.00 29.51 64 ILE F C 1
ATOM 6714 O O . ILE F 1 67 ? 28.441 -45.650 11.962 1.00 25.71 64 ILE F O 1
ATOM 6719 N N . GLU F 1 68 ? 26.832 -47.074 12.533 1.00 38.26 65 GLU F N 1
ATOM 6720 C CA . GLU F 1 68 ? 25.775 -46.418 11.699 1.00 43.88 65 GLU F CA 1
ATOM 6721 C C . GLU F 1 68 ? 24.890 -45.663 12.649 1.00 36.43 65 GLU F C 1
ATOM 6722 O O . GLU F 1 68 ? 24.479 -46.274 13.661 1.00 36.77 65 GLU F O 1
ATOM 6728 N N . ASP F 1 69 ? 24.588 -44.390 12.442 1.00 33.72 66 ASP F N 1
ATOM 6729 C CA . ASP F 1 69 ? 23.679 -43.674 13.340 1.00 35.78 66 ASP F CA 1
ATOM 6730 C C . ASP F 1 69 ? 22.309 -44.276 13.054 1.00 48.33 66 ASP F C 1
ATOM 6731 O O . ASP F 1 69 ? 22.001 -44.487 11.935 1.00 84.79 66 ASP F O 1
ATOM 6736 N N . GLU F 1 70 ? 21.526 -44.572 14.080 1.00 44.14 67 GLU F N 1
ATOM 6737 C CA . GLU F 1 70 ? 20.231 -45.209 13.901 1.00 58.28 67 GLU F CA 1
ATOM 6738 C C . GLU F 1 70 ? 19.212 -44.280 13.218 1.00 75.74 67 GLU F C 1
ATOM 6739 O O . GLU F 1 70 ? 18.443 -44.713 12.423 1.00 93.24 67 GLU F O 1
ATOM 6745 N N . TYR F 1 71 ? 19.293 -42.993 13.496 1.00 55.52 68 TYR F N 1
ATOM 6746 C CA . TYR F 1 71 ? 18.355 -42.041 12.932 1.00 78.22 68 TYR F CA 1
ATOM 6747 C C . TYR F 1 71 ? 18.754 -41.309 11.682 1.00 79.47 68 TYR F C 1
ATOM 6748 O O . TYR F 1 71 ? 17.964 -41.177 10.767 1.00 113.97 68 TYR F O 1
ATOM 6757 N N . THR F 1 72 ? 19.981 -40.816 11.641 1.00 86.38 69 THR F N 1
ATOM 6758 C CA . THR F 1 72 ? 20.426 -40.074 10.494 1.00 71.30 69 THR F CA 1
ATOM 6759 C C . THR F 1 72 ? 20.927 -40.983 9.399 1.00 81.96 69 THR F C 1
ATOM 6760 O O . THR F 1 72 ? 21.001 -40.550 8.286 1.00 104.95 69 THR F O 1
ATOM 6764 N N . LYS F 1 73 ? 21.283 -42.221 9.763 1.00 95.12 70 LYS F N 1
ATOM 6765 C CA . LYS F 1 73 ? 21.849 -43.336 8.945 1.00 63.73 70 LYS F CA 1
ATOM 6766 C C . LYS F 1 73 ? 23.376 -43.238 8.550 1.00 72.69 70 LYS F C 1
ATOM 6767 O O . LYS F 1 73 ? 24.000 -44.161 8.073 1.00 58.43 70 LYS F O 1
ATOM 6773 N N . GLN F 1 74 ? 23.904 -42.088 8.848 1.00 68.78 71 GLN F N 1
ATOM 6774 C CA . GLN F 1 74 ? 25.266 -41.740 8.601 1.00 46.45 71 GLN F CA 1
ATOM 6775 C C . GLN F 1 74 ? 26.274 -42.627 9.323 1.00 39.28 71 GLN F C 1
ATOM 6776 O O . GLN F 1 74 ? 26.069 -43.006 10.422 1.00 32.25 71 GLN F O 1
ATOM 6782 N N . LYS F 1 75 ? 27.376 -42.911 8.633 1.00 28.35 72 LYS F N 1
ATOM 6783 C CA . LYS F 1 75 ? 28.490 -43.673 9.189 1.00 25.96 72 LYS F CA 1
ATOM 6784 C C . LYS F 1 75 ? 29.230 -42.712 10.091 1.00 24.39 72 LYS F C 1
ATOM 6785 O O . LYS F 1 75 ? 29.353 -41.596 9.785 1.00 24.22 72 LYS F O 1
ATOM 6791 N N . LYS F 1 76 ? 29.742 -43.203 11.194 1.00 21.96 73 LYS F N 1
ATOM 6792 C CA . LYS F 1 76 ? 30.306 -42.341 12.210 1.00 23.69 73 LYS F CA 1
ATOM 6793 C C . LYS F 1 76 ? 31.209 -43.115 13.104 1.00 21.10 73 LYS F C 1
ATOM 6794 O O . LYS F 1 76 ? 31.204 -44.293 13.085 1.00 21.57 73 LYS F O 1
ATOM 6800 N N . PHE F 1 77 ? 31.990 -42.386 13.877 1.00 22.37 74 PHE F N 1
ATOM 6801 C CA . PHE F 1 77 ? 32.624 -42.963 15.038 1.00 22.72 74 PHE F CA 1
ATOM 6802 C C . PHE F 1 77 ? 31.715 -42.775 16.248 1.00 23.17 74 PHE F C 1
ATOM 6803 O O . PHE F 1 77 ? 30.937 -41.856 16.321 1.00 25.72 74 PHE F O 1
ATOM 6811 N N . SER F 1 78 ? 31.934 -43.586 17.236 1.00 24.08 75 SER F N 1
ATOM 6812 C CA . SER F 1 78 ? 31.304 -43.474 18.540 1.00 27.04 75 SER F CA 1
ATOM 6813 C C . SER F 1 78 ? 31.616 -42.117 19.173 1.00 25.72 75 SER F C 1
ATOM 6814 O O . SER F 1 78 ? 32.607 -41.392 18.791 1.00 25.41 75 SER F O 1
ATOM 6817 N N . ASP F 1 79 ? 30.770 -41.709 20.096 1.00 22.00 76 ASP F N 1
ATOM 6818 C CA . ASP F 1 79 ? 30.971 -40.445 20.770 1.00 23.57 76 ASP F CA 1
ATOM 6819 C C . ASP F 1 79 ? 32.422 -40.426 21.392 1.00 24.73 76 ASP F C 1
ATOM 6820 O O . ASP F 1 79 ? 33.094 -39.401 21.351 1.00 26.69 76 ASP F O 1
ATOM 6825 N N . GLU F 1 80 ? 32.831 -41.506 22.028 1.00 23.93 77 GLU F N 1
ATOM 6826 C CA . GLU F 1 80 ? 34.127 -41.467 22.761 1.00 24.85 77 GLU F CA 1
ATOM 6827 C C . GLU F 1 80 ? 35.267 -41.417 21.750 1.00 24.91 77 GLU F C 1
ATOM 6828 O O . GLU F 1 80 ? 36.236 -40.638 21.946 1.00 26.87 77 GLU F O 1
ATOM 6834 N N . TYR F 1 81 ? 35.156 -42.158 20.652 1.00 26.21 78 TYR F N 1
ATOM 6835 C CA . TYR F 1 81 ? 36.241 -42.080 19.565 1.00 23.24 78 TYR F CA 1
ATOM 6836 C C . TYR F 1 81 ? 36.331 -40.699 18.947 1.00 25.13 78 TYR F C 1
ATOM 6837 O O . TYR F 1 81 ? 37.401 -40.142 18.721 1.00 26.45 78 TYR F O 1
ATOM 6846 N N . THR F 1 82 ? 35.155 -40.100 18.702 1.00 24.02 79 THR F N 1
ATOM 6847 C CA . THR F 1 82 ? 35.017 -38.791 18.168 1.00 24.00 79 THR F CA 1
ATOM 6848 C C . THR F 1 82 ? 35.639 -37.782 19.064 1.00 24.97 79 THR F C 1
ATOM 6849 O O . THR F 1 82 ? 36.418 -36.944 18.554 1.00 26.85 79 THR F O 1
ATOM 6853 N N . GLN F 1 83 ? 35.335 -37.832 20.378 1.00 21.02 80 GLN F N 1
ATOM 6854 C CA . GLN F 1 83 ? 35.798 -36.786 21.292 1.00 26.78 80 GLN F CA 1
ATOM 6855 C C . GLN F 1 83 ? 37.356 -36.986 21.459 1.00 26.36 80 GLN F C 1
ATOM 6856 O O . GLN F 1 83 ? 38.089 -36.023 21.592 1.00 29.57 80 GLN F O 1
ATOM 6862 N N . ASN F 1 84 ? 37.781 -38.225 21.481 1.00 25.28 81 ASN F N 1
ATOM 6863 C CA . ASN F 1 84 ? 39.188 -38.510 21.799 1.00 25.71 81 ASN F CA 1
ATOM 6864 C C . ASN F 1 84 ? 40.082 -38.058 20.696 1.00 28.81 81 ASN F C 1
ATOM 6865 O O . ASN F 1 84 ? 41.188 -37.441 21.021 1.00 33.32 81 ASN F O 1
ATOM 6870 N N . VAL F 1 85 ? 39.689 -38.245 19.434 1.00 25.77 82 VAL F N 1
ATOM 6871 C CA . VAL F 1 85 ? 40.605 -37.772 18.306 1.00 23.57 82 VAL F CA 1
ATOM 6872 C C . VAL F 1 85 ? 40.691 -36.250 18.285 1.00 25.65 82 VAL F C 1
ATOM 6873 O O . VAL F 1 85 ? 41.740 -35.692 17.897 1.00 30.98 82 VAL F O 1
ATOM 6877 N N . LEU F 1 86 ? 39.684 -35.529 18.812 1.00 28.08 83 LEU F N 1
ATOM 6878 C CA . LEU F 1 86 ? 39.734 -34.079 18.869 1.00 30.47 83 LEU F CA 1
ATOM 6879 C C . LEU F 1 86 ? 40.649 -33.499 19.907 1.00 35.08 83 LEU F C 1
ATOM 6880 O O . LEU F 1 86 ? 40.987 -32.309 19.884 1.00 46.17 83 LEU F O 1
ATOM 6885 N N . LYS F 1 87 ? 41.027 -34.314 20.860 1.00 30.26 84 LYS F N 1
ATOM 6886 C CA . LYS F 1 87 ? 41.948 -33.871 21.882 1.00 37.75 84 LYS F CA 1
ATOM 6887 C C . LYS F 1 87 ? 43.358 -33.864 21.280 1.00 36.89 84 LYS F C 1
ATOM 6888 O O . LYS F 1 87 ? 44.218 -33.178 21.778 1.00 46.16 84 LYS F O 1
ATOM 6894 N N . ILE F 1 88 ? 43.563 -34.622 20.218 1.00 37.62 85 ILE F N 1
ATOM 6895 C CA . ILE F 1 88 ? 44.897 -34.746 19.554 1.00 30.48 85 ILE F CA 1
ATOM 6896 C C . ILE F 1 88 ? 45.080 -33.534 18.643 1.00 30.32 85 ILE F C 1
ATOM 6897 O O . ILE F 1 88 ? 44.416 -33.413 17.659 1.00 33.38 85 ILE F O 1
ATOM 6902 N N . ASP F 1 89 ? 46.037 -32.657 18.974 1.00 28.49 86 ASP F N 1
ATOM 6903 C CA . ASP F 1 89 ? 46.264 -31.358 18.344 1.00 32.66 86 ASP F CA 1
ATOM 6904 C C . ASP F 1 89 ? 47.506 -31.354 17.389 1.00 32.51 86 ASP F C 1
ATOM 6905 O O . ASP F 1 89 ? 47.774 -30.372 16.712 1.00 31.82 86 ASP F O 1
ATOM 6910 N N . GLU F 1 90 ? 48.255 -32.455 17.364 1.00 30.15 87 GLU F N 1
ATOM 6911 C CA . GLU F 1 90 ? 49.403 -32.621 16.465 1.00 31.94 87 GLU F CA 1
ATOM 6912 C C . GLU F 1 90 ? 49.364 -34.027 15.943 1.00 27.58 87 GLU F C 1
ATOM 6913 O O . GLU F 1 90 ? 48.803 -34.852 16.586 1.00 37.42 87 GLU F O 1
ATOM 6919 N N . THR F 1 91 ? 50.086 -34.346 14.865 1.00 22.91 88 THR F N 1
ATOM 6920 C CA . THR F 1 91 ? 50.129 -35.664 14.410 1.00 24.10 88 THR F CA 1
ATOM 6921 C C . THR F 1 91 ? 50.599 -36.576 15.550 1.00 23.22 88 THR F C 1
ATOM 6922 O O . THR F 1 91 ? 51.629 -36.308 16.237 1.00 28.92 88 THR F O 1
ATOM 6926 N N . LEU F 1 92 ? 49.890 -37.672 15.759 1.00 21.87 89 LEU F N 1
ATOM 6927 C CA . LEU F 1 92 ? 50.283 -38.725 16.653 1.00 23.62 89 LEU F CA 1
ATOM 6928 C C . LEU F 1 92 ? 50.696 -39.917 15.812 1.00 28.29 89 LEU F C 1
ATOM 6929 O O . LEU F 1 92 ? 49.842 -40.568 15.113 1.00 26.66 89 LEU F O 1
ATOM 6934 N N . GLU F 1 93 ? 52.008 -40.233 15.800 1.00 24.60 90 GLU F N 1
ATOM 6935 C CA . GLU F 1 93 ? 52.484 -41.294 14.952 1.00 24.90 90 GLU F CA 1
ATOM 6936 C C . GLU F 1 93 ? 52.740 -42.579 15.682 1.00 25.27 90 GLU F C 1
ATOM 6937 O O . GLU F 1 93 ? 53.287 -42.564 16.790 1.00 26.94 90 GLU F O 1
ATOM 6943 N N . ASN F 1 94 ? 52.423 -43.674 15.053 1.00 23.34 91 ASN F N 1
ATOM 6944 C CA . ASN F 1 94 ? 52.692 -44.980 15.582 1.00 26.95 91 ASN F CA 1
ATOM 6945 C C . ASN F 1 94 ? 52.213 -45.370 16.978 1.00 26.74 91 ASN F C 1
ATOM 6946 O O . ASN F 1 94 ? 52.868 -46.003 17.725 1.00 24.21 91 ASN F O 1
ATOM 6951 N N . LEU F 1 95 ? 50.973 -44.995 17.278 1.00 26.29 92 LEU F N 1
ATOM 6952 C CA . LEU F 1 95 ? 50.315 -45.445 18.469 1.00 23.33 92 LEU F CA 1
ATOM 6953 C C . LEU F 1 95 ? 50.292 -46.961 18.346 1.00 21.96 92 LEU F C 1
ATOM 6954 O O . LEU F 1 95 ? 49.857 -47.498 17.372 1.00 24.31 92 LEU F O 1
ATOM 6959 N N . ASN F 1 96 ? 50.748 -47.643 19.372 1.00 27.00 93 ASN F N 1
ATOM 6960 C CA . ASN F 1 96 ? 50.920 -49.073 19.324 1.00 31.64 93 ASN F CA 1
ATOM 6961 C C . ASN F 1 96 ? 51.003 -49.607 20.749 1.00 28.86 93 ASN F C 1
ATOM 6962 O O . ASN F 1 96 ? 51.349 -48.901 21.627 1.00 37.57 93 ASN F O 1
ATOM 6967 N N . GLY F 1 97 ? 50.611 -50.841 20.969 1.00 43.17 94 GLY F N 1
ATOM 6968 C CA . GLY F 1 97 ? 50.587 -51.416 22.284 1.00 39.00 94 GLY F CA 1
ATOM 6969 C C . GLY F 1 97 ? 49.443 -50.894 23.130 1.00 36.21 94 GLY F C 1
ATOM 6970 O O . GLY F 1 97 ? 48.505 -50.358 22.620 1.00 34.95 94 GLY F O 1
ATOM 6971 N N . GLU F 1 98 ? 49.608 -50.971 24.426 1.00 34.23 95 GLU F N 1
ATOM 6972 C CA . GLU F 1 98 ? 48.562 -50.548 25.346 1.00 37.79 95 GLU F CA 1
ATOM 6973 C C . GLU F 1 98 ? 48.181 -49.101 25.293 1.00 41.74 95 GLU F C 1
ATOM 6974 O O . GLU F 1 98 ? 47.068 -48.746 25.610 1.00 41.23 95 GLU F O 1
ATOM 6980 N N . LYS F 1 99 ? 49.107 -48.254 24.894 1.00 35.34 96 LYS F N 1
ATOM 6981 C CA . LYS F 1 99 ? 48.833 -46.827 24.781 1.00 35.25 96 LYS F CA 1
ATOM 6982 C C . LYS F 1 99 ? 47.638 -46.549 23.828 1.00 27.94 96 LYS F C 1
ATOM 6983 O O . LYS F 1 99 ? 46.960 -45.559 23.977 1.00 37.24 96 LYS F O 1
ATOM 6989 N N . ILE F 1 100 ? 47.419 -47.394 22.845 1.00 24.65 97 ILE F N 1
ATOM 6990 C CA . ILE F 1 100 ? 46.270 -47.201 21.876 1.00 32.90 97 ILE F CA 1
ATOM 6991 C C . ILE F 1 100 ? 45.037 -46.964 22.685 1.00 24.55 97 ILE F C 1
ATOM 6992 O O . ILE F 1 100 ? 44.232 -46.086 22.305 1.00 29.05 97 ILE F O 1
ATOM 6997 N N . LEU F 1 101 ? 44.910 -47.723 23.764 1.00 33.06 98 LEU F N 1
ATOM 6998 C CA . LEU F 1 101 ? 43.672 -47.691 24.606 1.00 26.75 98 LEU F CA 1
ATOM 6999 C C . LEU F 1 101 ? 43.412 -46.371 25.248 1.00 31.98 98 LEU F C 1
ATOM 7000 O O . LEU F 1 101 ? 42.239 -46.107 25.607 1.00 40.44 98 LEU F O 1
ATOM 7005 N N . GLU F 1 102 ? 44.427 -45.520 25.456 1.00 31.17 99 GLU F N 1
ATOM 7006 C CA . GLU F 1 102 ? 44.167 -44.187 25.930 1.00 34.43 99 GLU F CA 1
ATOM 7007 C C . GLU F 1 102 ? 43.263 -43.378 24.973 1.00 30.52 99 GLU F C 1
ATOM 7008 O O . GLU F 1 102 ? 42.523 -42.525 25.451 1.00 33.76 99 GLU F O 1
ATOM 7014 N N . ILE F 1 103 ? 43.379 -43.619 23.664 1.00 30.07 100 ILE F N 1
ATOM 7015 C CA . ILE F 1 103 ? 42.672 -42.906 22.626 1.00 26.45 100 ILE F CA 1
ATOM 7016 C C . ILE F 1 103 ? 41.464 -43.685 22.063 1.00 25.02 100 ILE F C 1
ATOM 7017 O O . ILE F 1 103 ? 40.422 -43.059 21.784 1.00 28.07 100 ILE F O 1
ATOM 7022 N N . PHE F 1 104 ? 41.628 -44.954 21.845 1.00 25.09 101 PHE F N 1
ATOM 7023 C CA . PHE F 1 104 ? 40.665 -45.862 21.297 1.00 28.27 101 PHE F CA 1
ATOM 7024 C C . PHE F 1 104 ? 40.466 -47.004 22.363 1.00 25.55 101 PHE F C 1
ATOM 7025 O O . PHE F 1 104 ? 40.985 -48.304 22.170 1.00 26.37 101 PHE F O 1
ATOM 7033 N N . PRO F 1 105 ? 39.462 -46.832 23.203 1.00 27.03 102 PRO F N 1
ATOM 7034 C CA . PRO F 1 105 ? 39.424 -47.867 24.280 1.00 31.18 102 PRO F CA 1
ATOM 7035 C C . PRO F 1 105 ? 38.945 -49.287 23.900 1.00 25.31 102 PRO F C 1
ATOM 7036 O O . PRO F 1 105 ? 39.040 -50.158 24.715 1.00 31.66 102 PRO F O 1
ATOM 7040 N N . GLU F 1 106 ? 38.427 -49.487 22.665 1.00 25.02 103 GLU F N 1
ATOM 7041 C CA . GLU F 1 106 ? 37.819 -50.765 22.235 1.00 29.10 103 GLU F CA 1
ATOM 7042 C C . GLU F 1 106 ? 38.747 -51.565 21.380 1.00 30.57 103 GLU F C 1
ATOM 7043 O O . GLU F 1 106 ? 38.381 -52.465 20.723 1.00 27.32 103 GLU F O 1
ATOM 7049 N N . GLU F 1 107 ? 40.056 -51.257 21.448 1.00 28.04 104 GLU F N 1
ATOM 7050 C CA . GLU F 1 107 ? 40.967 -51.961 20.548 1.00 27.54 104 GLU F CA 1
ATOM 7051 C C . GLU F 1 107 ? 41.680 -53.198 21.128 1.00 31.75 104 GLU F C 1
ATOM 7052 O O . GLU F 1 107 ? 42.806 -53.551 20.668 1.00 31.45 104 GLU F O 1
ATOM 7058 N N . HIS F 1 108 ? 41.064 -53.889 22.071 1.00 39.40 105 HIS F N 1
ATOM 7059 C CA . HIS F 1 108 ? 41.731 -54.957 22.831 1.00 40.24 105 HIS F CA 1
ATOM 7060 C C . HIS F 1 108 ? 42.249 -56.168 22.038 1.00 44.09 105 HIS F C 1
ATOM 7061 O O . HIS F 1 108 ? 43.292 -56.799 22.420 1.00 61.82 105 HIS F O 1
ATOM 7068 N N . GLY F 1 109 ? 41.593 -56.510 20.934 1.00 41.54 106 GLY F N 1
ATOM 7069 C CA . GLY F 1 109 ? 42.167 -57.600 20.079 1.00 43.54 106 GLY F CA 1
ATOM 7070 C C . GLY F 1 109 ? 43.213 -57.131 19.090 1.00 33.92 106 GLY F C 1
ATOM 7071 O O . GLY F 1 109 ? 43.792 -57.946 18.358 1.00 45.09 106 GLY F O 1
ATOM 7072 N N . ARG F 1 110 ? 43.484 -55.829 19.051 1.00 37.46 107 ARG F N 1
ATOM 7073 C CA . ARG F 1 110 ? 44.165 -55.212 17.899 1.00 34.28 107 ARG F CA 1
ATOM 7074 C C . ARG F 1 110 ? 45.384 -54.359 18.362 1.00 30.36 107 ARG F C 1
ATOM 7075 O O . ARG F 1 110 ? 45.781 -53.378 17.724 1.00 31.60 107 ARG F O 1
ATOM 7083 N N . LEU F 1 111 ? 46.028 -54.764 19.453 1.00 27.91 108 LEU F N 1
ATOM 7084 C CA . LEU F 1 111 ? 46.991 -53.831 20.072 1.00 29.08 108 LEU F CA 1
ATOM 7085 C C . LEU F 1 111 ? 48.331 -53.936 19.368 1.00 26.88 108 LEU F C 1
ATOM 7086 O O . LEU F 1 111 ? 49.149 -53.086 19.604 1.00 31.84 108 LEU F O 1
ATOM 7091 N N . GLN F 1 112 ? 48.447 -54.863 18.437 1.00 29.83 109 GLN F N 1
ATOM 7092 C CA . GLN F 1 112 ? 49.696 -55.060 17.661 1.00 31.92 109 GLN F CA 1
ATOM 7093 C C . GLN F 1 112 ? 49.791 -54.043 16.502 1.00 28.56 109 GLN F C 1
ATOM 7094 O O . GLN F 1 112 ? 50.794 -53.919 15.810 1.00 32.63 109 GLN F O 1
ATOM 7100 N N . LYS F 1 113 ? 48.696 -53.343 16.202 1.00 25.80 110 LYS F N 1
ATOM 7101 C CA . LYS F 1 113 ? 48.624 -52.449 15.091 1.00 23.61 110 LYS F CA 1
ATOM 7102 C C . LYS F 1 113 ? 49.370 -51.137 15.377 1.00 19.12 110 LYS F C 1
ATOM 7103 O O . LYS F 1 113 ? 49.582 -50.774 16.565 1.00 25.12 110 LYS F O 1
ATOM 7109 N N . TYR F 1 114 ? 49.722 -50.462 14.312 1.00 21.29 111 TYR F N 1
ATOM 7110 C CA . TYR F 1 114 ? 50.241 -49.134 14.377 1.00 22.49 111 TYR F CA 1
ATOM 7111 C C . TYR F 1 114 ? 49.197 -48.192 13.825 1.00 20.03 111 TYR F C 1
ATOM 7112 O O . TYR F 1 114 ? 48.760 -48.405 12.678 1.00 21.85 111 TYR F O 1
ATOM 7121 N N . THR F 1 115 ? 48.924 -47.139 14.571 1.00 21.30 112 THR F N 1
ATOM 7122 C CA . THR F 1 115 ? 47.952 -46.128 14.146 1.00 21.67 112 THR F CA 1
ATOM 7123 C C . THR F 1 115 ? 48.513 -44.725 14.186 1.00 21.77 112 THR F C 1
ATOM 7124 O O . THR F 1 115 ? 49.138 -44.325 15.173 1.00 28.82 112 THR F O 1
ATOM 7128 N N . THR F 1 116 ? 48.272 -43.971 13.157 1.00 20.66 113 THR F N 1
ATOM 7129 C CA . THR F 1 116 ? 48.611 -42.597 13.104 1.00 19.44 113 THR F CA 1
ATOM 7130 C C . THR F 1 116 ? 47.313 -41.747 13.003 1.00 19.55 113 THR F C 1
ATOM 7131 O O . THR F 1 116 ? 46.442 -42.096 12.188 1.00 23.21 113 THR F O 1
ATOM 7135 N N . VAL F 1 117 ? 47.314 -40.668 13.720 1.00 20.03 114 VAL F N 1
ATOM 7136 C CA . VAL F 1 117 ? 46.203 -39.716 13.832 1.00 21.48 114 VAL F CA 1
ATOM 7137 C C . VAL F 1 117 ? 46.657 -38.358 13.428 1.00 21.79 114 VAL F C 1
ATOM 7138 O O . VAL F 1 117 ? 47.581 -37.806 14.039 1.00 25.49 114 VAL F O 1
ATOM 7142 N N . VAL F 1 118 ? 46.085 -37.828 12.362 1.00 19.94 115 VAL F N 1
ATOM 7143 C CA . VAL F 1 118 ? 46.493 -36.500 11.811 1.00 21.05 115 VAL F CA 1
ATOM 7144 C C . VAL F 1 118 ? 45.290 -35.534 11.893 1.00 20.67 115 VAL F C 1
ATOM 7145 O O . VAL F 1 118 ? 44.274 -35.767 11.137 1.00 25.13 115 VAL F O 1
ATOM 7149 N N . PRO F 1 119 ? 45.453 -34.464 12.611 1.00 21.38 116 PRO F N 1
ATOM 7150 C CA . PRO F 1 119 ? 44.427 -33.338 12.538 1.00 21.11 116 PRO F CA 1
ATOM 7151 C C . PRO F 1 119 ? 44.191 -32.805 11.174 1.00 24.30 116 PRO F C 1
ATOM 7152 O O . PRO F 1 119 ? 45.155 -32.604 10.391 1.00 22.75 116 PRO F O 1
ATOM 7156 N N . ILE F 1 120 ? 42.876 -32.578 10.851 1.00 23.13 117 ILE F N 1
ATOM 7157 C CA . ILE F 1 120 ? 42.545 -31.918 9.613 1.00 22.09 117 ILE F CA 1
ATOM 7158 C C . ILE F 1 120 ? 42.123 -30.500 9.943 1.00 27.99 117 ILE F C 1
ATOM 7159 O O . ILE F 1 120 ? 41.158 -30.276 10.686 1.00 25.54 117 ILE F O 1
ATOM 7164 N N . LEU F 1 121 ? 42.878 -29.543 9.426 1.00 22.51 118 LEU F N 1
ATOM 7165 C CA . LEU F 1 121 ? 42.742 -28.115 9.679 1.00 26.34 118 LEU F CA 1
ATOM 7166 C C . LEU F 1 121 ? 42.493 -27.416 8.368 1.00 30.17 118 LEU F C 1
ATOM 7167 O O . LEU F 1 121 ? 42.964 -27.824 7.273 1.00 30.69 118 LEU F O 1
ATOM 7172 N N . GLY F 1 122 ? 41.678 -26.384 8.458 1.00 33.16 119 GLY F N 1
ATOM 7173 C CA . GLY F 1 122 ? 41.269 -25.609 7.277 1.00 35.47 119 GLY F CA 1
ATOM 7174 C C . GLY F 1 122 ? 41.142 -24.216 7.780 1.00 33.93 119 GLY F C 1
ATOM 7175 O O . GLY F 1 122 ? 40.464 -24.008 8.755 1.00 35.09 119 GLY F O 1
ATOM 7176 N N . SER F 1 123 ? 41.886 -23.257 7.221 1.00 34.47 120 SER F N 1
ATOM 7177 C CA . SER F 1 123 ? 41.845 -21.874 7.768 1.00 47.40 120 SER F CA 1
ATOM 7178 C C . SER F 1 123 ? 42.052 -21.806 9.313 1.00 51.47 120 SER F C 1
ATOM 7179 O O . SER F 1 123 ? 41.292 -21.194 10.069 1.00 57.04 120 SER F O 1
ATOM 7182 N N . GLY F 1 124 ? 43.101 -22.496 9.748 1.00 44.65 121 GLY F N 1
ATOM 7183 C CA . GLY F 1 124 ? 43.480 -22.625 11.166 1.00 50.42 121 GLY F CA 1
ATOM 7184 C C . GLY F 1 124 ? 42.382 -23.115 12.106 1.00 51.43 121 GLY F C 1
ATOM 7185 O O . GLY F 1 124 ? 42.440 -22.869 13.298 1.00 56.82 121 GLY F O 1
ATOM 7186 N N . GLN F 1 125 ? 41.369 -23.801 11.569 1.00 44.13 122 GLN F N 1
ATOM 7187 C CA . GLN F 1 125 ? 40.306 -24.405 12.427 1.00 40.97 122 GLN F CA 1
ATOM 7188 C C . GLN F 1 125 ? 40.305 -25.916 12.283 1.00 36.07 122 GLN F C 1
ATOM 7189 O O . GLN F 1 125 ? 40.558 -26.445 11.191 1.00 35.46 122 GLN F O 1
ATOM 7195 N N . ARG F 1 126 ? 39.922 -26.585 13.363 1.00 34.03 123 ARG F N 1
ATOM 7196 C CA . ARG F 1 126 ? 39.890 -28.019 13.410 1.00 28.54 123 ARG F CA 1
ATOM 7197 C C . ARG F 1 126 ? 38.591 -28.568 12.778 1.00 25.79 123 ARG F C 1
ATOM 7198 O O . ARG F 1 126 ? 37.536 -28.427 13.367 1.00 35.71 123 ARG F O 1
ATOM 7206 N N . LEU F 1 127 ? 38.717 -29.126 11.612 1.00 26.08 124 LEU F N 1
ATOM 7207 C CA . LEU F 1 127 ? 37.573 -29.613 10.784 1.00 26.94 124 LEU F CA 1
ATOM 7208 C C . LEU F 1 127 ? 37.327 -31.080 10.832 1.00 26.52 124 LEU F C 1
ATOM 7209 O O . LEU F 1 127 ? 36.216 -31.565 10.601 1.00 25.38 124 LEU F O 1
ATOM 7214 N N . GLY F 1 128 ? 38.342 -31.860 11.168 1.00 23.22 125 GLY F N 1
ATOM 7215 C CA . GLY F 1 128 ? 38.220 -33.250 11.257 1.00 22.91 125 GLY F CA 1
ATOM 7216 C C . GLY F 1 128 ? 39.539 -33.936 11.535 1.00 20.65 125 GLY F C 1
ATOM 7217 O O . GLY F 1 128 ? 40.448 -33.227 12.017 1.00 22.92 125 GLY F O 1
ATOM 7218 N N . THR F 1 129 ? 39.614 -35.198 11.271 1.00 19.61 126 THR F N 1
ATOM 7219 C CA . THR F 1 129 ? 40.778 -36.070 11.624 1.00 23.79 126 THR F CA 1
ATOM 7220 C C . THR F 1 129 ? 40.952 -37.156 10.650 1.00 26.96 126 THR F C 1
ATOM 7221 O O . THR F 1 129 ? 40.020 -37.778 10.166 1.00 25.09 126 THR F O 1
ATOM 7225 N N . LEU F 1 130 ? 42.240 -37.408 10.291 1.00 21.44 127 LEU F N 1
ATOM 7226 C CA . LEU F 1 130 ? 42.577 -38.512 9.437 1.00 20.22 127 LEU F CA 1
ATOM 7227 C C . LEU F 1 130 ? 43.177 -39.581 10.303 1.00 19.82 127 LEU F C 1
ATOM 7228 O O . LEU F 1 130 ? 44.120 -39.298 11.080 1.00 22.75 127 LEU F O 1
ATOM 7233 N N . VAL F 1 131 ? 42.668 -40.775 10.195 1.00 19.61 128 VAL F N 1
ATOM 7234 C CA . VAL F 1 131 ? 43.088 -41.961 10.999 1.00 21.61 128 VAL F CA 1
ATOM 7235 C C . VAL F 1 131 ? 43.551 -43.064 10.120 1.00 24.13 128 VAL F C 1
ATOM 7236 O O . VAL F 1 131 ? 42.890 -43.470 9.193 1.00 21.52 128 VAL F O 1
ATOM 7240 N N . LEU F 1 132 ? 44.835 -43.542 10.341 1.00 20.92 129 LEU F N 1
ATOM 7241 C CA . LEU F 1 132 ? 45.394 -44.541 9.507 1.00 20.64 129 LEU F CA 1
ATOM 7242 C C . LEU F 1 132 ? 45.910 -45.657 10.392 1.00 17.44 129 LEU F C 1
ATOM 7243 O O . LEU F 1 132 ? 46.458 -45.378 11.455 1.00 23.40 129 LEU F O 1
ATOM 7248 N N . SER F 1 133 ? 45.698 -46.885 9.993 1.00 20.61 130 SER F N 1
ATOM 7249 C CA . SER F 1 133 ? 46.015 -48.015 10.835 1.00 21.36 130 SER F CA 1
ATOM 7250 C C . SER F 1 133 ? 46.372 -49.231 10.075 1.00 19.36 130 SER F C 1
ATOM 7251 O O . SER F 1 133 ? 45.763 -49.605 9.097 1.00 22.91 130 SER F O 1
ATOM 7254 N N . ARG F 1 134 ? 47.527 -49.887 10.474 1.00 22.03 131 ARG F N 1
ATOM 7255 C CA . ARG F 1 134 ? 47.879 -51.092 9.819 1.00 23.34 131 ARG F CA 1
ATOM 7256 C C . ARG F 1 134 ? 48.653 -52.048 10.712 1.00 18.72 131 ARG F C 1
ATOM 7257 O O . ARG F 1 134 ? 49.172 -51.649 11.781 1.00 20.82 131 ARG F O 1
ATOM 7265 N N . TYR F 1 135 ? 48.767 -53.288 10.272 1.00 20.75 132 TYR F N 1
ATOM 7266 C CA . TYR F 1 135 ? 49.548 -54.309 11.027 1.00 21.62 132 TYR F CA 1
ATOM 7267 C C . TYR F 1 135 ? 51.031 -54.226 10.549 1.00 24.17 132 TYR F C 1
ATOM 7268 O O . TYR F 1 135 ? 51.307 -53.694 9.543 1.00 22.60 132 TYR F O 1
ATOM 7277 N N . SER F 1 136 ? 51.881 -54.745 11.396 1.00 25.83 133 SER F N 1
ATOM 7278 C CA A SER F 1 136 ? 53.231 -55.220 10.974 0.50 24.72 133 SER F CA 1
ATOM 7279 C CA B SER F 1 136 ? 53.221 -55.202 10.991 0.50 24.42 133 SER F CA 1
ATOM 7280 C C . SER F 1 136 ? 54.283 -54.118 10.833 1.00 23.90 133 SER F C 1
ATOM 7281 O O . SER F 1 136 ? 55.393 -54.254 11.442 1.00 26.90 133 SER F O 1
ATOM 7286 N N . ASN F 1 137 ? 54.006 -53.107 10.046 1.00 22.36 134 ASN F N 1
ATOM 7287 C CA . ASN F 1 137 ? 54.965 -52.030 9.765 1.00 24.80 134 ASN F CA 1
ATOM 7288 C C . ASN F 1 137 ? 54.619 -50.712 10.387 1.00 25.51 134 ASN F C 1
ATOM 7289 O O . ASN F 1 137 ? 53.551 -50.096 10.074 1.00 22.22 134 ASN F O 1
ATOM 7294 N N . SER F 1 138 ? 55.495 -50.170 11.229 1.00 21.95 135 SER F N 1
ATOM 7295 C CA . SER F 1 138 ? 55.424 -48.785 11.650 1.00 25.20 135 SER F CA 1
ATOM 7296 C C . SER F 1 138 ? 55.465 -47.837 10.431 1.00 22.09 135 SER F C 1
ATOM 7297 O O . SER F 1 138 ? 55.994 -48.201 9.317 1.00 22.72 135 SER F O 1
ATOM 7300 N N . PHE F 1 139 ? 54.834 -46.668 10.599 1.00 25.37 136 PHE F N 1
ATOM 7301 C CA . PHE F 1 139 ? 54.822 -45.621 9.677 1.00 23.59 136 PHE F CA 1
ATOM 7302 C C . PHE F 1 139 ? 56.174 -44.845 9.778 1.00 23.20 136 PHE F C 1
ATOM 7303 O O . PHE F 1 139 ? 56.718 -44.656 10.828 1.00 28.66 136 PHE F O 1
ATOM 7311 N N . ASN F 1 140 ? 56.688 -44.507 8.671 1.00 21.51 137 ASN F N 1
ATOM 7312 C CA . ASN F 1 140 ? 57.926 -43.647 8.661 1.00 19.68 137 ASN F CA 1
ATOM 7313 C C . ASN F 1 140 ? 57.676 -42.271 8.250 1.00 20.74 137 ASN F C 1
ATOM 7314 O O . ASN F 1 140 ? 56.473 -41.835 7.938 1.00 19.98 137 ASN F O 1
ATOM 7319 N N . ASP F 1 141 ? 58.660 -41.440 8.108 1.00 19.60 138 ASP F N 1
ATOM 7320 C CA . ASP F 1 141 ? 58.482 -40.074 7.795 1.00 18.79 138 ASP F CA 1
ATOM 7321 C C . ASP F 1 141 ? 57.949 -39.815 6.407 1.00 17.88 138 ASP F C 1
ATOM 7322 O O . ASP F 1 141 ? 57.325 -38.715 6.193 1.00 22.03 138 ASP F O 1
ATOM 7327 N N . ASP F 1 142 ? 58.195 -40.695 5.431 1.00 18.87 139 ASP F N 1
ATOM 7328 C CA . ASP F 1 142 ? 57.717 -40.486 4.092 1.00 20.38 139 ASP F CA 1
ATOM 7329 C C . ASP F 1 142 ? 56.177 -40.767 4.176 1.00 18.76 139 ASP F C 1
ATOM 7330 O O . ASP F 1 142 ? 55.421 -40.156 3.412 1.00 19.74 139 ASP F O 1
ATOM 7335 N N . ASP F 1 143 ? 55.870 -41.748 4.948 1.00 20.14 140 ASP F N 1
ATOM 7336 C CA . ASP F 1 143 ? 54.393 -42.077 5.147 1.00 21.91 140 ASP F CA 1
ATOM 7337 C C . ASP F 1 143 ? 53.697 -40.872 5.727 1.00 22.57 140 ASP F C 1
ATOM 7338 O O . ASP F 1 143 ? 52.524 -40.501 5.272 1.00 21.89 140 ASP F O 1
ATOM 7343 N N . LEU F 1 144 ? 54.329 -40.229 6.694 1.00 19.00 141 LEU F N 1
ATOM 7344 C CA . LEU F 1 144 ? 53.817 -39.001 7.284 1.00 21.58 141 LEU F CA 1
ATOM 7345 C C . LEU F 1 144 ? 53.667 -37.853 6.305 1.00 19.20 141 LEU F C 1
ATOM 7346 O O . LEU F 1 144 ? 52.666 -37.085 6.375 1.00 20.70 141 LEU F O 1
ATOM 7351 N N . VAL F 1 145 ? 54.638 -37.652 5.389 1.00 19.31 142 VAL F N 1
ATOM 7352 C CA . VAL F 1 145 ? 54.493 -36.681 4.349 1.00 17.96 142 VAL F CA 1
ATOM 7353 C C . VAL F 1 145 ? 53.129 -36.898 3.589 1.00 17.37 142 VAL F C 1
ATOM 7354 O O . VAL F 1 145 ? 52.374 -35.913 3.396 1.00 20.91 142 VAL F O 1
ATOM 7358 N N . ILE F 1 146 ? 52.940 -38.096 3.164 1.00 16.54 143 ILE F N 1
ATOM 7359 C CA . ILE F 1 146 ? 51.730 -38.442 2.336 1.00 18.78 143 ILE F CA 1
ATOM 7360 C C . ILE F 1 146 ? 50.463 -38.221 3.172 1.00 18.95 143 ILE F C 1
ATOM 7361 O O . ILE F 1 146 ? 49.481 -37.591 2.661 1.00 22.97 143 ILE F O 1
ATOM 7366 N N . ALA F 1 147 ? 50.517 -38.693 4.386 1.00 17.81 144 ALA F N 1
ATOM 7367 C CA . ALA F 1 147 ? 49.313 -38.561 5.328 1.00 21.20 144 ALA F CA 1
ATOM 7368 C C . ALA F 1 147 ? 48.997 -37.123 5.617 1.00 22.22 144 ALA F C 1
ATOM 7369 O O . ALA F 1 147 ? 47.804 -36.679 5.560 1.00 20.07 144 ALA F O 1
ATOM 7371 N N . GLU F 1 148 ? 49.998 -36.301 5.860 1.00 19.97 145 GLU F N 1
ATOM 7372 C CA . GLU F 1 148 ? 49.809 -34.937 6.252 1.00 19.93 145 GLU F CA 1
ATOM 7373 C C . GLU F 1 148 ? 49.423 -34.077 5.116 1.00 22.27 145 GLU F C 1
ATOM 7374 O O . GLU F 1 148 ? 48.563 -33.154 5.322 1.00 20.96 145 GLU F O 1
ATOM 7380 N N . TYR F 1 149 ? 49.951 -34.308 3.922 1.00 20.79 146 TYR F N 1
ATOM 7381 C CA . TYR F 1 149 ? 49.563 -33.437 2.875 1.00 24.25 146 TYR F CA 1
ATOM 7382 C C . TYR F 1 149 ? 48.084 -33.894 2.448 1.00 19.69 146 TYR F C 1
ATOM 7383 O O . TYR F 1 149 ? 47.285 -33.009 2.084 1.00 21.94 146 TYR F O 1
ATOM 7392 N N . SER F 1 150 ? 47.805 -35.185 2.590 1.00 20.19 147 SER F N 1
ATOM 7393 C CA . SER F 1 150 ? 46.416 -35.692 2.267 1.00 21.76 147 SER F CA 1
ATOM 7394 C C . SER F 1 150 ? 45.453 -35.047 3.227 1.00 24.04 147 SER F C 1
ATOM 7395 O O . SER F 1 150 ? 44.339 -34.530 2.714 1.00 22.63 147 SER F O 1
ATOM 7398 N N . ALA F 1 151 ? 45.781 -35.023 4.506 1.00 17.21 148 ALA F N 1
ATOM 7399 C CA . ALA F 1 151 ? 44.911 -34.328 5.531 1.00 19.77 148 ALA F CA 1
ATOM 7400 C C . ALA F 1 151 ? 44.696 -32.875 5.220 1.00 20.68 148 ALA F C 1
ATOM 7401 O O . ALA F 1 151 ? 43.571 -32.283 5.393 1.00 20.88 148 ALA F O 1
ATOM 7403 N N . THR F 1 152 ? 45.796 -32.187 4.789 1.00 20.25 149 THR F N 1
ATOM 7404 C CA . THR F 1 152 ? 45.714 -30.842 4.468 1.00 19.31 149 THR F CA 1
ATOM 7405 C C . THR F 1 152 ? 44.749 -30.620 3.268 1.00 19.83 149 THR F C 1
ATOM 7406 O O . THR F 1 152 ? 43.997 -29.640 3.266 1.00 23.61 149 THR F O 1
ATOM 7410 N N . VAL F 1 153 ? 44.801 -31.481 2.276 1.00 20.23 150 VAL F N 1
ATOM 7411 C CA . VAL F 1 153 ? 43.908 -31.374 1.080 1.00 21.63 150 VAL F CA 1
ATOM 7412 C C . VAL F 1 153 ? 42.434 -31.587 1.543 1.00 20.78 150 VAL F C 1
ATOM 7413 O O . VAL F 1 153 ? 41.597 -30.734 1.120 1.00 22.58 150 VAL F O 1
ATOM 7417 N N . VAL F 1 154 ? 42.225 -32.505 2.434 1.00 19.54 151 VAL F N 1
ATOM 7418 C CA . VAL F 1 154 ? 40.773 -32.676 2.969 1.00 22.40 151 VAL F CA 1
ATOM 7419 C C . VAL F 1 154 ? 40.346 -31.342 3.552 1.00 25.12 151 VAL F C 1
ATOM 7420 O O . VAL F 1 154 ? 39.185 -30.862 3.284 1.00 25.05 151 VAL F O 1
ATOM 7424 N N . GLY F 1 155 ? 41.229 -30.696 4.341 1.00 23.12 152 GLY F N 1
ATOM 7425 C CA . GLY F 1 155 ? 40.926 -29.422 4.954 1.00 21.80 152 GLY F CA 1
ATOM 7426 C C . GLY F 1 155 ? 40.597 -28.305 3.962 1.00 23.90 152 GLY F C 1
ATOM 7427 O O . GLY F 1 155 ? 39.667 -27.450 4.196 1.00 26.55 152 GLY F O 1
ATOM 7428 N N . LEU F 1 156 ? 41.302 -28.318 2.818 1.00 21.77 153 LEU F N 1
ATOM 7429 C CA . LEU F 1 156 ? 41.043 -27.351 1.753 1.00 27.88 153 LEU F CA 1
ATOM 7430 C C . LEU F 1 156 ? 39.669 -27.550 1.117 1.00 27.75 153 LEU F C 1
ATOM 7431 O O . LEU F 1 156 ? 39.058 -26.605 0.610 1.00 31.04 153 LEU F O 1
ATOM 7436 N N . GLU F 1 157 ? 39.241 -28.789 1.151 1.00 25.59 154 GLU F N 1
ATOM 7437 C CA A GLU F 1 157 ? 37.991 -29.221 0.452 0.50 27.43 154 GLU F CA 1
ATOM 7438 C CA B GLU F 1 157 ? 37.982 -29.194 0.462 0.50 28.12 154 GLU F CA 1
ATOM 7439 C C . GLU F 1 157 ? 36.760 -29.164 1.363 1.00 29.18 154 GLU F C 1
ATOM 7440 O O . GLU F 1 157 ? 35.630 -29.093 0.852 1.00 41.28 154 GLU F O 1
ATOM 7451 N N . ILE F 1 158 ? 36.939 -29.191 2.645 1.00 30.28 155 ILE F N 1
ATOM 7452 C CA . ILE F 1 158 ? 35.823 -29.024 3.619 1.00 39.03 155 ILE F CA 1
ATOM 7453 C C . ILE F 1 158 ? 35.644 -27.554 3.973 1.00 49.03 155 ILE F C 1
ATOM 7454 O O . ILE F 1 158 ? 34.562 -27.125 4.235 1.00 62.75 155 ILE F O 1
ATOM 7459 N N . LEU F 1 159 ? 36.758 -26.830 4.083 1.00 47.00 156 LEU F N 1
ATOM 7460 C CA . LEU F 1 159 ? 36.792 -25.375 4.304 1.00 43.44 156 LEU F CA 1
ATOM 7461 C C . LEU F 1 159 ? 36.024 -24.748 3.173 1.00 68.64 156 LEU F C 1
ATOM 7462 O O . LEU F 1 159 ? 34.997 -24.170 3.442 1.00 74.60 156 LEU F O 1
#

Radius of gyration: 30.93 Å; Cα contacts (8 Å, |Δi|>4): 2111; chains: 6; bounding box: 90×85×63 Å

Sequence (936 aa):
MASEVLQKTRKINKTLQTSSGGGGSSSSVSFDLLAGALGDVLSSNVYVVSAKGKVLGLHLNDVQDSSVIEDEYTKQKKFSDEYTQNVLKIDETLENLNGEKILEIFPEEHGRLQKYTTVVPILGSGQRLGTLVLSRYSSNSFNDDDLVIAEYSATVVGLEEILMASEVLQKTRKINKTLQTSSGGGGSSSSVVSFDLLAGALGDVLSSNVYVVSAKGKVLGLHLNDVQDSSVIEDEYTKQKKFSDEYTQNVLKIDETLENLNGEKILEIFPEEHGRLQKYTTVVPILGSGQRLGTLVLSRYSSNSFNDDDLVIAEYSATVVGLEEILMASEVLQKTRKINKTLQTSSGGGGSSSSVVSSFDLLAGALGDVLSSNVYVVSAKGKVLGLHLNDVQDSSVIEDEYTKQKKFSDEYTQNVLKIDETLENLNGEKILEIFPEEHGRLQKYTTVVPILGSGQRLGTLVLSRYSSNSFNDDDLVIAEYSATVVGLEEILMASEVLQKTRKINKTLQTSSGGGGSSSSVVSFDLLAGALGDVLSSNVYVVSAKGKVLGLHLNDVQDSSVIEDEYTKQKKFSDEYTQNVLKIDETLENLNGEKILEIFPEEHGRLQKYTTVVPILGSGQRLGTLVLSRYSSNSFNDDDLVIAEYSATVVGLEEILMASEVLQKTRKINKTLQTSSGGGGSSSSVSFDLLAGALGDVLSSNVYVVSAKGKVLGLHLNDVQDSSVIEDEYTKQKKFSDEYTQNVLKIDETLENLNGEKILEIFPEEHGRLQKYTTVVPILGSGQRLGTLVLSRYSSNSFNDDDLVIAEYSATVVGLEEILMASEVLQKTRKINKTLQTSSGGGGSSSSVSFDLLAGALGDVLSSNVYVVSAKGKVLGLHLNDVQDSSVIEDEYTKQKKFSDEYTQNVLKIDETLENLNGEKILEIFPEEHGRLQKYTTVVPILGSGQRLGTLVLSRYSSNSFNDDDLVIAEYSATVVGLEEIL

Organism: Clostridioides difficile (strain 630) (NCBI:txid272563)

Secondary structure (DSSP, 8-state):
---HHHHHHHHHHHHHHHH-S-EEE-HHHHHHHHHHHTSEEEEEETTSBEEEEE-SSGGG---EE-TTT--EE--HHHHHHHTT--S-EEEE-GGGHHHH-TT-TT-TT-EEEEEEEEETTEEEEEEEEEESS----HHHHHHHHHHHHHHHHHH-/---HHHHHHHHHHHHHHHT-S-EEE-HHHHHHHHHHHTSEEEEEETTSBEEEEE-SSGGG---EE-TTT--EE--HHHHHHHTT--S-EEEE-TTTHHHH-TT-SS-TTEEEEEEEEEETTEEEEEEEEEEES----HHHHHHHHHHHHHHHHHH-/---HHHHHHHHHHHHHHHT-S-EEE-HHHHHHHHHHHTSEEEEEETTSBEEEEE-SSGGG---EE-TTT--EE--HHHHHHHHT--S-EEEE-GGGHHHH-TT-TT-TTEEEEEEEEEETTEEEEEEEEEEESS---HHHHHHHHHHHHHHHHHH-/---HHHHHHHHHHHHHHHH-S-EEE-HHHHHHHHHHHTSEEEEEETTSBEEEEE-SSGGG---EE-TTT--EE--HHHHHHHHT--S-EEEE-STTHHHH-TT-TT-TT-EEEEEEEEETTEEEEEEEEEESS----HHHHHHHHHHHHHHHHHH-/---HHHHHHHHHHHHHHHT-S-EEE-HHHHHHHHHHHTSEEEEEETTSBEEEEE-SSGGG---EE-TTT--EE--HHHHHHHHT--S-EEEE-GGGHHHH-TT-TT--SSEEEEEEEEETTEEEEEEEEEESSS---HHHHHHHHHHHHHHHHHH-/---HHHHHHHHHHHHHHHT-S-EEE-HHHHHHHHHHTTSEEEEEETT-BEEEEE-SSGGG---EE-TTT--EE--HHHHHHHHH--S-EEEE-GGGHHHH-TT-TT-TT-EEEEEEEEETTEEEEEEEEEESS----HHHHHHHHHHHHHHHHHH-

B-factor: mean 39.12, std 18.56, range [11.93, 168.57]